Protein AF-A0AA36JED9-F1 (afdb_monomer_lite)

Sequence (822 aa):
MDDLSDEKKLVIKGGCACCGLGWLIFFIILGTSVKYVNERQQVVFISNTGRTVEQGPFTRIIWPSTRHEVRDAIQVSQREYAVLLHERSQLERHEPGPGQVFMDAYEVLLRIQEKIVLQKREYIRLIHKMTGLERVVRGPQILVPEPREEWPSGVETAIVIGHTNAVLVENKTSGMKRLVTEKGMFVPAPYERIIAEKDAVLLEPLMYAVVKDHLTGQTRNELGPQLLQVGPYEELLNVSSKWVLEKDSYLRLVNGQTGEERVMQGPSVVVPEPVESAPDGKQRAVYVDSQTAVRVVDRQTGQQRLDETAGTFIPLPYERILEVQQKTLVLPHQACVTRDVHGSVNLVTGASGATAFFLPPLTSLMEFNWSSYTSPVLVEPVPKVLLTMIDLRAQKMFFQNEVRTSDNVRLKLEGTIFWQVQDVMRMVSMTSDVPGDISQRARSGMIQQVGTLTLAQFMAGFNNLTQNTFNAQAADSFYTLRGVELQSLEITRFDSVDAATALVLQDIIKETTMRINELQKQESQNAVNAAKLAADILLEKQRTELIQTQADNTKLEKQFQGQSDGEKMVQAALAYIEGLNMSVPNVTERVEMYRLQQTLKARNNDTHSLSQGKAQIFMTPEDFNLKLGSEVPNEEANLAMSISAGLAGYATSILLVLIGLAVGPGEDQVSLNYQLLPLVLKFLLRPLLGESSVTEQPDPFRDPVELAFPASPILIGGVVGLVITSLNLLALGRLDGAVLARALRLNVSIIGVALLLSGSLSSPTGFMYGAFAFYAILLQGGYNSPARDAVSEPDAALKFLATALVASGIVLSIPGSLLPGL

Structure (mmCIF, N/CA/C/O backbone):
data_AF-A0AA36JED9-F1
#
_entry.id   AF-A0AA36JED9-F1
#
loop_
_atom_site.group_PDB
_atom_site.id
_atom_site.type_symbol
_atom_site.label_atom_id
_atom_site.label_alt_id
_atom_site.label_comp_id
_atom_site.label_asym_id
_atom_site.label_entity_id
_atom_site.label_seq_id
_atom_site.pdbx_PDB_ins_code
_atom_site.Cartn_x
_atom_site.Cartn_y
_atom_site.Cartn_z
_atom_site.occupancy
_atom_site.B_iso_or_equiv
_atom_site.auth_seq_id
_atom_site.auth_comp_id
_atom_site.auth_asym_id
_atom_site.auth_atom_id
_atom_site.pdbx_PDB_model_num
ATOM 1 N N . MET A 1 1 ? 117.188 -24.191 -97.552 1.00 36.94 1 MET A N 1
ATOM 2 C CA . MET A 1 1 ? 117.471 -24.862 -98.829 1.00 36.94 1 MET A CA 1
ATOM 3 C C . MET A 1 1 ? 116.652 -24.108 -99.852 1.00 36.94 1 MET A C 1
ATOM 5 O O . MET A 1 1 ? 115.451 -23.994 -99.645 1.00 36.94 1 MET A O 1
ATOM 9 N N . ASP A 1 2 ? 117.379 -23.524 -100.799 1.00 36.94 2 ASP A N 1
ATOM 10 C CA . ASP A 1 2 ? 116.998 -22.730 -101.976 1.00 36.94 2 ASP A CA 1
ATOM 11 C C . ASP A 1 2 ? 116.474 -21.306 -101.699 1.00 36.94 2 ASP A C 1
ATOM 13 O O . ASP A 1 2 ? 115.395 -21.121 -101.144 1.00 36.94 2 ASP A O 1
ATOM 17 N N . ASP A 1 3 ? 117.323 -20.272 -101.776 1.00 34.88 3 ASP A N 1
ATOM 18 C CA . ASP A 1 3 ? 117.953 -19.601 -102.950 1.00 34.88 3 ASP A CA 1
ATOM 19 C C . ASP A 1 3 ? 117.080 -18.441 -103.455 1.00 34.88 3 ASP A C 1
ATOM 21 O O . ASP A 1 3 ? 115.885 -18.605 -103.670 1.00 34.88 3 ASP A O 1
ATOM 25 N N . LEU A 1 4 ? 117.576 -17.194 -103.356 1.00 38.88 4 LEU A N 1
ATOM 26 C CA . LEU A 1 4 ? 118.281 -16.439 -104.420 1.00 38.88 4 LEU A C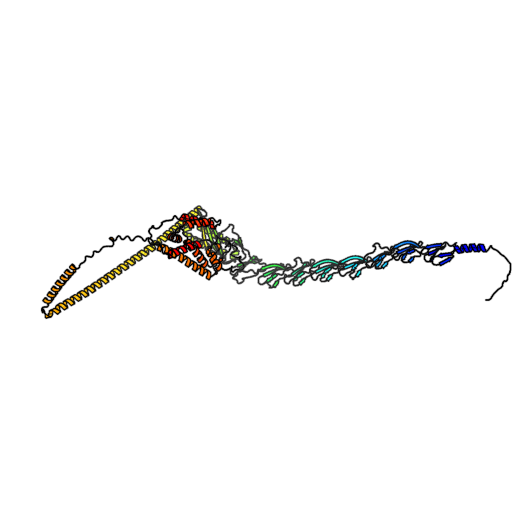A 1
ATOM 27 C C . LEU A 1 4 ? 117.331 -16.144 -105.592 1.00 38.88 4 LEU A C 1
ATOM 29 O O . LEU A 1 4 ? 116.583 -17.000 -106.029 1.00 38.88 4 LEU A O 1
ATOM 33 N N . SER A 1 5 ? 117.292 -14.990 -106.229 1.00 40.03 5 SER A N 1
ATOM 34 C CA . SER A 1 5 ? 117.959 -13.697 -106.159 1.00 40.03 5 SER A CA 1
ATOM 35 C C . SER A 1 5 ? 117.273 -12.871 -107.262 1.00 40.03 5 SER A C 1
ATOM 37 O O . SER A 1 5 ? 116.649 -13.436 -108.158 1.00 40.03 5 SER A O 1
ATOM 39 N N . ASP A 1 6 ? 117.335 -11.545 -107.204 1.00 37.22 6 ASP A N 1
ATOM 40 C CA . ASP A 1 6 ? 117.941 -10.753 -108.286 1.00 37.22 6 ASP A CA 1
ATOM 41 C C . ASP A 1 6 ? 117.543 -9.280 -108.217 1.00 37.22 6 ASP A C 1
ATOM 43 O O . ASP A 1 6 ? 116.383 -8.874 -108.316 1.00 37.22 6 ASP A O 1
ATOM 47 N N . GLU A 1 7 ? 118.596 -8.476 -108.099 1.00 43.69 7 GLU A N 1
ATOM 48 C CA . GLU A 1 7 ? 118.649 -7.067 -108.443 1.00 43.69 7 GLU A CA 1
ATOM 49 C C . GLU A 1 7 ? 118.179 -6.810 -109.880 1.00 43.69 7 GLU A C 1
ATOM 51 O O . GLU A 1 7 ? 118.676 -7.423 -110.824 1.00 43.69 7 GLU A O 1
ATOM 56 N N . LYS A 1 8 ? 117.418 -5.727 -110.071 1.00 34.72 8 LYS A N 1
ATOM 57 C CA . LYS A 1 8 ? 117.677 -4.799 -111.181 1.00 34.72 8 LYS A CA 1
ATOM 58 C C . LYS A 1 8 ? 117.554 -3.354 -110.709 1.00 34.72 8 LYS A C 1
ATOM 60 O O . LYS A 1 8 ? 116.486 -2.893 -110.319 1.00 34.72 8 LYS A O 1
ATOM 65 N N . LYS A 1 9 ? 118.672 -2.628 -110.789 1.00 45.22 9 LYS A N 1
ATOM 66 C CA . LYS A 1 9 ? 118.734 -1.164 -110.716 1.00 45.22 9 LYS A CA 1
ATOM 67 C C . LYS A 1 9 ? 118.064 -0.546 -111.947 1.00 45.22 9 LYS A C 1
ATOM 69 O O . LYS A 1 9 ? 118.359 -0.952 -113.069 1.00 45.22 9 LYS A O 1
ATOM 74 N N . LEU A 1 10 ? 117.286 0.517 -111.743 1.00 37.22 10 LEU A N 1
ATOM 75 C CA . LEU A 1 10 ? 117.040 1.540 -112.760 1.00 37.22 10 LEU A CA 1
ATOM 76 C C . LEU A 1 10 ? 116.920 2.916 -112.087 1.00 37.22 10 LEU A C 1
ATOM 78 O O . LEU A 1 10 ? 116.205 3.088 -111.104 1.00 37.22 10 LEU A O 1
ATOM 82 N N . VAL A 1 11 ? 117.684 3.875 -112.603 1.00 44.31 11 VAL A N 1
ATOM 83 C CA . VAL A 1 11 ? 117.812 5.253 -112.115 1.00 44.31 11 VAL A CA 1
ATOM 84 C C . VAL A 1 11 ? 116.826 6.165 -112.868 1.00 44.31 11 VAL A C 1
ATOM 86 O O . VAL A 1 11 ? 116.493 5.883 -114.017 1.00 44.31 11 VAL A O 1
ATOM 89 N N . ILE A 1 12 ? 116.524 7.320 -112.250 1.00 40.06 12 ILE A N 1
ATOM 90 C CA . ILE A 1 12 ? 116.182 8.644 -112.833 1.00 40.06 12 ILE A CA 1
ATOM 91 C C . ILE A 1 12 ? 114.695 9.063 -112.698 1.00 40.06 12 ILE A C 1
ATOM 93 O O . ILE A 1 12 ? 113.865 8.659 -113.500 1.00 40.06 12 ILE A O 1
ATOM 97 N N . LYS A 1 13 ? 114.364 9.979 -111.762 1.00 35.25 13 LYS A N 1
ATOM 98 C CA . LYS A 1 13 ? 114.265 11.462 -111.930 1.00 35.25 13 LYS A CA 1
ATOM 99 C C . LYS A 1 13 ? 113.404 12.090 -110.817 1.00 35.25 13 LYS A C 1
ATOM 101 O O . LYS A 1 13 ? 112.311 11.621 -110.529 1.00 35.25 13 LYS A O 1
ATOM 106 N N . GLY A 1 14 ? 113.902 13.172 -110.215 1.00 40.22 14 GLY A N 1
ATOM 107 C CA . GLY A 1 14 ? 113.198 13.952 -109.195 1.00 40.22 14 GLY A CA 1
ATOM 108 C C . GLY A 1 14 ? 112.132 14.901 -109.753 1.00 40.22 14 GLY A C 1
ATOM 109 O O . GLY A 1 14 ? 112.214 15.343 -110.899 1.00 40.22 14 GLY A O 1
ATOM 110 N N . GLY A 1 15 ? 111.164 15.245 -108.895 1.00 34.69 15 GLY A N 1
ATOM 111 C CA . GLY A 1 15 ? 110.144 16.260 -109.156 1.00 34.69 15 GLY A CA 1
ATOM 112 C C . GLY A 1 15 ? 109.242 16.565 -107.947 1.00 34.69 15 GLY A C 1
ATOM 113 O O . GLY A 1 15 ? 108.421 15.744 -107.568 1.00 34.69 15 GLY A O 1
ATOM 114 N N . CYS A 1 16 ? 109.390 17.789 -107.424 1.00 40.91 16 CYS A N 1
ATOM 115 C CA . CYS A 1 16 ? 108.430 18.634 -106.687 1.00 40.91 16 CYS A CA 1
ATOM 116 C C . CYS A 1 16 ? 107.914 18.225 -105.280 1.00 40.91 16 CYS A C 1
ATOM 118 O O . CYS A 1 16 ? 106.899 17.557 -105.113 1.00 40.91 16 CYS A O 1
ATOM 120 N N . ALA A 1 17 ? 108.555 18.797 -104.250 1.00 45.78 17 ALA A N 1
ATOM 121 C CA . ALA A 1 17 ? 108.225 18.689 -102.823 1.00 45.78 17 ALA A CA 1
ATOM 122 C C . ALA A 1 17 ? 107.164 19.701 -102.305 1.00 45.78 17 ALA A C 1
ATOM 124 O O . ALA A 1 17 ? 106.944 19.797 -101.099 1.00 45.78 17 ALA A O 1
ATOM 125 N N . CYS A 1 18 ? 106.469 20.447 -103.175 1.00 49.44 18 CYS A N 1
ATOM 126 C CA . CYS A 1 18 ? 105.465 21.448 -102.764 1.00 49.44 18 CYS A CA 1
ATOM 127 C C . CYS A 1 18 ? 104.045 20.878 -102.577 1.00 49.44 18 CYS A C 1
ATOM 129 O O . CYS A 1 18 ? 103.219 21.493 -101.907 1.00 49.44 18 CYS A O 1
ATOM 131 N N . CYS A 1 19 ? 103.764 19.675 -103.085 1.00 51.47 19 CYS A N 1
ATOM 132 C CA . CYS A 1 19 ? 102.492 18.982 -102.849 1.00 51.47 19 CYS A CA 1
ATOM 133 C C . CYS A 1 19 ? 102.451 18.275 -101.480 1.00 51.47 19 CYS A C 1
ATOM 135 O O . CYS A 1 19 ? 101.370 18.051 -100.940 1.00 51.47 19 CYS A O 1
ATOM 137 N N . GLY A 1 20 ? 103.617 17.978 -100.890 1.00 52.34 20 GLY A N 1
ATOM 138 C CA . GLY A 1 20 ? 103.728 17.271 -99.610 1.00 52.34 20 GLY A CA 1
ATOM 139 C C . GLY A 1 20 ? 103.322 18.109 -98.396 1.00 52.34 20 GLY A C 1
ATOM 140 O O . GLY A 1 20 ? 102.750 17.567 -97.463 1.00 52.34 20 GLY A O 1
ATOM 141 N N . LEU A 1 21 ? 103.547 19.428 -98.417 1.00 55.06 21 LEU A N 1
ATOM 142 C CA . LEU A 1 21 ? 103.258 20.331 -97.289 1.00 55.06 21 LEU A CA 1
ATOM 143 C C . LEU A 1 21 ? 101.780 20.751 -97.231 1.00 55.06 21 LEU A C 1
ATOM 145 O O . LEU A 1 21 ? 101.205 20.829 -96.149 1.00 55.06 21 LEU A O 1
ATOM 149 N N . GLY A 1 22 ? 101.142 20.939 -98.393 1.00 58.03 22 GLY A N 1
ATOM 150 C CA . GLY A 1 22 ? 99.690 21.109 -98.496 1.00 58.03 22 GLY A CA 1
ATOM 151 C C . GLY A 1 22 ? 98.941 19.842 -98.089 1.00 58.03 22 GLY A C 1
ATOM 152 O O . GLY A 1 22 ? 97.967 19.934 -97.350 1.00 58.03 22 GLY A O 1
ATOM 153 N N . TRP A 1 23 ? 99.448 18.662 -98.472 1.00 61.97 23 TRP A N 1
ATOM 154 C CA . TRP A 1 23 ? 98.969 17.391 -97.928 1.00 61.97 23 TRP A CA 1
ATOM 155 C C . TRP A 1 23 ? 99.220 17.308 -96.420 1.00 61.97 23 TRP A C 1
ATOM 157 O O . TRP A 1 23 ? 98.294 17.028 -95.686 1.00 61.97 23 TRP A O 1
ATOM 167 N N . LEU A 1 24 ? 100.398 17.642 -95.898 1.00 64.69 24 LEU A N 1
ATOM 168 C CA . LEU A 1 24 ? 100.673 17.527 -94.461 1.00 64.69 24 LEU A CA 1
ATOM 169 C C . LEU A 1 24 ? 99.804 18.471 -93.602 1.00 64.69 24 LEU A C 1
ATOM 171 O O . LEU A 1 24 ? 99.268 18.035 -92.590 1.00 64.69 24 LEU A O 1
ATOM 175 N N . ILE A 1 25 ? 99.566 19.718 -94.030 1.00 66.88 25 ILE A N 1
ATOM 176 C CA . ILE A 1 25 ? 98.627 20.647 -93.367 1.00 66.88 25 ILE A CA 1
ATOM 177 C C . ILE A 1 25 ? 97.179 20.175 -93.533 1.00 66.88 25 ILE A C 1
ATOM 179 O O . ILE A 1 25 ? 96.422 20.197 -92.566 1.00 66.88 25 ILE A O 1
ATOM 183 N N . PHE A 1 26 ? 96.793 19.699 -94.721 1.00 67.50 26 PHE A N 1
ATOM 184 C CA . PHE A 1 26 ? 95.479 19.099 -94.946 1.00 67.50 26 PHE A CA 1
ATOM 185 C C . PHE A 1 26 ? 95.265 17.882 -94.041 1.00 67.50 26 PHE A C 1
ATOM 187 O O . PHE A 1 26 ? 94.219 17.796 -93.422 1.00 67.50 26 PHE A O 1
ATOM 194 N N . PHE A 1 27 ? 96.256 17.004 -93.868 1.00 67.81 27 PHE A N 1
ATOM 195 C CA . PHE A 1 27 ? 96.202 15.835 -92.984 1.00 67.81 27 PHE A CA 1
ATOM 196 C C . PHE A 1 27 ? 96.260 16.205 -91.494 1.00 67.81 27 PHE A C 1
ATOM 198 O O . PHE A 1 27 ? 95.626 15.524 -90.694 1.00 67.81 27 PHE A O 1
ATOM 205 N N . ILE A 1 28 ? 96.934 17.293 -91.101 1.00 69.50 28 ILE A N 1
ATOM 206 C CA . ILE A 1 28 ? 96.889 17.825 -89.724 1.00 69.50 28 ILE A CA 1
ATOM 207 C C . ILE A 1 28 ? 95.511 18.434 -89.420 1.00 69.50 28 ILE A C 1
ATOM 209 O O . ILE A 1 28 ? 94.942 18.165 -88.361 1.00 69.50 28 ILE A O 1
ATOM 213 N N . ILE A 1 29 ? 94.935 19.209 -90.347 1.00 66.00 29 ILE A N 1
ATOM 214 C CA . ILE A 1 29 ? 93.574 19.753 -90.222 1.00 66.00 29 ILE A CA 1
ATOM 215 C C . ILE A 1 29 ? 92.553 18.609 -90.230 1.00 66.00 29 ILE A C 1
ATOM 217 O O . ILE A 1 29 ? 91.671 18.580 -89.379 1.00 66.00 29 ILE A O 1
ATOM 221 N N . LEU A 1 30 ? 92.696 17.629 -91.124 1.00 66.81 30 LEU A N 1
ATOM 222 C CA . LEU A 1 30 ? 91.839 16.444 -91.191 1.00 66.81 30 LEU A CA 1
ATOM 223 C C . LEU A 1 30 ? 91.942 15.623 -89.897 1.00 66.81 30 LEU A C 1
ATOM 225 O O . LEU A 1 30 ? 90.916 15.263 -89.335 1.00 66.81 30 LEU A O 1
ATOM 229 N N . GLY A 1 31 ? 93.156 15.395 -89.384 1.00 63.12 31 GLY A N 1
ATOM 230 C CA . GLY A 1 31 ? 93.416 14.621 -88.167 1.00 63.12 31 GLY A CA 1
ATOM 231 C C . GLY A 1 31 ? 92.910 15.289 -86.886 1.00 63.12 31 GLY A C 1
ATOM 232 O O . GLY A 1 31 ? 92.394 14.607 -86.009 1.00 63.12 31 GLY A O 1
ATOM 233 N N . THR A 1 32 ? 92.976 16.621 -86.794 1.00 66.94 32 THR A N 1
ATOM 234 C CA . THR A 1 32 ? 92.389 17.394 -85.676 1.00 66.94 32 THR A CA 1
ATOM 235 C C . THR A 1 32 ? 90.872 17.589 -85.805 1.00 66.94 32 THR A C 1
ATOM 237 O O . THR A 1 32 ? 90.198 17.860 -84.810 1.00 66.94 32 THR A O 1
ATOM 240 N N . SER A 1 33 ? 90.326 17.398 -87.011 1.00 70.56 33 SER A N 1
ATOM 241 C CA . SER A 1 33 ? 88.887 17.422 -87.317 1.00 70.56 33 SER A CA 1
ATOM 242 C C . SER A 1 33 ? 88.196 16.069 -87.117 1.00 70.56 33 SER A C 1
ATOM 244 O O . SER A 1 33 ? 86.967 16.000 -87.161 1.00 70.56 33 SER A O 1
ATOM 246 N N . VAL A 1 34 ? 88.948 14.986 -86.884 1.00 77.38 34 VAL A N 1
ATOM 247 C CA . VAL A 1 34 ? 88.381 13.705 -86.441 1.00 77.38 34 VAL A CA 1
ATOM 248 C C . VAL A 1 34 ? 87.933 13.867 -84.992 1.00 77.38 34 VAL A C 1
ATOM 250 O O . VAL A 1 34 ? 88.753 13.976 -84.079 1.00 77.38 34 VAL A O 1
ATOM 253 N N . LYS A 1 35 ? 86.619 13.880 -84.769 1.00 77.94 35 LYS A N 1
ATOM 254 C CA . LYS A 1 35 ? 86.044 13.857 -83.425 1.00 77.94 35 LYS A CA 1
ATOM 255 C C . LYS A 1 35 ? 85.546 12.454 -83.120 1.00 77.94 35 LYS A C 1
ATOM 257 O O . LYS A 1 35 ? 84.783 11.869 -83.887 1.00 77.94 35 LYS A O 1
ATOM 262 N N . TYR A 1 36 ? 86.013 11.931 -81.994 1.00 82.50 36 TYR A N 1
ATOM 263 C CA . TYR A 1 36 ? 85.501 10.708 -81.402 1.00 82.50 36 TYR A CA 1
ATOM 264 C C . TYR A 1 36 ? 84.410 11.084 -80.404 1.00 82.50 36 TYR A C 1
ATOM 266 O O . TYR A 1 36 ? 84.695 11.752 -79.410 1.00 82.50 36 TYR A O 1
ATOM 274 N N . VAL A 1 37 ? 83.173 10.692 -80.698 1.00 84.19 37 VAL A N 1
ATOM 275 C CA . VAL A 1 37 ? 82.015 10.915 -79.830 1.00 84.19 37 VAL A CA 1
ATOM 276 C C . VAL A 1 37 ? 81.694 9.582 -79.179 1.00 84.19 37 VAL A C 1
ATOM 278 O O . VAL A 1 37 ? 81.387 8.608 -79.869 1.00 84.19 37 VAL A O 1
ATOM 281 N N . ASN A 1 38 ? 81.827 9.522 -77.857 1.00 84.06 38 ASN A N 1
ATOM 282 C CA . ASN A 1 38 ? 81.580 8.291 -77.118 1.00 84.06 38 ASN A CA 1
ATOM 283 C C . ASN A 1 38 ? 80.069 7.993 -77.009 1.00 84.06 38 ASN A C 1
ATOM 285 O O . ASN A 1 38 ? 79.227 8.823 -77.338 1.00 84.06 38 ASN A O 1
ATOM 289 N N . GLU A 1 39 ? 79.722 6.806 -76.511 1.00 81.56 39 GLU A N 1
ATOM 290 C CA . GLU A 1 39 ? 78.327 6.371 -76.310 1.00 81.56 39 GLU A CA 1
ATOM 291 C C . GLU A 1 39 ? 77.525 7.253 -75.342 1.00 81.56 39 GLU A C 1
ATOM 293 O O . GLU A 1 39 ? 76.310 7.127 -75.288 1.00 81.56 39 GLU A O 1
ATOM 298 N N . ARG A 1 40 ? 78.186 8.122 -74.565 1.00 83.81 40 ARG A N 1
ATOM 299 C CA . ARG A 1 40 ? 77.562 9.038 -73.597 1.00 83.81 40 ARG A CA 1
ATOM 300 C C . ARG A 1 40 ? 77.580 10.486 -74.059 1.00 83.81 40 ARG A C 1
ATOM 302 O O . ARG A 1 40 ? 77.244 11.371 -73.281 1.00 83.81 40 ARG A O 1
ATOM 309 N N . GLN A 1 41 ? 78.021 10.744 -75.280 1.00 86.19 41 GLN A N 1
ATOM 310 C CA . GLN A 1 41 ? 78.174 12.078 -75.823 1.00 86.19 41 GLN A CA 1
ATOM 311 C C . GLN A 1 41 ? 77.316 12.221 -77.062 1.00 86.19 41 GLN A C 1
ATOM 313 O O . GLN A 1 41 ? 77.067 11.280 -77.815 1.00 86.19 41 GLN A O 1
ATOM 318 N N . GLN A 1 42 ? 76.878 13.444 -77.279 1.00 88.00 42 GLN A N 1
ATOM 319 C CA . GLN A 1 42 ? 76.212 13.847 -78.498 1.00 88.00 42 GLN A CA 1
ATOM 320 C C . GLN A 1 42 ? 76.835 15.134 -79.004 1.00 88.00 42 GLN A C 1
ATOM 322 O O . GLN A 1 42 ? 77.371 15.935 -78.232 1.00 88.00 42 GLN A O 1
ATOM 327 N N . VAL A 1 43 ? 76.752 15.340 -80.311 1.00 87.00 43 VAL A N 1
ATOM 328 C CA . VAL A 1 43 ? 77.232 16.566 -80.939 1.00 87.00 43 VAL A CA 1
ATOM 329 C C . VAL A 1 43 ? 76.045 17.332 -81.480 1.00 87.00 43 VAL A C 1
ATOM 331 O O . VAL A 1 43 ? 75.248 16.809 -82.256 1.00 87.00 43 VAL A O 1
ATOM 334 N N . VAL A 1 44 ? 75.943 18.591 -81.072 1.00 87.19 44 VAL A N 1
ATOM 335 C CA . VAL A 1 44 ? 74.963 19.537 -81.591 1.00 87.19 44 VAL A CA 1
ATOM 336 C C . VAL A 1 44 ? 75.647 20.386 -82.651 1.00 87.19 44 VAL A C 1
ATOM 338 O O . VAL A 1 44 ? 76.508 21.210 -82.344 1.00 87.19 44 VAL A O 1
ATOM 341 N N . PHE A 1 45 ? 75.273 20.194 -83.912 1.00 86.50 45 PHE A N 1
ATOM 342 C CA . PHE A 1 45 ? 75.749 21.004 -85.027 1.00 86.50 45 PHE A CA 1
ATOM 343 C C . PHE A 1 45 ? 74.947 22.298 -85.108 1.00 86.50 45 PHE A C 1
ATOM 345 O O . PHE A 1 45 ? 73.718 22.272 -85.174 1.00 86.50 45 PHE A O 1
ATOM 352 N N . ILE A 1 46 ? 75.641 23.433 -85.129 1.00 83.38 46 ILE A N 1
ATOM 353 C CA . ILE A 1 46 ? 75.058 24.773 -85.165 1.00 83.38 46 ILE A CA 1
ATOM 354 C C . ILE A 1 46 ? 75.285 25.350 -86.565 1.00 83.38 46 ILE A C 1
ATOM 356 O O . ILE A 1 46 ? 76.393 25.751 -86.920 1.00 83.38 46 ILE A O 1
ATOM 360 N N . SER A 1 47 ? 74.218 25.405 -87.358 1.00 81.12 47 SER A N 1
ATOM 361 C CA . SER A 1 47 ? 74.200 26.003 -88.698 1.00 81.12 47 SER A CA 1
ATOM 362 C C . SER A 1 47 ? 73.388 27.303 -88.710 1.00 81.12 47 SER A C 1
ATOM 364 O O . SER A 1 47 ? 72.608 27.564 -87.792 1.00 81.12 47 SER A O 1
ATOM 366 N N . ASN A 1 48 ? 73.502 28.101 -89.777 1.00 76.38 48 ASN A N 1
ATOM 367 C CA . ASN A 1 48 ? 72.670 29.302 -89.955 1.00 76.38 48 ASN A CA 1
ATOM 368 C C . ASN A 1 48 ? 71.169 28.971 -90.097 1.00 76.38 48 ASN A C 1
ATOM 370 O O . ASN A 1 48 ? 70.327 29.825 -89.840 1.00 76.38 48 ASN A O 1
ATOM 374 N N . THR A 1 49 ? 70.830 27.737 -90.485 1.00 76.44 49 THR A N 1
ATOM 375 C CA . THR A 1 49 ? 69.453 27.252 -90.671 1.00 76.44 49 THR A CA 1
ATOM 376 C C . THR A 1 49 ? 68.860 26.593 -89.420 1.00 76.44 49 THR A C 1
ATOM 378 O O . THR A 1 49 ? 67.648 26.414 -89.342 1.00 76.44 49 THR A O 1
ATOM 381 N N . GLY A 1 50 ? 69.679 26.254 -88.417 1.00 82.25 50 GLY A N 1
ATOM 382 C CA . GLY A 1 50 ? 69.225 25.630 -87.173 1.00 82.25 50 GLY A CA 1
ATOM 383 C C . GLY A 1 50 ? 70.284 24.778 -86.464 1.00 82.25 50 GLY A C 1
ATOM 384 O O . GLY A 1 50 ? 71.423 24.661 -86.920 1.00 82.25 50 GLY A O 1
ATOM 385 N N . ARG A 1 51 ? 69.894 24.188 -85.331 1.00 86.25 51 ARG A N 1
ATOM 386 C CA . ARG A 1 51 ? 70.667 23.216 -84.557 1.00 86.25 51 ARG A CA 1
ATOM 387 C C . ARG A 1 51 ? 70.153 21.813 -84.886 1.00 86.25 51 ARG A C 1
ATOM 389 O O . ARG A 1 51 ? 68.943 21.622 -84.964 1.00 86.25 51 ARG A O 1
ATOM 396 N N . THR A 1 52 ? 71.055 20.855 -85.069 1.00 85.50 52 THR A N 1
ATOM 397 C CA . THR A 1 52 ? 70.728 19.427 -85.256 1.00 85.50 52 THR A CA 1
ATOM 398 C C . THR A 1 52 ? 71.612 18.590 -84.343 1.00 85.50 52 THR A C 1
ATOM 400 O O . THR A 1 52 ? 72.734 19.007 -84.057 1.00 85.50 52 THR A O 1
ATOM 403 N N . VAL A 1 53 ? 71.114 17.451 -83.862 1.00 88.75 53 VAL A N 1
ATOM 404 C CA . VAL A 1 53 ? 71.844 16.585 -82.924 1.00 88.75 53 VAL A CA 1
ATOM 405 C C . VAL A 1 53 ? 72.131 15.243 -83.565 1.00 88.75 53 VAL A C 1
ATOM 407 O O . VAL A 1 53 ? 71.266 14.665 -84.217 1.00 88.75 53 VAL A O 1
ATOM 410 N N . GLU A 1 54 ? 73.339 14.740 -83.341 1.00 86.25 54 GLU A N 1
ATOM 411 C CA . GLU A 1 54 ? 73.716 13.368 -83.663 1.00 86.25 54 GLU A CA 1
ATOM 412 C C . GLU A 1 54 ? 74.253 12.705 -82.385 1.00 86.25 54 GLU A C 1
ATOM 414 O O . GLU A 1 54 ? 75.183 13.214 -81.750 1.00 86.25 54 GLU A O 1
ATOM 419 N N . GLN A 1 55 ? 73.622 11.600 -81.977 1.00 86.44 55 GLN A N 1
ATOM 420 C CA . GLN A 1 55 ? 73.995 10.833 -80.785 1.00 86.44 55 GLN A CA 1
ATOM 421 C C . GLN A 1 55 ? 75.132 9.860 -81.116 1.00 86.44 55 GLN A C 1
ATOM 423 O O . GLN A 1 55 ? 75.154 9.271 -82.198 1.00 86.44 55 GLN A O 1
ATOM 428 N N . GLY A 1 56 ? 76.088 9.704 -80.197 1.00 82.19 56 GLY A N 1
ATOM 429 C CA . GLY A 1 56 ? 77.156 8.713 -80.313 1.00 82.19 56 GLY A CA 1
ATOM 430 C C . GLY A 1 56 ? 76.659 7.262 -80.164 1.00 82.19 56 GLY A C 1
ATOM 431 O O . GLY A 1 56 ? 75.515 7.036 -79.774 1.00 82.19 56 GLY A O 1
ATOM 432 N N . PRO A 1 57 ? 77.511 6.257 -80.438 1.00 82.75 57 PRO A N 1
ATOM 433 C CA . PRO A 1 57 ? 78.923 6.394 -80.772 1.00 82.75 57 PRO A CA 1
ATOM 434 C C . PRO A 1 57 ? 79.161 6.529 -82.281 1.00 82.75 57 PRO A C 1
ATOM 436 O O . PRO A 1 57 ? 78.716 5.704 -83.078 1.00 82.75 57 PRO A O 1
ATOM 439 N N . PHE A 1 58 ? 79.943 7.530 -82.684 1.00 84.12 58 PHE A N 1
ATOM 440 C CA . PHE A 1 58 ? 80.475 7.600 -84.043 1.00 84.12 58 PHE A CA 1
ATOM 441 C C . PHE A 1 58 ? 81.810 8.341 -84.083 1.00 84.12 58 PHE A C 1
ATOM 443 O O . PHE A 1 58 ? 82.097 9.233 -83.282 1.00 84.12 58 PHE A O 1
ATOM 450 N N . THR A 1 59 ? 82.617 7.980 -85.076 1.00 79.75 59 THR A N 1
ATOM 451 C CA . THR A 1 59 ? 83.857 8.678 -85.414 1.00 79.75 59 THR A CA 1
ATOM 452 C C . THR A 1 59 ? 83.672 9.270 -86.798 1.00 79.75 59 THR A C 1
ATOM 454 O O . THR A 1 59 ? 83.639 8.542 -87.791 1.00 79.75 59 THR A O 1
ATOM 457 N N . ARG A 1 60 ? 83.515 10.591 -86.877 1.00 81.75 60 ARG A N 1
ATOM 458 C CA . ARG A 1 60 ? 83.363 11.303 -88.151 1.00 81.75 60 ARG A CA 1
ATOM 459 C C . ARG A 1 60 ? 84.264 12.532 -88.162 1.00 81.75 60 ARG A C 1
ATOM 461 O O . ARG A 1 60 ? 84.572 13.119 -87.127 1.00 81.75 60 ARG A O 1
ATOM 468 N N . ILE A 1 61 ? 84.691 12.911 -89.360 1.00 79.56 61 ILE A N 1
ATOM 469 C CA . ILE A 1 61 ? 85.391 14.169 -89.595 1.00 79.56 61 ILE A CA 1
ATOM 470 C C . ILE A 1 61 ? 84.351 15.292 -89.570 1.00 79.56 61 ILE A C 1
ATOM 472 O O . ILE A 1 61 ? 83.458 15.332 -90.417 1.00 79.56 61 ILE A O 1
ATOM 476 N N . ILE A 1 62 ? 84.465 16.194 -88.598 1.00 80.81 62 ILE A N 1
ATOM 477 C CA . ILE A 1 62 ? 83.652 17.409 -88.509 1.00 80.81 62 ILE A CA 1
ATOM 478 C C . ILE A 1 62 ? 84.495 18.563 -89.043 1.00 80.81 62 ILE A C 1
ATOM 480 O O . ILE A 1 62 ? 85.515 18.911 -88.454 1.00 80.81 62 ILE A O 1
ATOM 484 N N . TRP A 1 63 ? 84.082 19.158 -90.163 1.00 78.62 63 TRP A N 1
ATOM 485 C CA . TRP A 1 63 ? 84.829 20.247 -90.797 1.00 78.62 63 TRP A CA 1
ATOM 486 C C . TRP A 1 63 ? 85.016 21.445 -89.842 1.00 78.62 63 TRP A C 1
ATOM 488 O O . TRP A 1 63 ? 84.027 21.873 -89.243 1.00 78.62 63 TRP A O 1
ATOM 498 N N . PRO A 1 64 ? 86.217 22.060 -89.749 1.00 72.50 64 PRO A N 1
ATOM 499 C CA . PRO A 1 64 ? 86.514 23.143 -88.797 1.00 72.50 64 PRO A CA 1
ATOM 500 C C . PRO A 1 64 ? 85.618 24.382 -88.908 1.00 72.50 64 PRO A C 1
ATOM 502 O O . PRO A 1 64 ? 85.428 25.101 -87.932 1.00 72.50 64 PRO A O 1
ATOM 505 N N . SER A 1 65 ? 85.068 24.650 -90.096 1.00 74.19 65 SER A N 1
ATOM 506 C CA . SER A 1 65 ? 84.125 25.750 -90.330 1.00 74.19 65 SER A CA 1
ATOM 507 C C . SER A 1 65 ? 82.734 25.492 -89.736 1.00 74.19 65 SER A C 1
ATOM 509 O O . SER A 1 65 ? 81.937 26.423 -89.616 1.00 74.19 65 SER A O 1
ATOM 511 N N . THR A 1 66 ? 82.435 24.251 -89.346 1.00 78.56 66 THR A N 1
ATOM 512 C CA . THR A 1 66 ? 81.152 23.858 -88.759 1.00 78.56 66 THR A CA 1
ATOM 513 C C . THR A 1 66 ? 81.191 24.086 -87.255 1.00 78.56 66 THR A C 1
ATOM 515 O O . THR A 1 66 ? 81.899 23.392 -86.518 1.00 78.56 66 THR A O 1
ATOM 518 N N . ARG A 1 67 ? 80.399 25.049 -86.773 1.00 81.06 67 ARG A N 1
ATOM 519 C CA . ARG A 1 67 ? 80.222 25.254 -85.333 1.00 81.06 67 ARG A CA 1
ATOM 520 C C . ARG A 1 67 ? 79.491 24.054 -84.747 1.00 81.06 67 ARG A C 1
ATOM 522 O O . ARG A 1 67 ? 78.444 23.657 -85.251 1.00 81.06 67 ARG A O 1
ATOM 529 N N . HIS A 1 68 ? 80.040 23.488 -83.687 1.00 81.75 68 HIS A N 1
ATOM 530 C CA . HIS A 1 68 ? 79.450 22.353 -82.998 1.00 81.75 68 HIS A CA 1
ATOM 531 C C . HIS A 1 68 ? 79.736 22.437 -81.499 1.00 81.75 68 HIS A C 1
ATOM 533 O O . HIS A 1 68 ? 80.732 23.028 -81.083 1.00 81.75 68 HIS A O 1
ATOM 539 N N . GLU A 1 69 ? 78.854 21.848 -80.702 1.00 85.50 69 GLU A N 1
ATOM 540 C CA . GLU A 1 69 ? 78.973 21.725 -79.250 1.00 85.50 69 GLU A CA 1
ATOM 541 C C . GLU A 1 69 ? 78.861 20.242 -78.886 1.00 85.50 69 GLU A C 1
ATOM 543 O O . GLU A 1 69 ? 77.945 19.563 -79.347 1.00 85.50 69 GLU A O 1
ATOM 548 N N . VAL A 1 70 ? 79.793 19.727 -78.083 1.00 84.31 70 VAL A N 1
ATOM 549 C CA . VAL A 1 70 ? 79.710 18.360 -77.553 1.00 84.31 70 VAL A CA 1
ATOM 550 C C . VAL A 1 70 ? 79.017 18.427 -76.198 1.00 84.31 70 VAL A C 1
ATOM 552 O O . VAL A 1 70 ? 79.454 19.182 -75.332 1.00 84.31 70 VAL A O 1
ATOM 555 N N . ARG A 1 71 ? 77.942 17.657 -76.020 1.00 87.06 71 ARG A N 1
ATOM 556 C CA . ARG A 1 71 ? 77.192 17.564 -74.763 1.00 87.06 71 ARG A CA 1
ATOM 557 C C . ARG A 1 71 ? 77.295 16.149 -74.216 1.00 87.06 71 ARG A C 1
ATOM 559 O O . ARG A 1 71 ? 77.075 15.192 -74.960 1.00 87.06 71 ARG A O 1
ATOM 566 N N . ASP A 1 72 ? 77.589 16.028 -72.928 1.00 86.44 72 ASP A N 1
ATOM 567 C CA . ASP A 1 72 ? 77.478 14.756 -72.218 1.00 86.44 72 ASP A CA 1
ATOM 568 C C . ASP A 1 72 ? 75.998 14.455 -71.925 1.00 86.44 72 ASP A C 1
ATOM 570 O O . ASP A 1 72 ? 75.200 15.359 -71.654 1.00 86.44 72 ASP A O 1
ATOM 574 N N . ALA A 1 73 ? 75.620 13.182 -71.998 1.00 85.19 73 ALA A N 1
ATOM 575 C CA . ALA A 1 73 ? 74.288 12.716 -71.657 1.00 85.19 73 ALA A CA 1
ATOM 576 C C . ALA A 1 73 ? 74.053 12.836 -70.151 1.00 85.19 73 ALA A C 1
ATOM 578 O O . ALA A 1 73 ? 74.923 12.521 -69.334 1.00 85.19 73 ALA A O 1
ATOM 579 N N . ILE A 1 74 ? 72.848 13.252 -69.774 1.00 88.00 74 ILE A N 1
ATOM 580 C CA . ILE A 1 74 ? 72.489 13.414 -68.369 1.00 88.00 74 ILE A CA 1
ATOM 581 C C . ILE A 1 74 ? 72.174 12.034 -67.808 1.00 88.00 74 ILE A C 1
ATOM 583 O O . ILE A 1 74 ? 71.275 11.342 -68.288 1.00 88.00 74 ILE A O 1
ATOM 587 N N . GLN A 1 75 ? 72.916 11.621 -66.787 1.00 86.81 75 GLN A N 1
ATOM 588 C CA . GLN A 1 75 ? 72.646 10.367 -66.101 1.00 86.81 75 GLN A CA 1
ATOM 589 C C . GLN A 1 75 ? 71.488 10.570 -65.124 1.00 86.81 75 GLN A C 1
ATOM 591 O O . GLN A 1 75 ? 71.615 11.315 -64.156 1.00 86.81 75 GLN A O 1
ATOM 596 N N . VAL A 1 76 ? 70.368 9.893 -65.377 1.00 90.06 76 VAL A N 1
ATOM 597 C CA . VAL A 1 76 ? 69.179 9.961 -64.524 1.00 90.06 76 VAL A CA 1
ATOM 598 C C . VAL A 1 76 ? 68.995 8.624 -63.820 1.00 90.06 76 VAL A C 1
ATOM 600 O O . VAL A 1 76 ? 68.922 7.568 -64.461 1.00 90.06 76 VAL A O 1
ATOM 603 N N . SER A 1 77 ? 68.926 8.660 -62.490 1.00 88.12 77 SER A N 1
ATOM 604 C CA . SER A 1 77 ? 68.762 7.458 -61.672 1.00 88.12 77 SER A CA 1
ATOM 605 C C . SER A 1 77 ? 67.373 6.837 -61.851 1.00 88.12 77 SER A C 1
ATOM 607 O O . SER A 1 77 ? 66.421 7.476 -62.293 1.00 88.12 77 SER A O 1
ATOM 609 N N . GLN A 1 78 ? 67.200 5.577 -61.444 1.00 87.31 78 GLN A N 1
ATOM 610 C CA . GLN A 1 78 ? 65.913 4.869 -61.557 1.00 87.31 78 GLN A CA 1
ATOM 611 C C . GLN A 1 78 ? 64.745 5.586 -60.848 1.00 87.31 78 GLN A C 1
ATOM 613 O O . GLN A 1 78 ? 63.594 5.480 -61.287 1.00 87.31 78 GLN A O 1
ATOM 618 N N . ARG A 1 79 ? 65.049 6.321 -59.769 1.00 89.00 79 ARG A N 1
ATOM 619 C CA . ARG A 1 79 ? 64.102 7.097 -58.951 1.00 89.00 79 ARG A CA 1
ATOM 620 C C . ARG A 1 79 ? 64.011 8.572 -59.330 1.00 89.00 79 ARG A C 1
ATOM 622 O O . ARG A 1 79 ? 63.307 9.306 -58.655 1.00 89.00 79 ARG A O 1
ATOM 629 N N . GLU A 1 80 ? 64.666 8.998 -60.402 1.00 91.19 80 GLU A N 1
ATOM 630 C CA . GLU A 1 80 ? 64.700 10.396 -60.827 1.00 91.19 80 GLU A CA 1
ATOM 631 C C . GLU A 1 80 ? 64.132 10.551 -62.243 1.00 91.19 80 GLU A C 1
ATOM 633 O O . GLU A 1 80 ? 64.044 9.594 -63.020 1.00 91.19 80 GLU A O 1
ATOM 638 N N . TYR A 1 81 ? 63.726 11.766 -62.582 1.00 93.38 81 TYR A N 1
ATOM 639 C CA . TYR A 1 81 ? 63.395 12.175 -63.940 1.00 93.38 81 TYR A CA 1
ATOM 640 C C . TYR A 1 81 ? 64.009 13.547 -64.227 1.00 93.38 81 TYR A C 1
ATOM 642 O O . TYR A 1 81 ? 64.153 14.383 -63.330 1.00 93.38 81 TYR A O 1
ATOM 650 N N . ALA A 1 82 ? 64.404 13.767 -65.478 1.00 90.94 82 ALA A N 1
ATOM 651 C CA . ALA A 1 82 ? 64.930 15.049 -65.926 1.00 90.94 82 ALA A CA 1
ATOM 652 C C . ALA A 1 82 ? 63.796 15.910 -66.485 1.00 90.94 82 ALA A C 1
ATOM 654 O O . ALA A 1 82 ? 62.987 15.439 -67.286 1.00 90.94 82 ALA A O 1
ATOM 655 N N . VAL A 1 83 ? 63.757 17.179 -66.082 1.00 91.81 83 VAL A N 1
ATOM 656 C CA . VAL A 1 83 ? 62.864 18.188 -66.655 1.00 91.81 83 VAL A CA 1
ATOM 657 C C . VAL A 1 83 ? 63.658 18.997 -67.671 1.00 91.81 83 VAL A C 1
ATOM 659 O O . VAL A 1 83 ? 64.564 19.751 -67.306 1.00 91.81 83 VAL A O 1
ATOM 662 N N . LEU A 1 84 ? 63.327 18.823 -68.946 1.00 91.75 84 LEU A N 1
ATOM 663 C CA . LEU A 1 84 ? 63.957 19.497 -70.075 1.00 91.75 84 LEU A CA 1
ATOM 664 C C . LEU A 1 84 ? 63.035 20.604 -70.588 1.00 91.75 84 LEU A C 1
ATOM 666 O O . LEU A 1 84 ? 61.835 20.392 -70.735 1.00 91.75 84 LEU A O 1
ATOM 670 N N . LEU A 1 85 ? 63.589 21.776 -70.881 1.00 90.94 85 LEU A N 1
ATOM 671 C CA . LEU A 1 85 ? 62.872 22.886 -71.501 1.00 90.94 85 LEU A CA 1
ATOM 672 C C . LEU A 1 85 ? 63.379 23.087 -72.919 1.00 90.94 85 LEU A C 1
ATOM 674 O O . LEU A 1 85 ? 64.566 23.327 -73.136 1.00 90.94 85 LEU A O 1
ATOM 678 N N . HIS A 1 86 ? 62.470 23.047 -73.882 1.00 88.94 86 HIS A N 1
ATOM 679 C CA . HIS A 1 86 ? 62.797 23.371 -75.258 1.00 88.94 86 HIS A CA 1
ATOM 680 C C . HIS A 1 86 ? 62.803 24.898 -75.452 1.00 88.94 86 HIS A C 1
ATOM 682 O O . HIS A 1 86 ? 61.751 25.537 -75.484 1.00 88.94 86 HIS A O 1
ATOM 688 N N . GLU A 1 87 ? 63.979 25.499 -75.650 1.00 85.25 87 GLU A N 1
ATOM 689 C CA . GLU A 1 87 ? 64.211 26.954 -75.652 1.00 85.25 87 GLU A CA 1
ATOM 690 C C . GLU A 1 87 ? 63.302 27.724 -76.626 1.00 85.25 87 GLU A C 1
ATOM 692 O O . GLU A 1 87 ? 62.852 28.827 -76.319 1.00 85.25 87 GLU A O 1
ATOM 697 N N . ARG A 1 88 ? 62.999 27.158 -77.805 1.00 83.94 88 ARG A N 1
ATOM 698 C CA . ARG A 1 88 ? 62.159 27.839 -78.814 1.00 83.94 88 ARG A CA 1
ATOM 699 C C . ARG A 1 88 ? 60.658 27.775 -78.540 1.00 83.94 88 ARG A C 1
ATOM 701 O O . ARG A 1 88 ? 59.964 28.757 -78.762 1.00 83.94 88 ARG A O 1
ATOM 708 N N . SER A 1 89 ? 60.154 26.612 -78.136 1.00 83.00 89 SER A N 1
ATOM 709 C CA . SER A 1 89 ? 58.721 26.370 -77.949 1.00 83.00 89 SER A CA 1
ATOM 710 C C . SER A 1 89 ? 58.271 26.637 -76.514 1.00 83.00 89 SER A C 1
ATOM 712 O O . SER A 1 89 ? 57.070 26.701 -76.269 1.00 83.00 89 SER A O 1
ATOM 714 N N . GLN A 1 90 ? 59.216 26.795 -75.576 1.00 85.44 90 GLN A N 1
ATOM 715 C CA . GLN A 1 90 ? 58.958 26.916 -74.138 1.00 85.44 90 GLN A CA 1
ATOM 716 C C . GLN A 1 90 ? 58.082 25.762 -73.608 1.00 85.44 90 GLN A C 1
ATOM 718 O O . GLN A 1 90 ? 57.281 25.922 -72.682 1.00 85.44 90 GLN A O 1
ATOM 723 N N . LEU A 1 91 ? 58.212 24.591 -74.240 1.00 84.81 91 LEU A N 1
ATOM 724 C CA . LEU A 1 91 ? 57.555 23.357 -73.831 1.00 84.81 91 LEU A CA 1
ATOM 725 C C . LEU A 1 91 ? 58.495 22.566 -72.928 1.00 84.81 91 LEU A C 1
ATOM 727 O O . LEU A 1 91 ? 59.673 22.388 -73.241 1.00 84.81 91 LEU A O 1
ATOM 731 N N . GLU A 1 92 ? 57.948 22.108 -71.809 1.00 88.69 92 GLU A N 1
ATOM 732 C CA . GLU A 1 92 ? 58.630 21.213 -70.884 1.00 88.69 92 GLU A CA 1
ATOM 733 C C . GLU A 1 92 ? 58.423 19.765 -71.337 1.00 88.69 92 GLU A C 1
ATOM 735 O O . GLU A 1 92 ? 57.319 19.373 -71.721 1.00 88.69 92 GLU A O 1
ATOM 740 N N . ARG A 1 93 ? 59.486 18.968 -71.271 1.00 88.12 93 ARG A N 1
ATOM 741 C CA . ARG A 1 93 ? 59.489 17.527 -71.505 1.00 88.12 93 ARG A CA 1
ATOM 742 C C . ARG A 1 93 ? 60.072 16.847 -70.276 1.00 88.12 93 ARG A C 1
ATOM 744 O O . ARG A 1 93 ? 61.144 17.218 -69.802 1.00 88.12 93 ARG A O 1
ATOM 751 N N . HIS A 1 94 ? 59.362 15.856 -69.755 1.00 91.94 94 HIS A N 1
ATOM 752 C CA . HIS A 1 94 ? 59.830 15.050 -68.635 1.00 91.94 94 HIS A CA 1
ATOM 753 C C . HIS A 1 94 ? 60.353 13.719 -69.162 1.00 91.94 94 HIS A C 1
ATOM 755 O O . HIS A 1 94 ? 59.599 12.966 -69.772 1.00 91.94 94 HIS A O 1
ATOM 761 N N . GLU A 1 95 ? 61.625 13.425 -68.906 1.00 90.19 95 GLU A N 1
ATOM 762 C CA . GLU A 1 95 ? 62.243 12.166 -69.321 1.00 90.19 95 GLU A CA 1
ATOM 763 C C . GLU A 1 95 ? 62.482 11.262 -68.095 1.00 90.19 95 GLU A C 1
ATOM 765 O O . GLU A 1 95 ? 63.270 11.624 -67.209 1.00 90.19 95 GLU A O 1
ATOM 770 N N . PRO A 1 96 ? 61.805 10.102 -67.988 1.00 90.50 96 PRO A N 1
ATOM 771 C CA . PRO A 1 96 ? 61.954 9.201 -66.848 1.00 90.50 96 PRO A CA 1
ATOM 772 C C . PRO A 1 96 ? 63.261 8.391 -66.917 1.00 90.50 96 PRO A C 1
ATOM 774 O O . PRO A 1 96 ? 63.581 7.813 -67.949 1.00 90.50 96 PRO A O 1
ATOM 777 N N . GLY A 1 97 ? 63.974 8.245 -65.792 1.00 85.69 97 GLY A N 1
ATOM 778 C CA . GLY A 1 97 ? 65.073 7.270 -65.678 1.00 85.69 97 GLY A CA 1
ATOM 779 C C . GLY A 1 97 ? 64.586 5.809 -65.564 1.00 85.69 97 GLY A C 1
ATOM 780 O O . GLY A 1 97 ? 63.377 5.566 -65.498 1.00 85.69 97 GLY A O 1
ATOM 781 N N . PRO A 1 98 ? 65.473 4.806 -65.433 1.00 80.94 98 PRO A N 1
ATOM 782 C CA . PRO A 1 98 ? 66.927 4.914 -65.440 1.00 80.94 98 PRO A CA 1
ATOM 783 C C . PRO A 1 98 ? 67.479 4.948 -66.865 1.00 80.94 98 PRO A C 1
ATOM 785 O O . PRO A 1 98 ? 67.089 4.138 -67.703 1.00 80.94 98 PRO A O 1
ATOM 788 N N . GLY A 1 99 ? 68.430 5.839 -67.126 1.00 84.62 99 GLY A N 1
ATOM 789 C CA . GLY A 1 99 ? 69.059 5.913 -68.439 1.00 84.62 99 GLY A CA 1
ATOM 790 C C . GLY A 1 99 ? 69.930 7.143 -68.624 1.00 84.62 99 GLY A C 1
ATOM 791 O O . GLY A 1 99 ? 70.027 8.008 -67.752 1.00 84.62 99 GLY A O 1
ATOM 792 N N . GLN A 1 100 ? 70.581 7.192 -69.780 1.00 86.56 100 GLN A N 1
ATOM 793 C CA . GLN A 1 100 ? 71.255 8.386 -70.266 1.00 86.56 100 GLN A CA 1
ATOM 794 C C . GLN A 1 100 ? 70.253 9.190 -71.084 1.00 86.56 100 GLN A C 1
ATOM 796 O O . GLN A 1 100 ? 69.755 8.716 -72.104 1.00 86.56 100 GLN A O 1
ATOM 801 N N . VAL A 1 101 ? 69.934 10.388 -70.608 1.00 86.94 101 VAL A N 1
ATOM 802 C CA . VAL A 1 101 ? 69.013 11.295 -71.283 1.00 86.94 101 VAL A CA 1
ATOM 803 C C . VAL A 1 101 ? 69.814 12.198 -72.209 1.00 86.94 101 VAL A C 1
ATOM 805 O O . VAL A 1 101 ? 70.651 12.992 -71.770 1.00 86.94 101 VAL A O 1
ATOM 808 N N . PHE A 1 102 ? 69.540 12.064 -73.502 1.00 87.94 102 PHE A N 1
ATOM 809 C CA . PHE A 1 102 ? 70.097 12.903 -74.552 1.00 87.94 102 PHE A CA 1
ATOM 810 C C . PHE A 1 102 ? 69.135 14.052 -74.849 1.00 87.94 102 PHE A C 1
ATOM 812 O O . PHE A 1 102 ? 67.985 13.825 -75.220 1.00 87.94 102 PHE A O 1
ATOM 819 N N . MET A 1 103 ? 69.613 15.283 -74.669 1.00 88.62 103 MET A N 1
ATOM 820 C CA . MET A 1 103 ? 68.847 16.494 -74.974 1.00 88.62 103 MET A CA 1
ATOM 821 C C . MET A 1 103 ? 68.774 16.716 -76.484 1.00 88.62 103 MET A C 1
ATOM 823 O O . MET A 1 103 ? 69.796 16.621 -77.165 1.00 88.62 103 MET A O 1
ATOM 827 N N . ASP A 1 104 ? 67.610 17.095 -76.992 1.00 86.12 104 ASP A N 1
ATOM 828 C CA . ASP A 1 104 ? 67.457 17.516 -78.383 1.00 86.12 104 ASP A CA 1
ATOM 829 C C . ASP A 1 104 ? 68.137 18.883 -78.652 1.00 86.12 104 ASP A C 1
ATOM 831 O O . ASP A 1 104 ? 68.659 19.556 -77.756 1.00 86.12 104 ASP A O 1
ATOM 835 N N . ALA A 1 105 ? 68.149 19.327 -79.911 1.00 85.56 105 ALA A N 1
ATOM 836 C CA . ALA A 1 105 ? 68.972 20.432 -80.411 1.00 85.56 105 ALA A CA 1
ATOM 837 C C . ALA A 1 105 ? 68.747 21.773 -79.695 1.00 85.56 105 ALA A C 1
ATOM 839 O O . ALA A 1 105 ? 69.643 22.625 -79.633 1.00 85.56 105 ALA A O 1
ATOM 840 N N . TYR A 1 106 ? 67.540 21.964 -79.169 1.00 87.31 106 TYR A N 1
ATOM 841 C CA . TYR A 1 106 ? 67.092 23.171 -78.478 1.00 87.31 106 TYR A CA 1
ATOM 842 C C . TYR A 1 106 ? 66.619 22.891 -77.052 1.00 87.31 106 TYR A C 1
ATOM 844 O O . TYR A 1 106 ? 65.975 23.750 -76.460 1.00 87.31 106 TYR A O 1
ATOM 852 N N . GLU A 1 107 ? 66.899 21.713 -76.502 1.00 87.25 107 GLU A N 1
ATOM 853 C CA . GLU A 1 107 ? 66.545 21.389 -75.123 1.00 87.25 107 GLU A CA 1
ATOM 854 C C . GLU A 1 107 ? 67.668 21.791 -74.158 1.00 87.25 107 GLU A C 1
ATOM 856 O O . GLU A 1 107 ? 68.858 21.648 -74.460 1.00 87.25 107 GLU A O 1
ATOM 861 N N . VAL A 1 108 ? 67.267 22.292 -72.988 1.00 89.06 108 VAL A N 1
ATOM 862 C CA . VAL A 1 108 ? 68.135 22.607 -71.848 1.00 89.06 108 VAL A CA 1
ATOM 863 C C . VAL A 1 108 ? 67.575 21.936 -70.597 1.00 89.06 108 VAL A C 1
ATOM 865 O O . VAL A 1 108 ? 66.365 21.929 -70.373 1.00 89.06 108 VAL A O 1
ATOM 868 N N . LEU A 1 109 ? 68.453 21.381 -69.763 1.00 89.19 109 LEU A N 1
ATOM 869 C CA . LEU A 1 109 ? 68.078 20.820 -68.467 1.00 89.19 109 LEU A CA 1
ATOM 870 C C . LEU A 1 109 ? 67.701 21.936 -67.486 1.00 89.19 109 LEU A C 1
ATOM 872 O O . LEU A 1 109 ? 68.535 22.775 -67.154 1.00 89.19 109 LEU A O 1
ATOM 876 N N . LEU A 1 110 ? 66.469 21.908 -66.975 1.00 90.12 110 LEU A N 1
ATOM 877 C CA . LEU A 1 110 ? 66.046 22.796 -65.890 1.00 90.12 110 LEU A CA 1
ATOM 878 C C . LEU A 1 110 ? 66.456 22.241 -64.528 1.00 90.12 110 LEU A C 1
ATOM 880 O O . LEU A 1 110 ? 67.064 22.939 -63.720 1.00 90.12 110 LEU A O 1
ATOM 884 N N . ARG A 1 111 ? 66.072 20.991 -64.254 1.00 90.06 111 ARG A N 1
ATOM 885 C CA . ARG A 1 111 ? 66.305 20.316 -62.972 1.00 90.06 111 ARG A CA 1
ATOM 886 C C . ARG A 1 111 ? 66.108 18.810 -63.094 1.00 90.06 111 ARG A C 1
ATOM 888 O O . ARG A 1 111 ? 65.391 18.337 -63.974 1.00 90.06 111 ARG A O 1
ATOM 895 N N . ILE A 1 112 ? 66.706 18.080 -62.161 1.00 90.75 112 ILE A N 1
ATOM 896 C CA . ILE A 1 112 ? 66.447 16.659 -61.924 1.00 90.75 112 ILE A CA 1
ATOM 897 C C . ILE A 1 112 ? 65.551 16.574 -60.686 1.00 90.75 112 ILE A C 1
ATOM 899 O O . ILE A 1 112 ? 65.818 17.244 -59.688 1.00 90.75 112 ILE A O 1
ATOM 903 N N . GLN A 1 113 ? 64.460 15.816 -60.768 1.00 89.62 113 GLN A N 1
ATOM 904 C CA . GLN A 1 113 ? 63.504 15.647 -59.673 1.00 89.62 113 GLN A CA 1
ATOM 905 C C . GLN A 1 113 ? 63.285 14.169 -59.371 1.00 89.62 113 GLN A C 1
ATOM 907 O O . GLN A 1 113 ? 63.405 13.314 -60.248 1.00 89.62 113 GLN A O 1
ATOM 912 N N . GLU A 1 114 ? 62.931 13.865 -58.126 1.00 90.31 114 GLU A N 1
ATOM 913 C CA . GLU A 1 114 ? 62.554 12.512 -57.733 1.00 90.31 114 GLU A CA 1
ATOM 914 C C . GLU A 1 114 ? 61.170 12.154 -58.279 1.00 90.31 114 GLU A C 1
ATOM 916 O O . GLU A 1 114 ? 60.242 12.967 -58.287 1.00 90.31 114 GLU A O 1
ATOM 921 N N . LYS A 1 115 ? 61.028 10.910 -58.735 1.00 91.50 115 LYS A N 1
ATOM 922 C CA . LYS A 1 115 ? 59.740 10.351 -59.134 1.00 91.50 115 LYS A CA 1
ATOM 923 C C . LYS A 1 115 ? 58.856 10.175 -57.906 1.00 91.50 115 LYS A C 1
ATOM 925 O O . LYS A 1 115 ? 59.323 9.790 -56.836 1.00 91.50 115 LYS A O 1
ATOM 930 N N . ILE A 1 116 ? 57.557 10.367 -58.088 1.00 91.56 116 ILE A N 1
ATOM 931 C CA . ILE A 1 116 ? 56.577 10.196 -57.021 1.00 91.56 116 ILE A CA 1
ATOM 932 C C . ILE A 1 116 ? 56.381 8.698 -56.794 1.00 91.56 116 ILE A C 1
ATOM 934 O O . ILE A 1 116 ? 55.977 7.968 -57.699 1.00 91.56 116 ILE A O 1
ATOM 938 N N . VAL A 1 117 ? 56.686 8.223 -55.591 1.00 90.56 117 VAL A N 1
ATOM 939 C CA . VAL A 1 117 ? 56.498 6.818 -55.217 1.00 90.56 117 VAL A CA 1
ATOM 940 C C . VAL A 1 117 ? 55.161 6.687 -54.502 1.00 90.56 117 VAL A C 1
ATOM 942 O O . VAL A 1 117 ? 55.003 7.228 -53.414 1.00 90.56 117 VAL A O 1
ATOM 945 N N . LEU A 1 118 ? 54.215 5.964 -55.103 1.00 92.00 118 LEU A N 1
ATOM 946 C CA . LEU A 1 118 ? 52.916 5.678 -54.495 1.00 92.00 118 LEU A CA 1
ATOM 947 C C . LEU A 1 118 ? 52.919 4.265 -53.926 1.00 92.00 118 LEU A C 1
ATOM 949 O O . LEU A 1 118 ? 53.118 3.287 -54.657 1.00 92.00 118 LEU A O 1
ATOM 953 N N . GLN A 1 119 ? 52.672 4.144 -52.627 1.00 91.06 119 GLN A N 1
ATOM 954 C CA . GLN A 1 119 ? 52.481 2.859 -51.966 1.00 91.06 119 GLN A CA 1
ATOM 955 C C . GLN A 1 119 ? 51.100 2.261 -52.272 1.00 91.06 119 GLN A C 1
ATOM 957 O O . GLN A 1 119 ? 50.221 2.888 -52.858 1.00 91.06 119 GLN A O 1
ATOM 962 N N . LYS A 1 120 ? 50.872 1.013 -51.842 1.00 87.75 120 LYS A N 1
ATOM 963 C CA . LYS A 1 120 ? 49.631 0.264 -52.119 1.00 87.75 120 LYS A CA 1
ATOM 964 C C . LYS A 1 120 ? 48.351 0.973 -51.643 1.00 87.75 120 LYS A C 1
ATOM 966 O O . LYS A 1 120 ? 47.301 0.697 -52.202 1.00 87.75 120 LYS A O 1
ATOM 971 N N . ARG A 1 121 ? 48.423 1.823 -50.612 1.00 90.44 121 ARG A N 1
ATOM 972 C CA . ARG A 1 121 ? 47.283 2.556 -50.021 1.00 90.44 121 ARG A CA 1
ATOM 973 C C . ARG A 1 121 ? 47.289 4.046 -50.350 1.00 90.44 121 ARG A C 1
ATOM 975 O O . ARG A 1 121 ? 46.587 4.805 -49.698 1.00 90.44 121 ARG A O 1
ATOM 982 N N . GLU A 1 122 ? 48.090 4.468 -51.314 1.00 92.75 122 GLU A N 1
ATOM 983 C CA . GLU A 1 122 ? 48.275 5.877 -51.635 1.00 92.75 122 GLU A CA 1
ATOM 984 C C . GLU A 1 122 ? 47.786 6.170 -53.050 1.00 92.75 122 GLU A C 1
ATOM 986 O O . GLU A 1 122 ? 47.867 5.333 -53.957 1.00 92.75 122 GLU A O 1
ATOM 991 N N . TYR A 1 123 ? 47.271 7.377 -53.236 1.00 93.88 123 TYR A N 1
ATOM 992 C CA . TYR A 1 123 ? 46.926 7.924 -54.534 1.00 93.88 123 TYR A CA 1
ATOM 993 C C . TYR A 1 123 ? 47.346 9.389 -54.605 1.00 93.88 123 TYR A C 1
ATOM 995 O O . TYR A 1 123 ? 47.592 10.044 -53.596 1.00 93.88 123 TYR A O 1
ATOM 1003 N N . ILE A 1 124 ? 47.434 9.911 -55.820 1.00 93.25 124 ILE A N 1
ATOM 1004 C CA . ILE A 1 124 ? 47.727 11.322 -56.054 1.00 93.25 124 ILE A CA 1
ATOM 1005 C C . ILE A 1 124 ? 46.755 11.891 -57.075 1.00 93.25 124 ILE A C 1
ATOM 1007 O O . ILE A 1 124 ? 46.375 11.216 -58.038 1.00 93.25 124 ILE A O 1
ATOM 1011 N N . ARG A 1 125 ? 46.344 13.136 -56.841 1.00 91.56 125 ARG A N 1
ATOM 1012 C CA . ARG A 1 125 ? 45.514 13.916 -57.756 1.00 91.56 125 ARG A CA 1
ATOM 1013 C C . ARG A 1 125 ? 46.415 14.879 -58.509 1.00 91.56 125 ARG A C 1
ATOM 1015 O O . ARG A 1 125 ? 47.029 15.752 -57.900 1.00 91.56 125 ARG A O 1
ATOM 1022 N N . LEU A 1 126 ? 46.487 14.704 -59.820 1.00 91.94 126 LEU A N 1
ATOM 1023 C CA . LEU A 1 126 ? 47.247 15.563 -60.714 1.00 91.94 126 LEU A CA 1
ATOM 1024 C C . LEU A 1 126 ? 46.274 16.452 -61.477 1.00 91.94 126 LEU A C 1
ATOM 1026 O O . LEU A 1 126 ? 45.303 15.968 -62.058 1.00 91.94 126 LEU A O 1
ATOM 1030 N N . ILE A 1 127 ? 46.524 17.755 -61.431 1.00 91.25 127 ILE A N 1
ATOM 1031 C CA . ILE A 1 127 ? 45.715 18.786 -62.070 1.00 91.25 127 ILE A CA 1
ATOM 1032 C C . ILE A 1 127 ? 46.597 19.492 -63.088 1.00 91.25 127 ILE A C 1
ATOM 1034 O O . ILE A 1 127 ? 47.626 20.072 -62.742 1.00 91.25 127 ILE A O 1
ATOM 1038 N N . HIS A 1 128 ? 46.198 19.462 -64.353 1.00 90.12 128 HIS A N 1
ATOM 1039 C CA . HIS A 1 128 ? 46.951 20.136 -65.402 1.00 90.12 128 HIS A CA 1
ATOM 1040 C C . HIS A 1 128 ? 46.700 21.656 -65.367 1.00 90.12 128 HIS A C 1
ATOM 1042 O O . HIS A 1 128 ? 45.563 22.102 -65.541 1.00 90.12 128 HIS A O 1
ATOM 1048 N N . LYS A 1 129 ? 47.753 22.472 -65.195 1.00 85.69 129 LYS A N 1
ATOM 1049 C CA . LYS A 1 129 ? 47.657 23.930 -64.942 1.00 85.69 129 LYS A CA 1
ATOM 1050 C C . LYS A 1 129 ? 46.826 24.706 -65.971 1.00 85.69 129 LYS A C 1
ATOM 1052 O O . LYS A 1 129 ? 46.181 25.686 -65.619 1.00 85.69 129 LYS A O 1
ATOM 1057 N N . MET A 1 130 ? 46.877 24.307 -67.245 1.00 81.25 130 MET A N 1
ATOM 1058 C CA . MET A 1 130 ? 46.240 25.057 -68.342 1.00 81.25 130 MET A CA 1
ATOM 1059 C C . MET A 1 130 ? 44.812 24.605 -68.644 1.00 81.25 130 MET A C 1
ATOM 1061 O O . MET A 1 130 ? 44.003 25.401 -69.103 1.00 81.25 130 MET A O 1
ATOM 1065 N N . THR A 1 131 ? 44.517 23.319 -68.450 1.00 84.50 131 THR A N 1
ATOM 1066 C CA . THR A 1 131 ? 43.223 22.728 -68.837 1.00 84.50 131 THR A CA 1
ATOM 1067 C C . THR A 1 131 ? 42.324 22.479 -67.634 1.00 84.50 131 THR A C 1
ATOM 1069 O O . THR A 1 131 ? 41.130 22.270 -67.813 1.00 84.50 131 THR A O 1
ATOM 1072 N N . GLY A 1 132 ? 42.879 22.472 -66.417 1.00 83.56 132 GLY A N 1
ATOM 1073 C CA . GLY A 1 132 ? 42.161 22.113 -65.197 1.00 83.56 132 GLY A CA 1
ATOM 1074 C C . GLY A 1 132 ? 41.741 20.643 -65.140 1.00 83.56 132 GLY A C 1
ATOM 1075 O O . GLY A 1 132 ? 40.989 20.270 -64.242 1.00 83.56 132 GLY A O 1
ATOM 1076 N N . LEU A 1 133 ? 42.198 19.810 -66.085 1.00 86.81 133 LEU A N 1
ATOM 1077 C CA . LEU A 1 133 ? 41.864 18.391 -66.110 1.00 86.81 133 LEU A CA 1
ATOM 1078 C C . LEU A 1 133 ? 42.483 17.703 -64.892 1.00 86.81 133 LEU A C 1
ATOM 1080 O O . LEU A 1 133 ? 43.697 17.763 -64.693 1.00 86.81 133 LEU A O 1
ATOM 1084 N N . GLU A 1 134 ? 41.629 17.069 -64.090 1.00 87.81 134 GLU A N 1
ATOM 1085 C CA . GLU A 1 134 ? 42.019 16.257 -62.938 1.00 87.81 134 GLU A CA 1
ATOM 1086 C C . GLU A 1 134 ? 42.174 14.804 -63.405 1.00 87.81 134 GLU A C 1
ATOM 1088 O O . GLU A 1 134 ? 41.267 14.246 -64.027 1.00 87.81 134 GLU A O 1
ATOM 1093 N N . ARG A 1 135 ? 43.303 14.166 -63.089 1.00 89.56 135 ARG A N 1
ATOM 1094 C CA . ARG A 1 135 ? 43.453 12.708 -63.169 1.00 89.56 135 ARG A CA 1
ATOM 1095 C C . ARG A 1 135 ? 43.956 12.161 -61.842 1.00 89.56 135 ARG A C 1
ATOM 1097 O O . ARG A 1 135 ? 44.776 12.782 -61.168 1.00 89.56 135 ARG A O 1
ATOM 1104 N N . VAL A 1 136 ? 43.463 10.984 -61.470 1.00 92.56 136 VAL A N 1
ATOM 1105 C CA . VAL A 1 136 ? 43.826 10.318 -60.215 1.00 92.56 136 VAL A CA 1
ATOM 1106 C C . VAL A 1 136 ? 44.640 9.076 -60.529 1.00 92.56 136 VAL A C 1
ATOM 1108 O O . VAL A 1 136 ? 44.200 8.216 -61.294 1.00 92.56 136 VAL A O 1
ATOM 1111 N N . VAL A 1 137 ? 45.826 8.976 -59.934 1.00 92.44 137 VAL A N 1
ATOM 1112 C CA . VAL A 1 137 ? 46.725 7.834 -60.111 1.00 92.44 137 VAL A CA 1
ATOM 1113 C C . VAL A 1 137 ? 46.810 7.063 -58.798 1.00 92.44 137 VAL A C 1
ATOM 1115 O O . VAL A 1 137 ? 47.169 7.622 -57.765 1.00 92.44 137 VAL A O 1
ATOM 1118 N N . ARG A 1 138 ? 46.465 5.770 -58.840 1.00 92.31 138 ARG A N 1
ATOM 1119 C CA . ARG A 1 138 ? 46.481 4.853 -57.686 1.00 92.31 138 ARG A CA 1
ATOM 1120 C C . ARG A 1 138 ? 47.794 4.073 -57.601 1.00 92.31 138 ARG A C 1
ATOM 1122 O O . ARG A 1 138 ? 48.302 3.641 -58.635 1.00 92.31 138 ARG A O 1
ATOM 1129 N N . GLY A 1 139 ? 48.319 3.843 -56.401 1.00 89.25 139 GLY A N 1
ATOM 1130 C CA . GLY A 1 139 ? 49.449 2.935 -56.191 1.00 89.25 139 GLY A CA 1
ATOM 1131 C C . GLY A 1 139 ? 49.070 1.442 -56.280 1.00 89.25 139 GLY A C 1
ATOM 1132 O O . GLY A 1 139 ? 47.895 1.105 -56.444 1.00 89.25 139 GLY A O 1
ATOM 1133 N N . PRO A 1 140 ? 50.042 0.514 -56.162 1.00 90.31 140 PRO A N 1
ATOM 1134 C CA . PRO A 1 140 ? 51.473 0.763 -56.003 1.00 90.31 140 PRO A CA 1
ATOM 1135 C C . PRO A 1 140 ? 52.168 0.995 -57.356 1.00 90.31 140 PRO A C 1
ATOM 1137 O O . PRO A 1 140 ? 52.240 0.085 -58.179 1.00 90.31 140 PRO A O 1
ATOM 1140 N N . GLN A 1 141 ? 52.700 2.197 -57.587 1.00 91.19 141 GLN A N 1
ATOM 1141 C CA . GLN A 1 141 ? 53.485 2.509 -58.789 1.00 91.19 141 GLN A CA 1
ATOM 1142 C C . GLN A 1 141 ? 54.409 3.710 -58.566 1.00 91.19 141 GLN A C 1
ATOM 1144 O O . GLN A 1 141 ? 54.180 4.527 -57.676 1.00 91.19 141 GLN A O 1
ATOM 1149 N N . ILE A 1 142 ? 55.453 3.818 -59.388 1.00 89.88 142 ILE A N 1
ATOM 1150 C CA . ILE A 1 142 ? 56.313 5.002 -59.442 1.00 89.88 142 ILE A CA 1
ATOM 1151 C C . ILE A 1 142 ? 55.830 5.864 -60.606 1.00 89.88 142 ILE A C 1
ATOM 1153 O O . ILE A 1 142 ? 55.821 5.409 -61.748 1.00 89.88 142 ILE A O 1
ATOM 1157 N N . LEU A 1 143 ? 55.436 7.095 -60.307 1.00 91.81 143 LEU A N 1
ATOM 1158 C CA . LEU A 1 143 ? 54.814 8.021 -61.238 1.00 91.81 143 LEU A CA 1
ATOM 1159 C C . LEU A 1 143 ? 55.745 9.195 -61.544 1.00 91.81 143 LEU A C 1
ATOM 1161 O O . LEU A 1 143 ? 56.360 9.778 -60.650 1.00 91.81 143 LEU A O 1
ATOM 1165 N N . VAL A 1 144 ? 55.798 9.566 -62.819 1.00 91.44 144 VAL A N 1
ATOM 1166 C CA . VAL A 1 144 ? 56.350 10.846 -63.265 1.00 91.44 144 VAL A CA 1
ATOM 1167 C C . VAL A 1 144 ? 55.172 11.723 -63.683 1.00 91.44 144 VAL A C 1
ATOM 1169 O O . VAL A 1 144 ? 54.412 11.293 -64.552 1.00 91.44 144 VAL A O 1
ATOM 1172 N N . PRO A 1 145 ? 54.978 12.901 -63.063 1.00 90.69 145 PRO A N 1
ATOM 1173 C CA . PRO A 1 145 ? 53.967 13.855 -63.507 1.00 90.69 145 PRO A CA 1
ATOM 1174 C C . PRO A 1 145 ? 54.181 14.220 -64.973 1.00 90.69 145 PRO A C 1
ATOM 1176 O O . PRO A 1 145 ? 55.320 14.302 -65.432 1.00 90.69 145 PRO A O 1
ATOM 1179 N N . GLU A 1 146 ? 53.109 14.468 -65.710 1.00 90.19 146 GLU A N 1
ATOM 1180 C CA . GLU A 1 146 ? 53.211 15.077 -67.031 1.00 90.19 146 GLU A CA 1
ATOM 1181 C C . GLU A 1 146 ? 53.651 16.545 -66.900 1.00 90.19 146 GLU A C 1
ATOM 1183 O O . GLU A 1 146 ? 53.483 17.169 -65.841 1.00 90.19 146 GLU A O 1
ATOM 1188 N N . PRO A 1 147 ? 54.245 17.120 -67.959 1.00 87.19 147 PRO A N 1
ATOM 1189 C CA . PRO A 1 147 ? 54.579 18.535 -67.981 1.00 87.19 147 PRO A CA 1
ATOM 1190 C C . PRO A 1 147 ? 53.374 19.396 -67.587 1.00 87.19 147 PRO A C 1
ATOM 1192 O O . PRO A 1 147 ? 52.269 19.199 -68.090 1.00 87.19 147 PRO A O 1
ATOM 1195 N N . ARG A 1 148 ? 53.593 20.378 -66.704 1.00 85.62 148 ARG A N 1
ATOM 1196 C CA . ARG A 1 148 ? 52.555 21.301 -66.198 1.00 85.62 148 ARG A CA 1
ATOM 1197 C C . ARG A 1 148 ? 51.420 20.655 -65.388 1.00 85.62 148 ARG A C 1
ATOM 1199 O O . ARG A 1 148 ? 50.370 21.281 -65.234 1.00 85.62 148 ARG A O 1
ATOM 1206 N N . GLU A 1 149 ? 51.614 19.467 -64.829 1.00 89.44 149 GLU A N 1
ATOM 1207 C CA . GLU A 1 149 ? 50.738 18.949 -63.775 1.00 89.44 149 GLU A CA 1
ATOM 1208 C C . GLU A 1 149 ? 51.169 19.434 -62.385 1.00 89.44 149 GLU A C 1
ATOM 1210 O O . GLU A 1 149 ? 52.356 19.493 -62.064 1.00 89.44 149 GLU A O 1
ATOM 1215 N N . GLU A 1 150 ? 50.192 19.760 -61.542 1.00 88.31 150 GLU A N 1
ATOM 1216 C CA . GLU A 1 150 ? 50.377 20.081 -60.126 1.00 88.31 150 GLU A CA 1
ATOM 1217 C C . GLU A 1 150 ? 49.533 19.164 -59.245 1.00 88.31 150 GLU A C 1
ATOM 1219 O O . GLU A 1 150 ? 48.487 18.665 -59.655 1.00 88.31 150 GLU A O 1
ATOM 1224 N N . TRP A 1 151 ? 49.974 18.968 -58.005 1.00 91.31 151 TRP A N 1
ATOM 1225 C CA . TRP A 1 151 ? 49.289 18.153 -57.002 1.00 91.31 151 TRP A CA 1
ATOM 1226 C C . TRP A 1 151 ? 49.195 18.924 -55.673 1.00 91.31 151 TRP A C 1
ATOM 1228 O O . TRP A 1 151 ? 49.944 18.666 -54.732 1.00 91.31 151 TRP A O 1
ATOM 1238 N N . PRO A 1 152 ? 48.294 19.911 -55.559 1.00 86.00 152 PRO A N 1
ATOM 1239 C CA . PRO A 1 152 ? 48.257 20.808 -54.400 1.00 86.00 152 PRO A CA 1
ATOM 1240 C C . PRO A 1 152 ? 48.054 20.080 -53.059 1.00 86.00 152 PRO A C 1
ATOM 1242 O O . PRO A 1 152 ? 48.552 20.542 -52.037 1.00 86.00 152 PRO A O 1
ATOM 1245 N N . SER A 1 153 ? 47.367 18.934 -53.063 1.00 84.06 153 SER A N 1
ATOM 1246 C CA . SER A 1 153 ? 47.080 18.140 -51.860 1.00 84.06 153 SER A CA 1
ATOM 1247 C C . SER A 1 153 ? 48.193 17.171 -51.443 1.00 84.06 153 SER A C 1
ATOM 1249 O O . SER A 1 153 ? 48.061 16.518 -50.411 1.00 84.06 153 SER A O 1
ATOM 1251 N N . GLY A 1 154 ? 49.278 17.034 -52.214 1.00 89.00 154 GLY A N 1
ATOM 1252 C CA . GLY A 1 154 ? 50.277 15.999 -51.932 1.00 89.00 154 GLY A CA 1
ATOM 1253 C C . GLY A 1 154 ? 49.808 14.586 -52.302 1.00 89.00 154 GLY A C 1
ATOM 1254 O O . GLY A 1 154 ? 48.913 14.398 -53.127 1.00 89.00 154 GLY A O 1
ATOM 1255 N N . VAL A 1 155 ? 50.451 13.588 -51.694 1.00 90.62 155 VAL A N 1
ATOM 1256 C CA . VAL A 1 155 ? 50.034 12.180 -51.755 1.00 90.62 155 VAL A CA 1
ATOM 1257 C C . VAL A 1 155 ? 48.951 11.954 -50.698 1.00 90.62 155 VAL A C 1
ATOM 1259 O O . VAL A 1 155 ? 49.165 12.241 -49.522 1.00 90.62 155 VAL A O 1
ATOM 1262 N N . GLU A 1 156 ? 47.798 11.442 -51.117 1.00 89.50 156 GLU A N 1
ATOM 1263 C CA . GLU A 1 156 ? 46.642 11.155 -50.265 1.00 89.50 156 GLU A CA 1
ATOM 1264 C C . GLU A 1 156 ? 46.538 9.644 -49.998 1.00 89.50 156 GLU A C 1
ATOM 1266 O O . GLU A 1 156 ? 46.982 8.812 -50.795 1.00 89.50 156 GLU A O 1
ATOM 1271 N N . THR A 1 157 ? 45.932 9.263 -48.874 1.00 90.12 157 THR A N 1
ATOM 1272 C CA . THR A 1 157 ? 45.703 7.859 -48.518 1.00 90.12 157 THR A CA 1
ATOM 1273 C C . THR A 1 157 ? 44.299 7.409 -48.910 1.00 90.12 157 THR A C 1
ATOM 1275 O O . THR A 1 157 ? 43.306 8.098 -48.689 1.00 90.12 157 THR A O 1
ATOM 1278 N N . ALA A 1 158 ? 44.208 6.224 -49.506 1.00 89.00 158 ALA A N 1
ATOM 1279 C CA . ALA A 1 158 ? 42.951 5.587 -49.859 1.00 89.00 158 ALA A CA 1
ATOM 1280 C C . ALA A 1 158 ? 42.214 5.100 -48.603 1.00 89.00 158 ALA A C 1
ATOM 1282 O O . ALA A 1 158 ? 42.828 4.547 -47.684 1.00 89.00 158 ALA A O 1
ATOM 1283 N N . ILE A 1 159 ? 40.889 5.246 -48.593 1.00 90.00 159 ILE A N 1
ATOM 1284 C CA . ILE A 1 159 ? 40.048 4.821 -47.470 1.00 90.00 159 ILE A CA 1
ATOM 1285 C C . ILE A 1 159 ? 39.753 3.329 -47.615 1.00 90.00 159 ILE A C 1
ATOM 1287 O O . ILE A 1 159 ? 39.402 2.851 -48.695 1.00 90.00 159 ILE A O 1
ATOM 1291 N N . VAL A 1 160 ? 39.909 2.566 -46.534 1.00 89.19 160 VAL A N 1
ATOM 1292 C CA . VAL A 1 160 ? 39.584 1.136 -46.521 1.00 89.19 160 VAL A CA 1
ATOM 1293 C C . VAL A 1 160 ? 38.148 0.970 -46.040 1.00 89.19 160 VAL A C 1
ATOM 1295 O O . VAL A 1 160 ? 37.868 1.101 -44.855 1.00 89.19 160 VAL A O 1
ATOM 1298 N N . ILE A 1 161 ? 37.246 0.655 -46.966 1.00 89.88 161 ILE A N 1
ATOM 1299 C CA . ILE A 1 161 ? 35.832 0.419 -46.684 1.00 89.88 161 ILE A CA 1
ATOM 1300 C C . ILE A 1 161 ? 35.666 -1.020 -46.190 1.00 89.88 161 ILE A C 1
ATOM 1302 O O . ILE A 1 161 ? 35.901 -1.988 -46.923 1.00 89.88 161 ILE A O 1
ATOM 1306 N N . GLY A 1 162 ? 35.310 -1.143 -44.911 1.00 86.94 162 GLY A N 1
ATOM 1307 C CA . GLY A 1 162 ? 35.018 -2.406 -44.240 1.00 86.94 162 GLY A CA 1
ATOM 1308 C C . GLY A 1 162 ? 33.552 -2.831 -44.370 1.00 86.94 162 GLY A C 1
ATOM 1309 O O . GLY A 1 162 ? 32.873 -2.527 -45.341 1.00 86.94 162 GLY A O 1
ATOM 1310 N N . HIS A 1 163 ? 33.057 -3.568 -43.374 1.00 82.62 163 HIS A N 1
ATOM 1311 C CA . HIS A 1 163 ? 31.636 -3.936 -43.284 1.00 82.62 163 HIS A CA 1
ATOM 1312 C C . HIS A 1 163 ? 30.777 -2.840 -42.642 1.00 82.62 163 HIS A C 1
ATOM 1314 O O . HIS A 1 163 ? 29.583 -2.760 -42.912 1.00 82.62 163 HIS A O 1
ATOM 1320 N N . THR A 1 164 ? 31.385 -2.040 -41.770 1.00 86.25 164 THR A N 1
ATOM 1321 C CA . THR A 1 164 ? 30.724 -1.012 -40.965 1.00 86.25 164 THR A CA 1
ATOM 1322 C C . THR A 1 164 ? 30.885 0.377 -41.546 1.00 86.25 164 THR A C 1
ATOM 1324 O O . THR A 1 164 ? 30.096 1.238 -41.215 1.00 86.25 164 THR A O 1
ATOM 1327 N N . ASN A 1 165 ? 31.860 0.608 -42.416 1.00 88.75 165 ASN A N 1
ATOM 1328 C CA . ASN A 1 165 ? 32.194 1.954 -42.862 1.00 88.75 165 ASN A CA 1
ATOM 1329 C C . ASN A 1 165 ? 31.701 2.137 -44.294 1.00 88.75 165 ASN A C 1
ATOM 1331 O O . ASN A 1 165 ? 31.682 1.188 -45.078 1.00 88.75 165 ASN A O 1
ATOM 1335 N N . ALA A 1 166 ? 31.319 3.356 -44.637 1.00 90.50 166 ALA A N 1
ATOM 1336 C CA . ALA A 1 166 ? 30.946 3.776 -45.975 1.00 90.50 166 ALA A CA 1
ATOM 1337 C C . ALA A 1 166 ? 31.517 5.170 -46.237 1.00 90.50 166 ALA A C 1
ATOM 1339 O O . ALA A 1 166 ? 31.743 5.946 -45.313 1.00 90.50 166 ALA A O 1
ATOM 1340 N N . VAL A 1 167 ? 31.743 5.520 -47.500 1.00 91.56 167 VAL A N 1
ATOM 1341 C CA . VAL A 1 167 ? 32.289 6.837 -47.857 1.00 91.56 167 VAL A CA 1
ATOM 1342 C C . VAL A 1 167 ? 31.241 7.622 -48.624 1.00 91.56 167 VAL A C 1
ATOM 1344 O O . VAL A 1 167 ? 30.752 7.176 -49.662 1.00 91.56 167 VAL A O 1
ATOM 1347 N N . LEU A 1 168 ? 30.888 8.803 -48.119 1.00 92.19 168 LEU A N 1
ATOM 1348 C CA . LEU A 1 168 ? 30.033 9.744 -48.827 1.00 92.19 168 LEU A CA 1
ATOM 1349 C C . LEU A 1 168 ? 30.887 10.584 -49.774 1.00 92.19 168 LEU A C 1
ATOM 1351 O O . LEU A 1 168 ? 31.761 11.343 -49.347 1.00 92.19 168 LEU A O 1
ATOM 1355 N N . VAL A 1 169 ? 30.600 10.460 -51.064 1.00 92.75 169 VAL A N 1
ATOM 1356 C CA . VAL A 1 169 ? 31.355 11.096 -52.140 1.00 92.75 169 VAL A CA 1
ATOM 1357 C C . VAL A 1 169 ? 30.446 12.043 -52.898 1.00 92.75 169 VAL A C 1
ATOM 1359 O O . VAL A 1 169 ? 29.297 11.717 -53.183 1.00 92.75 169 VAL A O 1
ATOM 1362 N N . GLU A 1 170 ? 30.970 13.205 -53.252 1.00 92.94 170 GLU A N 1
ATOM 1363 C CA . GLU A 1 170 ? 30.294 14.200 -54.069 1.00 92.94 170 GLU A CA 1
ATOM 1364 C C . GLU A 1 170 ? 31.066 14.447 -55.352 1.00 92.94 170 GLU A C 1
ATOM 1366 O O . GLU A 1 170 ? 32.280 14.659 -55.353 1.00 92.94 170 GLU A O 1
ATOM 1371 N N . ASN A 1 171 ? 30.345 14.439 -56.462 1.00 91.19 171 ASN A N 1
ATOM 1372 C CA . ASN A 1 171 ? 30.906 14.793 -57.749 1.00 91.19 171 ASN A CA 1
ATOM 1373 C C . ASN A 1 171 ? 30.959 16.327 -57.876 1.00 91.19 171 ASN A C 1
ATOM 1375 O O . ASN A 1 171 ? 29.921 16.984 -57.873 1.00 91.19 171 ASN A O 1
ATOM 1379 N N . LYS A 1 172 ? 32.160 16.902 -58.023 1.00 85.19 172 LYS A N 1
ATOM 1380 C CA . LYS A 1 172 ? 32.382 18.358 -58.112 1.00 85.19 172 LYS A CA 1
ATOM 1381 C C . LYS A 1 172 ? 31.673 19.005 -59.309 1.00 85.19 172 LYS A C 1
ATOM 1383 O O . LYS A 1 172 ? 31.377 20.192 -59.259 1.00 85.19 172 LYS A O 1
ATOM 1388 N N . THR A 1 173 ? 31.423 18.252 -60.381 1.00 84.69 173 THR A N 1
ATOM 1389 C CA . THR A 1 173 ? 30.822 18.766 -61.621 1.00 84.69 173 THR A CA 1
ATOM 1390 C C . THR A 1 173 ? 29.297 18.765 -61.569 1.00 84.69 173 THR A C 1
ATOM 1392 O O . THR A 1 173 ? 28.672 19.683 -62.087 1.00 84.69 173 THR A O 1
ATOM 1395 N N . SER A 1 174 ? 28.688 17.746 -60.957 1.00 86.56 174 SER A N 1
ATOM 1396 C CA . SER A 1 174 ? 27.222 17.600 -60.900 1.00 86.56 174 SER A CA 1
ATOM 1397 C C . SER A 1 174 ? 26.602 17.945 -59.544 1.00 86.56 174 SER A C 1
ATOM 1399 O O . SER A 1 174 ? 25.388 18.091 -59.460 1.00 86.56 174 SER A O 1
ATOM 1401 N N . GLY A 1 175 ? 27.397 18.030 -58.474 1.00 85.06 175 GLY A N 1
ATOM 1402 C CA . GLY A 1 175 ? 26.911 18.178 -57.097 1.00 85.06 175 GLY A CA 1
ATOM 1403 C C . GLY A 1 175 ? 26.184 16.942 -56.550 1.00 85.06 175 GLY A C 1
ATOM 1404 O O . GLY A 1 175 ? 25.680 16.964 -55.428 1.00 85.06 175 GLY A O 1
ATOM 1405 N N . MET A 1 176 ? 26.108 15.850 -57.320 1.00 87.06 176 MET A N 1
ATOM 1406 C CA . MET A 1 176 ? 25.449 14.624 -56.879 1.00 87.06 176 MET A CA 1
ATOM 1407 C C . MET A 1 176 ? 26.287 13.914 -55.819 1.00 87.06 176 MET A C 1
ATOM 1409 O O . MET A 1 176 ? 27.495 13.722 -55.990 1.00 87.06 176 MET A O 1
ATOM 1413 N N . LYS A 1 177 ? 25.619 13.491 -54.743 1.00 89.88 177 LYS A N 1
ATOM 1414 C CA . LYS A 1 177 ? 26.212 12.719 -53.655 1.00 89.88 177 LYS A CA 1
ATOM 1415 C C . LYS A 1 177 ? 25.871 11.247 -53.838 1.00 89.88 177 LYS A C 1
ATOM 1417 O O . LYS A 1 177 ? 24.720 10.901 -54.094 1.00 89.88 177 LYS A O 1
ATOM 1422 N N . ARG A 1 178 ? 26.858 10.372 -53.667 1.00 90.06 178 ARG A N 1
ATOM 1423 C CA . ARG A 1 178 ? 26.677 8.918 -53.649 1.00 90.06 178 ARG A CA 1
ATOM 1424 C C . ARG A 1 178 ? 27.370 8.322 -52.435 1.00 90.06 178 ARG A C 1
ATOM 1426 O O . ARG A 1 178 ? 28.446 8.771 -52.046 1.00 90.06 178 ARG A O 1
ATOM 1433 N N . LEU A 1 179 ? 26.745 7.311 -51.847 1.00 91.38 179 LEU A N 1
ATOM 1434 C CA . LEU A 1 179 ? 27.331 6.541 -50.760 1.00 91.38 179 LEU A CA 1
ATOM 1435 C C . LEU A 1 179 ? 28.035 5.320 -51.352 1.00 91.38 179 LEU A C 1
ATOM 1437 O O . LEU A 1 179 ? 27.420 4.551 -52.088 1.00 91.38 179 LEU A O 1
ATOM 1441 N N . VAL A 1 180 ? 29.318 5.153 -51.048 1.00 91.19 180 VAL A N 1
ATOM 1442 C CA . VAL A 1 180 ? 30.106 3.996 -51.474 1.00 91.19 180 VAL A CA 1
ATOM 1443 C C . VAL A 1 180 ? 30.193 3.011 -50.319 1.00 91.19 180 VAL A C 1
ATOM 1445 O O . VAL A 1 180 ? 30.709 3.346 -49.255 1.00 91.19 180 VAL A O 1
ATOM 1448 N N . THR A 1 181 ? 29.675 1.806 -50.541 1.00 88.81 181 THR A N 1
ATOM 1449 C CA . THR A 1 181 ? 29.535 0.746 -49.527 1.00 88.81 181 THR A CA 1
ATOM 1450 C C . THR A 1 181 ? 30.254 -0.543 -49.940 1.00 88.81 181 THR A C 1
ATOM 1452 O O . THR A 1 181 ? 30.286 -1.522 -49.194 1.00 88.81 181 THR A O 1
ATOM 1455 N N . GLU A 1 182 ? 30.844 -0.553 -51.138 1.00 88.25 182 GLU A N 1
ATOM 1456 C CA . GLU A 1 182 ? 31.597 -1.682 -51.670 1.00 88.25 182 GLU A CA 1
ATOM 1457 C C . GLU A 1 182 ? 32.875 -1.905 -50.860 1.00 88.25 182 GLU A C 1
ATOM 1459 O O . GLU A 1 182 ? 33.703 -1.007 -50.700 1.00 88.25 182 GLU A O 1
ATOM 1464 N N . LYS A 1 183 ? 33.040 -3.133 -50.362 1.00 87.44 183 LYS A N 1
ATOM 1465 C CA . LYS A 1 183 ? 34.193 -3.512 -49.546 1.00 87.44 183 LYS A CA 1
ATOM 1466 C C . LYS A 1 183 ? 35.471 -3.439 -50.360 1.00 87.44 183 LYS A C 1
ATOM 1468 O O . LYS A 1 183 ? 35.572 -4.032 -51.434 1.00 87.44 183 LYS A O 1
ATOM 1473 N N . GLY A 1 184 ? 36.486 -2.814 -49.785 1.00 87.06 184 GLY A N 1
ATOM 1474 C CA . GLY A 1 184 ? 37.798 -2.723 -50.401 1.00 87.06 184 GLY A CA 1
ATOM 1475 C C . GLY A 1 184 ? 38.423 -1.354 -50.227 1.00 87.06 184 GLY A C 1
ATOM 1476 O O . GLY A 1 184 ? 38.029 -0.552 -49.388 1.00 87.06 184 GLY A O 1
ATOM 1477 N N . MET A 1 185 ? 39.463 -1.109 -51.012 1.00 87.81 185 MET A N 1
ATOM 1478 C CA . MET A 1 185 ? 40.152 0.169 -51.008 1.00 87.81 185 MET A CA 1
ATOM 1479 C C . MET A 1 185 ? 39.423 1.138 -51.930 1.00 87.81 185 MET A C 1
ATOM 1481 O O . MET A 1 185 ? 39.394 0.933 -53.144 1.00 87.81 185 MET A O 1
ATOM 1485 N N . PHE A 1 186 ? 38.858 2.190 -51.351 1.00 91.25 186 PHE A N 1
ATOM 1486 C CA . PHE A 1 186 ? 38.209 3.248 -52.095 1.00 91.25 186 PHE A CA 1
ATOM 1487 C C . PHE A 1 186 ? 39.208 4.345 -52.450 1.00 91.25 186 PHE A C 1
ATOM 1489 O O . PHE A 1 186 ? 39.827 4.965 -51.582 1.00 91.25 186 PHE A O 1
ATOM 1496 N N . VAL A 1 187 ? 39.338 4.581 -53.754 1.00 90.69 187 VAL A N 1
ATOM 1497 C CA . VAL A 1 187 ? 40.074 5.708 -54.323 1.00 90.69 187 VAL A CA 1
ATOM 1498 C C . VAL A 1 187 ? 39.063 6.556 -55.093 1.00 90.69 187 VAL A C 1
ATOM 1500 O O . VAL A 1 187 ? 38.381 6.008 -55.964 1.00 90.69 187 VAL A O 1
ATOM 1503 N N . PRO A 1 188 ? 38.943 7.858 -54.791 1.00 90.81 188 PRO A N 1
ATOM 1504 C CA . PRO A 1 188 ? 38.010 8.733 -55.485 1.00 90.81 188 PRO A CA 1
ATOM 1505 C C . PRO A 1 188 ? 38.381 8.853 -56.965 1.00 90.81 188 PRO A C 1
ATOM 1507 O O . PRO A 1 188 ? 39.558 8.955 -57.320 1.00 90.81 188 PRO A O 1
ATOM 1510 N N . ALA A 1 189 ? 37.374 8.853 -57.835 1.00 90.00 189 ALA A N 1
ATOM 1511 C CA . ALA A 1 189 ? 37.568 9.108 -59.256 1.00 90.00 189 ALA A CA 1
ATOM 1512 C C . ALA A 1 189 ? 37.940 10.588 -59.508 1.00 90.00 189 ALA A C 1
ATOM 1514 O O . ALA A 1 189 ? 37.804 11.433 -58.614 1.00 90.00 189 ALA A O 1
ATOM 1515 N N . PRO A 1 190 ? 38.395 10.949 -60.723 1.00 88.94 190 PRO A N 1
ATOM 1516 C CA . PRO A 1 190 ? 38.546 12.349 -61.100 1.00 88.94 190 PRO A CA 1
ATOM 1517 C C . PRO A 1 190 ? 37.285 13.160 -60.796 1.00 88.94 190 PRO A C 1
ATOM 1519 O O . PRO A 1 190 ? 36.172 12.697 -61.046 1.00 88.94 190 PRO A O 1
ATOM 1522 N N . TYR A 1 191 ? 37.463 14.366 -60.257 1.00 88.62 191 TYR A N 1
ATOM 1523 C CA . TYR A 1 191 ? 36.378 15.265 -59.852 1.00 88.62 191 TYR A CA 1
ATOM 1524 C C . TYR A 1 191 ? 35.493 14.749 -58.707 1.00 88.62 191 TYR A C 1
ATOM 1526 O O . TYR A 1 191 ? 34.512 15.404 -58.364 1.00 88.62 191 TYR A O 1
ATOM 1534 N N . GLU A 1 192 ? 35.827 13.630 -58.061 1.00 90.31 192 GLU A N 1
ATOM 1535 C CA . GLU A 1 192 ? 35.141 13.182 -56.851 1.00 90.31 192 GLU A CA 1
ATOM 1536 C C . GLU A 1 192 ? 35.811 13.743 -55.597 1.00 90.31 192 GLU A C 1
ATOM 1538 O O . GLU A 1 192 ? 37.029 13.656 -55.397 1.00 90.31 192 GLU A O 1
ATOM 1543 N N . ARG A 1 193 ? 34.997 14.317 -54.717 1.00 88.62 193 ARG A N 1
ATOM 1544 C CA . ARG A 1 193 ? 35.405 14.814 -53.409 1.00 88.62 193 ARG A CA 1
ATOM 1545 C C . ARG A 1 193 ? 34.787 13.945 -52.324 1.00 88.62 193 ARG A C 1
ATOM 1547 O O . ARG A 1 193 ? 33.580 13.732 -52.307 1.00 88.62 193 ARG A O 1
ATOM 1554 N N . ILE A 1 194 ? 35.616 13.476 -51.401 1.00 90.75 194 ILE A N 1
ATOM 1555 C CA . ILE A 1 194 ? 35.149 12.785 -50.200 1.00 90.75 194 ILE A CA 1
ATOM 1556 C C . ILE A 1 194 ? 34.588 13.847 -49.250 1.00 90.75 194 ILE A C 1
ATOM 1558 O O . ILE A 1 194 ? 35.284 14.808 -48.930 1.00 90.75 194 ILE A O 1
ATOM 1562 N N . ILE A 1 195 ? 33.325 13.700 -48.846 1.00 90.25 195 ILE A N 1
ATOM 1563 C CA . ILE A 1 195 ? 32.682 14.590 -47.870 1.00 90.25 195 ILE A CA 1
ATOM 1564 C C . ILE A 1 195 ? 32.931 14.071 -46.459 1.00 90.25 195 ILE A C 1
ATOM 1566 O O . ILE A 1 195 ? 33.343 14.830 -45.588 1.00 90.25 195 ILE A O 1
ATOM 1570 N N . ALA A 1 196 ? 32.626 12.794 -46.232 1.00 87.50 196 ALA A N 1
ATOM 1571 C CA . ALA A 1 196 ? 32.684 12.180 -44.915 1.00 87.50 196 ALA A CA 1
ATOM 1572 C C . ALA A 1 196 ? 32.797 10.658 -45.027 1.00 87.50 196 ALA A C 1
ATOM 1574 O O . ALA A 1 196 ? 32.243 10.048 -45.946 1.00 87.50 196 ALA A O 1
ATOM 1575 N N . GLU A 1 197 ? 33.469 10.055 -44.055 1.00 89.12 197 GLU A N 1
ATOM 1576 C CA . GLU A 1 197 ? 33.318 8.639 -43.736 1.00 89.12 197 GLU A CA 1
ATOM 1577 C C . GLU A 1 197 ? 32.096 8.497 -42.817 1.00 89.12 197 GLU A C 1
ATOM 1579 O O . GLU A 1 197 ? 31.958 9.231 -41.839 1.00 89.12 197 GLU A O 1
ATOM 1584 N N . LYS A 1 198 ? 31.156 7.629 -43.191 1.00 87.56 198 LYS A N 1
ATOM 1585 C CA . LYS A 1 198 ? 29.943 7.328 -42.433 1.00 87.56 198 LYS A CA 1
ATOM 1586 C C . LYS A 1 198 ? 30.050 5.914 -41.885 1.00 87.56 198 LYS A C 1
ATOM 1588 O O . LYS A 1 198 ? 30.158 4.964 -42.660 1.00 87.56 198 LYS A O 1
ATOM 1593 N N . ASP A 1 199 ? 29.925 5.783 -40.575 1.00 88.38 199 ASP A N 1
ATOM 1594 C CA . ASP A 1 199 ? 29.769 4.482 -39.944 1.00 88.38 199 ASP A CA 1
ATOM 1595 C C . ASP A 1 199 ? 28.302 4.042 -39.991 1.00 88.38 199 ASP A C 1
ATOM 1597 O O . ASP A 1 199 ? 27.369 4.830 -39.811 1.00 88.38 199 ASP A O 1
ATOM 1601 N N . ALA A 1 200 ? 28.099 2.763 -40.270 1.00 88.12 200 ALA A N 1
ATOM 1602 C CA . ALA A 1 200 ? 26.817 2.100 -40.250 1.00 88.12 200 ALA A CA 1
ATOM 1603 C C . ALA A 1 200 ? 26.389 1.876 -38.802 1.00 88.12 200 ALA A C 1
ATOM 1605 O O . ALA A 1 200 ? 27.188 1.511 -37.937 1.00 88.12 200 ALA A O 1
ATOM 1606 N N . VAL A 1 201 ? 25.103 2.064 -38.545 1.00 90.31 201 VAL A N 1
ATOM 1607 C CA . VAL A 1 201 ? 24.542 1.976 -37.202 1.00 90.31 201 VAL A CA 1
ATOM 1608 C C . VAL A 1 201 ? 23.957 0.590 -36.995 1.00 90.31 201 VAL A C 1
ATOM 1610 O O . VAL A 1 201 ? 23.070 0.157 -37.730 1.00 90.31 201 VAL A O 1
ATOM 1613 N N . LEU A 1 202 ? 24.463 -0.128 -35.995 1.00 91.81 202 LEU A N 1
ATOM 1614 C CA . LEU A 1 202 ? 23.931 -1.433 -35.622 1.00 91.81 202 LEU A CA 1
ATOM 1615 C C . LEU A 1 202 ? 22.582 -1.253 -34.920 1.00 91.81 202 LEU A C 1
ATOM 1617 O O . LEU A 1 202 ? 22.518 -0.694 -33.829 1.00 91.81 202 LEU A O 1
ATOM 1621 N N . LEU A 1 203 ? 21.514 -1.756 -35.536 1.00 93.31 203 LEU A N 1
ATOM 1622 C CA . LEU A 1 203 ? 20.196 -1.839 -34.920 1.00 93.31 203 LEU A CA 1
ATOM 1623 C C . LEU A 1 203 ? 19.991 -3.247 -34.382 1.00 93.31 203 LEU A C 1
ATOM 1625 O O . LEU A 1 203 ? 19.916 -4.211 -35.142 1.00 93.31 203 LEU A O 1
ATOM 1629 N N . GLU A 1 204 ? 19.881 -3.360 -33.065 1.00 91.62 204 GLU A N 1
ATOM 1630 C CA . GLU A 1 204 ? 19.532 -4.605 -32.383 1.00 91.62 204 GLU A CA 1
ATOM 1631 C C . GLU A 1 204 ? 18.045 -4.972 -32.586 1.00 91.62 204 GLU A C 1
ATOM 1633 O O . GLU A 1 204 ? 17.242 -4.114 -32.964 1.00 91.62 204 GLU A O 1
ATOM 1638 N N . PRO A 1 205 ? 17.613 -6.222 -32.310 1.00 92.00 205 PRO A N 1
ATOM 1639 C CA . PRO A 1 205 ? 16.219 -6.644 -32.503 1.00 92.00 205 PRO A CA 1
ATOM 1640 C C . PRO A 1 205 ? 15.173 -5.767 -31.796 1.00 92.00 205 PRO A C 1
ATOM 1642 O O . PRO A 1 205 ? 14.048 -5.633 -32.283 1.00 92.00 205 PRO A O 1
ATOM 1645 N N . LEU A 1 206 ? 15.540 -5.164 -30.662 1.00 93.25 206 LEU A N 1
ATOM 1646 C CA . LEU A 1 206 ? 14.686 -4.287 -29.857 1.00 93.25 206 LEU A CA 1
ATOM 1647 C C . LEU A 1 206 ? 14.936 -2.798 -30.117 1.00 93.25 206 LEU A C 1
ATOM 1649 O O . LEU A 1 206 ? 14.439 -1.972 -29.363 1.00 93.25 206 LEU A O 1
ATOM 1653 N N . MET A 1 207 ? 15.663 -2.437 -31.175 1.00 93.62 207 MET A N 1
ATOM 1654 C CA . MET A 1 207 ? 15.926 -1.048 -31.548 1.00 93.62 207 MET A CA 1
ATOM 1655 C C . MET A 1 207 ? 15.304 -0.701 -32.901 1.00 93.62 207 MET A C 1
ATOM 1657 O O . MET A 1 207 ? 15.076 -1.560 -33.759 1.00 93.62 207 MET A O 1
ATOM 1661 N N . TYR A 1 208 ? 15.022 0.582 -33.083 1.00 94.38 208 TYR A N 1
ATOM 1662 C CA . TYR A 1 208 ? 14.667 1.182 -34.359 1.00 94.38 208 TYR A CA 1
ATOM 1663 C C . TYR A 1 208 ? 15.374 2.533 -34.507 1.00 94.38 208 TYR A C 1
ATOM 1665 O O . TYR A 1 208 ? 15.727 3.178 -33.519 1.00 94.38 208 TYR A O 1
ATOM 1673 N N . ALA A 1 209 ? 15.598 2.953 -35.745 1.00 93.00 209 ALA A N 1
ATOM 1674 C CA . ALA A 1 209 ? 16.167 4.254 -36.072 1.00 93.00 209 ALA A CA 1
ATOM 1675 C C . ALA A 1 209 ? 15.146 5.103 -36.819 1.00 93.00 209 ALA A C 1
ATOM 1677 O O . ALA A 1 209 ? 14.423 4.585 -37.665 1.00 93.00 209 ALA A O 1
ATOM 1678 N N . VAL A 1 210 ? 15.120 6.403 -36.547 1.00 92.31 210 VAL A N 1
ATOM 1679 C CA . VAL A 1 210 ? 14.336 7.364 -37.325 1.00 92.31 210 VAL A CA 1
ATOM 1680 C C . VAL A 1 210 ? 15.268 8.045 -38.314 1.00 92.31 210 VAL A C 1
ATOM 1682 O O . VAL A 1 210 ? 16.237 8.707 -37.929 1.00 92.31 210 VAL A O 1
ATOM 1685 N N . VAL A 1 211 ? 14.974 7.874 -39.598 1.00 92.69 211 VAL A N 1
ATOM 1686 C CA . VAL A 1 211 ? 15.753 8.432 -40.702 1.00 92.69 211 VAL A CA 1
ATOM 1687 C C . VAL A 1 211 ? 14.913 9.479 -41.414 1.00 92.69 211 VAL A C 1
ATOM 1689 O O . VAL A 1 211 ? 13.750 9.238 -41.743 1.00 92.69 211 VAL A O 1
ATOM 1692 N N . LYS A 1 212 ? 15.509 10.646 -41.654 1.00 91.25 212 LYS A N 1
ATOM 1693 C CA . LYS A 1 212 ? 14.913 11.724 -42.439 1.00 91.25 212 LYS A CA 1
ATOM 1694 C C . LYS A 1 212 ? 15.629 11.841 -43.772 1.00 91.25 212 LYS A C 1
ATOM 1696 O O . LYS A 1 212 ? 16.847 11.999 -43.811 1.00 91.25 212 LYS A O 1
ATOM 1701 N N . ASP A 1 213 ? 14.870 11.802 -44.854 1.00 90.75 213 ASP A N 1
ATOM 1702 C CA . ASP A 1 213 ? 15.387 12.106 -46.183 1.00 90.75 213 ASP A CA 1
ATOM 1703 C C . ASP A 1 213 ? 15.296 13.619 -46.443 1.00 90.75 213 ASP A C 1
ATOM 1705 O O . ASP A 1 213 ? 14.220 14.214 -46.358 1.00 90.75 213 ASP A O 1
ATOM 1709 N N . HIS A 1 214 ? 16.427 14.259 -46.750 1.00 87.69 214 HIS A N 1
ATOM 1710 C CA . HIS A 1 214 ? 16.489 15.693 -47.049 1.00 87.69 214 HIS A CA 1
ATOM 1711 C C . HIS A 1 214 ? 15.945 16.055 -48.433 1.00 87.69 214 HIS A C 1
ATOM 1713 O O . HIS A 1 214 ? 15.613 17.218 -48.652 1.00 87.69 214 HIS A O 1
ATOM 1719 N N . LEU A 1 215 ? 15.835 15.101 -49.364 1.00 85.62 215 LEU A N 1
ATOM 1720 C CA . LEU A 1 215 ? 15.259 15.362 -50.688 1.00 85.62 215 LEU A CA 1
ATOM 1721 C C . LEU A 1 215 ? 13.733 15.404 -50.645 1.00 85.62 215 LEU A C 1
ATOM 1723 O O . LEU A 1 215 ? 13.122 16.288 -51.241 1.00 85.62 215 LEU A O 1
ATOM 1727 N N . THR A 1 216 ? 13.117 14.448 -49.949 1.00 85.81 216 THR A N 1
ATOM 1728 C CA . THR A 1 216 ? 11.653 14.326 -49.865 1.00 85.81 216 THR A CA 1
ATOM 1729 C C . THR A 1 216 ? 11.064 14.984 -48.618 1.00 85.81 216 THR A C 1
ATOM 1731 O O . THR A 1 216 ? 9.866 15.258 -48.576 1.00 85.81 216 THR A O 1
ATOM 1734 N N . GLY A 1 217 ? 11.881 15.232 -47.590 1.00 84.12 217 GLY A N 1
ATOM 1735 C CA . GLY A 1 217 ? 11.447 15.718 -46.279 1.00 84.12 217 GLY A CA 1
ATOM 1736 C C . GLY A 1 217 ? 10.735 14.663 -45.425 1.00 84.12 217 GLY A C 1
ATOM 1737 O O . GLY A 1 217 ? 10.349 14.970 -44.296 1.00 84.12 217 GLY A O 1
ATOM 1738 N N . GLN A 1 218 ? 10.560 13.440 -45.936 1.00 86.25 218 GLN A N 1
ATOM 1739 C CA . GLN A 1 218 ? 9.848 12.369 -45.247 1.00 86.25 218 GLN A CA 1
ATOM 1740 C C . GLN A 1 218 ? 10.717 11.738 -44.156 1.00 86.25 218 GLN A C 1
ATOM 1742 O O . GLN A 1 218 ? 11.919 11.520 -44.333 1.00 86.25 218 GLN A O 1
ATOM 1747 N N . THR A 1 219 ? 10.091 11.427 -43.024 1.00 89.62 219 THR A N 1
ATOM 1748 C CA . THR A 1 219 ? 10.684 10.642 -41.940 1.00 89.62 219 THR A CA 1
ATOM 1749 C C . THR A 1 219 ? 10.141 9.221 -41.985 1.00 89.62 219 THR A C 1
ATOM 1751 O O . THR A 1 219 ? 8.947 9.007 -42.188 1.00 89.62 219 THR A O 1
ATOM 1754 N N . ARG A 1 220 ? 11.016 8.233 -41.795 1.00 90.31 220 ARG A N 1
ATOM 1755 C CA . ARG A 1 220 ? 10.638 6.819 -41.705 1.00 90.31 220 ARG A CA 1
ATOM 1756 C C . ARG A 1 220 ? 11.399 6.120 -40.590 1.00 90.31 220 ARG A C 1
ATOM 1758 O O . ARG A 1 220 ? 12.488 6.552 -40.212 1.00 90.31 220 ARG A O 1
ATOM 1765 N N . ASN A 1 221 ? 10.831 5.021 -40.108 1.00 93.00 221 ASN A N 1
ATOM 1766 C CA . ASN A 1 221 ? 11.442 4.199 -39.073 1.00 93.00 221 ASN A CA 1
ATOM 1767 C C . ASN A 1 221 ? 12.041 2.935 -39.687 1.00 93.00 221 ASN A C 1
ATOM 1769 O O . ASN A 1 221 ? 11.353 2.183 -40.371 1.00 93.00 221 ASN A O 1
ATOM 1773 N N . GLU A 1 222 ? 13.313 2.693 -39.403 1.00 92.88 222 GLU A N 1
ATOM 1774 C CA . GLU A 1 222 ? 14.056 1.504 -39.805 1.00 92.88 222 GLU A CA 1
ATOM 1775 C C . GLU A 1 222 ? 14.126 0.532 -38.625 1.00 92.88 222 GLU A C 1
ATOM 1777 O O . GLU A 1 222 ? 14.596 0.881 -37.540 1.00 92.88 222 GLU A O 1
ATOM 1782 N N . LEU A 1 223 ? 13.636 -0.693 -38.817 1.00 92.56 223 LEU A N 1
ATOM 1783 C CA . LEU A 1 223 ? 13.518 -1.691 -37.752 1.00 92.56 223 LEU A CA 1
ATOM 1784 C C . LEU A 1 223 ? 14.769 -2.570 -37.675 1.00 92.56 223 LEU A C 1
ATOM 1786 O O . LEU A 1 223 ? 15.242 -3.061 -38.695 1.00 92.56 223 LEU A O 1
ATOM 1790 N N . GLY A 1 224 ? 15.273 -2.838 -36.468 1.00 89.69 224 GLY A N 1
ATOM 1791 C CA . GLY A 1 224 ? 16.257 -3.903 -36.255 1.00 89.69 224 GLY A CA 1
ATOM 1792 C C . GLY A 1 224 ? 15.627 -5.311 -36.262 1.00 89.69 224 GLY A C 1
ATOM 1793 O O . GLY A 1 224 ? 14.406 -5.428 -36.073 1.00 89.69 224 GLY A O 1
ATOM 1794 N N . PRO A 1 225 ? 16.429 -6.387 -36.411 1.00 92.19 225 PRO A N 1
ATOM 1795 C CA . PRO A 1 225 ? 17.891 -6.378 -36.422 1.00 92.19 225 PRO A CA 1
ATOM 1796 C C . PRO A 1 225 ? 18.498 -6.164 -37.816 1.00 92.19 225 PRO A C 1
ATOM 1798 O O . PRO A 1 225 ? 18.314 -6.991 -38.707 1.00 92.19 225 PRO A O 1
ATOM 1801 N N . GLN A 1 226 ? 19.268 -5.091 -37.994 1.00 92.00 226 GLN A N 1
ATOM 1802 C CA . GLN A 1 226 ? 20.020 -4.835 -39.227 1.00 92.00 226 GLN A CA 1
ATOM 1803 C C . GLN A 1 226 ? 21.182 -3.865 -38.985 1.00 92.00 226 GLN A C 1
ATOM 1805 O O . GLN A 1 226 ? 21.165 -3.082 -38.038 1.00 92.00 226 GLN A O 1
ATOM 1810 N N . LEU A 1 227 ? 22.193 -3.899 -39.853 1.00 90.12 227 LEU A N 1
ATOM 1811 C CA . LEU A 1 227 ? 23.250 -2.889 -39.887 1.00 90.12 227 LEU A CA 1
ATOM 1812 C C . LEU A 1 227 ? 22.812 -1.769 -40.840 1.00 90.12 227 LEU A C 1
ATOM 1814 O O . LEU A 1 227 ? 22.925 -1.911 -42.057 1.00 90.12 227 LEU A O 1
ATOM 1818 N N . LEU A 1 228 ? 22.263 -0.686 -40.290 1.00 91.62 228 LEU A N 1
ATOM 1819 C CA . LEU A 1 228 ? 21.674 0.402 -41.064 1.00 91.62 228 LEU A CA 1
ATOM 1820 C C . LEU A 1 228 ? 22.760 1.293 -41.675 1.00 91.62 228 LEU A C 1
ATOM 1822 O O . LEU A 1 228 ? 23.544 1.922 -40.963 1.00 91.62 228 LEU A O 1
ATOM 1826 N N . GLN A 1 229 ? 22.754 1.403 -43.003 1.00 89.06 229 GLN A N 1
ATOM 1827 C CA . GLN A 1 229 ? 23.554 2.377 -43.740 1.00 89.06 229 GLN A CA 1
ATOM 1828 C C . GLN A 1 229 ? 22.675 3.556 -44.148 1.00 89.06 229 GLN A C 1
ATOM 1830 O O . GLN A 1 229 ? 21.742 3.406 -44.931 1.00 89.06 229 GLN A O 1
ATOM 1835 N N . VAL A 1 230 ? 22.985 4.735 -43.614 1.00 89.12 230 VAL A N 1
ATOM 1836 C CA . VAL A 1 230 ? 22.240 5.964 -43.905 1.00 89.12 230 VAL A CA 1
ATOM 1837 C C . VAL A 1 230 ? 22.599 6.454 -45.306 1.00 89.12 230 VAL A C 1
ATOM 1839 O O . VAL A 1 230 ? 23.775 6.709 -45.584 1.00 89.12 230 VAL A O 1
ATOM 1842 N N . GLY A 1 231 ? 21.595 6.624 -46.168 1.00 87.75 231 GLY A N 1
ATOM 1843 C CA . GLY A 1 231 ? 21.764 7.024 -47.561 1.00 87.75 231 GLY A CA 1
ATOM 1844 C C . GLY A 1 231 ? 22.494 8.364 -47.784 1.00 87.75 231 GLY A C 1
ATOM 1845 O O . GLY A 1 231 ? 22.812 9.112 -46.848 1.00 87.75 231 GLY A O 1
ATOM 1846 N N . PRO A 1 232 ? 22.787 8.708 -49.053 1.00 88.44 232 PRO A N 1
ATOM 1847 C CA . PRO A 1 232 ? 23.570 9.897 -49.402 1.00 88.44 232 PRO A CA 1
ATOM 1848 C C . PRO A 1 232 ? 22.880 11.227 -49.063 1.00 88.44 232 PRO A C 1
ATOM 1850 O O . PRO A 1 232 ? 23.568 12.209 -48.782 1.00 88.44 232 PRO A O 1
ATOM 1853 N N . TYR A 1 233 ? 21.546 11.244 -49.059 1.00 88.94 233 TYR A N 1
ATOM 1854 C CA . TYR A 1 233 ? 20.715 12.409 -48.727 1.00 88.94 233 TYR A CA 1
ATOM 1855 C C . TYR A 1 233 ? 19.913 12.219 -47.439 1.00 88.94 233 TYR A C 1
ATOM 1857 O O . TYR A 1 233 ? 19.050 13.025 -47.108 1.00 88.94 233 TYR A O 1
ATOM 1865 N N . GLU A 1 234 ? 20.209 11.153 -46.708 1.00 89.94 234 GLU A N 1
ATOM 1866 C CA . GLU A 1 234 ? 19.510 10.808 -45.486 1.00 89.94 234 GLU A CA 1
ATOM 1867 C C . GLU A 1 234 ? 20.331 11.225 -44.268 1.00 89.94 234 GLU A C 1
ATOM 1869 O O . GLU A 1 234 ? 21.571 11.222 -44.275 1.00 89.94 234 GLU A O 1
ATOM 1874 N N . GLU A 1 235 ? 19.612 11.564 -43.208 1.00 89.44 235 GLU A N 1
ATOM 1875 C CA . GLU A 1 235 ? 20.147 11.880 -41.896 1.00 89.44 235 GLU A CA 1
ATOM 1876 C C . GLU A 1 235 ? 19.473 10.999 -40.846 1.00 89.44 235 GLU A C 1
ATOM 1878 O O . GLU A 1 235 ? 18.251 10.834 -40.826 1.00 89.44 235 GLU A O 1
ATOM 1883 N N . LEU A 1 236 ? 20.289 10.424 -39.967 1.00 91.31 236 LEU A N 1
ATOM 1884 C CA . LEU A 1 236 ? 19.816 9.703 -38.797 1.00 91.31 236 LEU A CA 1
ATOM 1885 C C . LEU A 1 236 ? 19.471 10.719 -37.709 1.00 91.31 236 LEU A C 1
ATOM 1887 O O . LEU A 1 236 ? 20.362 11.410 -37.221 1.00 91.31 236 LEU A O 1
ATOM 1891 N N . LEU A 1 237 ? 18.200 10.791 -37.320 1.00 90.75 237 LEU A N 1
ATOM 1892 C CA . LEU A 1 237 ? 17.757 11.701 -36.266 1.00 90.75 237 LEU A CA 1
ATOM 1893 C C . LEU A 1 237 ? 18.015 11.105 -34.881 1.00 90.75 237 LEU A C 1
ATOM 1895 O O . LEU A 1 237 ? 18.634 11.735 -34.028 1.00 90.75 237 LEU A O 1
ATOM 1899 N N . ASN A 1 238 ? 17.542 9.880 -34.658 1.00 90.06 238 ASN A N 1
ATOM 1900 C CA . ASN A 1 238 ? 17.670 9.187 -33.383 1.00 90.06 238 ASN A CA 1
ATOM 1901 C C . ASN A 1 238 ? 17.592 7.668 -33.553 1.00 90.06 238 ASN A C 1
ATOM 1903 O O . ASN A 1 238 ? 16.951 7.150 -34.467 1.00 90.06 238 ASN A O 1
ATOM 1907 N N . VAL A 1 239 ? 18.220 6.963 -32.614 1.00 92.56 239 VAL A N 1
ATOM 1908 C CA . VAL A 1 239 ? 18.061 5.522 -32.394 1.00 92.56 239 VAL A CA 1
ATOM 1909 C C . VAL A 1 239 ? 17.318 5.352 -31.077 1.00 92.56 239 VAL A C 1
ATOM 1911 O O . VAL A 1 239 ? 17.638 6.009 -30.086 1.00 92.56 239 VAL A O 1
ATOM 1914 N N . SER A 1 240 ? 16.276 4.533 -31.060 1.00 91.31 240 SER A N 1
ATOM 1915 C CA . SER A 1 240 ? 15.410 4.357 -29.895 1.00 91.31 240 SER A CA 1
ATOM 1916 C C . SER A 1 240 ? 14.979 2.903 -29.755 1.00 91.31 240 SER A C 1
ATOM 1918 O O . SER A 1 240 ? 14.990 2.132 -30.714 1.00 91.31 240 SER A O 1
ATOM 1920 N N . SER A 1 241 ? 14.625 2.505 -28.538 1.00 92.06 241 SER A N 1
ATOM 1921 C CA . SER A 1 241 ? 14.179 1.140 -28.261 1.00 92.06 241 SER A CA 1
ATOM 1922 C C . SER A 1 241 ? 12.702 0.965 -28.609 1.00 92.06 241 SER A C 1
ATOM 1924 O O . SER A 1 241 ? 11.885 1.845 -28.341 1.00 92.06 241 SER A O 1
ATOM 1926 N N . LYS A 1 242 ? 12.347 -0.188 -29.181 1.00 93.00 242 LYS A N 1
ATOM 1927 C CA . LYS A 1 242 ? 10.958 -0.607 -29.394 1.00 93.00 242 LYS A CA 1
ATOM 1928 C C . LYS A 1 242 ? 10.275 -0.779 -28.034 1.00 93.00 242 LYS A C 1
ATOM 1930 O O . LYS A 1 242 ? 10.891 -1.244 -27.073 1.00 93.00 242 LYS A O 1
ATOM 1935 N N . TRP A 1 243 ? 8.990 -0.459 -27.955 1.00 92.88 243 TRP A N 1
ATOM 1936 C CA . TRP A 1 243 ? 8.208 -0.659 -26.740 1.00 92.88 243 TRP A CA 1
ATOM 1937 C C . TRP A 1 243 ? 7.809 -2.123 -26.611 1.00 92.88 243 TRP A C 1
ATOM 1939 O O . TRP A 1 243 ? 7.108 -2.655 -27.467 1.00 92.88 243 TRP A O 1
ATOM 1949 N N . VAL A 1 244 ? 8.239 -2.778 -25.536 1.00 92.94 244 VAL A N 1
ATOM 1950 C CA . VAL A 1 244 ? 7.869 -4.168 -25.249 1.00 92.94 244 VAL A CA 1
ATOM 1951 C C . VAL A 1 244 ? 6.704 -4.185 -24.263 1.00 92.94 244 VAL A C 1
ATOM 1953 O O . VAL A 1 244 ? 6.853 -3.825 -23.087 1.00 92.94 244 VAL A O 1
ATOM 1956 N N . LEU A 1 245 ? 5.539 -4.596 -24.757 1.00 93.25 245 LEU A N 1
ATOM 1957 C CA . LEU A 1 245 ? 4.315 -4.726 -23.980 1.00 93.25 245 LEU A CA 1
ATOM 1958 C C . LEU A 1 245 ? 4.134 -6.177 -23.542 1.00 93.25 245 LEU A C 1
ATOM 1960 O O . LEU A 1 245 ? 4.070 -7.090 -24.360 1.00 93.25 245 LEU A O 1
ATOM 1964 N N . GLU A 1 246 ? 4.048 -6.368 -22.233 1.00 91.50 246 GLU A N 1
ATOM 1965 C CA . GLU A 1 246 ? 3.627 -7.601 -21.570 1.00 91.50 246 GLU A CA 1
ATOM 1966 C C . GLU A 1 246 ? 2.099 -7.745 -21.616 1.00 91.50 246 GLU A C 1
ATOM 1968 O O . GLU A 1 246 ? 1.387 -6.787 -21.921 1.00 91.50 246 GLU A O 1
ATOM 1973 N N . LYS A 1 247 ? 1.589 -8.942 -21.299 1.00 86.94 247 LYS A N 1
ATOM 1974 C CA . LYS A 1 247 ? 0.158 -9.295 -21.374 1.00 86.94 247 LYS A CA 1
ATOM 1975 C C . LYS A 1 247 ? -0.763 -8.352 -20.580 1.00 86.94 247 LYS A C 1
ATOM 1977 O O . LYS A 1 247 ? -1.921 -8.192 -20.941 1.00 86.94 247 LYS A O 1
ATOM 1982 N N . ASP A 1 248 ? -0.256 -7.742 -19.517 1.00 89.62 248 ASP A N 1
ATOM 1983 C CA . ASP A 1 248 ? -0.948 -6.827 -18.605 1.00 89.62 248 ASP A CA 1
ATOM 1984 C C . ASP A 1 248 ? -0.572 -5.355 -18.837 1.00 89.62 248 ASP A C 1
ATOM 1986 O O . ASP A 1 248 ? -0.779 -4.509 -17.969 1.00 89.62 248 ASP A O 1
ATOM 1990 N N . SER A 1 249 ? -0.001 -5.021 -19.995 1.00 92.50 249 SER A N 1
ATOM 1991 C CA . SER A 1 249 ? 0.431 -3.659 -20.299 1.00 92.50 249 SER A CA 1
ATOM 1992 C C . SER A 1 249 ? -0.095 -3.164 -21.636 1.00 92.50 249 SER A C 1
ATOM 1994 O O . SER A 1 249 ? -0.350 -3.937 -22.563 1.00 92.50 249 SER A O 1
ATOM 1996 N N . TYR A 1 250 ? -0.246 -1.850 -21.722 1.00 93.88 250 TYR A N 1
ATOM 1997 C CA . TYR A 1 250 ? -0.668 -1.162 -22.926 1.00 93.88 250 TYR A CA 1
ATOM 1998 C C . TYR A 1 250 ? 0.115 0.140 -23.112 1.00 93.88 250 TYR A C 1
ATOM 2000 O O . TYR A 1 250 ? 0.735 0.663 -22.183 1.00 93.88 250 TYR A O 1
ATOM 2008 N N . LEU A 1 251 ? 0.112 0.645 -24.341 1.00 94.19 251 LEU A N 1
ATOM 2009 C CA . LEU A 1 251 ? 0.761 1.891 -24.731 1.00 94.19 251 LEU A CA 1
ATOM 2010 C C . LEU A 1 251 ? -0.248 2.774 -25.450 1.00 94.19 251 LEU A C 1
ATOM 2012 O O . LEU A 1 251 ? -0.880 2.329 -26.409 1.00 94.19 251 LEU A O 1
ATOM 2016 N N . ARG A 1 252 ? -0.373 4.028 -25.016 1.00 92.50 252 ARG A N 1
ATOM 2017 C CA . ARG A 1 252 ? -1.149 5.043 -25.729 1.00 92.50 252 ARG A CA 1
ATOM 2018 C C . ARG A 1 252 ? -0.224 5.837 -26.642 1.00 92.50 252 ARG A C 1
ATOM 2020 O O . ARG A 1 252 ? 0.718 6.466 -26.165 1.00 92.50 252 ARG A O 1
ATOM 2027 N N . LEU A 1 253 ? -0.507 5.799 -27.938 1.00 92.75 253 LEU A N 1
ATOM 2028 C CA . LEU A 1 253 ? 0.183 6.575 -28.962 1.00 92.75 253 LEU A CA 1
ATOM 2029 C C . LEU A 1 253 ? -0.722 7.715 -29.412 1.00 92.75 253 LEU A C 1
ATOM 2031 O O . LEU A 1 253 ? -1.903 7.505 -29.684 1.00 92.75 253 LEU A O 1
ATOM 2035 N N . VAL A 1 254 ? -0.158 8.916 -29.468 1.00 92.38 254 VAL A N 1
ATOM 2036 C CA . VAL A 1 254 ? -0.837 10.135 -29.900 1.00 92.38 254 VAL A CA 1
ATOM 2037 C C . VAL A 1 254 ? -0.069 10.714 -31.075 1.00 92.38 254 VAL A C 1
ATOM 2039 O O . VAL A 1 254 ? 1.125 11.012 -30.960 1.00 92.38 254 VAL A O 1
ATOM 2042 N N . ASN A 1 255 ? -0.748 10.880 -32.205 1.00 90.50 255 ASN A N 1
ATOM 2043 C CA . ASN A 1 255 ? -0.186 11.538 -33.373 1.00 90.50 255 ASN A CA 1
ATOM 2044 C C . ASN A 1 255 ? -0.051 13.044 -33.100 1.00 90.50 255 ASN A C 1
ATOM 2046 O O . ASN A 1 255 ? -1.042 13.734 -32.862 1.00 90.50 255 ASN A O 1
ATOM 2050 N N . GLY A 1 256 ? 1.176 13.569 -33.145 1.00 84.44 256 GLY A N 1
ATOM 2051 C CA . GLY A 1 256 ? 1.461 14.970 -32.830 1.00 84.44 256 GLY A CA 1
ATOM 2052 C C . GLY A 1 256 ? 0.903 15.980 -33.838 1.00 84.44 256 GLY A C 1
ATOM 2053 O O . GLY A 1 256 ? 0.832 17.164 -33.521 1.00 84.44 256 GLY A O 1
ATOM 2054 N N . GLN A 1 257 ? 0.507 15.541 -35.038 1.00 85.44 257 GLN A N 1
ATOM 2055 C CA . GLN A 1 257 ? -0.065 16.408 -36.074 1.00 85.44 257 GLN A CA 1
ATOM 2056 C C . GLN A 1 257 ? -1.595 16.382 -36.088 1.00 85.44 257 GLN A C 1
ATOM 2058 O O . GLN A 1 257 ? -2.220 17.433 -36.206 1.00 85.44 257 GLN A O 1
ATOM 2063 N N . THR A 1 258 ? -2.203 15.196 -35.983 1.00 85.94 258 THR A N 1
ATOM 2064 C CA . THR A 1 258 ? -3.666 15.034 -36.078 1.00 85.94 258 THR A CA 1
ATOM 2065 C C . THR A 1 258 ? -4.361 15.006 -34.719 1.00 85.94 258 THR A C 1
ATOM 2067 O O . THR A 1 258 ? -5.565 15.239 -34.649 1.00 85.94 258 THR A O 1
ATOM 2070 N N . GLY A 1 259 ? -3.628 14.718 -33.638 1.00 83.75 259 GLY A N 1
ATOM 2071 C CA . GLY A 1 259 ? -4.202 14.453 -32.317 1.00 83.75 259 GLY A CA 1
ATOM 2072 C C . GLY A 1 259 ? -4.948 13.117 -32.229 1.00 83.75 259 GLY A C 1
ATOM 2073 O O . GLY A 1 259 ? -5.640 12.869 -31.244 1.00 83.75 259 GLY A O 1
ATOM 2074 N N . GLU A 1 260 ? -4.840 12.262 -33.250 1.00 88.50 260 GLU A N 1
ATOM 2075 C CA . GLU A 1 260 ? -5.441 10.932 -33.243 1.00 88.50 260 GLU A CA 1
ATOM 2076 C C . GLU A 1 260 ? -4.752 10.048 -32.196 1.00 88.50 260 GLU A C 1
ATOM 2078 O O . GLU A 1 260 ? -3.521 10.016 -32.114 1.00 88.50 260 GLU A O 1
ATOM 2083 N N . GLU A 1 261 ? -5.549 9.363 -31.373 1.00 89.81 261 GLU A N 1
ATOM 2084 C CA . GLU A 1 261 ? -5.051 8.466 -30.334 1.00 89.81 261 GLU A CA 1
ATOM 2085 C C . GLU A 1 261 ? -5.297 7.018 -30.765 1.00 89.81 261 GLU A C 1
ATOM 2087 O O . GLU A 1 261 ? -6.399 6.670 -31.184 1.00 89.81 261 GLU A O 1
ATOM 2092 N N . ARG A 1 262 ? -4.305 6.145 -30.591 1.00 91.06 262 ARG A N 1
ATOM 2093 C CA . ARG A 1 262 ? -4.501 4.692 -30.661 1.00 91.06 262 ARG A CA 1
ATOM 2094 C C . ARG A 1 262 ? -3.860 4.005 -29.467 1.00 91.06 262 ARG A C 1
ATOM 2096 O O . ARG A 1 262 ? -2.829 4.440 -28.954 1.00 91.06 262 ARG A O 1
ATOM 2103 N N . VAL A 1 263 ? -4.481 2.920 -29.018 1.00 93.12 263 VAL A N 1
ATOM 2104 C CA . VAL A 1 263 ? -4.019 2.136 -27.870 1.00 93.12 263 VAL A CA 1
ATOM 2105 C C . VAL A 1 263 ? -3.524 0.783 -28.359 1.00 93.12 263 VAL A C 1
ATOM 2107 O O . VAL A 1 263 ? -4.237 0.068 -29.058 1.00 93.12 263 VAL A O 1
ATOM 2110 N N . MET A 1 264 ? -2.296 0.435 -27.984 1.00 93.62 264 MET A N 1
ATOM 2111 C CA . MET A 1 264 ? -1.669 -0.840 -28.311 1.00 93.62 264 MET A CA 1
ATOM 2112 C C . MET A 1 264 ? -1.634 -1.726 -27.069 1.00 93.62 264 MET A C 1
ATOM 2114 O O . MET A 1 264 ? -1.141 -1.309 -26.025 1.00 93.62 264 MET A O 1
ATOM 2118 N N . GLN A 1 265 ? -2.138 -2.951 -27.190 1.00 92.25 265 GLN A N 1
ATOM 2119 C CA . GLN A 1 265 ? -2.213 -3.942 -26.115 1.00 92.25 265 GLN A CA 1
ATOM 2120 C C . GLN A 1 265 ? -1.083 -4.978 -26.239 1.00 92.25 265 GLN A C 1
ATOM 2122 O O . GLN A 1 265 ? -0.716 -5.385 -27.346 1.00 92.25 265 GLN A O 1
ATOM 2127 N N . GLY A 1 266 ? -0.547 -5.444 -25.107 1.00 88.31 266 GLY A N 1
ATOM 2128 C CA . GLY A 1 266 ? 0.365 -6.586 -25.073 1.00 88.31 266 GLY A CA 1
ATOM 2129 C C . GLY A 1 266 ? -0.336 -7.962 -25.057 1.00 88.31 266 GLY A C 1
ATOM 2130 O O . GLY A 1 266 ? -1.535 -8.054 -24.789 1.00 88.31 266 GLY A O 1
ATOM 2131 N N . PRO A 1 267 ? 0.388 -9.067 -25.317 1.00 91.00 267 PRO A N 1
ATOM 2132 C CA . PRO A 1 267 ? 1.830 -9.139 -25.532 1.00 91.00 267 PRO A CA 1
ATOM 2133 C C . PRO A 1 267 ? 2.221 -8.757 -26.967 1.00 91.00 267 PRO A C 1
ATOM 2135 O O . PRO A 1 267 ? 1.881 -9.457 -27.920 1.00 91.00 267 PRO A O 1
ATOM 2138 N N . SER A 1 268 ? 2.940 -7.649 -27.138 1.00 92.00 268 SER A N 1
ATOM 2139 C CA . SER A 1 268 ? 3.343 -7.152 -28.457 1.00 92.00 268 SER A CA 1
ATOM 2140 C C . SER A 1 268 ? 4.564 -6.234 -28.363 1.00 92.00 268 SER A C 1
ATOM 2142 O O . SER A 1 268 ? 4.855 -5.660 -27.313 1.00 92.00 268 SER A O 1
ATOM 2144 N N . VAL A 1 269 ? 5.310 -6.111 -29.462 1.00 91.88 269 VAL A N 1
ATOM 2145 C CA . VAL A 1 269 ? 6.414 -5.151 -29.590 1.00 91.88 269 VAL A CA 1
ATOM 2146 C C . VAL A 1 269 ? 5.956 -4.037 -30.515 1.00 91.88 269 VAL A C 1
ATOM 2148 O O . VAL A 1 269 ? 5.656 -4.281 -31.682 1.00 91.88 269 VAL A O 1
ATOM 2151 N N . VAL A 1 270 ? 5.890 -2.822 -29.986 1.00 92.69 270 VAL A N 1
ATOM 2152 C CA . VAL A 1 270 ? 5.306 -1.662 -30.655 1.00 92.69 270 VAL A CA 1
ATOM 2153 C C . VAL A 1 270 ? 6.398 -0.671 -31.024 1.00 92.69 270 VAL A C 1
ATOM 2155 O O . VAL A 1 270 ? 7.278 -0.352 -30.222 1.00 92.69 270 VAL A O 1
ATOM 2158 N N . VAL A 1 271 ? 6.321 -0.157 -32.246 1.00 92.69 271 VAL A N 1
ATOM 2159 C CA . VAL A 1 271 ? 7.156 0.945 -32.721 1.00 92.69 271 VAL A CA 1
ATOM 2160 C C . VAL A 1 271 ? 6.224 2.105 -33.051 1.00 92.69 271 VAL A C 1
ATOM 2162 O O . VAL A 1 271 ? 5.341 1.907 -33.884 1.00 92.69 271 VAL A O 1
ATOM 2165 N N . PRO A 1 272 ? 6.371 3.273 -32.400 1.00 91.38 272 PRO A N 1
ATOM 2166 C CA . PRO A 1 272 ? 5.592 4.456 -32.745 1.00 91.38 272 PRO A CA 1
ATOM 2167 C C . PRO A 1 272 ? 5.860 4.841 -34.196 1.00 91.38 272 PRO A C 1
ATOM 2169 O O . PRO A 1 272 ? 6.979 4.664 -34.677 1.00 91.38 272 PRO A O 1
ATOM 2172 N N . GLU A 1 273 ? 4.876 5.388 -34.895 1.00 89.75 273 GLU A N 1
ATOM 2173 C CA . GLU A 1 273 ? 5.119 6.024 -36.189 1.00 89.75 273 GLU A CA 1
ATOM 2174 C C . GLU A 1 273 ? 5.975 7.296 -36.034 1.00 89.75 273 GLU A C 1
ATOM 2176 O O . GLU A 1 273 ? 6.057 7.856 -34.940 1.00 89.75 273 GLU A O 1
ATOM 2181 N N . PRO A 1 274 ? 6.628 7.792 -37.103 1.00 86.00 274 PRO A N 1
ATOM 2182 C CA . PRO A 1 274 ? 7.558 8.924 -37.013 1.00 86.00 274 PRO A CA 1
ATOM 2183 C C . PRO A 1 274 ? 6.977 10.221 -36.422 1.00 86.00 274 PRO A C 1
ATOM 2185 O O . PRO A 1 274 ? 7.734 11.069 -35.956 1.00 86.00 274 PRO A O 1
ATOM 2188 N N . VAL A 1 275 ? 5.653 10.394 -36.468 1.00 86.31 275 VAL A N 1
ATOM 2189 C CA . VAL A 1 275 ? 4.926 11.558 -35.924 1.00 86.31 275 VAL A CA 1
ATOM 2190 C C . VAL A 1 275 ? 4.144 11.235 -34.648 1.00 86.31 275 VAL A C 1
ATOM 2192 O O . VAL A 1 275 ? 3.486 12.111 -34.086 1.00 86.31 275 VAL A O 1
ATOM 2195 N N . GLU A 1 276 ? 4.188 9.985 -34.191 1.00 89.94 276 GLU A N 1
ATOM 2196 C CA . GLU A 1 276 ? 3.519 9.549 -32.973 1.00 89.94 276 GLU A CA 1
ATOM 2197 C C . GLU A 1 276 ? 4.426 9.705 -31.757 1.00 89.94 276 GLU A C 1
ATOM 2199 O O . GLU A 1 276 ? 5.639 9.499 -31.797 1.00 89.94 276 GLU A O 1
ATOM 2204 N N . SER A 1 277 ? 3.800 10.031 -30.635 1.00 88.62 277 SER A N 1
ATOM 2205 C CA . SER A 1 277 ? 4.448 10.121 -29.335 1.00 88.62 277 SER A CA 1
ATOM 2206 C C . SER A 1 277 ? 3.656 9.334 -28.296 1.00 88.62 277 SER A C 1
ATOM 2208 O O . SER A 1 277 ? 2.440 9.191 -28.410 1.00 88.62 277 SER A O 1
ATOM 2210 N N . ALA A 1 278 ? 4.345 8.814 -27.282 1.00 90.88 278 ALA A N 1
ATOM 2211 C CA . ALA A 1 278 ? 3.731 8.130 -26.147 1.00 90.88 278 ALA A CA 1
ATOM 2212 C C . ALA A 1 278 ? 3.833 9.021 -24.894 1.00 90.88 278 ALA A C 1
ATOM 2214 O O . ALA A 1 278 ? 4.782 8.855 -24.127 1.00 90.88 278 ALA A O 1
ATOM 2215 N N . PRO A 1 279 ? 2.917 9.987 -24.684 1.00 86.94 279 PRO A N 1
ATOM 2216 C CA . PRO A 1 279 ? 3.041 10.967 -23.601 1.00 86.94 279 PRO A CA 1
ATOM 2217 C C . PRO A 1 279 ? 3.036 10.324 -22.208 1.00 86.94 279 PRO A C 1
ATOM 2219 O O . PRO A 1 279 ? 3.800 10.740 -21.342 1.00 86.94 279 PRO A O 1
ATOM 2222 N N . ASP A 1 280 ? 2.230 9.277 -22.013 1.00 86.31 280 ASP A N 1
ATOM 2223 C CA . ASP A 1 280 ? 2.092 8.591 -20.722 1.00 86.31 280 ASP A CA 1
ATOM 2224 C C . ASP A 1 280 ? 3.033 7.379 -20.562 1.00 86.31 280 ASP A C 1
ATOM 2226 O O . ASP A 1 280 ? 3.031 6.716 -19.523 1.00 86.31 280 ASP A O 1
ATOM 2230 N N . GLY A 1 281 ? 3.826 7.057 -21.592 1.00 90.06 281 GLY A N 1
ATOM 2231 C CA . GLY A 1 281 ? 4.679 5.869 -21.617 1.00 90.06 281 GLY A CA 1
ATOM 2232 C C . GLY A 1 281 ? 3.913 4.542 -21.480 1.00 90.06 281 GLY A C 1
ATOM 2233 O O . GLY A 1 281 ? 2.725 4.440 -21.791 1.00 90.06 281 GLY A O 1
ATOM 2234 N N . LYS A 1 282 ? 4.616 3.490 -21.039 1.00 92.06 282 LYS A N 1
ATOM 2235 C CA . LYS A 1 282 ? 4.044 2.151 -20.808 1.00 92.06 282 LYS A CA 1
ATOM 2236 C C . LYS A 1 282 ? 3.130 2.175 -19.579 1.00 92.06 282 LYS A C 1
ATOM 2238 O O . LYS A 1 282 ? 3.593 2.438 -18.471 1.00 92.06 282 LYS A O 1
ATOM 2243 N N . GLN A 1 283 ? 1.860 1.828 -19.767 1.00 90.88 283 GLN A N 1
ATOM 2244 C CA . GLN A 1 283 ? 0.850 1.759 -18.711 1.00 90.88 283 GLN A CA 1
ATOM 2245 C C . GLN A 1 283 ? 0.474 0.303 -18.412 1.00 90.88 283 GLN A C 1
ATOM 2247 O O . GLN A 1 283 ? 0.605 -0.582 -19.261 1.00 90.88 283 GLN A O 1
ATOM 2252 N N . ARG A 1 284 ? 0.016 0.042 -17.185 1.00 90.56 284 ARG A N 1
ATOM 2253 C CA . ARG A 1 284 ? -0.515 -1.266 -16.783 1.00 90.56 284 ARG A CA 1
ATOM 2254 C C . ARG A 1 284 ? -2.025 -1.295 -16.937 1.00 90.56 284 ARG A C 1
ATOM 2256 O O . ARG A 1 284 ? -2.710 -0.348 -16.554 1.00 90.56 284 ARG A O 1
ATOM 2263 N N . ALA A 1 285 ? -2.519 -2.388 -17.493 1.00 89.94 285 ALA A N 1
ATOM 2264 C CA . ALA A 1 285 ? -3.932 -2.696 -17.554 1.00 89.94 285 ALA A CA 1
ATOM 2265 C C . ALA A 1 285 ? -4.477 -2.973 -16.147 1.00 89.94 285 ALA A C 1
ATOM 2267 O O . ALA A 1 285 ? -3.744 -3.412 -15.258 1.00 89.94 285 ALA A O 1
ATOM 2268 N N . VAL A 1 286 ? -5.767 -2.717 -15.943 1.00 91.62 286 VAL A N 1
ATOM 2269 C CA . VAL A 1 286 ? -6.418 -2.957 -14.651 1.00 91.62 286 VAL A CA 1
ATOM 2270 C C . VAL A 1 286 ? -7.066 -4.330 -14.684 1.00 91.62 286 VAL A C 1
ATOM 2272 O O . VAL A 1 286 ? -7.777 -4.660 -15.627 1.00 91.62 286 VAL A O 1
ATOM 2275 N N . TYR A 1 287 ? -6.816 -5.150 -13.669 1.00 90.56 287 TYR A N 1
ATOM 2276 C CA . TYR A 1 287 ? -7.492 -6.434 -13.545 1.00 90.56 287 TYR A CA 1
ATOM 2277 C C . TYR A 1 287 ? -8.866 -6.225 -12.902 1.00 90.56 287 TYR A C 1
ATOM 2279 O O . TYR A 1 287 ? -8.957 -5.803 -11.752 1.00 90.56 287 TYR A O 1
ATOM 2287 N N . VAL A 1 288 ? -9.918 -6.482 -13.673 1.00 90.38 288 VAL A N 1
ATOM 2288 C CA . VAL A 1 288 ? -11.319 -6.424 -13.251 1.00 90.38 288 VAL A CA 1
ATOM 2289 C C . VAL A 1 288 ? -11.722 -7.821 -12.808 1.00 90.38 288 VAL A C 1
ATOM 2291 O O . VAL A 1 288 ? -11.607 -8.792 -13.560 1.00 90.38 288 VAL A O 1
ATOM 2294 N N . ASP A 1 289 ? -12.171 -7.929 -11.566 1.00 87.81 289 ASP A N 1
ATOM 2295 C CA . ASP A 1 289 ? -12.592 -9.179 -10.949 1.00 87.81 289 ASP A CA 1
ATOM 2296 C C . ASP A 1 289 ? -13.960 -9.012 -10.277 1.00 87.81 289 ASP A C 1
ATOM 2298 O O . ASP A 1 289 ? -14.638 -8.000 -10.426 1.00 87.81 289 ASP A O 1
ATOM 2302 N N . SER A 1 290 ? -14.397 -10.013 -9.512 1.00 84.44 290 SER A N 1
ATOM 2303 C CA . SER A 1 290 ? -15.691 -9.949 -8.818 1.00 84.44 290 SER A CA 1
ATOM 2304 C C . SER A 1 290 ? -15.805 -8.834 -7.760 1.00 84.44 290 SER A C 1
ATOM 2306 O O . SER A 1 290 ? -16.918 -8.567 -7.290 1.00 84.44 290 SER A O 1
ATOM 2308 N N . GLN A 1 291 ? -14.683 -8.223 -7.360 1.00 85.75 291 GLN A N 1
ATOM 2309 C CA . GLN A 1 291 ? -14.571 -7.182 -6.334 1.00 85.75 291 GLN A CA 1
ATOM 2310 C C . GLN A 1 291 ? -14.084 -5.832 -6.882 1.00 85.75 291 GLN A C 1
ATOM 2312 O O . GLN A 1 291 ? -14.146 -4.839 -6.161 1.00 85.75 291 GLN A O 1
ATOM 2317 N N . THR A 1 292 ? -13.637 -5.773 -8.133 1.00 88.25 292 THR A N 1
ATOM 2318 C CA . THR A 1 292 ? -12.964 -4.618 -8.725 1.00 88.25 292 THR A CA 1
ATOM 2319 C C . THR A 1 292 ? -13.612 -4.291 -10.057 1.00 88.25 292 THR A C 1
ATOM 2321 O O . THR A 1 292 ? -13.611 -5.129 -10.950 1.00 88.25 292 THR A O 1
ATOM 2324 N N . ALA A 1 293 ? -14.112 -3.068 -10.206 1.00 89.69 293 ALA A N 1
ATOM 2325 C CA . ALA A 1 293 ? -14.669 -2.536 -11.445 1.00 89.69 293 ALA A CA 1
ATOM 2326 C C . ALA A 1 293 ? -13.916 -1.267 -11.856 1.00 89.69 293 ALA A C 1
ATOM 2328 O O . ALA A 1 293 ? -13.295 -0.596 -11.028 1.00 89.69 293 ALA A O 1
ATOM 2329 N N . VAL A 1 294 ? -13.953 -0.914 -13.139 1.00 91.06 294 VAL A N 1
ATOM 2330 C CA . VAL A 1 294 ? -13.273 0.291 -13.636 1.00 91.06 294 VAL A CA 1
ATOM 2331 C C . VAL A 1 294 ? -14.298 1.304 -14.102 1.00 91.06 294 VAL A C 1
ATOM 2333 O O . VAL A 1 294 ? -15.148 1.014 -14.941 1.00 91.06 294 VAL A O 1
ATOM 2336 N N . ARG A 1 295 ? -14.194 2.525 -13.577 1.00 90.75 295 ARG A N 1
ATOM 2337 C CA . ARG A 1 295 ? -14.992 3.655 -14.036 1.00 90.75 295 ARG A CA 1
ATOM 2338 C C . ARG A 1 295 ? -14.223 4.424 -15.098 1.00 90.75 295 ARG A C 1
ATOM 2340 O O . ARG A 1 295 ? -13.126 4.939 -14.859 1.00 90.75 295 ARG A O 1
ATOM 2347 N N . VAL A 1 296 ? -14.828 4.514 -16.272 1.00 92.25 296 VAL A N 1
ATOM 2348 C CA . VAL A 1 296 ? -14.212 5.045 -17.486 1.00 92.25 296 VAL A CA 1
ATOM 2349 C C . VAL A 1 296 ? -15.010 6.246 -17.960 1.00 92.25 296 VAL A C 1
ATOM 2351 O O . VAL A 1 296 ? -16.240 6.237 -17.906 1.00 92.25 296 VAL A O 1
ATOM 2354 N N . VAL A 1 297 ? -14.309 7.275 -18.427 1.00 91.06 297 VAL A N 1
ATOM 2355 C CA . VAL A 1 297 ? -14.903 8.404 -19.141 1.00 91.06 297 VAL A CA 1
ATOM 2356 C C . VAL A 1 297 ? -14.402 8.426 -20.573 1.00 91.06 297 VAL A C 1
ATOM 2358 O O . VAL A 1 297 ? -13.199 8.329 -20.822 1.00 91.06 297 VAL A O 1
ATOM 2361 N N . ASP A 1 298 ? -15.317 8.585 -21.514 1.00 90.31 298 ASP A N 1
ATOM 2362 C CA . ASP A 1 298 ? -14.974 8.917 -22.889 1.00 90.31 298 ASP A CA 1
ATOM 2363 C C . ASP A 1 298 ? -14.701 10.427 -22.980 1.00 90.31 298 ASP A C 1
ATOM 2365 O O . ASP A 1 298 ? -15.549 11.253 -22.637 1.00 90.31 298 ASP A O 1
ATOM 2369 N N . ARG A 1 299 ? -13.495 10.810 -23.418 1.00 86.00 299 ARG A N 1
ATOM 2370 C CA . ARG A 1 299 ? -13.083 12.219 -23.523 1.00 86.00 299 ARG A CA 1
ATOM 2371 C C . ARG A 1 299 ? -13.775 12.965 -24.663 1.00 86.00 299 ARG A C 1
ATOM 2373 O O . ARG A 1 299 ? -13.779 14.193 -24.630 1.00 86.00 299 ARG A O 1
ATOM 2380 N N . GLN A 1 300 ? -14.328 12.266 -25.653 1.00 86.56 300 GLN A N 1
ATOM 2381 C CA . GLN A 1 300 ? -15.045 12.890 -26.764 1.00 86.56 300 GLN A CA 1
ATOM 2382 C C . GLN A 1 300 ? -16.490 13.206 -26.383 1.00 86.56 300 GLN A C 1
ATOM 2384 O O . GLN A 1 300 ? -16.962 14.318 -26.610 1.00 86.56 300 GLN A O 1
ATOM 2389 N N . THR A 1 301 ? -17.190 12.239 -25.789 1.00 87.44 301 THR A N 1
ATOM 2390 C CA . THR A 1 301 ? -18.616 12.376 -25.452 1.00 87.44 301 THR A CA 1
ATOM 2391 C C . THR A 1 301 ? -18.859 12.883 -24.030 1.00 87.44 301 THR A C 1
ATOM 2393 O O . THR A 1 301 ? -19.951 13.359 -23.725 1.00 87.44 301 THR A O 1
ATOM 2396 N N . GLY A 1 302 ? -17.865 12.773 -23.144 1.00 83.56 302 GLY A N 1
ATOM 2397 C CA . GLY A 1 302 ? -17.995 13.053 -21.713 1.00 83.56 302 GLY A CA 1
ATOM 2398 C C . GLY A 1 302 ? -18.815 12.008 -20.948 1.00 83.56 302 GLY A C 1
ATOM 2399 O O . GLY A 1 302 ? -19.026 12.164 -19.744 1.00 83.56 302 GLY A O 1
ATOM 2400 N N . GLN A 1 303 ? -19.287 10.949 -21.617 1.00 86.44 303 GLN A N 1
ATOM 2401 C CA . GLN A 1 303 ? -20.087 9.905 -20.987 1.00 86.44 303 GLN A CA 1
ATOM 2402 C C . GLN A 1 303 ? -19.219 9.034 -20.083 1.00 86.44 303 GLN A C 1
ATOM 2404 O O . GLN A 1 303 ? -18.079 8.701 -20.410 1.00 86.44 303 GLN A O 1
ATOM 2409 N N . GLN A 1 304 ? -19.778 8.662 -18.932 1.00 89.31 304 GLN A N 1
ATOM 2410 C CA . GLN A 1 304 ? -19.132 7.768 -17.981 1.00 89.31 304 GLN A CA 1
ATOM 2411 C C . GLN A 1 304 ? -19.840 6.424 -17.962 1.00 89.31 304 GLN A C 1
ATOM 2413 O O . GLN A 1 304 ? -21.068 6.368 -17.903 1.00 89.31 304 GLN A O 1
ATOM 2418 N N . ARG A 1 305 ? -19.057 5.350 -17.952 1.00 88.62 305 ARG A N 1
ATOM 2419 C CA . ARG A 1 305 ? -19.555 3.985 -17.794 1.00 88.62 305 ARG A CA 1
ATOM 2420 C C . ARG A 1 305 ? -18.736 3.239 -16.754 1.00 88.62 305 ARG A C 1
ATOM 2422 O O . ARG A 1 305 ? -17.560 3.539 -16.539 1.00 88.62 305 ARG A O 1
ATOM 2429 N N . LEU A 1 306 ? -19.380 2.275 -16.118 1.00 90.19 306 LEU A N 1
ATOM 2430 C CA . LEU A 1 306 ? -18.735 1.313 -15.241 1.00 90.19 306 LEU A CA 1
ATOM 2431 C C . LEU A 1 306 ? -18.534 0.019 -16.035 1.00 90.19 306 LEU A C 1
ATOM 2433 O O . LEU A 1 306 ? -19.475 -0.450 -16.673 1.00 90.19 306 LEU A O 1
ATOM 2437 N N . ASP A 1 307 ? -17.318 -0.520 -16.029 1.00 89.19 307 ASP A N 1
ATOM 2438 C CA . ASP A 1 307 ? -17.007 -1.815 -16.630 1.00 89.19 307 ASP A CA 1
ATOM 2439 C C . ASP A 1 307 ? -16.776 -2.865 -15.537 1.00 89.19 307 ASP A C 1
ATOM 2441 O O . ASP A 1 307 ? -15.877 -2.722 -14.702 1.00 89.19 307 ASP A O 1
ATOM 2445 N N . GLU A 1 308 ? -17.614 -3.902 -15.552 1.00 89.38 308 GLU A N 1
ATOM 2446 C CA . GLU A 1 308 ? -17.609 -5.035 -14.615 1.00 89.38 308 GLU A CA 1
ATOM 2447 C C . GLU A 1 308 ? -17.171 -6.344 -15.300 1.00 89.38 308 GLU A C 1
ATOM 2449 O O . GLU A 1 308 ? -17.252 -7.428 -14.717 1.00 89.38 308 GLU A O 1
ATOM 2454 N N . THR A 1 309 ? -16.739 -6.279 -16.564 1.00 87.75 309 THR A N 1
ATOM 2455 C CA . THR A 1 309 ? -16.387 -7.468 -17.343 1.00 87.75 309 THR A CA 1
ATOM 2456 C C . THR A 1 309 ? -15.125 -8.112 -16.776 1.00 87.75 309 THR A C 1
ATOM 2458 O O . THR A 1 309 ? -14.034 -7.555 -16.887 1.00 87.75 309 THR A O 1
ATOM 2461 N N . ALA A 1 310 ? -15.262 -9.303 -16.187 1.00 87.38 310 ALA A N 1
ATOM 2462 C CA . ALA A 1 310 ? -14.144 -10.018 -15.578 1.00 87.38 310 ALA A CA 1
ATOM 2463 C C . ALA A 1 310 ? -13.006 -10.254 -16.587 1.00 87.38 310 ALA A C 1
ATOM 2465 O O . ALA A 1 310 ? -13.205 -10.867 -17.639 1.00 87.38 310 ALA A O 1
ATOM 2466 N N . GLY A 1 311 ? -11.801 -9.795 -16.248 1.00 87.19 311 GLY A N 1
ATOM 2467 C CA . GLY A 1 311 ? -10.623 -9.892 -17.099 1.00 87.19 311 GLY A CA 1
ATOM 2468 C C . GLY A 1 311 ? -9.722 -8.663 -17.025 1.00 87.19 311 GLY A C 1
ATOM 2469 O O . GLY A 1 311 ? -9.830 -7.811 -16.150 1.00 87.19 311 GLY A O 1
ATOM 2470 N N . THR A 1 312 ? -8.776 -8.581 -17.953 1.00 88.44 312 THR A N 1
ATOM 2471 C CA . THR A 1 312 ? -7.866 -7.440 -18.062 1.00 88.44 312 THR A CA 1
ATOM 2472 C C . THR A 1 312 ? -8.556 -6.304 -18.812 1.00 88.44 312 THR A C 1
ATOM 2474 O O . THR A 1 312 ? -8.807 -6.418 -20.010 1.00 88.44 312 THR A O 1
ATOM 2477 N N . PHE A 1 313 ? -8.838 -5.205 -18.116 1.00 91.75 313 PHE A N 1
ATOM 2478 C CA . PHE A 1 313 ? -9.416 -4.001 -18.693 1.00 91.75 313 PHE A CA 1
ATOM 2479 C C . PHE A 1 313 ? -8.326 -3.074 -19.243 1.00 91.75 313 PHE A C 1
ATOM 2481 O O . PHE A 1 313 ? -7.399 -2.667 -18.532 1.00 91.75 313 PHE A O 1
ATOM 2488 N N . ILE A 1 314 ? -8.471 -2.716 -20.519 1.00 91.19 314 ILE A N 1
ATOM 2489 C CA . ILE A 1 314 ? -7.629 -1.756 -21.234 1.00 91.19 314 ILE A CA 1
ATOM 2490 C C . ILE A 1 314 ? -8.565 -0.706 -21.844 1.00 91.19 314 ILE A C 1
ATOM 2492 O O . ILE A 1 314 ? -9.514 -1.087 -22.529 1.00 91.19 314 ILE A O 1
ATOM 2496 N N . PRO A 1 315 ? -8.326 0.596 -21.609 1.00 91.56 315 PRO A N 1
ATOM 2497 C CA . PRO A 1 315 ? -9.175 1.645 -22.159 1.00 91.56 315 PRO A CA 1
ATOM 2498 C C . PRO A 1 315 ? -9.054 1.709 -23.686 1.00 91.56 315 PRO A C 1
ATOM 2500 O O . PRO A 1 315 ? -7.965 1.542 -24.241 1.00 91.56 315 PRO A O 1
ATOM 2503 N N . LEU A 1 316 ? -10.165 2.002 -24.360 1.00 90.81 316 LEU A N 1
ATOM 2504 C CA . LEU A 1 316 ? -10.192 2.271 -25.798 1.00 90.81 316 LEU A CA 1
ATOM 2505 C C . LEU A 1 316 ? -9.506 3.613 -26.142 1.00 90.81 316 LEU A C 1
ATOM 2507 O O . LEU A 1 316 ? -9.200 4.414 -25.246 1.00 90.81 316 LEU A O 1
ATOM 2511 N N . PRO A 1 317 ? -9.262 3.904 -27.437 1.00 88.50 317 PRO A N 1
ATOM 2512 C CA . PRO A 1 317 ? -8.896 5.251 -27.870 1.00 88.50 317 PRO A CA 1
ATOM 2513 C C . PRO A 1 317 ? -9.837 6.302 -27.275 1.00 88.50 317 PRO A C 1
ATOM 2515 O O . PRO A 1 317 ? -11.046 6.091 -27.231 1.00 88.50 317 PRO A O 1
ATOM 2518 N N . TYR A 1 318 ? -9.285 7.419 -26.793 1.00 88.94 318 TYR A N 1
ATOM 2519 C CA . TYR A 1 318 ? -10.022 8.521 -26.151 1.00 88.94 318 TYR A CA 1
ATOM 2520 C C . TYR A 1 318 ? -10.731 8.202 -24.825 1.00 88.94 318 TYR A C 1
ATOM 2522 O O . TYR A 1 318 ? -11.148 9.129 -24.129 1.00 88.94 318 TYR A O 1
ATOM 2530 N N . GLU A 1 319 ? -10.803 6.940 -24.404 1.00 90.56 319 GLU A N 1
ATOM 2531 C CA . GLU A 1 319 ? -11.254 6.586 -23.062 1.00 90.56 319 GLU A CA 1
ATOM 2532 C C . GLU A 1 319 ? -10.153 6.865 -22.037 1.00 90.56 319 GLU A C 1
ATOM 2534 O O . GLU A 1 319 ? -8.961 6.642 -22.277 1.00 90.56 319 GLU A O 1
ATOM 2539 N N . ARG A 1 320 ? -10.555 7.338 -20.860 1.00 89.00 320 ARG A N 1
ATOM 2540 C CA . ARG A 1 320 ? -9.680 7.556 -19.712 1.00 89.00 320 ARG A CA 1
ATOM 2541 C C . ARG A 1 320 ? -10.269 6.878 -18.485 1.00 89.00 320 ARG A C 1
ATOM 2543 O O . ARG A 1 320 ? -11.439 7.063 -18.162 1.00 89.00 320 ARG A O 1
ATOM 2550 N N . ILE A 1 321 ? -9.430 6.137 -17.771 1.00 91.25 321 ILE A N 1
ATOM 2551 C CA . ILE A 1 321 ? -9.784 5.583 -16.465 1.00 91.25 321 ILE A CA 1
ATOM 2552 C C . ILE A 1 321 ? -9.852 6.742 -15.465 1.00 91.25 321 ILE A C 1
ATOM 2554 O O . ILE A 1 321 ? -8.870 7.466 -15.293 1.00 91.25 321 ILE A O 1
ATOM 2558 N N . LEU A 1 322 ? -11.017 6.939 -14.847 1.00 88.12 322 LEU A N 1
ATOM 2559 C CA . LEU A 1 322 ? -11.199 7.917 -13.772 1.00 88.12 322 LEU A CA 1
ATOM 2560 C C . LEU A 1 322 ? -10.807 7.317 -12.428 1.00 88.12 322 LEU A C 1
ATOM 2562 O O . LEU A 1 322 ? -10.070 7.932 -11.665 1.00 88.12 322 LEU A O 1
ATOM 2566 N N . GLU A 1 323 ? -11.319 6.122 -12.153 1.00 88.50 323 GLU A N 1
ATOM 2567 C CA . GLU A 1 323 ? -11.203 5.479 -10.855 1.00 88.50 323 GLU A CA 1
ATOM 2568 C C . GLU A 1 323 ? -11.301 3.961 -11.017 1.00 88.50 323 GLU A C 1
ATOM 2570 O O . GLU A 1 323 ? -12.098 3.455 -11.813 1.00 88.50 323 GLU A O 1
ATOM 2575 N N . VAL A 1 324 ? -10.494 3.236 -10.244 1.00 90.88 324 VAL A N 1
ATOM 2576 C CA . VAL A 1 324 ? -10.656 1.796 -10.040 1.00 90.88 324 VAL A CA 1
ATOM 2577 C C . VAL A 1 324 ? -11.509 1.626 -8.791 1.00 90.88 324 VAL A C 1
ATOM 2579 O O . VAL A 1 324 ? -11.065 1.935 -7.687 1.00 90.88 324 VAL A O 1
ATOM 2582 N N . GLN A 1 325 ? -12.752 1.197 -8.976 1.00 87.56 325 GLN A N 1
ATOM 2583 C CA . GLN A 1 325 ? -13.734 1.096 -7.911 1.00 87.56 325 GLN A CA 1
ATOM 2584 C C . GLN A 1 325 ? -13.710 -0.290 -7.285 1.00 87.56 325 GLN A C 1
ATOM 2586 O O . GLN A 1 325 ? -13.838 -1.309 -7.965 1.00 87.56 325 GLN A O 1
ATOM 2591 N N . GLN A 1 326 ? -13.593 -0.319 -5.962 1.00 88.00 326 GLN A N 1
ATOM 2592 C CA . GLN A 1 326 ? -13.816 -1.534 -5.197 1.00 88.00 326 GLN A CA 1
ATOM 2593 C C . GLN A 1 326 ? -15.302 -1.710 -4.911 1.00 88.00 326 GLN A C 1
ATOM 2595 O O . GLN A 1 326 ? -16.056 -0.748 -4.733 1.00 88.00 326 GLN A O 1
ATOM 2600 N N . LYS A 1 327 ? -15.721 -2.967 -4.843 1.00 87.75 327 LYS A N 1
ATOM 2601 C CA . LYS A 1 327 ? -17.082 -3.332 -4.491 1.00 87.75 327 LYS A CA 1
ATOM 2602 C C . LYS A 1 327 ? -17.378 -2.848 -3.079 1.00 87.75 327 LYS A C 1
ATOM 2604 O O . LYS A 1 327 ? -16.705 -3.218 -2.119 1.00 87.75 327 LYS A O 1
ATOM 2609 N N . THR A 1 328 ? -18.405 -2.022 -2.957 1.00 88.25 328 THR A N 1
ATOM 2610 C CA . THR A 1 328 ? -18.854 -1.496 -1.675 1.00 88.25 328 THR A CA 1
ATOM 2611 C C . THR A 1 328 ? -19.633 -2.593 -0.961 1.00 88.25 328 THR A C 1
ATOM 2613 O O . THR A 1 328 ? -20.730 -2.963 -1.383 1.00 88.25 328 THR A O 1
ATOM 2616 N N . LEU A 1 329 ? -19.038 -3.154 0.092 1.00 87.44 329 LEU A N 1
ATOM 2617 C CA . LEU A 1 329 ? -19.666 -4.156 0.949 1.00 87.44 329 LEU A CA 1
ATOM 2618 C C . LEU A 1 329 ? -20.491 -3.455 2.034 1.00 87.44 329 LEU A C 1
ATOM 2620 O O . LEU A 1 329 ? -19.960 -2.640 2.786 1.00 87.44 329 LEU A O 1
ATOM 2624 N N . VAL A 1 330 ? -21.769 -3.809 2.137 1.00 89.81 330 VAL A N 1
ATOM 2625 C CA . VAL A 1 330 ? -22.678 -3.365 3.195 1.00 89.81 330 VAL A CA 1
ATOM 2626 C C . VAL A 1 330 ? -23.084 -4.589 4.007 1.00 89.81 330 VAL A C 1
ATOM 2628 O O . VAL A 1 330 ? -23.777 -5.484 3.517 1.00 89.81 330 VAL A O 1
ATOM 2631 N N . LEU A 1 331 ? -22.631 -4.652 5.261 1.00 87.94 331 LEU A N 1
ATOM 2632 C CA . LEU A 1 331 ? -22.975 -5.760 6.154 1.00 87.94 331 LEU A CA 1
ATOM 2633 C C . LEU A 1 331 ? -24.485 -5.771 6.459 1.00 87.94 331 LEU A C 1
ATOM 2635 O O . LEU A 1 331 ? -25.124 -4.723 6.399 1.00 87.94 331 LEU A O 1
ATOM 2639 N N . PRO A 1 332 ? -25.081 -6.913 6.863 1.00 88.19 332 PRO A N 1
ATOM 2640 C CA . PRO A 1 332 ? -26.522 -7.007 7.138 1.00 88.19 332 PRO A CA 1
ATOM 2641 C C . PRO A 1 332 ? -27.056 -5.982 8.148 1.00 88.19 332 PRO A C 1
ATOM 2643 O O . PRO A 1 332 ? -28.218 -5.597 8.090 1.00 88.19 332 PRO A O 1
ATOM 2646 N N . HIS A 1 333 ? -26.196 -5.543 9.066 1.00 88.12 333 HIS A N 1
ATOM 2647 C CA . HIS A 1 333 ? -26.494 -4.561 10.103 1.00 88.12 333 HIS A CA 1
ATOM 2648 C C . HIS A 1 333 ? -26.004 -3.146 9.761 1.00 88.12 333 HIS A C 1
ATOM 2650 O O . HIS A 1 333 ? -26.001 -2.276 10.624 1.00 88.12 333 HIS A O 1
ATOM 2656 N N . GLN A 1 334 ? -25.550 -2.921 8.531 1.00 91.25 334 GLN A N 1
ATOM 2657 C CA . GLN A 1 334 ? -25.090 -1.628 8.051 1.00 91.25 334 GLN A CA 1
ATOM 2658 C C . GLN A 1 334 ? -26.024 -1.087 6.971 1.00 91.25 334 GLN A C 1
ATOM 2660 O O . GLN A 1 334 ? -26.707 -1.825 6.251 1.00 91.25 334 GLN A O 1
ATOM 2665 N N . ALA A 1 335 ? -26.015 0.231 6.851 1.00 90.44 335 ALA A N 1
ATOM 2666 C CA . ALA A 1 335 ? -26.630 0.956 5.764 1.00 90.44 335 ALA A CA 1
ATOM 2667 C C . ALA A 1 335 ? -25.654 1.993 5.218 1.00 90.44 335 ALA A C 1
ATOM 2669 O O . ALA A 1 335 ? -24.918 2.628 5.973 1.00 90.44 335 ALA A O 1
ATOM 2670 N N . CYS A 1 336 ? -25.680 2.197 3.909 1.00 91.25 336 CYS A N 1
ATOM 2671 C CA . CYS A 1 336 ? -25.004 3.316 3.278 1.00 91.25 336 CYS A CA 1
ATOM 2672 C C . CYS A 1 336 ? -25.998 4.133 2.466 1.00 91.25 336 CYS A C 1
ATOM 2674 O O . CYS A 1 336 ? -27.064 3.666 2.053 1.00 91.25 336 CYS A O 1
ATOM 2676 N N . VAL A 1 337 ? -25.644 5.394 2.278 1.00 90.88 337 VAL A N 1
ATOM 2677 C CA . VAL A 1 337 ? -26.489 6.365 1.605 1.00 90.88 337 VAL A CA 1
ATOM 2678 C C . VAL A 1 337 ? -25.743 6.824 0.369 1.00 90.88 337 VAL A C 1
ATOM 2680 O O . VAL A 1 337 ? -24.612 7.300 0.454 1.00 90.88 337 VAL A O 1
ATOM 2683 N N . THR A 1 338 ? -26.368 6.652 -0.787 1.00 91.12 338 THR A N 1
ATOM 2684 C CA . THR A 1 338 ? -25.809 7.063 -2.075 1.00 91.12 338 THR A CA 1
ATOM 2685 C C . THR A 1 338 ? -26.531 8.308 -2.566 1.00 91.12 338 THR A C 1
ATOM 2687 O O . THR A 1 338 ? -27.736 8.466 -2.355 1.00 91.12 338 THR A O 1
ATOM 2690 N N . ARG A 1 339 ? -25.787 9.213 -3.198 1.00 90.88 339 ARG A N 1
ATOM 2691 C CA . ARG A 1 339 ? -26.312 10.436 -3.796 1.00 90.88 339 ARG A CA 1
ATOM 2692 C C . ARG A 1 339 ? -26.018 10.431 -5.287 1.00 90.88 339 ARG A C 1
ATOM 2694 O O . ARG A 1 339 ? -24.864 10.315 -5.693 1.00 90.88 339 ARG A O 1
ATOM 2701 N N . ASP A 1 340 ? -27.070 10.576 -6.077 1.00 88.19 340 ASP A N 1
ATOM 2702 C CA . ASP A 1 340 ? -26.974 10.727 -7.527 1.00 88.19 340 ASP A CA 1
ATOM 2703 C C . ASP A 1 340 ? -26.738 12.202 -7.926 1.00 88.19 340 ASP A C 1
ATOM 2705 O O . ASP A 1 340 ? -26.917 13.116 -7.115 1.00 88.19 340 ASP A O 1
ATOM 2709 N N . VAL A 1 341 ? -26.379 12.462 -9.187 1.00 84.25 341 VAL A N 1
ATOM 2710 C CA . VAL A 1 341 ? -26.119 13.803 -9.756 1.00 84.25 341 VAL A CA 1
ATOM 2711 C C . VAL A 1 341 ? -27.296 14.751 -9.575 1.00 84.25 341 VAL A C 1
ATOM 2713 O O . VAL A 1 341 ? -27.113 15.944 -9.346 1.00 84.25 341 VAL A O 1
ATOM 2716 N N . HIS A 1 342 ? -28.517 14.222 -9.655 1.00 85.19 342 HIS A N 1
ATOM 2717 C CA . HIS A 1 342 ? -29.746 14.993 -9.470 1.00 85.19 342 HIS A CA 1
ATOM 2718 C C . HIS A 1 342 ? -30.025 15.347 -8.000 1.00 85.19 342 HIS A C 1
ATOM 2720 O O . HIS A 1 342 ? -31.044 15.964 -7.698 1.00 85.19 342 HIS A O 1
ATOM 2726 N N . GLY A 1 343 ? -29.145 14.948 -7.076 1.00 81.31 343 GLY A N 1
ATOM 2727 C CA . GLY A 1 343 ? -29.313 15.147 -5.639 1.00 81.31 343 GLY A CA 1
ATOM 2728 C C . GLY A 1 343 ? -30.300 14.172 -4.995 1.00 81.31 343 GLY A C 1
ATOM 2729 O O . GLY A 1 343 ? -30.580 14.307 -3.806 1.00 81.31 343 GLY A O 1
ATOM 2730 N N . SER A 1 344 ? -30.809 13.188 -5.749 1.00 87.06 344 SER A N 1
ATOM 2731 C CA . SER A 1 344 ? -31.634 12.112 -5.197 1.00 87.06 344 SER A CA 1
ATOM 2732 C C . SER A 1 344 ? -30.799 11.241 -4.260 1.00 87.06 344 SER A C 1
ATOM 2734 O O . SER A 1 344 ? -29.652 10.908 -4.570 1.00 87.06 344 SER A O 1
ATOM 2736 N N . VAL A 1 345 ? -31.374 10.890 -3.112 1.00 89.12 345 VAL A N 1
ATOM 2737 C CA . VAL A 1 345 ? -30.716 10.121 -2.055 1.00 89.12 345 VAL A CA 1
ATOM 2738 C C . VAL A 1 345 ? -31.336 8.730 -2.005 1.00 89.12 345 VAL A C 1
ATOM 2740 O O . VAL A 1 345 ? -32.532 8.601 -1.752 1.00 89.12 345 VAL A O 1
ATOM 2743 N N . ASN A 1 346 ? -30.521 7.698 -2.221 1.00 88.44 346 ASN A N 1
ATOM 2744 C CA . ASN A 1 346 ? -30.952 6.304 -2.181 1.00 88.44 346 ASN A CA 1
ATOM 2745 C C . ASN A 1 346 ? -30.302 5.582 -0.996 1.00 88.44 346 ASN A C 1
ATOM 2747 O O . ASN A 1 346 ? -29.087 5.662 -0.790 1.00 88.44 346 ASN A O 1
ATOM 2751 N N . LEU A 1 347 ? -31.118 4.852 -0.238 1.00 89.00 347 LEU A N 1
ATOM 2752 C CA . LEU A 1 347 ? -30.672 4.021 0.875 1.00 89.00 347 LEU A CA 1
ATOM 2753 C C . LEU A 1 347 ? -30.357 2.610 0.381 1.00 89.00 347 LEU A C 1
ATOM 2755 O O . LEU A 1 347 ? -31.215 1.960 -0.214 1.00 89.00 347 LEU A O 1
ATOM 2759 N N . VAL A 1 348 ? -29.165 2.116 0.703 1.00 87.50 348 VAL A N 1
ATOM 2760 C CA . VAL A 1 348 ? -28.802 0.710 0.511 1.00 87.50 348 VAL A CA 1
ATOM 2761 C C . VAL A 1 348 ? -28.582 0.078 1.879 1.00 87.50 348 VAL A C 1
ATOM 2763 O O . VAL A 1 348 ? -27.742 0.532 2.655 1.00 87.50 348 VAL A O 1
ATOM 2766 N N . THR A 1 349 ? -29.349 -0.967 2.191 1.00 85.38 349 THR A N 1
ATOM 2767 C CA . THR A 1 349 ? -29.239 -1.712 3.454 1.00 85.38 349 THR A CA 1
ATOM 2768 C C . THR A 1 349 ? -28.791 -3.142 3.192 1.00 85.38 349 THR A C 1
ATOM 2770 O O . THR A 1 349 ? -29.285 -3.791 2.267 1.00 85.38 349 THR A O 1
ATOM 2773 N N . GLY A 1 350 ? -27.910 -3.680 4.038 1.00 77.31 350 GLY A N 1
ATOM 2774 C CA . GLY A 1 350 ? -27.425 -5.056 3.869 1.00 77.31 350 GLY A CA 1
ATOM 2775 C C . GLY A 1 350 ? -28.514 -6.128 4.027 1.00 77.31 350 GLY A C 1
ATOM 2776 O O . GLY A 1 350 ? -28.358 -7.242 3.535 1.00 77.31 350 GLY A O 1
ATOM 2777 N N . ALA A 1 351 ? -29.643 -5.797 4.663 1.00 69.12 351 ALA A N 1
ATOM 2778 C CA . ALA A 1 351 ? -30.798 -6.686 4.811 1.00 69.12 351 ALA A CA 1
ATOM 2779 C C . ALA A 1 351 ? -31.614 -6.867 3.514 1.00 69.12 351 ALA A C 1
ATOM 2781 O O . ALA A 1 351 ? -32.318 -7.862 3.365 1.00 69.12 351 ALA A O 1
ATOM 2782 N N . SER A 1 352 ? -31.516 -5.930 2.564 1.00 62.84 352 SER A N 1
ATOM 2783 C CA . SER A 1 352 ? -32.315 -5.913 1.326 1.00 62.84 352 SER A CA 1
ATOM 2784 C C . SER A 1 352 ? -31.755 -6.788 0.188 1.00 62.84 352 SER A C 1
ATOM 2786 O O . SER A 1 352 ? -32.218 -6.712 -0.947 1.00 62.84 352 SER A O 1
ATOM 2788 N N . GLY A 1 353 ? -30.771 -7.648 0.483 1.00 56.50 353 GLY A N 1
ATOM 2789 C CA . GLY A 1 353 ? -30.182 -8.607 -0.462 1.00 56.50 353 GLY A CA 1
ATOM 2790 C C . GLY A 1 353 ? -28.988 -8.077 -1.265 1.00 56.50 353 GLY A C 1
ATOM 2791 O O . GLY A 1 353 ? -28.199 -8.874 -1.768 1.00 56.50 353 GLY A O 1
ATOM 2792 N N . ALA A 1 354 ? -28.783 -6.759 -1.329 1.00 57.34 354 ALA A N 1
ATOM 2793 C CA . ALA A 1 354 ? -27.589 -6.149 -1.912 1.00 57.34 354 ALA A CA 1
ATOM 2794 C C . ALA A 1 354 ? -26.472 -6.032 -0.860 1.00 57.34 354 ALA A C 1
ATOM 2796 O O . ALA A 1 354 ? -26.176 -4.952 -0.357 1.00 57.34 354 ALA A O 1
ATOM 2797 N N . THR A 1 355 ? -25.853 -7.160 -0.499 1.00 72.75 355 THR A N 1
ATOM 2798 C CA . THR A 1 355 ? -24.733 -7.174 0.460 1.00 72.75 355 THR A CA 1
ATOM 2799 C C . THR A 1 355 ? -23.471 -6.532 -0.110 1.00 72.75 355 THR A C 1
ATOM 2801 O O . THR A 1 355 ? -22.649 -6.027 0.645 1.00 72.75 355 THR A O 1
ATOM 2804 N N . ALA A 1 356 ? -23.306 -6.519 -1.434 1.00 82.12 356 ALA A N 1
ATOM 2805 C CA . ALA A 1 356 ? -22.166 -5.903 -2.096 1.00 82.12 356 ALA A CA 1
ATOM 2806 C C . ALA A 1 356 ? -22.565 -5.364 -3.475 1.00 82.12 356 ALA A C 1
ATOM 2808 O O . ALA A 1 356 ? -23.113 -6.112 -4.286 1.00 82.12 356 ALA A O 1
ATOM 2809 N N . PHE A 1 357 ? -22.250 -4.104 -3.766 1.00 87.00 357 PHE A N 1
ATOM 2810 C CA . PHE A 1 357 ? -22.572 -3.464 -5.044 1.00 87.00 357 PHE A CA 1
ATOM 2811 C C . PHE A 1 357 ? -21.442 -2.537 -5.508 1.00 87.00 357 PHE A C 1
ATOM 2813 O O . PHE A 1 357 ? -20.621 -2.091 -4.705 1.00 87.00 357 PHE A O 1
ATOM 2820 N N . PHE A 1 358 ? -21.379 -2.263 -6.810 1.00 87.00 358 PHE A N 1
ATOM 2821 C CA . PHE A 1 358 ? -20.524 -1.210 -7.351 1.00 87.00 358 PHE A CA 1
ATOM 2822 C C . PHE A 1 358 ? -21.303 0.097 -7.431 1.00 87.00 358 PHE A C 1
ATOM 2824 O O . PHE A 1 358 ? -22.506 0.092 -7.698 1.00 87.00 358 PHE A O 1
ATOM 2831 N N . LEU A 1 359 ? -20.628 1.219 -7.191 1.00 87.50 359 LEU A N 1
ATOM 2832 C CA . LEU A 1 359 ? -21.273 2.523 -7.276 1.00 87.50 359 LEU A CA 1
ATOM 2833 C C . LEU A 1 359 ? -21.615 2.826 -8.741 1.00 87.50 359 LEU A C 1
ATOM 2835 O O . LEU A 1 359 ? -20.718 2.808 -9.586 1.00 87.50 359 LEU A O 1
ATOM 2839 N N . PRO A 1 360 ? -22.886 3.126 -9.065 1.00 84.69 360 PRO A N 1
ATOM 2840 C CA . PRO A 1 360 ? -23.254 3.480 -10.427 1.00 84.69 360 PRO A CA 1
ATOM 2841 C C . PRO A 1 360 ? -22.491 4.715 -10.933 1.00 84.69 360 PRO A C 1
ATOM 2843 O O . PRO A 1 360 ? -22.029 5.544 -10.134 1.00 84.69 360 PRO A O 1
ATOM 2846 N N . PRO A 1 361 ? -22.384 4.893 -12.264 1.00 82.06 361 PRO A N 1
ATOM 2847 C CA . PRO A 1 361 ? -21.787 6.087 -12.840 1.00 82.06 361 PRO A CA 1
ATOM 2848 C C . PRO A 1 361 ? -22.436 7.349 -12.273 1.00 82.06 361 PRO A C 1
ATOM 2850 O O . PRO A 1 361 ? -23.649 7.423 -12.107 1.00 82.06 361 PRO A O 1
ATOM 2853 N N . LEU A 1 362 ? -21.605 8.349 -11.987 1.00 82.00 362 LEU A N 1
ATOM 2854 C CA . LEU A 1 362 ? -22.015 9.661 -11.485 1.00 82.00 362 LEU A CA 1
ATOM 2855 C C . LEU A 1 362 ? -22.705 9.670 -10.104 1.00 82.00 362 LEU A C 1
ATOM 2857 O O . LEU A 1 362 ? -23.111 10.730 -9.637 1.00 82.00 362 LEU A O 1
ATOM 2861 N N . THR A 1 363 ? -22.739 8.534 -9.409 1.00 86.94 363 THR A N 1
ATOM 2862 C CA . THR A 1 363 ? -23.188 8.431 -8.015 1.00 86.94 363 THR A CA 1
ATOM 2863 C C . THR A 1 363 ? -21.991 8.517 -7.061 1.00 86.94 363 THR A C 1
ATOM 2865 O O . THR A 1 363 ? -20.889 8.067 -7.392 1.00 86.94 363 THR A O 1
ATOM 2868 N N . SER A 1 364 ? -22.188 9.084 -5.869 1.00 88.56 364 SER A N 1
ATOM 2869 C CA . SER A 1 364 ? -21.198 9.086 -4.784 1.00 88.56 364 SER A CA 1
ATOM 2870 C C . SER A 1 364 ? -21.793 8.601 -3.461 1.00 88.56 364 SER A C 1
ATOM 2872 O O . SER A 1 364 ? -23.003 8.684 -3.232 1.00 88.56 364 SER A O 1
ATOM 2874 N N . LEU A 1 365 ? -20.943 8.074 -2.576 1.00 90.50 365 LEU A N 1
ATOM 2875 C CA . LEU A 1 365 ? -21.331 7.773 -1.198 1.00 90.50 365 LEU A CA 1
ATOM 2876 C C . LEU A 1 365 ? -21.431 9.072 -0.399 1.00 90.50 365 LEU A C 1
ATOM 2878 O O . LEU A 1 365 ? -20.591 9.962 -0.526 1.00 90.50 365 LEU A O 1
ATOM 2882 N N . MET A 1 366 ? -22.474 9.181 0.417 1.00 90.38 366 MET A N 1
ATOM 2883 C CA . MET A 1 366 ? -22.639 10.303 1.325 1.00 90.38 366 MET A CA 1
ATOM 2884 C C . MET A 1 366 ? -21.742 10.111 2.548 1.00 90.38 366 MET A C 1
ATOM 2886 O O . MET A 1 366 ? -21.784 9.076 3.211 1.00 90.38 366 MET A O 1
ATOM 2890 N N . GLU A 1 367 ? -20.947 11.132 2.842 1.00 92.19 367 GLU A N 1
ATOM 2891 C CA . GLU A 1 367 ? -20.076 11.176 4.012 1.00 92.19 367 GLU A CA 1
ATOM 2892 C C . GLU A 1 367 ? -20.772 11.920 5.156 1.00 92.19 367 GLU A C 1
ATOM 2894 O O . GLU A 1 367 ? -21.351 12.995 4.971 1.00 92.19 367 GLU A O 1
ATOM 2899 N N . PHE A 1 368 ? -20.700 11.346 6.351 1.00 91.56 368 PHE A N 1
ATOM 2900 C CA . PHE A 1 368 ? -21.229 11.903 7.590 1.00 91.56 368 PHE A CA 1
ATOM 2901 C C . PHE A 1 368 ? -20.082 12.245 8.530 1.00 91.56 368 PHE A C 1
ATOM 2903 O O . PHE A 1 368 ? -19.090 11.527 8.573 1.00 91.56 368 PHE A O 1
ATOM 2910 N N . ASN A 1 369 ? -20.212 13.323 9.302 1.00 93.38 369 ASN A N 1
ATOM 2911 C CA . ASN A 1 369 ? -19.171 13.757 10.230 1.00 93.38 369 ASN A CA 1
ATOM 2912 C C . ASN A 1 369 ? -19.724 13.790 11.658 1.00 93.38 369 ASN A C 1
ATOM 2914 O O . ASN A 1 369 ? -20.248 14.815 12.107 1.00 93.38 369 ASN A O 1
ATOM 2918 N N . TRP A 1 370 ? -19.658 12.646 12.339 1.00 93.94 370 TRP A N 1
ATOM 2919 C CA . TRP A 1 370 ? -20.294 12.431 13.641 1.00 93.94 370 TRP A CA 1
ATOM 2920 C C . TRP A 1 370 ? -19.334 12.660 14.799 1.00 93.94 370 TRP A C 1
ATOM 2922 O O . TRP A 1 370 ? -18.167 12.282 14.735 1.00 93.94 370 TRP A O 1
ATOM 2932 N N . SER A 1 371 ? -19.835 13.230 15.888 1.00 93.19 371 SER A N 1
ATOM 2933 C CA . SER A 1 371 ? -19.090 13.368 17.138 1.00 93.19 371 SER A CA 1
ATOM 2934 C C . SER A 1 371 ? -18.818 11.993 17.764 1.00 93.19 371 SER A C 1
ATOM 2936 O O . SER A 1 371 ? -19.722 11.176 17.930 1.00 93.19 371 SER A O 1
ATOM 2938 N N . SER A 1 372 ? -17.563 11.726 18.126 1.00 90.81 372 SER A N 1
ATOM 2939 C CA . SER A 1 372 ? -17.111 10.430 18.639 1.00 90.81 372 SER A CA 1
ATOM 2940 C C . SER A 1 372 ? -17.075 10.397 20.166 1.00 90.81 372 SER A C 1
ATOM 2942 O O . SER A 1 372 ? -16.212 11.005 20.798 1.00 90.81 372 SER A O 1
ATOM 2944 N N . TYR A 1 373 ? -17.969 9.604 20.755 1.00 90.69 373 TYR A N 1
ATOM 2945 C CA . TYR A 1 373 ? -18.128 9.426 22.204 1.00 90.69 373 TYR A CA 1
ATOM 2946 C C . TYR A 1 373 ? -17.679 8.036 22.690 1.00 90.69 373 TYR A C 1
ATOM 2948 O O . TYR A 1 373 ? -18.244 7.478 23.629 1.00 90.69 373 TYR A O 1
ATOM 2956 N N . THR A 1 374 ? -16.683 7.446 22.030 1.00 86.88 374 THR A N 1
ATOM 2957 C CA . THR A 1 374 ? -16.193 6.082 22.306 1.00 86.88 374 THR A CA 1
ATOM 2958 C C . THR A 1 374 ? -15.291 6.000 23.540 1.00 86.88 374 THR A C 1
ATOM 2960 O O . THR A 1 374 ? -15.135 4.927 24.115 1.00 86.88 374 THR A O 1
ATOM 2963 N N . SER A 1 375 ? -14.690 7.121 23.953 1.00 86.00 375 SER A N 1
ATOM 2964 C CA . SER A 1 375 ? -13.828 7.206 25.138 1.00 86.00 375 SER A CA 1
ATOM 2965 C C . SER A 1 375 ? -14.634 7.626 26.373 1.00 86.00 375 SER A C 1
ATOM 2967 O O . SER A 1 375 ? -15.437 8.554 26.267 1.00 86.00 375 SER A O 1
ATOM 2969 N N . PRO A 1 376 ? -14.396 7.018 27.553 1.00 80.25 376 PRO A N 1
ATOM 2970 C CA . PRO A 1 376 ? -15.007 7.457 28.808 1.00 80.25 376 PRO A CA 1
ATOM 2971 C C . PRO A 1 376 ? -14.508 8.839 29.248 1.00 80.25 376 PRO A C 1
ATOM 2973 O O . PRO A 1 376 ? -15.240 9.583 29.892 1.00 80.25 376 PRO A O 1
ATOM 2976 N N . VAL A 1 377 ? -13.275 9.203 28.877 1.00 81.38 377 VAL A N 1
ATOM 2977 C CA . VAL A 1 377 ? -12.735 10.546 29.102 1.00 81.38 377 VAL A CA 1
ATOM 2978 C C . VAL A 1 377 ? -13.072 11.396 27.888 1.00 81.38 377 VAL A C 1
ATOM 2980 O O . VAL A 1 377 ? -12.528 11.174 26.801 1.00 81.38 377 VAL A O 1
ATOM 2983 N N . LEU A 1 378 ? -13.977 12.354 28.076 1.00 81.12 378 LEU A N 1
ATOM 2984 C CA . LEU A 1 378 ? -14.391 13.280 27.030 1.00 81.12 378 LEU A CA 1
ATOM 2985 C C . LEU A 1 378 ? -13.540 14.550 27.082 1.00 81.12 378 LEU A C 1
ATOM 2987 O O . LEU A 1 378 ? -13.437 15.206 28.118 1.00 81.12 378 LEU A O 1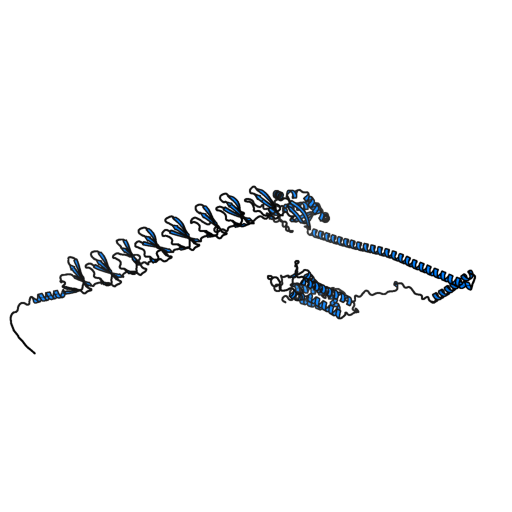
ATOM 2991 N N . VAL A 1 379 ? -12.951 14.898 25.940 1.00 79.25 379 VAL A N 1
ATOM 2992 C CA . VAL A 1 379 ? -12.242 16.163 25.722 1.00 79.25 379 VAL A CA 1
ATOM 2993 C C . VAL A 1 379 ? -13.145 17.049 24.873 1.00 79.25 379 VAL A C 1
ATOM 2995 O O . VAL A 1 379 ? -13.620 16.610 23.828 1.00 79.25 379 VAL A O 1
ATOM 2998 N N . GLU A 1 380 ? -13.414 18.274 25.325 1.00 81.00 380 GLU A N 1
ATOM 2999 C CA . GLU A 1 380 ? -14.204 19.243 24.561 1.00 81.00 380 GLU A CA 1
ATOM 3000 C C . GLU A 1 380 ? -13.276 20.203 23.786 1.00 81.00 380 GLU A C 1
ATOM 3002 O O . GLU A 1 380 ? -12.322 20.719 24.375 1.00 81.00 380 GLU A O 1
ATOM 3007 N N . PRO A 1 381 ? -13.529 20.467 22.486 1.00 82.56 381 PRO A N 1
ATOM 3008 C CA . PRO A 1 381 ? -14.613 19.925 21.661 1.00 82.56 381 PRO A CA 1
ATOM 3009 C C . PRO A 1 381 ? -14.393 18.451 21.282 1.00 82.56 381 PRO A C 1
ATOM 3011 O O . PRO A 1 381 ? -13.274 18.028 20.998 1.00 82.56 381 PRO A O 1
ATOM 3014 N N . VAL A 1 382 ? -15.486 17.682 21.256 1.00 87.81 382 VAL A N 1
ATOM 3015 C CA . VAL A 1 382 ? -15.458 16.241 20.959 1.00 87.81 382 VAL A CA 1
ATOM 3016 C C . VAL A 1 382 ? -14.969 16.019 19.519 1.00 87.81 382 VAL A C 1
ATOM 3018 O O . VAL A 1 382 ? -15.458 16.698 18.609 1.00 87.81 382 VAL A O 1
ATOM 3021 N N . PRO A 1 383 ? -14.017 15.094 19.280 1.00 90.00 383 PRO A N 1
ATOM 3022 C CA . PRO A 1 383 ? -13.509 14.829 17.940 1.00 90.00 383 PRO A CA 1
ATOM 3023 C C . PRO A 1 383 ? -14.619 14.287 17.042 1.00 90.00 383 PRO A C 1
ATOM 3025 O O . PRO A 1 383 ? -15.450 13.490 17.483 1.00 90.00 383 PRO A O 1
ATOM 3028 N N . LYS A 1 384 ? -14.613 14.694 15.772 1.00 90.75 384 LYS A N 1
ATOM 3029 C CA . LYS A 1 384 ? -15.552 14.180 14.777 1.00 90.75 384 LYS A CA 1
ATOM 3030 C C . LYS A 1 384 ? -14.901 13.129 13.882 1.00 90.75 384 LYS A C 1
ATOM 3032 O O . LYS A 1 384 ? -13.722 13.243 13.553 1.00 90.75 384 LYS A O 1
ATOM 3037 N N . VAL A 1 385 ? -15.671 12.113 13.517 1.00 92.12 385 VAL A N 1
ATOM 3038 C CA . VAL A 1 385 ? -15.251 10.970 12.705 1.00 92.12 385 VAL A CA 1
ATOM 3039 C C . VAL A 1 385 ? -16.063 10.952 11.419 1.00 92.12 385 VAL A C 1
ATOM 3041 O O . VAL A 1 385 ? -17.294 11.042 11.446 1.00 92.12 385 VAL A O 1
ATOM 3044 N N . LEU A 1 386 ? -15.352 10.822 10.299 1.00 92.62 386 LEU A N 1
ATOM 3045 C CA . LEU A 1 386 ? -15.949 10.685 8.980 1.00 92.62 386 LEU A CA 1
ATOM 3046 C C . LEU A 1 386 ? -16.426 9.243 8.774 1.00 92.62 386 LEU A C 1
ATOM 3048 O O . LEU A 1 386 ? -15.653 8.297 8.925 1.00 92.62 386 LEU A O 1
ATOM 3052 N N . LEU A 1 387 ? -17.704 9.085 8.447 1.00 90.75 387 LEU A N 1
ATOM 3053 C CA . LEU A 1 387 ? -18.393 7.806 8.309 1.00 90.75 387 LEU A CA 1
ATOM 3054 C C . LEU A 1 387 ? -19.121 7.760 6.966 1.00 90.75 387 LEU A C 1
ATOM 3056 O O . LEU A 1 387 ? -19.862 8.676 6.623 1.00 90.75 387 LEU A O 1
ATOM 3060 N N . THR A 1 388 ? -18.945 6.672 6.225 1.00 91.06 388 THR A N 1
ATOM 3061 C CA . THR A 1 388 ? -19.709 6.359 5.000 1.00 91.06 388 THR A CA 1
ATOM 3062 C C . THR A 1 388 ? -20.716 5.230 5.221 1.00 91.06 388 THR A C 1
ATOM 3064 O O . THR A 1 388 ? -21.710 5.122 4.504 1.00 91.06 388 THR A O 1
ATOM 3067 N N . MET A 1 389 ? -20.464 4.402 6.239 1.00 91.19 389 MET A N 1
ATOM 3068 C CA . MET A 1 389 ? -21.281 3.262 6.641 1.00 91.19 389 MET A CA 1
ATOM 3069 C C . MET A 1 389 ? -21.902 3.534 8.007 1.00 91.19 389 MET A C 1
ATOM 3071 O O . MET A 1 389 ? -21.195 3.822 8.972 1.00 91.19 389 MET A O 1
ATOM 3075 N N . ILE A 1 390 ? -23.222 3.415 8.086 1.00 92.25 390 ILE A N 1
ATOM 3076 C CA . ILE A 1 390 ? -24.000 3.595 9.309 1.00 92.25 390 ILE A CA 1
ATOM 3077 C C . ILE A 1 390 ? -24.305 2.214 9.884 1.00 92.25 390 ILE A C 1
ATOM 3079 O O . ILE A 1 390 ? -24.927 1.392 9.216 1.00 92.25 390 ILE A O 1
ATOM 3083 N N . ASP A 1 391 ? -23.879 1.952 11.118 1.00 91.06 391 ASP A N 1
ATOM 3084 C CA . ASP A 1 391 ? -24.252 0.738 11.853 1.00 91.06 391 ASP A CA 1
ATOM 3085 C C . ASP A 1 391 ? -25.638 0.933 12.492 1.00 91.06 391 ASP A C 1
ATOM 3087 O O . ASP A 1 391 ? -25.866 1.906 13.211 1.00 91.06 391 ASP A O 1
ATOM 3091 N N . LEU A 1 392 ? -26.559 0.015 12.196 1.00 91.31 392 LEU A N 1
ATOM 3092 C CA . LEU A 1 392 ? -27.956 0.031 12.640 1.00 91.31 392 LEU A CA 1
ATOM 3093 C C . LEU A 1 392 ? -28.158 -0.636 14.008 1.00 91.31 392 LEU A C 1
ATOM 3095 O O . LEU A 1 392 ? -29.263 -0.613 14.545 1.00 91.31 392 LEU A O 1
ATOM 3099 N N . ARG A 1 393 ? -27.126 -1.271 14.575 1.00 92.00 393 ARG A N 1
ATOM 3100 C CA . ARG A 1 393 ? -27.216 -1.911 15.895 1.00 92.00 393 ARG A CA 1
ATOM 3101 C C . ARG A 1 393 ? -27.235 -0.874 17.011 1.00 92.00 393 ARG A C 1
ATOM 3103 O O . ARG A 1 393 ? -26.873 0.284 16.826 1.00 92.00 393 ARG A O 1
ATOM 3110 N N . ALA A 1 394 ? -27.586 -1.342 18.205 1.00 93.19 394 ALA A N 1
ATOM 3111 C CA . ALA A 1 394 ? -27.402 -0.590 19.434 1.00 93.19 394 ALA A CA 1
ATOM 3112 C C . ALA A 1 394 ? -25.927 -0.215 19.634 1.00 93.19 394 ALA A C 1
ATOM 3114 O O . ALA A 1 394 ? -25.050 -1.077 19.725 1.00 93.19 394 ALA A O 1
ATOM 3115 N N . GLN A 1 395 ? -25.669 1.084 19.718 1.00 92.62 395 GLN A N 1
ATOM 3116 C CA . GLN A 1 395 ? -24.372 1.680 19.972 1.00 92.62 395 GLN A CA 1
ATOM 3117 C C . GLN A 1 395 ? -24.317 2.226 21.393 1.00 92.62 395 GLN A C 1
ATOM 3119 O O . GLN A 1 395 ? -25.278 2.801 21.906 1.00 92.62 395 GLN A O 1
ATOM 3124 N N . LYS A 1 396 ? -23.151 2.072 22.018 1.00 92.94 396 LYS A N 1
ATOM 3125 C CA . LYS A 1 396 ? -22.836 2.651 23.320 1.00 92.94 396 LYS A CA 1
ATOM 3126 C C . LYS A 1 396 ? -22.032 3.926 23.118 1.00 92.94 396 LYS A C 1
ATOM 3128 O O . LYS A 1 396 ? -21.014 3.911 22.431 1.00 92.94 396 LYS A O 1
ATOM 3133 N N . MET A 1 397 ? -22.438 4.995 23.787 1.00 93.44 397 MET A N 1
ATOM 3134 C CA . MET A 1 397 ? -21.660 6.224 23.884 1.00 93.44 397 MET A CA 1
ATOM 3135 C C . MET A 1 397 ? -21.499 6.660 25.336 1.00 93.44 397 MET A C 1
ATOM 3137 O O . MET A 1 397 ? -22.392 6.457 26.157 1.00 93.44 397 MET A O 1
ATOM 3141 N N . PHE A 1 398 ? -20.364 7.270 25.654 1.00 91.88 398 PHE A N 1
ATOM 3142 C CA . PHE A 1 398 ? -20.130 7.875 26.958 1.00 91.88 398 PHE A CA 1
ATOM 3143 C C . PHE A 1 398 ? -20.614 9.320 26.960 1.00 91.88 398 PHE A C 1
ATOM 3145 O O . PHE A 1 398 ? -20.463 10.048 25.978 1.00 91.88 398 PHE A O 1
ATOM 3152 N N . PHE A 1 399 ? -21.181 9.754 28.078 1.00 89.00 399 PHE A N 1
ATOM 3153 C CA . PHE A 1 399 ? -21.504 11.154 28.290 1.00 89.00 399 PHE A CA 1
ATOM 3154 C C . PHE A 1 399 ? -20.975 11.615 29.643 1.00 89.00 399 PHE A C 1
ATOM 3156 O O . PHE A 1 399 ? -20.966 10.882 30.631 1.00 89.00 399 PHE A O 1
ATOM 3163 N N . GLN A 1 400 ? -20.548 12.869 29.664 1.00 89.06 400 GLN A N 1
ATOM 3164 C CA . GLN A 1 400 ? -20.122 13.583 30.853 1.00 89.06 400 GLN A CA 1
ATOM 3165 C C . GLN A 1 400 ? -20.865 14.911 30.868 1.00 89.06 400 GLN A C 1
ATOM 3167 O O . GLN A 1 400 ? -20.966 15.573 29.825 1.00 89.06 400 GLN A O 1
ATOM 3172 N N . ASN A 1 401 ? -21.401 15.278 32.027 1.00 88.38 401 ASN A N 1
ATOM 3173 C CA . ASN A 1 401 ? -22.148 16.513 32.200 1.00 88.38 401 ASN A CA 1
ATOM 3174 C C . ASN A 1 401 ? -21.914 17.120 33.584 1.00 88.38 401 ASN A C 1
ATOM 3176 O O . ASN A 1 401 ? -21.922 16.403 34.581 1.00 88.38 401 ASN A O 1
ATOM 3180 N N . GLU A 1 402 ? -21.764 18.439 33.650 1.00 90.38 402 GLU A N 1
ATOM 3181 C CA . GLU A 1 402 ? -21.796 19.177 34.912 1.00 90.38 402 GLU A CA 1
ATOM 3182 C C . GLU A 1 402 ? -23.219 19.694 35.137 1.00 90.38 402 GLU A C 1
ATOM 3184 O O . GLU A 1 402 ? -23.777 20.418 34.314 1.00 90.38 402 GLU A O 1
ATOM 3189 N N . VAL A 1 403 ? -23.824 19.293 36.249 1.00 91.00 403 VAL A N 1
ATOM 3190 C CA . VAL A 1 403 ? -25.183 19.670 36.639 1.00 91.00 403 VAL A CA 1
ATOM 3191 C C . VAL A 1 403 ? -25.173 20.316 38.014 1.00 91.00 403 VAL A C 1
ATOM 3193 O O . VAL A 1 403 ? -24.251 20.136 38.810 1.00 91.00 403 VAL A O 1
ATOM 3196 N N . ARG A 1 404 ? -26.226 21.071 38.313 1.00 91.50 404 ARG A N 1
ATOM 3197 C CA . ARG A 1 404 ? -26.401 21.718 39.609 1.00 91.50 404 ARG A CA 1
ATOM 3198 C C . ARG A 1 404 ? -27.736 21.304 40.200 1.00 91.50 404 ARG A C 1
ATOM 3200 O O . ARG A 1 404 ? -28.738 21.366 39.496 1.00 91.50 404 ARG A O 1
ATOM 3207 N N . THR A 1 405 ? -27.737 20.892 41.459 1.00 91.19 405 THR A N 1
ATOM 3208 C CA . THR A 1 405 ? -28.956 20.592 42.221 1.00 91.19 405 THR A CA 1
ATOM 3209 C C . THR A 1 405 ? -29.656 21.878 42.681 1.00 91.19 405 THR A C 1
ATOM 3211 O O . THR A 1 405 ? -29.067 22.967 42.660 1.00 91.19 405 THR A O 1
ATOM 3214 N N . SER A 1 406 ? -30.909 21.775 43.132 1.00 92.31 406 SER A N 1
ATOM 3215 C CA . SER A 1 406 ? -31.703 22.922 43.602 1.00 92.31 406 SER A CA 1
ATOM 3216 C C . SER A 1 406 ? -31.115 23.586 44.856 1.00 92.31 406 SER A C 1
ATOM 3218 O O . SER A 1 406 ? -31.287 24.783 45.068 1.00 92.31 406 SER A O 1
ATOM 3220 N N . ASP A 1 407 ? -30.391 22.820 45.678 1.00 89.75 407 ASP A N 1
ATOM 3221 C CA . ASP A 1 407 ? -29.621 23.271 46.847 1.00 89.75 407 ASP A CA 1
ATOM 3222 C C . ASP A 1 407 ? -28.186 23.695 46.495 1.00 89.75 407 ASP A C 1
ATOM 3224 O O . ASP A 1 407 ? -27.336 23.847 47.371 1.00 89.75 407 ASP A O 1
ATOM 3228 N N . ASN A 1 408 ? -27.943 23.987 45.214 1.00 87.81 408 ASN A N 1
ATOM 3229 C CA . ASN A 1 408 ? -26.771 24.699 44.725 1.00 87.81 408 ASN A CA 1
ATOM 3230 C C . ASN A 1 408 ? -25.470 23.878 44.673 1.00 87.81 408 ASN A C 1
ATOM 3232 O O . ASN A 1 408 ? -24.402 24.469 44.483 1.00 87.81 408 ASN A O 1
ATOM 3236 N N . VAL A 1 409 ? -25.548 22.550 44.787 1.00 87.00 409 VAL A N 1
ATOM 3237 C CA . VAL A 1 409 ? -24.393 21.645 44.733 1.00 87.00 409 VAL A CA 1
ATOM 3238 C C . VAL A 1 409 ? -24.062 21.322 43.280 1.00 87.00 409 VAL A C 1
ATOM 3240 O O . VAL A 1 409 ? -24.931 20.939 42.498 1.00 87.00 409 VAL A O 1
ATOM 3243 N N . ARG A 1 410 ? -22.793 21.499 42.901 1.00 90.75 410 ARG A N 1
ATOM 3244 C CA . ARG A 1 410 ? -22.306 21.157 41.560 1.00 90.75 410 ARG A CA 1
ATOM 3245 C C . ARG A 1 410 ? -21.863 19.706 41.526 1.00 90.75 410 ARG A C 1
ATOM 3247 O O . ARG A 1 410 ? -20.942 19.322 42.250 1.00 90.75 410 ARG A O 1
ATOM 3254 N N . LEU A 1 411 ? -22.498 18.933 40.661 1.00 89.06 411 LEU A N 1
ATOM 3255 C CA . LEU A 1 411 ? -22.225 17.524 40.450 1.00 89.06 411 LEU A CA 1
ATOM 3256 C C . LEU A 1 411 ? -21.716 17.313 39.031 1.00 89.06 411 LEU A C 1
ATOM 3258 O O . LEU A 1 411 ? -22.264 17.834 38.063 1.00 89.06 411 LEU A O 1
ATOM 3262 N N . LYS A 1 412 ? -20.675 16.508 38.909 1.00 90.25 412 LYS A N 1
ATOM 3263 C CA . LYS A 1 412 ? -20.194 15.964 37.656 1.00 90.25 412 LYS A CA 1
ATOM 3264 C C . LYS A 1 412 ? -20.783 14.564 37.506 1.00 90.25 412 LYS A C 1
ATOM 3266 O O . LYS A 1 412 ? -20.478 13.677 38.297 1.00 90.25 412 LYS A O 1
ATOM 3271 N N . LEU A 1 413 ? -21.636 14.384 36.506 1.00 89.00 413 LEU A N 1
ATOM 3272 C CA . LEU A 1 413 ? -22.239 13.103 36.156 1.00 89.00 413 LEU A CA 1
ATOM 3273 C C . LEU A 1 413 ? -21.471 12.473 34.998 1.00 89.00 413 LEU A C 1
ATOM 3275 O O . LEU A 1 413 ? -21.203 13.132 33.991 1.00 89.00 413 LEU A O 1
ATOM 3279 N N . GLU A 1 414 ? -21.165 11.191 35.137 1.00 90.50 414 GLU A N 1
ATOM 3280 C CA . GLU A 1 414 ? -20.567 10.344 34.113 1.00 90.50 414 GLU A CA 1
ATOM 3281 C C . GLU A 1 414 ? -21.474 9.134 33.895 1.00 90.50 414 GLU A C 1
ATOM 3283 O O . GLU A 1 414 ? -21.962 8.506 34.840 1.00 90.50 414 GLU A O 1
ATOM 3288 N N . GLY A 1 415 ? -21.720 8.807 32.635 1.00 89.62 415 GLY A N 1
ATOM 3289 C CA . GLY A 1 415 ? -22.621 7.723 32.303 1.00 89.62 415 GLY A CA 1
ATOM 3290 C C . GLY A 1 415 ? -22.511 7.264 30.866 1.00 89.62 415 GLY A C 1
ATOM 3291 O O . GLY A 1 415 ? -21.660 7.708 30.090 1.00 89.62 415 GLY A O 1
ATOM 3292 N N . THR A 1 416 ? -23.401 6.348 30.521 1.00 92.19 416 THR A N 1
ATOM 3293 C CA . THR A 1 416 ? -23.459 5.710 29.214 1.00 92.19 416 THR A CA 1
ATOM 3294 C C . THR A 1 416 ? -24.858 5.815 28.639 1.00 92.19 416 THR A C 1
ATOM 3296 O O . THR A 1 416 ? -25.853 5.682 29.349 1.00 92.19 416 THR A O 1
ATOM 3299 N N . ILE A 1 417 ? -24.921 6.060 27.338 1.00 91.88 417 ILE A N 1
ATOM 3300 C CA . ILE A 1 417 ? -26.156 6.127 26.568 1.00 91.88 417 ILE A CA 1
ATOM 3301 C C . ILE A 1 417 ? -26.115 5.007 25.539 1.00 91.88 417 ILE A C 1
ATOM 3303 O O . ILE A 1 417 ? -25.136 4.881 24.798 1.00 91.88 417 ILE A O 1
ATOM 3307 N N . PHE A 1 418 ? -27.178 4.215 25.494 1.00 93.00 418 PHE A N 1
ATOM 3308 C CA . PHE A 1 418 ? -27.387 3.191 24.483 1.00 93.00 418 PHE A CA 1
ATOM 3309 C C . PHE A 1 418 ? -28.461 3.667 23.511 1.00 93.00 418 PHE A C 1
ATOM 3311 O O . PHE A 1 418 ? -29.566 4.036 23.915 1.00 93.00 418 PHE A O 1
ATOM 3318 N N . TRP A 1 419 ? -28.130 3.693 22.226 1.00 93.06 419 TRP A N 1
ATOM 3319 C CA . TRP A 1 419 ? -28.992 4.238 21.181 1.00 93.06 419 TRP A CA 1
ATOM 3320 C C . TRP A 1 419 ? -28.827 3.459 19.878 1.00 93.06 419 TRP A C 1
ATOM 3322 O O . TRP A 1 419 ? -27.815 2.798 19.678 1.00 93.06 419 TRP A O 1
ATOM 3332 N N . GLN A 1 420 ? -29.811 3.524 18.988 1.00 94.06 420 GLN A N 1
ATOM 3333 C CA . GLN A 1 420 ? -29.754 2.868 17.680 1.00 94.06 420 GLN A CA 1
ATOM 3334 C C . GLN A 1 420 ? -30.412 3.718 16.593 1.00 94.06 420 GLN A C 1
ATOM 3336 O O . GLN A 1 420 ? -31.341 4.482 16.866 1.00 94.06 420 GLN A O 1
ATOM 3341 N N . VAL A 1 421 ? -29.948 3.577 15.351 1.00 93.31 421 VAL A N 1
ATOM 3342 C CA . VAL A 1 421 ? -30.600 4.184 14.181 1.00 93.31 421 VAL A CA 1
ATOM 3343 C C . VAL A 1 421 ? -31.688 3.237 13.681 1.00 93.31 421 VAL A C 1
ATOM 3345 O O . VAL A 1 421 ? -31.391 2.123 13.264 1.00 93.31 421 VAL A O 1
ATOM 3348 N N . GLN A 1 422 ? -32.940 3.693 13.697 1.00 90.44 422 GLN A N 1
ATOM 3349 C CA . GLN A 1 422 ? -34.093 2.945 13.180 1.00 90.44 422 GLN A CA 1
ATOM 3350 C C . GLN A 1 422 ? -34.389 3.311 11.719 1.00 90.44 422 GLN A C 1
ATOM 3352 O O . GLN A 1 422 ? -34.548 2.435 10.873 1.00 90.44 422 GLN A O 1
ATOM 3357 N N . ASP A 1 423 ? -34.440 4.609 11.403 1.00 91.19 423 ASP A N 1
ATOM 3358 C CA . ASP A 1 423 ? -34.774 5.117 10.067 1.00 91.19 423 ASP A CA 1
ATOM 3359 C C . ASP A 1 423 ? -33.670 6.047 9.553 1.00 91.19 423 ASP A C 1
ATOM 3361 O O . ASP A 1 423 ? -33.592 7.229 9.900 1.00 91.19 423 ASP A O 1
ATOM 3365 N N . VAL A 1 424 ? -32.820 5.494 8.687 1.00 90.88 424 VAL A N 1
ATOM 3366 C CA . VAL A 1 424 ? -31.681 6.204 8.098 1.00 90.88 424 VAL A CA 1
ATOM 3367 C C . VAL A 1 424 ? -32.134 7.357 7.201 1.00 90.88 424 VAL A C 1
ATOM 3369 O O . VAL A 1 424 ? -31.506 8.411 7.207 1.00 90.88 424 VAL A O 1
ATOM 3372 N N . MET A 1 425 ? -33.229 7.216 6.448 1.00 90.81 425 MET A N 1
ATOM 3373 C CA . MET A 1 425 ? -33.666 8.278 5.532 1.00 90.81 425 MET A CA 1
ATOM 3374 C C . MET A 1 425 ? -34.180 9.497 6.296 1.00 90.81 425 MET A C 1
ATOM 3376 O O . MET A 1 425 ? -33.841 10.631 5.948 1.00 90.81 425 MET A O 1
ATOM 3380 N N . ARG A 1 426 ? -34.933 9.280 7.382 1.00 90.19 426 ARG A N 1
ATOM 3381 C CA . ARG A 1 426 ? -35.325 10.374 8.285 1.00 90.19 426 ARG A CA 1
ATOM 3382 C C . ARG A 1 426 ? -34.115 11.015 8.946 1.00 90.19 426 ARG A C 1
ATOM 3384 O O . ARG A 1 426 ? -34.031 12.243 8.976 1.00 90.19 426 ARG A O 1
ATOM 3391 N N . MET A 1 427 ? -33.163 10.205 9.403 1.00 91.94 427 MET A N 1
ATOM 3392 C CA . MET A 1 427 ? -31.922 10.678 10.011 1.00 91.94 427 MET A CA 1
ATOM 3393 C C . MET A 1 427 ? -31.161 11.635 9.088 1.00 91.94 427 MET A C 1
ATOM 3395 O O . MET A 1 427 ? -30.892 12.766 9.487 1.00 91.94 427 MET A O 1
ATOM 3399 N N . VAL A 1 428 ? -30.909 11.235 7.836 1.00 90.44 428 VAL A N 1
ATOM 3400 C CA . VAL A 1 428 ? -30.194 12.055 6.839 1.00 90.44 428 VAL A CA 1
ATOM 3401 C C . VAL A 1 428 ? -30.892 13.392 6.575 1.00 90.44 428 VAL A C 1
ATOM 3403 O O . VAL A 1 428 ? -30.226 14.395 6.328 1.00 90.44 428 VAL A O 1
ATOM 3406 N N . SER A 1 429 ? -32.227 13.424 6.627 1.00 88.81 429 SER A N 1
ATOM 3407 C CA . SER A 1 429 ? -33.000 14.646 6.374 1.00 88.81 429 SER A CA 1
ATOM 3408 C C . SER A 1 429 ? -32.996 15.643 7.538 1.00 88.81 429 SER A C 1
ATOM 3410 O O . SER A 1 429 ? -33.179 16.837 7.307 1.00 88.81 429 SER A O 1
ATOM 3412 N N . MET A 1 430 ? -32.790 15.170 8.772 1.00 89.62 430 MET A N 1
ATOM 3413 C CA . MET A 1 430 ? -32.996 15.975 9.982 1.00 89.62 430 MET A CA 1
ATOM 3414 C C . MET A 1 430 ? -31.729 16.291 10.768 1.00 89.62 430 MET A C 1
ATOM 3416 O O . MET A 1 430 ? -31.716 17.279 11.502 1.00 89.62 430 MET A O 1
ATOM 3420 N N . THR A 1 431 ? -30.675 15.481 10.660 1.00 89.94 431 THR A N 1
ATOM 3421 C CA . THR A 1 431 ? -29.439 15.714 11.413 1.00 89.94 431 THR A CA 1
ATOM 3422 C C . THR A 1 431 ? -28.195 15.301 10.635 1.00 89.94 431 THR A C 1
ATOM 3424 O O . THR A 1 431 ? -28.192 14.340 9.870 1.00 89.94 431 THR A O 1
ATOM 3427 N N . SER A 1 432 ? -27.115 16.052 10.845 1.00 87.50 432 SER A N 1
ATOM 3428 C CA . SER A 1 432 ? -25.782 15.753 10.319 1.00 87.50 432 SER A CA 1
ATOM 3429 C C . SER A 1 432 ? -24.871 15.075 11.349 1.00 87.50 432 SER A C 1
ATOM 3431 O O . SER A 1 432 ? -23.851 14.508 10.960 1.00 87.50 432 SER A O 1
ATOM 3433 N N . ASP A 1 433 ? -25.231 15.109 12.639 1.00 92.38 433 ASP A N 1
ATOM 3434 C CA . ASP A 1 433 ? -24.429 14.604 13.758 1.00 92.38 433 ASP A CA 1
ATOM 3435 C C . ASP A 1 433 ? -25.331 13.980 14.833 1.00 92.38 433 ASP A C 1
ATOM 3437 O O . ASP A 1 433 ? -25.719 14.614 15.817 1.00 92.38 433 ASP A O 1
ATOM 3441 N N . VAL A 1 434 ? -25.672 12.708 14.622 1.00 92.19 434 VAL A N 1
ATOM 3442 C CA . VAL A 1 434 ? -26.589 11.972 15.499 1.00 92.19 434 VAL A CA 1
ATOM 3443 C C . VAL A 1 434 ? -26.062 11.861 16.934 1.00 92.19 434 VAL A C 1
ATOM 3445 O O . VAL A 1 434 ? -26.789 12.257 17.848 1.00 92.19 434 VAL A O 1
ATOM 3448 N N . PRO A 1 435 ? -24.827 11.374 17.189 1.00 92.62 435 PRO A N 1
ATOM 3449 C CA . PRO A 1 435 ? -24.350 11.224 18.562 1.00 92.62 435 PRO A CA 1
ATOM 3450 C C . PRO A 1 435 ? -24.251 12.571 19.287 1.00 92.62 435 PRO A C 1
ATOM 3452 O O . PRO A 1 435 ? -24.543 12.652 20.481 1.00 92.62 435 PRO A O 1
ATOM 3455 N N . GLY A 1 436 ? -23.877 13.640 18.571 1.00 91.50 436 GLY A N 1
ATOM 3456 C CA . GLY A 1 436 ? -23.851 14.999 19.111 1.00 91.50 436 GLY A CA 1
ATOM 3457 C C . GLY A 1 436 ? -25.232 15.465 19.579 1.00 91.50 436 GLY A C 1
ATOM 3458 O O . GLY A 1 436 ? -25.377 15.898 20.725 1.00 91.50 436 GLY A O 1
ATOM 3459 N N . ASP A 1 437 ? -26.253 15.308 18.735 1.00 91.69 437 ASP A N 1
ATOM 3460 C CA . ASP A 1 437 ? -27.641 15.663 19.057 1.00 91.69 437 ASP A CA 1
ATOM 3461 C C . ASP A 1 437 ? -28.176 14.869 20.262 1.00 91.69 437 ASP A C 1
ATOM 3463 O O . ASP A 1 437 ? -28.806 15.442 21.159 1.00 91.69 437 ASP A O 1
ATOM 3467 N N . ILE A 1 438 ? -27.895 13.559 20.323 1.00 91.69 438 ILE A N 1
ATOM 3468 C CA . ILE A 1 438 ? -28.283 12.697 21.452 1.00 91.69 438 ILE A CA 1
ATOM 3469 C C . ILE A 1 438 ? -27.609 13.172 22.739 1.00 91.69 438 ILE A C 1
ATOM 3471 O O . ILE A 1 438 ? -28.288 13.340 23.754 1.00 91.69 438 ILE A O 1
ATOM 3475 N N . SER A 1 439 ? -26.296 13.420 22.700 1.00 90.50 439 SER A N 1
ATOM 3476 C CA . SER A 1 439 ? -25.523 13.889 23.854 1.00 90.50 439 SER A CA 1
ATOM 3477 C C . SER A 1 439 ? -26.069 15.208 24.391 1.00 90.50 439 SER A C 1
ATOM 3479 O O . SER A 1 439 ? -26.327 15.339 25.588 1.00 90.50 439 SER A O 1
ATOM 3481 N N . GLN A 1 440 ? -26.317 16.182 23.511 1.00 89.75 440 GLN A N 1
ATOM 3482 C CA . GLN A 1 440 ? -26.854 17.484 23.901 1.00 89.75 440 GLN A CA 1
ATOM 3483 C C . GLN A 1 440 ? -28.252 17.364 24.511 1.00 89.75 440 GLN A C 1
ATOM 3485 O O . GLN A 1 440 ? -28.503 17.936 25.576 1.00 89.75 440 GLN A O 1
ATOM 3490 N N . ARG A 1 441 ? -29.147 16.577 23.898 1.00 91.12 441 ARG A N 1
ATOM 3491 C CA . ARG A 1 441 ? -30.499 16.362 24.434 1.00 91.12 441 ARG A CA 1
ATOM 3492 C C . ARG A 1 441 ? -30.464 15.667 25.794 1.00 91.12 441 ARG A C 1
ATOM 3494 O O . ARG A 1 441 ? -31.150 16.111 26.718 1.00 91.12 441 ARG A O 1
ATOM 3501 N N . ALA A 1 442 ? -29.627 14.639 25.937 1.00 88.75 442 ALA A N 1
ATOM 3502 C CA . ALA A 1 442 ? -29.431 13.924 27.192 1.00 88.75 442 ALA A CA 1
ATOM 3503 C C . ALA A 1 442 ? -28.909 14.858 28.297 1.00 88.75 442 ALA A C 1
ATOM 3505 O O . ALA A 1 442 ? -29.470 14.882 29.395 1.00 88.75 442 ALA A O 1
ATOM 3506 N N . ARG A 1 443 ? -27.907 15.697 27.990 1.00 88.62 443 ARG A N 1
ATOM 3507 C CA . ARG A 1 443 ? -27.373 16.720 28.906 1.00 88.62 443 ARG A CA 1
ATOM 3508 C C . ARG A 1 443 ? -28.454 17.701 29.354 1.00 88.62 443 ARG A C 1
ATOM 3510 O O . ARG A 1 443 ? -28.593 17.937 30.552 1.00 88.62 443 ARG A O 1
ATOM 3517 N N . SER A 1 444 ? -29.243 18.243 28.423 1.00 89.94 444 SER A N 1
ATOM 3518 C CA . SER A 1 444 ? -30.330 19.172 28.757 1.00 89.94 444 SER A CA 1
ATOM 3519 C C . SER A 1 444 ? -31.392 18.531 29.649 1.00 89.94 444 SER A C 1
ATOM 3521 O O . SER A 1 444 ? -31.807 19.151 30.626 1.00 89.94 444 SER A O 1
ATOM 3523 N N . GLY A 1 445 ? -31.803 17.291 29.365 1.00 88.69 445 GLY A N 1
ATOM 3524 C CA . GLY A 1 445 ? -32.779 16.592 30.205 1.00 88.69 445 GLY A CA 1
ATOM 3525 C C . GLY A 1 445 ? -32.254 16.306 31.612 1.00 88.69 445 GLY A C 1
ATOM 3526 O O . GLY A 1 445 ? -32.979 16.517 32.581 1.00 88.69 445 GLY A O 1
ATOM 3527 N N . MET A 1 446 ? -30.979 15.922 31.742 1.00 88.44 446 MET A N 1
ATOM 3528 C CA . MET A 1 446 ? -30.346 15.731 33.052 1.00 88.44 446 MET A CA 1
ATOM 3529 C C . MET A 1 446 ? -30.256 17.034 33.847 1.00 88.44 446 MET A C 1
ATOM 3531 O O . MET A 1 446 ? -30.562 17.041 35.035 1.00 88.44 446 MET A O 1
ATOM 3535 N N . ILE A 1 447 ? -29.886 18.148 33.205 1.00 89.44 447 ILE A N 1
ATOM 3536 C CA . ILE A 1 447 ? -29.854 19.467 33.857 1.00 89.44 447 ILE A CA 1
ATOM 3537 C C . ILE A 1 447 ? -31.249 19.849 34.364 1.00 89.44 447 ILE A C 1
ATOM 3539 O O . ILE A 1 447 ? -31.379 20.327 35.489 1.00 89.44 447 ILE A O 1
ATOM 3543 N N . GLN A 1 448 ? -32.291 19.613 33.563 1.00 88.69 448 GLN A N 1
ATOM 3544 C CA . GLN A 1 448 ? -33.670 19.920 33.946 1.00 88.69 448 GLN A CA 1
ATOM 3545 C C . GLN A 1 448 ? -34.152 19.071 35.124 1.00 88.69 448 GLN A C 1
ATOM 3547 O O . GLN A 1 448 ? -34.734 19.615 36.055 1.00 88.69 448 GLN A O 1
ATOM 3552 N N . GLN A 1 449 ? -33.896 17.762 35.114 1.00 88.19 449 GLN A N 1
ATOM 3553 C CA . GLN A 1 449 ? -34.343 16.865 36.183 1.00 88.19 449 GLN A CA 1
ATOM 3554 C C . GLN A 1 449 ? -33.553 17.090 37.477 1.00 88.19 449 GLN A C 1
ATOM 3556 O O . GLN A 1 449 ? -34.146 17.341 38.525 1.00 88.19 449 GLN A O 1
ATOM 3561 N N . VAL A 1 450 ? -32.217 17.098 37.412 1.00 89.69 450 VAL A N 1
ATOM 3562 C CA . VAL A 1 450 ? -31.362 17.291 38.597 1.00 89.69 450 VAL A CA 1
ATOM 3563 C C . VAL A 1 450 ? -31.523 18.691 39.190 1.00 89.69 450 VAL A C 1
ATOM 3565 O O . VAL A 1 450 ? -31.518 18.835 40.409 1.00 89.69 450 VAL A O 1
ATOM 3568 N N . GLY A 1 451 ? -31.753 19.711 38.358 1.00 88.81 451 GLY A N 1
ATOM 3569 C CA . GLY A 1 451 ? -31.984 21.084 38.816 1.00 88.81 451 GLY A CA 1
ATOM 3570 C C . GLY A 1 451 ? -33.226 21.267 39.692 1.00 88.81 451 GLY A C 1
ATOM 3571 O O . GLY A 1 451 ? -33.304 22.248 40.428 1.00 88.81 451 GLY A O 1
ATOM 3572 N N . THR A 1 452 ? -34.182 20.331 39.652 1.00 89.81 452 THR A N 1
ATOM 3573 C CA . THR A 1 452 ? -35.395 20.372 40.490 1.00 89.81 452 THR A CA 1
ATOM 3574 C C . THR A 1 452 ? -35.252 19.656 41.834 1.00 89.81 452 THR A C 1
ATOM 3576 O O . THR A 1 452 ? -36.111 19.821 42.697 1.00 89.81 452 THR A O 1
ATOM 3579 N N . LEU A 1 453 ? -34.182 18.879 42.026 1.00 90.00 453 LEU A N 1
ATOM 3580 C CA . LEU A 1 453 ? -33.984 18.026 43.197 1.00 90.00 453 LEU A CA 1
ATOM 3581 C C . LEU A 1 453 ? -32.905 18.587 44.122 1.00 90.00 453 LEU A C 1
ATOM 3583 O O . LEU A 1 453 ? -31.910 19.154 43.665 1.00 90.00 453 LEU A O 1
ATOM 3587 N N . THR A 1 454 ? -33.061 18.355 45.425 1.00 90.44 454 THR A N 1
ATOM 3588 C CA . THR A 1 454 ? -31.976 18.560 46.398 1.00 90.44 454 THR A CA 1
ATOM 3589 C C . THR A 1 454 ? -30.970 17.409 46.339 1.00 90.44 454 THR A C 1
ATOM 3591 O O . THR A 1 454 ? -31.296 16.314 45.872 1.00 90.44 454 THR A O 1
ATOM 3594 N N . LEU A 1 455 ? -29.756 17.600 46.866 1.00 86.31 455 LEU A N 1
ATOM 3595 C CA . LEU A 1 455 ? -28.736 16.547 46.912 1.00 86.31 455 LEU A CA 1
ATOM 3596 C C . LEU A 1 455 ? -29.224 15.298 47.664 1.00 86.31 455 LEU A C 1
ATOM 3598 O O . LEU A 1 455 ? -29.003 14.174 47.220 1.00 86.31 455 LEU A O 1
ATOM 3602 N N . ALA A 1 456 ? -29.937 15.479 48.778 1.00 84.19 456 ALA A N 1
ATOM 3603 C CA . ALA A 1 456 ? -30.479 14.365 49.556 1.00 84.19 456 ALA A CA 1
ATOM 3604 C C . ALA A 1 456 ? -31.527 13.559 48.765 1.00 84.19 456 ALA A C 1
ATOM 3606 O O . ALA A 1 456 ? -31.517 12.328 48.795 1.00 84.19 456 ALA A O 1
ATOM 3607 N N . GLN A 1 457 ? -32.402 14.245 48.021 1.00 87.38 457 GLN A N 1
ATOM 3608 C CA . GLN A 1 457 ? -33.392 13.601 47.151 1.00 87.38 457 GLN A CA 1
ATOM 3609 C C . GLN A 1 457 ? -32.727 12.884 45.972 1.00 87.38 457 GLN A C 1
ATOM 3611 O O . GLN A 1 457 ? -33.134 11.777 45.624 1.00 87.38 457 GLN A O 1
ATOM 3616 N N . PHE A 1 458 ? -31.678 13.480 45.400 1.00 87.19 458 PHE A N 1
ATOM 3617 C CA . PHE A 1 458 ? -30.867 12.860 44.357 1.00 87.19 458 PHE A CA 1
ATOM 3618 C C . PHE A 1 458 ? -30.223 11.553 44.842 1.00 87.19 458 PHE A C 1
ATOM 3620 O O . PHE A 1 458 ? -30.349 10.534 44.171 1.00 87.19 458 PHE A O 1
ATOM 3627 N N . MET A 1 459 ? -29.605 11.546 46.029 1.00 81.56 459 MET A N 1
ATOM 3628 C CA . MET A 1 459 ? -28.954 10.355 46.595 1.00 81.56 459 MET A CA 1
ATOM 3629 C C . MET A 1 459 ? -29.950 9.239 46.928 1.00 81.56 459 MET A C 1
ATOM 3631 O O . MET A 1 459 ? -29.686 8.072 46.650 1.00 81.56 459 MET A O 1
ATOM 3635 N N . ALA A 1 460 ? -31.110 9.586 47.495 1.00 83.06 460 ALA A N 1
ATOM 3636 C CA . ALA A 1 460 ? -32.146 8.611 47.836 1.00 83.06 460 ALA A CA 1
ATOM 3637 C C . ALA A 1 460 ? -32.853 8.032 46.595 1.00 83.06 460 ALA A C 1
ATOM 3639 O O . ALA A 1 460 ? -33.302 6.887 46.612 1.00 83.06 460 ALA A O 1
ATOM 3640 N N . GLY A 1 461 ? -32.969 8.825 45.526 1.00 82.44 461 GLY A N 1
ATOM 3641 C CA . GLY A 1 461 ? -33.703 8.493 44.305 1.00 82.44 461 GLY A CA 1
ATOM 3642 C C . GLY A 1 461 ? -32.832 8.215 43.081 1.00 82.44 461 GLY A C 1
ATOM 3643 O O . GLY A 1 461 ? -33.375 8.192 41.978 1.00 82.44 461 GLY A O 1
ATOM 3644 N N . PHE A 1 462 ? -31.520 8.016 43.241 1.00 78.06 462 PHE A N 1
ATOM 3645 C CA . PHE A 1 462 ? -30.552 7.959 42.137 1.00 78.06 462 PHE A CA 1
ATOM 3646 C C . PHE A 1 462 ? -30.953 6.974 41.027 1.00 78.06 462 PHE A C 1
ATOM 3648 O O . PHE A 1 462 ? -30.991 7.344 39.856 1.00 78.06 462 PHE A O 1
ATOM 3655 N N . ASN A 1 463 ? -31.363 5.756 41.396 1.00 74.06 463 ASN A N 1
ATOM 3656 C CA . ASN A 1 463 ? -31.781 4.728 40.433 1.00 74.06 463 ASN A CA 1
ATOM 3657 C C . ASN A 1 463 ? -33.065 5.109 39.670 1.00 74.06 463 ASN A C 1
ATOM 3659 O O . ASN A 1 463 ? -33.222 4.772 38.498 1.00 74.06 463 ASN A O 1
ATOM 3663 N N . ASN A 1 464 ? -33.977 5.842 40.315 1.00 83.12 464 ASN A N 1
ATOM 3664 C CA . ASN A 1 464 ? -35.240 6.270 39.710 1.00 83.12 464 ASN A CA 1
ATOM 3665 C C . ASN A 1 464 ? -35.063 7.525 38.843 1.00 83.12 464 ASN A C 1
ATOM 3667 O O . ASN A 1 464 ? -35.804 7.719 37.882 1.00 83.12 464 ASN A O 1
ATOM 3671 N N . LEU A 1 465 ? -34.071 8.371 39.144 1.00 82.62 465 LEU A N 1
ATOM 3672 C CA . LEU A 1 465 ? -33.777 9.591 38.390 1.00 82.62 465 LEU A CA 1
ATOM 3673 C C . LEU A 1 465 ? -33.510 9.296 36.914 1.00 82.62 465 LEU A C 1
ATOM 3675 O O . LEU A 1 465 ? -34.022 9.992 36.031 1.00 82.62 465 LEU A O 1
ATOM 3679 N N . THR A 1 466 ? -32.699 8.276 36.641 1.00 80.69 466 THR A N 1
ATOM 3680 C CA . THR A 1 466 ? -32.304 7.960 35.273 1.00 80.69 466 THR A CA 1
ATOM 3681 C C . THR A 1 466 ? -33.484 7.418 34.472 1.00 80.69 466 THR A C 1
ATOM 3683 O O . THR A 1 466 ? -33.693 7.850 33.340 1.00 80.69 466 THR A O 1
ATOM 3686 N N . GLN A 1 467 ? -34.331 6.584 35.088 1.00 82.75 467 GLN A N 1
ATOM 3687 C CA . GLN A 1 467 ? -35.577 6.113 34.473 1.00 82.75 467 GLN A CA 1
ATOM 3688 C C . GLN A 1 467 ? -36.585 7.246 34.246 1.00 82.75 467 GLN A C 1
ATOM 3690 O O . GLN A 1 467 ? -37.209 7.308 33.192 1.00 82.75 467 GLN A O 1
ATOM 3695 N N . ASN A 1 468 ? -36.718 8.185 35.185 1.00 84.12 468 ASN A N 1
ATOM 3696 C CA . ASN A 1 468 ? -37.609 9.338 35.031 1.00 84.12 468 ASN A CA 1
ATOM 3697 C C . ASN A 1 468 ? -37.145 10.266 33.902 1.00 84.12 468 ASN A C 1
ATOM 3699 O O . ASN A 1 468 ? -37.959 10.701 33.088 1.00 84.12 468 ASN A O 1
ATOM 3703 N N . THR A 1 469 ? -35.836 10.526 33.818 1.00 81.56 469 THR A N 1
ATOM 3704 C CA . THR A 1 469 ? -35.241 11.297 32.716 1.00 81.56 469 THR A CA 1
ATOM 3705 C C . THR A 1 469 ? -35.453 10.589 31.380 1.00 81.56 469 THR A C 1
ATOM 3707 O O . THR A 1 469 ? -35.865 11.231 30.416 1.00 81.56 469 THR A O 1
ATOM 3710 N N . PHE A 1 470 ? -35.233 9.272 31.334 1.00 85.25 470 PHE A N 1
ATOM 3711 C CA . PHE A 1 470 ? -35.466 8.454 30.147 1.00 85.25 470 PHE A CA 1
ATOM 3712 C C . PHE A 1 470 ? -36.935 8.489 29.709 1.00 85.25 470 PHE A C 1
ATOM 3714 O O . PHE A 1 470 ? -37.207 8.798 28.558 1.00 85.25 470 PHE A O 1
ATOM 3721 N N . ASN A 1 471 ? -37.890 8.271 30.616 1.00 85.06 471 ASN A N 1
ATOM 3722 C CA . ASN A 1 471 ? -39.322 8.286 30.300 1.00 85.06 471 ASN A CA 1
ATOM 3723 C C . ASN A 1 471 ? -39.799 9.668 29.826 1.00 85.06 471 ASN A C 1
ATOM 3725 O O . ASN A 1 471 ? -40.578 9.764 28.879 1.00 85.06 471 ASN A O 1
ATOM 3729 N N . ALA A 1 472 ? -39.305 10.744 30.448 1.00 83.31 472 ALA A N 1
ATOM 3730 C CA . ALA A 1 472 ? -39.602 12.111 30.022 1.00 83.31 472 ALA A CA 1
ATOM 3731 C C . ALA A 1 472 ? -39.056 12.408 28.615 1.00 83.31 472 ALA A C 1
ATOM 3733 O O . ALA A 1 472 ? -39.694 13.111 27.835 1.00 83.31 472 ALA A O 1
ATOM 3734 N N . GLN A 1 473 ? -37.888 11.857 28.285 1.00 82.44 473 GLN A N 1
ATOM 3735 C CA . GLN A 1 473 ? -37.267 11.970 26.968 1.00 82.44 473 GLN A CA 1
ATOM 3736 C C . GLN A 1 473 ? -37.904 11.052 25.918 1.00 82.44 473 GLN A C 1
ATOM 3738 O O . GLN A 1 473 ? -38.014 11.445 24.762 1.00 82.44 473 GLN A O 1
ATOM 3743 N N . ALA A 1 474 ? -38.354 9.862 26.305 1.00 76.25 474 ALA A N 1
ATOM 3744 C CA . ALA A 1 474 ? -39.031 8.911 25.429 1.00 76.25 474 ALA A CA 1
ATOM 3745 C C . ALA A 1 474 ? -40.436 9.389 25.029 1.00 76.25 474 ALA A C 1
ATOM 3747 O O . ALA A 1 474 ? -40.907 9.079 23.939 1.00 76.25 474 ALA A O 1
ATOM 3748 N N . ALA A 1 475 ? -41.097 10.177 25.885 1.00 79.44 475 ALA A N 1
ATOM 3749 C CA . ALA A 1 475 ? -42.359 10.839 25.556 1.00 79.44 475 ALA A CA 1
ATOM 3750 C C . ALA A 1 475 ? -42.198 11.985 24.535 1.00 79.44 475 ALA A C 1
ATOM 3752 O O . ALA A 1 475 ? -43.186 12.441 23.958 1.00 79.44 475 ALA A O 1
ATOM 3753 N N . ASP A 1 476 ? -40.973 12.467 24.315 1.00 81.50 476 ASP A N 1
ATOM 3754 C CA . ASP A 1 476 ? -40.673 13.541 23.376 1.00 81.50 476 ASP A CA 1
ATOM 3755 C C . ASP A 1 476 ? -40.448 13.008 21.948 1.00 81.50 476 ASP A C 1
ATOM 3757 O O . ASP A 1 476 ? -39.823 11.976 21.712 1.00 81.50 476 ASP A O 1
ATOM 3761 N N . SER A 1 477 ? -40.916 13.768 20.960 1.00 85.88 477 SER A N 1
ATOM 3762 C CA . SER A 1 477 ? -40.762 13.466 19.531 1.00 85.88 477 SER A CA 1
ATOM 3763 C C . SER A 1 477 ? -39.343 13.700 18.988 1.00 85.88 477 SER A C 1
ATOM 3765 O O . SER A 1 477 ? -39.064 13.397 17.830 1.00 85.88 477 SER A O 1
ATOM 3767 N N . PHE A 1 478 ? -38.425 14.237 19.799 1.00 90.06 478 PHE A N 1
ATOM 3768 C CA . PHE A 1 478 ? -37.076 14.615 19.368 1.00 90.06 478 PHE A CA 1
ATOM 3769 C C . PHE A 1 478 ? -36.300 13.484 18.671 1.00 90.06 478 PHE A C 1
ATOM 3771 O O . PHE A 1 478 ? -35.716 13.716 17.607 1.00 90.06 478 PHE A O 1
ATOM 3778 N N . TYR A 1 479 ? -36.288 12.279 19.256 1.00 89.75 479 TYR A N 1
ATOM 3779 C CA . TYR A 1 479 ? -35.540 11.130 18.726 1.00 89.75 479 TYR A CA 1
ATOM 3780 C C . TYR A 1 479 ? -36.238 10.511 17.507 1.00 89.75 479 TYR A C 1
ATOM 3782 O O . TYR A 1 479 ? -35.600 10.263 16.482 1.00 89.75 479 TYR A O 1
ATOM 3790 N N . THR A 1 480 ? -37.566 10.369 17.562 1.00 89.50 480 THR A N 1
ATOM 3791 C CA . THR A 1 480 ? -38.365 9.774 16.478 1.00 89.50 480 THR A CA 1
ATOM 3792 C C . THR A 1 480 ? -38.364 10.626 15.207 1.00 89.50 480 THR A C 1
ATOM 3794 O O . THR A 1 480 ? -38.295 10.074 14.107 1.00 89.50 480 THR A O 1
ATOM 3797 N N . LEU A 1 481 ? -38.356 11.960 15.330 1.00 90.38 481 LEU A N 1
ATOM 3798 C CA . LEU A 1 481 ? -38.206 12.881 14.195 1.00 90.38 481 LEU A CA 1
ATOM 3799 C C . LEU A 1 481 ? -36.847 12.738 13.495 1.00 90.38 481 LEU A C 1
ATOM 3801 O O . LEU A 1 481 ? -36.767 12.920 12.284 1.00 90.38 481 LEU A O 1
ATOM 3805 N N . ARG A 1 482 ? -35.792 12.374 14.234 1.00 91.88 482 ARG A N 1
ATOM 3806 C CA . ARG A 1 482 ? -34.441 12.124 13.703 1.00 91.88 482 ARG A CA 1
ATOM 3807 C C . ARG A 1 482 ? -34.215 10.675 13.263 1.00 91.88 482 ARG A C 1
ATOM 3809 O O . ARG A 1 482 ? -33.106 10.348 12.867 1.00 91.88 482 ARG A O 1
ATOM 3816 N N . GLY A 1 483 ? -35.229 9.807 13.325 1.00 90.88 483 GLY A N 1
ATOM 3817 C CA . GLY A 1 483 ? -35.095 8.394 12.946 1.00 90.88 483 GLY A CA 1
ATOM 3818 C C . GLY A 1 483 ? -34.217 7.569 13.895 1.00 90.88 483 GLY A C 1
ATOM 3819 O O . GLY A 1 483 ? -33.695 6.526 13.506 1.00 90.88 483 GLY A O 1
ATOM 3820 N N . VAL A 1 484 ? -34.042 8.033 15.132 1.00 92.56 484 VAL A N 1
ATOM 3821 C CA . VAL A 1 484 ? -33.173 7.427 16.146 1.00 92.56 484 VAL A CA 1
ATOM 3822 C C . VAL A 1 484 ? -34.019 6.956 17.321 1.00 92.56 484 VAL A C 1
ATOM 3824 O O . VAL A 1 484 ? -35.038 7.561 17.649 1.00 92.56 484 VAL A O 1
ATOM 3827 N N . GLU A 1 485 ? -33.584 5.888 17.976 1.00 91.06 485 GLU A N 1
ATOM 3828 C CA . GLU A 1 485 ? -34.205 5.361 19.184 1.00 91.06 485 GLU A CA 1
ATOM 3829 C C . GLU A 1 485 ? -33.199 5.341 20.337 1.00 91.06 485 GLU A C 1
ATOM 3831 O O . GLU A 1 485 ? -32.074 4.855 20.203 1.00 91.06 485 GLU A O 1
ATOM 3836 N N . LEU A 1 486 ? -33.622 5.874 21.481 1.00 90.75 486 LEU A N 1
ATOM 3837 C CA . LEU A 1 486 ? -32.891 5.796 22.738 1.00 90.75 486 LEU A CA 1
ATOM 3838 C C . LEU A 1 486 ? -33.306 4.503 23.452 1.00 90.75 486 LEU A C 1
ATOM 3840 O O . LEU A 1 486 ? -34.475 4.354 23.794 1.00 90.75 486 LEU A O 1
ATOM 3844 N N . GLN A 1 487 ? -32.370 3.581 23.682 1.00 90.50 487 GLN A N 1
ATOM 3845 C CA . GLN A 1 487 ? -32.662 2.307 24.350 1.00 90.50 487 GLN A CA 1
ATOM 3846 C C . GLN A 1 487 ? -32.557 2.422 25.866 1.00 90.50 487 GLN A C 1
ATOM 3848 O O . GLN A 1 487 ? -33.459 2.006 26.589 1.00 90.50 487 GLN A O 1
ATOM 3853 N N . SER A 1 488 ? -31.455 2.992 26.350 1.00 88.94 488 SER A N 1
ATOM 3854 C CA . SER A 1 488 ? -31.272 3.249 27.772 1.00 88.94 488 SER A CA 1
ATOM 3855 C C . SER A 1 488 ? -30.301 4.397 28.017 1.00 88.94 488 SER A C 1
ATOM 3857 O O . SER A 1 488 ? -29.446 4.742 27.196 1.00 88.94 488 SER A O 1
ATOM 3859 N N . LEU A 1 489 ? -30.470 5.009 29.181 1.00 89.06 489 LEU A N 1
ATOM 3860 C CA . LEU A 1 489 ? -29.616 6.049 29.722 1.00 89.06 489 LEU A CA 1
ATOM 3861 C C . LEU A 1 489 ? -29.220 5.575 31.113 1.00 89.06 489 LEU A C 1
ATOM 3863 O O . LEU A 1 489 ? -30.095 5.225 31.900 1.00 89.06 489 LEU A O 1
ATOM 3867 N N . GLU A 1 490 ? -27.925 5.526 31.402 1.00 88.00 490 GLU A N 1
ATOM 3868 C CA . GLU A 1 490 ? -27.398 5.001 32.661 1.00 88.00 490 GLU A CA 1
ATOM 3869 C C . GLU A 1 490 ? -26.343 5.955 33.214 1.00 88.00 490 GLU A C 1
ATOM 3871 O O . GLU A 1 490 ? -25.446 6.391 32.492 1.00 88.00 490 GLU A O 1
ATOM 3876 N N . ILE A 1 491 ? -26.442 6.289 34.501 1.00 87.50 491 ILE A N 1
ATOM 3877 C CA . ILE A 1 491 ? -25.412 7.059 35.202 1.00 87.50 491 ILE A CA 1
ATOM 3878 C C . ILE A 1 491 ? -24.531 6.054 35.933 1.00 87.50 491 ILE A C 1
ATOM 3880 O O . ILE A 1 491 ? -24.990 5.365 36.840 1.00 87.50 491 ILE A O 1
ATOM 3884 N N . THR A 1 492 ? -23.266 5.969 35.539 1.00 84.62 492 THR A N 1
ATOM 3885 C CA . THR A 1 492 ? -22.311 5.025 36.131 1.00 84.62 492 THR A CA 1
ATOM 3886 C C . THR A 1 492 ? -21.598 5.625 37.331 1.00 84.62 492 THR A C 1
ATOM 3888 O O . THR A 1 492 ? -21.206 4.902 38.243 1.00 84.62 492 THR A O 1
ATOM 3891 N N . ARG A 1 493 ? -21.402 6.947 37.332 1.00 85.19 493 ARG A N 1
ATOM 3892 C CA . ARG A 1 493 ? -20.662 7.647 38.377 1.00 85.19 493 ARG A CA 1
ATOM 3893 C C . ARG A 1 493 ? -21.152 9.081 38.526 1.00 85.19 493 ARG A C 1
ATOM 3895 O O . ARG A 1 493 ? -21.503 9.742 37.552 1.00 85.19 493 ARG A O 1
ATOM 3902 N N . PHE A 1 494 ? -21.143 9.574 39.755 1.00 87.25 494 PHE A N 1
ATOM 3903 C CA . PHE A 1 494 ? -21.292 10.990 40.047 1.00 87.25 494 PHE A CA 1
ATOM 3904 C C . PHE A 1 494 ? -20.232 11.402 41.067 1.00 87.25 494 PHE A C 1
ATOM 3906 O O . PHE A 1 494 ? -19.959 10.666 42.011 1.00 87.25 494 PHE A O 1
ATOM 3913 N N . ASP A 1 495 ? -19.651 12.578 40.872 1.00 85.81 495 ASP A N 1
ATOM 3914 C CA . ASP A 1 495 ? -18.735 13.220 41.814 1.00 85.81 495 ASP A CA 1
ATOM 3915 C C . ASP A 1 495 ? -19.218 14.657 42.053 1.00 85.81 495 ASP A C 1
ATOM 3917 O O . ASP A 1 495 ? -19.879 15.239 41.193 1.00 85.81 495 ASP A O 1
ATOM 3921 N N . SER A 1 496 ? -18.883 15.281 43.183 1.00 86.25 496 SER A N 1
ATOM 3922 C CA . SER A 1 496 ? -19.033 16.736 43.287 1.00 86.25 496 SER A CA 1
ATOM 3923 C C . SER A 1 496 ? -17.855 17.433 42.616 1.00 86.25 496 SER A C 1
ATOM 3925 O O . SER A 1 496 ? -16.711 16.994 42.715 1.00 86.25 496 SER A O 1
ATOM 3927 N N . VAL A 1 497 ? -18.130 18.550 41.945 1.00 87.19 497 VAL A N 1
ATOM 3928 C CA . VAL A 1 497 ? -17.085 19.375 41.315 1.00 87.19 497 VAL A CA 1
ATOM 3929 C C . VAL A 1 497 ? -16.200 20.029 42.377 1.00 87.19 497 VAL A C 1
ATOM 3931 O O . VAL A 1 497 ? -15.004 20.218 42.175 1.00 87.19 497 VAL A O 1
ATOM 3934 N N . ASP A 1 498 ? -16.793 20.361 43.524 1.00 85.25 498 ASP A N 1
ATOM 3935 C CA . ASP A 1 498 ? -16.073 20.884 44.676 1.00 85.25 498 ASP A CA 1
ATOM 3936 C C . ASP A 1 498 ? -15.447 19.749 45.504 1.00 85.25 498 ASP A C 1
ATOM 3938 O O . ASP A 1 498 ? -16.136 18.814 45.924 1.00 85.25 498 ASP A O 1
ATOM 3942 N N . ALA A 1 499 ? -14.142 19.858 45.761 1.00 80.94 499 ALA A N 1
ATOM 3943 C CA . ALA A 1 499 ? -13.365 18.854 46.482 1.00 80.94 499 ALA A CA 1
ATOM 3944 C C . ALA A 1 499 ? -13.745 18.771 47.970 1.00 80.94 499 ALA A C 1
ATOM 3946 O O . ALA A 1 499 ? -13.730 17.682 48.542 1.00 80.94 499 ALA A O 1
ATOM 3947 N N . ALA A 1 500 ? -14.124 19.893 48.597 1.00 80.62 500 ALA A N 1
ATOM 3948 C CA . ALA A 1 500 ? -14.556 19.894 49.995 1.00 80.62 500 ALA A CA 1
ATOM 3949 C C . ALA A 1 500 ? -15.890 19.149 50.156 1.00 80.62 500 ALA A C 1
ATOM 3951 O O . ALA A 1 500 ? -16.024 18.280 51.016 1.00 80.62 500 ALA A O 1
ATOM 3952 N N . THR A 1 501 ? -16.846 19.420 49.264 1.00 78.75 501 THR A N 1
ATOM 3953 C CA . THR A 1 501 ? -18.125 18.698 49.210 1.00 78.75 501 THR A CA 1
ATOM 3954 C C . THR A 1 501 ? -17.940 17.204 48.897 1.00 78.75 501 THR A C 1
ATOM 3956 O O . THR A 1 501 ? -18.681 16.376 49.426 1.00 78.75 501 THR A O 1
ATOM 3959 N N . ALA A 1 502 ? -16.921 16.830 48.111 1.00 78.38 502 ALA A N 1
ATOM 3960 C CA . ALA A 1 502 ? -16.652 15.432 47.755 1.00 78.38 502 ALA A CA 1
ATOM 3961 C C . ALA A 1 502 ? -16.244 14.603 48.976 1.00 78.38 502 ALA A C 1
ATOM 3963 O O . ALA A 1 502 ? -16.683 13.464 49.132 1.00 78.38 502 ALA A O 1
ATOM 3964 N N . LEU A 1 503 ? -15.430 15.190 49.859 1.00 81.12 503 LEU A N 1
ATOM 3965 C CA . LEU A 1 503 ? -15.028 14.563 51.118 1.00 81.12 503 LEU A CA 1
ATOM 3966 C C . LEU A 1 503 ? -16.233 14.349 52.034 1.00 81.12 503 LEU A C 1
ATOM 3968 O O . LEU A 1 503 ? -16.421 13.249 52.545 1.00 81.12 503 LEU A O 1
ATOM 3972 N N . VAL A 1 504 ? -17.095 15.362 52.162 1.00 82.25 504 VAL A N 1
ATOM 3973 C CA . VAL A 1 504 ? -18.330 15.256 52.952 1.00 82.25 504 VAL A CA 1
ATOM 3974 C C . VAL A 1 504 ? -19.237 14.151 52.406 1.00 82.25 504 VAL A C 1
ATOM 3976 O O . VAL A 1 504 ? -19.747 13.341 53.173 1.00 82.25 504 VAL A O 1
ATOM 3979 N N . LEU A 1 505 ? -19.404 14.060 51.083 1.00 78.50 505 LEU A N 1
ATOM 3980 C CA . LEU A 1 505 ? -20.169 12.983 50.448 1.00 78.50 505 LEU A CA 1
ATOM 3981 C C . LEU A 1 505 ? -19.568 11.599 50.715 1.00 78.50 505 LEU A C 1
ATOM 3983 O O . LEU A 1 505 ? -20.305 10.666 51.033 1.00 78.50 505 LEU A O 1
ATOM 3987 N N . GLN A 1 506 ? -18.244 11.453 50.626 1.00 79.75 506 GLN A N 1
ATOM 3988 C CA . GLN A 1 506 ? -17.576 10.196 50.964 1.00 79.75 506 GLN A CA 1
ATOM 3989 C C . GLN A 1 506 ? -17.778 9.818 52.430 1.00 79.75 506 GLN A C 1
ATOM 3991 O O . GLN A 1 506 ? -17.986 8.644 52.726 1.00 79.75 506 GLN A O 1
ATOM 3996 N N . ASP A 1 507 ? -17.741 10.786 53.340 1.00 82.31 507 ASP A N 1
ATOM 3997 C CA . ASP A 1 507 ? -17.958 10.535 54.762 1.00 82.31 507 ASP A CA 1
ATOM 3998 C C . ASP A 1 507 ? -19.411 10.140 55.050 1.00 82.31 507 ASP A C 1
ATOM 4000 O O . ASP A 1 507 ? -19.633 9.170 55.773 1.00 82.31 507 ASP A O 1
ATOM 4004 N N . ILE A 1 508 ? -20.389 10.770 54.389 1.00 80.12 508 ILE A N 1
ATOM 4005 C CA . ILE A 1 508 ? -21.802 10.356 54.440 1.00 80.12 508 ILE A CA 1
ATOM 4006 C C . ILE A 1 508 ? -21.967 8.920 53.921 1.00 80.12 508 ILE A C 1
ATOM 4008 O O . ILE A 1 508 ? -22.663 8.114 54.542 1.00 80.12 508 ILE A O 1
ATOM 4012 N N . ILE A 1 509 ? -21.322 8.562 52.805 1.00 75.00 509 ILE A N 1
ATOM 4013 C CA . ILE A 1 509 ? -21.381 7.201 52.246 1.00 75.00 509 ILE A CA 1
ATOM 4014 C C . ILE A 1 509 ? -20.743 6.189 53.210 1.00 75.00 509 ILE A C 1
ATOM 4016 O O . ILE A 1 509 ? -21.328 5.130 53.456 1.00 75.00 509 ILE A O 1
ATOM 4020 N N . LYS A 1 510 ? -19.580 6.505 53.797 1.00 80.38 510 LYS A N 1
ATOM 4021 C CA . LYS A 1 510 ? -18.916 5.653 54.800 1.00 80.38 510 LYS A CA 1
ATOM 4022 C C . LYS A 1 510 ? -19.798 5.456 56.027 1.00 80.38 510 LYS A C 1
ATOM 4024 O O . LYS A 1 510 ? -19.986 4.319 56.450 1.00 80.38 510 LYS A O 1
ATOM 4029 N N . GLU A 1 511 ? -20.360 6.530 56.576 1.00 84.31 511 GLU A N 1
ATOM 4030 C CA . GLU A 1 511 ? -21.242 6.467 57.743 1.00 84.31 511 GLU A CA 1
ATOM 4031 C C . GLU A 1 511 ? -22.498 5.642 57.446 1.00 84.31 511 GLU A C 1
ATOM 4033 O O . GLU A 1 511 ? -22.848 4.748 58.215 1.00 84.31 511 GLU A O 1
ATOM 4038 N N . THR A 1 512 ? -23.130 5.866 56.291 1.00 78.12 512 THR A N 1
ATOM 4039 C CA . THR A 1 512 ? -24.314 5.108 55.865 1.00 78.12 512 THR A CA 1
ATOM 4040 C C . THR A 1 512 ? -23.990 3.620 55.706 1.00 78.12 512 THR A C 1
ATOM 4042 O O . THR A 1 512 ? -24.752 2.773 56.167 1.00 78.12 512 THR A O 1
ATOM 4045 N N . THR A 1 513 ? -22.832 3.286 55.128 1.00 78.44 513 THR A N 1
ATOM 4046 C CA . THR A 1 513 ? -22.370 1.896 54.971 1.00 78.44 513 THR A CA 1
ATOM 4047 C C . THR A 1 513 ? -22.098 1.243 56.325 1.00 78.44 513 THR A C 1
ATOM 4049 O O . THR A 1 513 ? -22.547 0.125 56.571 1.00 78.44 513 THR A O 1
ATOM 4052 N N . MET A 1 514 ? -21.415 1.946 57.235 1.00 82.38 514 MET A N 1
ATOM 4053 C CA . MET A 1 514 ? -21.194 1.467 58.602 1.00 82.38 514 MET A CA 1
ATOM 4054 C C . MET A 1 514 ? -22.522 1.227 59.319 1.00 82.38 514 MET A C 1
ATOM 4056 O O . MET A 1 514 ? -22.704 0.179 59.929 1.00 82.38 514 MET A O 1
ATOM 4060 N N . ARG A 1 515 ? -23.479 2.151 59.186 1.00 83.88 515 ARG A N 1
ATOM 4061 C CA . ARG A 1 515 ? -24.809 2.020 59.781 1.00 83.88 515 ARG A CA 1
ATOM 4062 C C . ARG A 1 515 ? -25.576 0.818 59.232 1.00 83.88 515 ARG A C 1
ATOM 4064 O O . ARG A 1 515 ? -26.187 0.107 60.021 1.00 83.88 515 ARG A O 1
ATOM 4071 N N . ILE A 1 516 ? -25.548 0.579 57.918 1.00 79.25 516 ILE A N 1
ATOM 4072 C CA . ILE A 1 516 ? -26.196 -0.589 57.297 1.00 79.25 516 ILE A CA 1
ATOM 4073 C C . ILE A 1 516 ? -25.539 -1.884 57.778 1.00 79.25 516 ILE A C 1
ATOM 4075 O O . ILE A 1 516 ? -26.248 -2.803 58.168 1.00 79.25 516 ILE A O 1
ATOM 4079 N N . ASN A 1 517 ? -24.207 -1.946 57.816 1.00 83.25 517 ASN A N 1
ATOM 4080 C CA . ASN A 1 517 ? -23.488 -3.127 58.295 1.00 83.25 517 ASN A CA 1
ATOM 4081 C C . ASN A 1 517 ? -23.785 -3.418 59.772 1.00 83.25 517 ASN A C 1
ATOM 4083 O O . ASN A 1 517 ? -24.014 -4.571 60.134 1.00 83.25 517 ASN A O 1
ATOM 4087 N N . GLU A 1 518 ? -23.817 -2.388 60.621 1.00 89.25 518 GLU A N 1
ATOM 4088 C CA . GLU A 1 518 ? -24.197 -2.535 62.030 1.00 89.25 518 GLU A CA 1
ATOM 4089 C C . GLU A 1 518 ? -25.656 -2.979 62.177 1.00 89.25 518 GLU A C 1
ATOM 4091 O O . GLU A 1 518 ? -25.949 -3.877 62.965 1.00 89.25 518 GLU A O 1
ATOM 4096 N N . LEU A 1 519 ? -26.567 -2.429 61.371 1.00 91.19 519 LEU A N 1
ATOM 4097 C CA . LEU A 1 519 ? -27.971 -2.833 61.370 1.00 91.19 519 LEU A CA 1
ATOM 4098 C C . LEU A 1 519 ? -28.133 -4.286 60.901 1.00 91.19 519 LEU A C 1
ATOM 4100 O O . LEU A 1 519 ? -28.798 -5.066 61.572 1.00 91.19 519 LEU A O 1
ATOM 4104 N N . GLN A 1 520 ? -27.464 -4.694 59.823 1.00 86.31 520 GLN A N 1
ATOM 4105 C CA . GLN A 1 520 ? -27.503 -6.065 59.309 1.00 86.31 520 GLN A CA 1
ATOM 4106 C C . GLN A 1 520 ? -26.878 -7.063 60.295 1.00 86.31 520 GLN A C 1
ATOM 4108 O O . GLN A 1 520 ? -27.377 -8.179 60.468 1.00 86.31 520 GLN A O 1
ATOM 4113 N N . LYS A 1 521 ? -25.807 -6.664 60.991 1.00 88.88 521 LYS A N 1
ATOM 4114 C CA . LYS A 1 521 ? -25.210 -7.439 62.085 1.00 88.88 521 LYS A CA 1
ATOM 4115 C C . LYS A 1 521 ? -26.188 -7.588 63.248 1.00 88.88 521 LYS A C 1
ATOM 4117 O O . LYS A 1 521 ? -26.331 -8.686 63.784 1.00 88.88 521 LYS A O 1
ATOM 4122 N N . GLN A 1 522 ? -26.888 -6.516 63.611 1.00 91.12 522 GLN A N 1
ATOM 4123 C CA . GLN A 1 522 ? -27.909 -6.542 64.651 1.00 91.12 522 GLN A CA 1
ATOM 4124 C C . GLN A 1 522 ? -29.101 -7.424 64.257 1.00 91.12 522 GLN A C 1
ATOM 4126 O O . GLN A 1 522 ? -29.543 -8.236 65.066 1.00 91.12 522 GLN A O 1
ATOM 4131 N N . GLU A 1 523 ? -29.597 -7.326 63.023 1.00 90.62 523 GLU A N 1
ATOM 4132 C CA . GLU A 1 523 ? -30.665 -8.185 62.497 1.00 90.62 523 GLU A CA 1
ATOM 4133 C C . GLU A 1 523 ? -30.253 -9.656 62.494 1.00 90.62 523 GLU A C 1
ATOM 4135 O O . GLU A 1 523 ? -31.007 -10.506 62.967 1.00 90.62 523 GLU A O 1
ATOM 4140 N N . SER A 1 524 ? -29.028 -9.953 62.053 1.00 89.56 524 SER A N 1
ATOM 4141 C CA . SER A 1 524 ? -28.474 -11.310 62.077 1.00 89.56 524 SER A CA 1
ATOM 4142 C C . SER A 1 524 ? -28.386 -11.847 63.507 1.00 89.56 524 SER A C 1
ATOM 4144 O O . SER A 1 524 ? -28.799 -12.974 63.777 1.00 89.56 524 SER A O 1
ATOM 4146 N N . GLN A 1 525 ? -27.919 -11.029 64.456 1.00 90.81 525 GLN A N 1
ATOM 4147 C CA . GLN A 1 525 ? -27.846 -11.414 65.864 1.00 90.81 525 GLN A CA 1
ATOM 4148 C C . GLN A 1 525 ? -29.237 -11.638 66.471 1.00 90.81 525 GLN A C 1
ATOM 4150 O O . GLN A 1 525 ? -29.444 -12.606 67.204 1.00 90.81 525 GLN A O 1
ATOM 4155 N N . ASN A 1 526 ? -30.202 -10.775 66.148 1.00 91.69 526 ASN A N 1
ATOM 4156 C CA . ASN A 1 526 ? -31.587 -10.915 66.585 1.00 91.69 526 ASN A CA 1
ATOM 4157 C C . ASN A 1 526 ? -32.222 -12.189 66.016 1.00 91.69 526 ASN A C 1
ATOM 4159 O O . ASN A 1 526 ? -32.897 -12.904 66.754 1.00 91.69 526 ASN A O 1
ATOM 4163 N N . ALA A 1 527 ? -31.961 -12.515 64.747 1.00 89.75 527 ALA A N 1
ATOM 4164 C CA . ALA A 1 527 ? -32.438 -13.738 64.111 1.00 89.75 527 ALA A CA 1
ATOM 4165 C C . ALA A 1 527 ? -31.856 -14.996 64.779 1.00 89.75 527 ALA A C 1
ATOM 4167 O O . ALA A 1 527 ? -32.603 -15.922 65.093 1.00 89.75 527 ALA A O 1
ATOM 4168 N N . VAL A 1 528 ? -30.549 -15.011 65.075 1.00 91.56 528 VAL A N 1
ATOM 4169 C CA . VAL A 1 528 ? -29.897 -16.117 65.802 1.00 91.56 528 VAL A CA 1
ATOM 4170 C C . VAL A 1 528 ? -30.470 -16.266 67.212 1.00 91.56 528 VAL A C 1
ATOM 4172 O O . VAL A 1 528 ? -30.800 -17.376 67.629 1.00 91.56 528 VAL A O 1
ATOM 4175 N N . ASN A 1 529 ? -30.639 -15.162 67.943 1.00 89.50 529 ASN A N 1
ATOM 4176 C CA . ASN A 1 529 ? -31.201 -15.184 69.294 1.00 89.50 529 ASN A CA 1
ATOM 4177 C C . ASN A 1 529 ? -32.658 -15.673 69.299 1.00 89.50 529 ASN A C 1
ATOM 4179 O O . ASN A 1 529 ? -33.033 -16.467 70.161 1.00 89.50 529 ASN A O 1
ATOM 4183 N N . ALA A 1 530 ? -33.467 -15.245 68.326 1.00 91.25 530 ALA A N 1
ATOM 4184 C CA . ALA A 1 530 ? -34.846 -15.697 68.172 1.00 91.25 530 ALA A CA 1
ATOM 4185 C C . ALA A 1 530 ? -34.921 -17.195 67.839 1.00 91.25 530 ALA A C 1
ATOM 4187 O O . ALA A 1 530 ? -35.710 -17.918 68.447 1.00 91.25 530 ALA A O 1
ATOM 4188 N N . ALA A 1 531 ? -34.066 -17.678 66.929 1.00 89.31 531 ALA A N 1
ATOM 4189 C CA . ALA A 1 531 ? -33.981 -19.096 66.588 1.00 89.31 531 ALA A CA 1
ATOM 4190 C C . ALA A 1 531 ? -33.550 -19.950 67.791 1.00 89.31 531 ALA A C 1
ATOM 4192 O O . ALA A 1 531 ? -34.147 -20.995 68.048 1.00 89.31 531 ALA A O 1
ATOM 4193 N N . LYS A 1 532 ? -32.565 -19.480 68.569 1.00 92.81 532 LYS A N 1
ATOM 4194 C CA . LYS A 1 532 ? -32.123 -20.144 69.800 1.00 92.81 532 LYS A CA 1
ATOM 4195 C C . LYS A 1 532 ? -33.248 -20.226 70.832 1.00 92.81 532 LYS A C 1
ATOM 4197 O O . LYS A 1 532 ? -33.530 -21.308 71.326 1.00 92.81 532 LYS A O 1
ATOM 4202 N N . LEU A 1 533 ? -33.936 -19.116 71.102 1.00 90.75 533 LEU A N 1
ATOM 4203 C CA . LEU A 1 533 ? -35.054 -19.093 72.046 1.00 90.75 533 LEU A CA 1
ATOM 4204 C C . LEU A 1 533 ? -36.187 -20.036 71.610 1.00 90.75 533 LEU A C 1
ATOM 4206 O O . LEU A 1 533 ? -36.763 -20.735 72.438 1.00 90.75 533 LEU A O 1
ATOM 4210 N N . ALA A 1 534 ? -36.493 -20.089 70.311 1.00 90.75 534 ALA A N 1
ATOM 4211 C CA . ALA A 1 534 ? -37.484 -21.017 69.775 1.00 90.75 534 ALA A CA 1
ATOM 4212 C C . ALA A 1 534 ? -37.064 -22.486 69.965 1.00 90.75 534 ALA A C 1
ATOM 4214 O O . ALA A 1 534 ? -37.895 -23.311 70.351 1.00 90.75 534 ALA A O 1
ATOM 4215 N N . ALA A 1 535 ? -35.784 -22.803 69.739 1.00 90.38 535 ALA A N 1
ATOM 4216 C CA . ALA A 1 535 ? -35.231 -24.131 69.992 1.00 90.38 535 ALA A CA 1
ATOM 4217 C C . ALA A 1 535 ? -35.281 -24.498 71.485 1.00 90.38 535 ALA A C 1
ATOM 4219 O O . ALA A 1 535 ? -35.706 -25.601 71.821 1.00 90.38 535 ALA A O 1
ATOM 4220 N N . ASP A 1 536 ? -34.939 -23.563 72.376 1.00 90.19 536 ASP A N 1
ATOM 4221 C CA . ASP A 1 536 ? -34.986 -23.759 73.829 1.00 90.19 536 ASP A CA 1
ATOM 4222 C C . ASP A 1 536 ? -36.428 -24.005 74.315 1.00 90.19 536 ASP A C 1
ATOM 4224 O O . ASP A 1 536 ? -36.680 -24.938 75.076 1.00 90.19 536 ASP A O 1
ATOM 4228 N N . ILE A 1 537 ? -37.411 -23.240 73.818 1.00 90.69 537 ILE A N 1
ATOM 4229 C CA . ILE A 1 537 ? -38.837 -23.459 74.124 1.00 90.69 537 ILE A CA 1
ATOM 4230 C C . ILE A 1 537 ? -39.294 -24.848 73.661 1.00 90.69 537 ILE A C 1
ATOM 4232 O O . ILE A 1 537 ? -40.059 -25.517 74.360 1.00 90.69 537 ILE A O 1
ATOM 4236 N N . LEU A 1 538 ? -38.864 -25.283 72.474 1.00 91.62 538 LEU A N 1
ATOM 4237 C CA . LEU A 1 538 ? -39.216 -26.597 71.940 1.00 91.62 538 LEU A CA 1
ATOM 4238 C C . LEU A 1 538 ? -38.597 -27.722 72.777 1.00 91.62 538 LEU A C 1
ATOM 4240 O O . LEU A 1 538 ? -39.292 -28.683 73.105 1.00 91.62 538 LEU A O 1
ATOM 4244 N N . LEU A 1 539 ? -37.333 -27.570 73.175 1.00 92.88 539 LEU A N 1
ATOM 4245 C CA . LEU A 1 539 ? -36.647 -28.511 74.053 1.00 92.88 539 LEU A CA 1
ATOM 4246 C C . LEU A 1 539 ? -37.351 -28.624 75.413 1.00 92.88 539 LEU A C 1
ATOM 4248 O O . LEU A 1 539 ? -37.559 -29.731 75.902 1.00 92.88 539 LEU A O 1
ATOM 4252 N N . GLU A 1 540 ? -37.770 -27.506 76.010 1.00 87.38 540 GLU A N 1
ATOM 4253 C CA . GLU A 1 540 ? -38.492 -27.515 77.290 1.00 87.38 540 GLU A CA 1
ATOM 4254 C C . GLU A 1 540 ? -39.888 -28.152 77.186 1.00 87.38 540 GLU A C 1
ATOM 4256 O O . GLU A 1 540 ? -40.317 -28.881 78.088 1.00 87.38 540 GLU A O 1
ATOM 4261 N N . LYS A 1 541 ? -40.586 -27.978 76.055 1.00 92.12 541 LYS A N 1
ATOM 4262 C CA . LYS A 1 541 ? -41.833 -28.715 75.784 1.00 92.12 541 LYS A CA 1
ATOM 4263 C C . LYS A 1 541 ? -41.593 -30.223 75.717 1.00 92.12 541 LYS A C 1
ATOM 4265 O O . LYS A 1 541 ? -42.301 -30.974 76.382 1.00 92.12 541 LYS A O 1
ATOM 4270 N N . GLN A 1 542 ? -40.570 -30.653 74.977 1.00 91.25 542 GLN A N 1
ATOM 4271 C CA . GLN A 1 542 ? -40.201 -32.069 74.871 1.00 91.25 542 GLN A CA 1
ATOM 4272 C C . GLN A 1 542 ? -39.767 -32.654 76.220 1.00 91.25 542 GLN A C 1
ATOM 4274 O O . GLN A 1 542 ? -40.126 -33.782 76.549 1.00 91.25 542 GLN A O 1
ATOM 4279 N N . ARG A 1 543 ? -39.040 -31.885 77.040 1.00 90.12 543 ARG A N 1
ATOM 4280 C CA . ARG A 1 543 ? -38.695 -32.283 78.414 1.00 90.12 543 ARG A CA 1
ATOM 4281 C C . ARG A 1 543 ? -39.935 -32.498 79.267 1.00 90.12 543 ARG A C 1
ATOM 4283 O O . ARG A 1 543 ? -40.015 -33.499 79.971 1.00 90.12 543 ARG A O 1
ATOM 4290 N N . THR A 1 544 ? -40.903 -31.590 79.185 1.00 89.44 544 THR A N 1
ATOM 4291 C CA . THR A 1 544 ? -42.161 -31.707 79.934 1.00 89.44 544 THR A CA 1
ATOM 4292 C C . THR A 1 544 ? -42.921 -32.976 79.537 1.00 89.44 544 THR A C 1
ATOM 4294 O O . THR A 1 544 ? -43.377 -33.713 80.409 1.00 89.44 544 THR A O 1
ATOM 4297 N N . GLU A 1 545 ? -42.999 -33.275 78.239 1.00 91.00 545 GLU A N 1
ATOM 4298 C CA . GLU A 1 545 ? -43.644 -34.484 77.710 1.00 91.00 545 GLU A CA 1
ATOM 4299 C C . GLU A 1 545 ? -42.919 -35.771 78.137 1.00 91.00 545 GLU A C 1
ATOM 4301 O O . GLU A 1 545 ? -43.552 -36.736 78.577 1.00 91.00 545 GLU A O 1
ATOM 4306 N N . LEU A 1 546 ? -41.582 -35.775 78.091 1.00 90.38 546 LEU A N 1
ATOM 4307 C CA . LEU A 1 546 ? -40.769 -36.890 78.575 1.00 90.38 546 LEU A CA 1
ATOM 4308 C C . LEU A 1 546 ? -41.003 -37.137 80.070 1.00 90.38 546 LEU A C 1
ATOM 4310 O O . LEU A 1 546 ? -41.200 -38.281 80.472 1.00 90.38 546 LEU A O 1
ATOM 4314 N N . ILE A 1 547 ? -41.017 -36.082 80.889 1.00 88.69 547 ILE A N 1
ATOM 4315 C CA . ILE A 1 547 ? -41.254 -36.185 82.336 1.00 88.69 547 ILE A CA 1
ATOM 4316 C C . ILE A 1 547 ? -42.662 -36.714 82.620 1.00 88.69 547 ILE A C 1
ATOM 4318 O O . ILE A 1 547 ? -42.811 -37.580 83.478 1.00 88.69 547 ILE A O 1
ATOM 4322 N N . GLN A 1 548 ? -43.686 -36.245 81.901 1.00 90.19 548 GLN A N 1
ATOM 4323 C CA . GLN A 1 548 ? -45.050 -36.773 82.031 1.00 90.19 548 GLN A CA 1
ATOM 4324 C C . GLN A 1 548 ? -45.097 -38.265 81.698 1.00 90.19 548 GLN A C 1
ATOM 4326 O O . GLN A 1 548 ? -45.591 -39.057 82.496 1.00 90.19 548 GLN A O 1
ATOM 4331 N N . THR A 1 549 ? -44.482 -38.662 80.584 1.00 86.88 549 THR A N 1
ATOM 4332 C CA . THR A 1 549 ? -44.413 -40.067 80.165 1.00 86.88 549 THR A CA 1
ATOM 4333 C C . THR A 1 549 ? -43.656 -40.924 81.182 1.00 86.88 549 THR A C 1
ATOM 4335 O O . THR A 1 549 ? -44.083 -42.026 81.516 1.00 86.88 549 THR A O 1
ATOM 4338 N N . GLN A 1 550 ? -42.541 -40.425 81.722 1.00 89.00 550 GLN A N 1
ATOM 4339 C CA . GLN A 1 550 ? -41.790 -41.111 82.773 1.00 89.00 550 GLN A CA 1
ATOM 4340 C C . GLN A 1 550 ? -42.600 -41.230 84.063 1.00 89.00 550 GLN A C 1
ATOM 4342 O O . GLN A 1 550 ? -42.589 -42.292 84.683 1.00 89.00 550 GLN A O 1
ATOM 4347 N N . ALA A 1 551 ? -43.316 -40.180 84.465 1.00 87.06 551 ALA A N 1
ATOM 4348 C CA . ALA A 1 551 ? -44.180 -40.207 85.637 1.00 87.06 551 ALA A CA 1
ATOM 4349 C C . ALA A 1 551 ? -45.321 -41.221 85.465 1.00 87.06 551 ALA A C 1
ATOM 4351 O O . ALA A 1 551 ? -45.588 -41.996 86.384 1.00 87.06 551 ALA A O 1
ATOM 4352 N N . ASP A 1 552 ? -45.935 -41.275 84.283 1.00 89.88 552 ASP A N 1
ATOM 4353 C CA . ASP A 1 552 ? -46.992 -42.232 83.956 1.00 89.88 552 ASP A CA 1
ATOM 4354 C C . ASP A 1 552 ? -46.469 -43.670 83.908 1.00 89.88 552 ASP A C 1
ATOM 4356 O O . ASP A 1 552 ? -47.074 -44.556 84.515 1.00 89.88 552 ASP A O 1
ATOM 4360 N N . ASN A 1 553 ? -45.309 -43.905 83.289 1.00 87.56 553 ASN A N 1
ATOM 4361 C CA . ASN A 1 553 ? -44.648 -45.212 83.298 1.00 87.56 553 ASN A CA 1
ATOM 4362 C C . ASN A 1 553 ? -44.309 -45.649 84.725 1.00 87.56 553 ASN A C 1
ATOM 4364 O O . ASN A 1 553 ? -44.626 -46.766 85.121 1.00 87.56 553 ASN A O 1
ATOM 4368 N N . THR A 1 554 ? -43.749 -44.747 85.533 1.00 89.06 554 THR A N 1
ATOM 4369 C CA . THR A 1 554 ? -43.426 -45.028 86.939 1.00 89.06 554 THR A CA 1
ATOM 4370 C C . THR A 1 554 ? -44.693 -45.349 87.732 1.00 89.06 554 THR A C 1
ATOM 4372 O O . THR A 1 554 ? -44.713 -46.270 88.548 1.00 89.06 554 THR A O 1
ATOM 4375 N N . LYS A 1 555 ? -45.787 -44.619 87.494 1.00 88.94 555 LYS A N 1
ATOM 4376 C CA . LYS A 1 555 ? -47.081 -44.877 88.130 1.00 88.94 555 LYS A CA 1
ATOM 4377 C C . LYS A 1 555 ? -47.643 -46.238 87.722 1.00 88.94 555 LYS A C 1
ATOM 4379 O O . LYS A 1 555 ? -48.104 -46.967 88.597 1.00 88.94 555 LYS A O 1
ATOM 4384 N N . LEU A 1 556 ? -47.587 -46.585 86.436 1.00 89.75 556 LEU A N 1
ATOM 4385 C CA . LEU A 1 556 ? -48.007 -47.887 85.915 1.00 89.75 556 LEU A CA 1
ATOM 4386 C C . LEU A 1 556 ? -47.183 -49.020 86.529 1.00 89.75 556 LEU A C 1
ATOM 4388 O O . LEU A 1 556 ? -47.761 -49.974 87.042 1.00 89.75 556 LEU A O 1
ATOM 4392 N N . GLU A 1 557 ? -45.856 -48.893 86.569 1.00 86.12 557 GLU A N 1
ATOM 4393 C CA . GLU A 1 557 ? -44.972 -49.862 87.227 1.00 86.12 557 GLU A CA 1
ATOM 4394 C C . GLU A 1 557 ? -45.343 -50.054 88.701 1.00 86.12 557 GLU A C 1
ATOM 4396 O O . GLU A 1 557 ? -45.493 -51.186 89.161 1.00 86.12 557 GLU A O 1
ATOM 4401 N N . LYS A 1 558 ? -45.559 -48.960 89.446 1.00 85.44 558 LYS A N 1
ATOM 4402 C CA . LYS A 1 558 ? -45.965 -49.028 90.858 1.00 85.44 558 LYS A CA 1
ATOM 4403 C C . LYS A 1 558 ? -47.359 -49.620 91.047 1.00 85.44 558 LYS A C 1
ATOM 4405 O O . LYS A 1 558 ? -47.570 -50.346 92.016 1.00 85.44 558 LYS A O 1
ATOM 4410 N N . GLN A 1 559 ? -48.298 -49.352 90.141 1.00 86.31 559 GLN A N 1
ATOM 4411 C CA . GLN A 1 559 ? -49.626 -49.965 90.161 1.00 86.31 559 GLN A CA 1
ATOM 4412 C C . GLN A 1 559 ? -49.558 -51.468 89.890 1.00 86.31 559 GLN A C 1
ATOM 4414 O O . GLN A 1 559 ? -50.139 -52.231 90.657 1.00 86.31 559 GLN A O 1
ATOM 4419 N N . PHE A 1 560 ? -48.822 -51.904 88.864 1.00 83.75 560 PHE A N 1
ATOM 4420 C CA . PHE A 1 560 ? -48.620 -53.326 88.578 1.00 83.75 560 PHE A CA 1
ATOM 4421 C C . PHE A 1 560 ? -47.906 -54.036 89.725 1.00 83.75 560 PHE A C 1
ATOM 4423 O O . PHE A 1 560 ? -48.319 -55.123 90.124 1.00 83.75 560 PHE A O 1
ATOM 4430 N N . GLN A 1 561 ? -46.881 -53.407 90.304 1.00 85.38 561 GLN A N 1
ATOM 4431 C CA . GLN A 1 561 ? -46.183 -53.941 91.468 1.00 85.38 561 GLN A CA 1
ATOM 4432 C C . GLN A 1 561 ? -47.136 -54.083 92.664 1.00 85.38 561 GLN A C 1
ATOM 4434 O O . GLN A 1 561 ? -47.213 -55.158 93.253 1.00 85.38 561 GLN A O 1
ATOM 4439 N N . GLY A 1 562 ? -47.932 -53.051 92.965 1.00 83.69 562 GLY A N 1
ATOM 4440 C CA . GLY A 1 562 ? -48.934 -53.090 94.031 1.00 83.69 562 GLY A CA 1
ATOM 4441 C C . GLY A 1 562 ? -50.040 -54.127 93.800 1.00 83.69 562 GLY A C 1
ATOM 4442 O O . GLY A 1 562 ? -50.440 -54.804 94.744 1.00 83.69 562 GLY A O 1
ATOM 4443 N N . GLN A 1 563 ? -50.507 -54.299 92.558 1.00 85.38 563 GLN A N 1
ATOM 4444 C CA . GLN A 1 563 ? -51.479 -55.337 92.198 1.00 85.38 563 GLN A CA 1
ATOM 4445 C C . GLN A 1 563 ? -50.889 -56.741 92.357 1.00 85.38 563 GLN A C 1
ATOM 4447 O O . GLN A 1 563 ? -51.506 -57.572 93.016 1.00 85.38 563 GLN A O 1
ATOM 4452 N N . SER A 1 564 ? -49.682 -56.987 91.837 1.00 79.50 564 SER A N 1
ATOM 4453 C CA . SER A 1 564 ? -48.971 -58.263 91.996 1.00 79.50 564 SER A CA 1
ATOM 4454 C C . SER A 1 564 ? -48.732 -58.592 93.470 1.00 79.50 564 SER A C 1
ATOM 4456 O O . SER A 1 564 ? -48.946 -59.723 93.899 1.00 79.50 564 SER A O 1
ATOM 4458 N N . ASP A 1 565 ? -48.279 -57.621 94.264 1.00 81.19 565 ASP A N 1
ATOM 4459 C CA . ASP A 1 565 ? -48.015 -57.840 95.685 1.00 81.19 565 ASP A CA 1
ATOM 4460 C C . ASP A 1 565 ? -49.316 -58.063 96.469 1.00 81.19 565 ASP A C 1
ATOM 4462 O O . ASP A 1 565 ? -49.368 -58.953 97.320 1.00 81.19 565 ASP A O 1
ATOM 4466 N N . GLY A 1 566 ? -50.392 -57.344 96.133 1.00 80.25 566 GLY A N 1
ATOM 4467 C CA . GLY A 1 566 ? -51.732 -57.583 96.673 1.00 80.25 566 GLY A CA 1
ATOM 4468 C C . GLY A 1 566 ? -52.266 -58.978 96.335 1.00 80.25 566 GLY A C 1
ATOM 4469 O O . GLY A 1 566 ? -52.740 -59.688 97.220 1.00 80.25 566 GLY A O 1
ATOM 4470 N N . GLU A 1 567 ? -52.128 -59.417 95.084 1.00 82.88 567 GLU A N 1
ATOM 4471 C CA . GLU A 1 567 ? -52.538 -60.750 94.637 1.00 82.88 567 GLU A CA 1
ATOM 4472 C C . GLU A 1 567 ? -51.732 -61.852 95.338 1.00 82.88 567 GLU A C 1
ATOM 4474 O O . GLU A 1 567 ? -52.312 -62.803 95.867 1.00 82.88 567 GLU A O 1
ATOM 4479 N N . LYS A 1 568 ? -50.407 -61.684 95.463 1.00 79.38 568 LYS A N 1
ATOM 4480 C CA . LYS A 1 568 ? -49.549 -62.587 96.250 1.00 79.38 568 LYS A CA 1
ATOM 4481 C C . LYS A 1 568 ? -49.974 -62.649 97.717 1.00 79.38 568 LYS A C 1
ATOM 4483 O O . LYS A 1 568 ? -49.981 -63.736 98.292 1.00 79.38 568 LYS A O 1
ATOM 4488 N N . MET A 1 569 ? -50.328 -61.518 98.336 1.00 75.94 569 MET A N 1
ATOM 4489 C CA . MET A 1 569 ? -50.803 -61.486 99.725 1.00 75.94 569 MET A CA 1
ATOM 4490 C C . MET A 1 569 ? -52.142 -62.206 99.897 1.00 75.94 569 MET A C 1
ATOM 4492 O O . MET A 1 569 ? -52.303 -62.944 100.869 1.00 75.94 569 MET A O 1
ATOM 4496 N N . VAL A 1 570 ? -53.084 -62.032 98.966 1.00 78.38 570 VAL A N 1
ATOM 4497 C CA . VAL A 1 570 ? -54.378 -62.732 98.993 1.00 78.38 570 VAL A CA 1
ATOM 4498 C C . VAL A 1 570 ? -54.182 -64.236 98.812 1.00 78.38 570 VAL A C 1
ATOM 4500 O O . VAL A 1 570 ? -54.715 -65.009 99.603 1.00 78.38 570 VAL A O 1
ATOM 4503 N N . GLN A 1 571 ? -53.362 -64.662 97.847 1.00 79.19 571 GLN A N 1
ATOM 4504 C CA . GLN A 1 571 ? -53.037 -66.078 97.637 1.00 79.19 571 GLN A CA 1
ATOM 4505 C C . GLN A 1 571 ? -52.337 -66.694 98.858 1.00 79.19 571 GLN A C 1
ATOM 4507 O O . GLN A 1 571 ? -52.686 -67.793 99.285 1.00 79.19 571 GLN A O 1
ATOM 4512 N N . ALA A 1 572 ? -51.398 -65.974 99.481 1.00 77.69 572 ALA A N 1
ATOM 4513 C CA . ALA A 1 572 ? -50.737 -66.426 100.706 1.00 77.69 572 ALA A CA 1
ATOM 4514 C C . ALA A 1 572 ? -51.710 -66.533 101.894 1.00 77.69 572 ALA A C 1
ATOM 4516 O O . ALA A 1 572 ? -51.622 -67.484 102.672 1.00 77.69 572 ALA A O 1
ATOM 4517 N N . ALA A 1 573 ? -52.646 -65.587 102.029 1.00 75.38 573 ALA A N 1
ATOM 4518 C CA . ALA A 1 573 ? -53.685 -65.627 103.054 1.00 75.38 573 ALA A CA 1
ATOM 4519 C C . ALA A 1 573 ? -54.633 -66.817 102.848 1.00 75.38 573 ALA A C 1
ATOM 4521 O O . ALA A 1 573 ? -54.915 -67.539 103.803 1.00 75.38 573 ALA A O 1
ATOM 4522 N N . LEU A 1 574 ? -55.079 -67.053 101.609 1.00 79.38 574 LEU A N 1
ATOM 4523 C CA . LEU A 1 574 ? -55.919 -68.198 101.247 1.00 79.38 574 LEU A CA 1
ATOM 4524 C C . LEU A 1 574 ? -55.209 -69.520 101.547 1.00 79.38 574 LEU A C 1
ATOM 4526 O O . LEU A 1 574 ? -55.756 -70.339 102.280 1.00 79.38 574 LEU A O 1
ATOM 4530 N N . ALA A 1 575 ? -53.965 -69.689 101.087 1.00 78.75 575 ALA A N 1
ATOM 4531 C CA . ALA A 1 575 ? -53.182 -70.900 101.333 1.00 78.75 575 ALA A CA 1
ATOM 4532 C C . ALA A 1 575 ? -52.979 -71.177 102.835 1.00 78.75 575 ALA A C 1
ATOM 4534 O O . ALA A 1 575 ? -53.055 -72.325 103.274 1.00 78.75 575 ALA A O 1
ATOM 4535 N N . TYR A 1 576 ? -52.755 -70.134 103.643 1.00 77.69 576 TYR A N 1
ATOM 4536 C CA . TYR A 1 576 ? -52.607 -70.269 105.094 1.00 77.69 576 TYR A CA 1
ATOM 4537 C C . TYR A 1 576 ? -53.929 -70.632 105.789 1.00 77.69 576 TYR A C 1
ATOM 4539 O O . TYR A 1 576 ? -53.962 -71.533 106.629 1.00 77.69 576 TYR A O 1
ATOM 4547 N N . ILE A 1 577 ? -55.029 -69.960 105.430 1.00 79.25 577 ILE A N 1
ATOM 4548 C CA . ILE A 1 577 ? -56.354 -70.207 106.017 1.00 79.25 577 ILE A CA 1
ATOM 4549 C C . ILE A 1 577 ? -56.883 -71.594 105.618 1.00 79.25 577 ILE A C 1
ATOM 4551 O O . ILE A 1 577 ? -57.449 -72.288 106.463 1.00 79.25 577 ILE A O 1
ATOM 4555 N N . GLU A 1 578 ? -56.690 -72.027 104.371 1.00 79.62 578 GLU A N 1
ATOM 4556 C CA . GLU A 1 578 ? -57.088 -73.363 103.907 1.00 79.62 578 GLU A CA 1
ATOM 4557 C C . GLU A 1 578 ? -56.205 -74.469 104.493 1.00 79.62 578 GLU A C 1
ATOM 4559 O O . GLU A 1 578 ? -56.727 -75.493 104.935 1.00 79.62 578 GLU A O 1
ATOM 4564 N N . GLY A 1 579 ? -54.886 -74.260 104.583 1.00 79.38 579 GLY A N 1
ATOM 4565 C CA . GLY A 1 579 ? -53.963 -75.234 105.174 1.00 79.38 579 GLY A CA 1
ATOM 4566 C C . GLY A 1 579 ? -54.267 -75.555 106.644 1.00 79.38 579 GLY A C 1
ATOM 4567 O O . GLY A 1 579 ? -54.046 -76.677 107.097 1.00 79.38 579 GLY A O 1
ATOM 4568 N N . LEU A 1 580 ? -54.844 -74.602 107.385 1.00 75.88 580 LEU A N 1
ATOM 4569 C CA . LEU A 1 580 ? -55.260 -74.778 108.781 1.00 75.88 580 LEU A CA 1
ATOM 4570 C C . LEU A 1 580 ? -56.630 -75.455 108.950 1.00 75.88 580 LEU A C 1
ATOM 4572 O O . LEU A 1 580 ? -57.045 -75.707 110.083 1.00 75.88 580 LEU A O 1
ATOM 4576 N N . ASN A 1 581 ? -57.332 -75.782 107.860 1.00 74.69 581 ASN A N 1
ATOM 4577 C CA . ASN A 1 581 ? -58.691 -76.325 107.910 1.00 74.69 581 ASN A CA 1
ATOM 4578 C C . ASN A 1 581 ? -58.789 -77.681 108.628 1.00 74.69 581 ASN A C 1
ATOM 4580 O O . ASN A 1 581 ? -59.785 -77.944 109.295 1.00 74.69 581 ASN A O 1
ATOM 4584 N N . MET A 1 582 ? -57.751 -78.520 108.546 1.00 72.44 582 MET A N 1
ATOM 4585 C CA . MET A 1 582 ? -57.738 -79.820 109.233 1.00 72.44 582 MET A CA 1
ATOM 4586 C C . MET A 1 582 ? -57.507 -79.709 110.746 1.00 72.44 582 MET A C 1
ATOM 4588 O O . MET A 1 582 ? -57.931 -80.588 111.491 1.00 72.44 582 MET A O 1
ATOM 4592 N N . SER A 1 583 ? -56.837 -78.648 111.197 1.00 74.06 583 SER A N 1
ATOM 4593 C CA . SER A 1 583 ? -56.414 -78.490 112.595 1.00 74.06 583 SER A CA 1
ATOM 4594 C C . SER A 1 583 ? -57.340 -77.571 113.393 1.00 74.06 583 SER A C 1
ATOM 4596 O O . SER A 1 583 ? -57.451 -77.723 114.606 1.00 74.06 583 SER A O 1
ATOM 4598 N N . VAL A 1 584 ? -58.004 -76.620 112.727 1.00 75.06 584 VAL A N 1
ATOM 4599 C CA . VAL A 1 584 ? -58.915 -75.645 113.344 1.00 75.06 584 VAL A CA 1
ATOM 4600 C C . VAL A 1 584 ? -60.184 -75.531 112.482 1.00 75.06 584 VAL A C 1
ATOM 4602 O O . VAL A 1 584 ? -60.140 -74.908 111.417 1.00 75.06 584 VAL A O 1
ATOM 4605 N N . PRO A 1 585 ? -61.329 -76.109 112.903 1.00 70.69 585 PRO A N 1
ATOM 4606 C CA . PRO A 1 585 ? -62.560 -76.107 112.102 1.00 70.69 585 PRO A CA 1
ATOM 4607 C C . PRO A 1 585 ? -63.211 -74.721 111.968 1.00 70.69 585 PRO A C 1
ATOM 4609 O O . PRO A 1 585 ? -63.889 -74.445 110.980 1.00 70.69 585 PRO A O 1
ATOM 4612 N N . ASN A 1 586 ? -63.021 -73.844 112.960 1.00 78.31 586 ASN A N 1
ATOM 4613 C CA . ASN A 1 586 ? -63.664 -72.533 113.020 1.00 78.31 586 ASN A CA 1
ATOM 4614 C C . ASN A 1 586 ? -62.940 -71.503 112.132 1.00 78.31 586 ASN A C 1
ATOM 4616 O O . ASN A 1 586 ? -61.786 -71.154 112.375 1.00 78.31 586 ASN A O 1
ATOM 4620 N N . VAL A 1 587 ? -63.641 -70.975 111.123 1.00 77.00 587 VAL A N 1
ATOM 4621 C CA . VAL A 1 587 ? -63.112 -69.985 110.163 1.00 77.00 587 VAL A CA 1
ATOM 4622 C C . VAL A 1 587 ? -62.647 -68.703 110.860 1.00 77.00 587 VAL A C 1
ATOM 4624 O O . VAL A 1 587 ? -61.612 -68.150 110.489 1.00 77.00 587 VAL A O 1
ATOM 4627 N N . THR A 1 588 ? -63.375 -68.246 111.882 1.00 79.19 588 THR A N 1
ATOM 4628 C CA . THR A 1 588 ? -63.071 -66.996 112.594 1.00 79.19 588 THR A CA 1
ATOM 4629 C C . THR A 1 588 ? -61.728 -67.085 113.320 1.00 79.19 588 THR A C 1
ATOM 4631 O O . THR A 1 588 ? -60.914 -66.170 113.223 1.00 79.19 588 THR A O 1
ATOM 4634 N N . GLU A 1 589 ? -61.442 -68.224 113.955 1.00 75.44 589 GLU A N 1
ATOM 4635 C CA . GLU A 1 589 ? -60.170 -68.465 114.649 1.00 75.44 589 GLU A CA 1
ATOM 4636 C C . GLU A 1 589 ? -58.987 -68.586 113.675 1.00 75.44 589 GLU A C 1
ATOM 4638 O O . GLU A 1 589 ? -57.892 -68.098 113.965 1.00 75.44 589 GLU A O 1
ATOM 4643 N N . ARG A 1 590 ? -59.193 -69.157 112.477 1.00 78.62 590 ARG A N 1
ATOM 4644 C CA . ARG A 1 590 ? -58.145 -69.223 111.438 1.00 78.62 590 ARG A CA 1
ATOM 4645 C C . ARG A 1 590 ? -57.706 -67.835 110.963 1.00 78.62 590 ARG A C 1
ATOM 4647 O O . ARG A 1 590 ? -56.515 -67.604 110.748 1.00 78.62 590 ARG A O 1
ATOM 4654 N N . VAL A 1 591 ? -58.649 -66.901 110.833 1.00 79.06 591 VAL A N 1
ATOM 4655 C CA . VAL A 1 591 ? -58.356 -65.508 110.455 1.00 79.06 591 VAL A CA 1
ATOM 4656 C C . VAL A 1 591 ? -57.595 -64.777 111.566 1.00 79.06 591 VAL A C 1
ATOM 4658 O O . VAL A 1 591 ? -56.671 -64.015 111.271 1.00 79.06 591 VAL A O 1
ATOM 4661 N N . GLU A 1 592 ? -57.929 -65.015 112.837 1.00 80.19 592 GLU A N 1
ATOM 4662 C CA . GLU A 1 592 ? -57.195 -64.417 113.962 1.00 80.19 592 GLU A CA 1
ATOM 4663 C C . GLU A 1 592 ? -55.751 -64.921 114.060 1.00 80.19 592 GLU A C 1
ATOM 4665 O O . GLU A 1 592 ? -54.835 -64.118 114.255 1.00 80.19 592 GLU A O 1
ATOM 4670 N N . MET A 1 593 ? -55.519 -66.216 113.828 1.00 76.44 593 MET A N 1
ATOM 4671 C CA . MET A 1 593 ? -54.165 -66.781 113.790 1.00 76.44 593 MET A CA 1
ATOM 4672 C C . MET A 1 593 ? -53.323 -66.203 112.643 1.00 76.44 593 MET A C 1
ATOM 4674 O O . MET A 1 593 ? -52.156 -65.861 112.846 1.00 76.44 593 MET A O 1
ATOM 4678 N N . TYR A 1 594 ? -53.917 -66.007 111.460 1.00 80.19 594 TYR A N 1
ATOM 4679 C CA . TYR A 1 594 ? -53.238 -65.335 110.348 1.00 80.19 594 TYR A CA 1
ATOM 4680 C C . TYR A 1 594 ? -52.864 -63.888 110.697 1.00 80.19 594 TYR A C 1
ATOM 4682 O O . TYR A 1 594 ? -51.736 -63.460 110.444 1.00 80.19 594 TYR A O 1
ATOM 4690 N N . ARG A 1 595 ? -53.776 -63.137 111.335 1.00 79.81 595 ARG A N 1
ATOM 4691 C CA . ARG A 1 595 ? -53.479 -61.778 111.817 1.00 79.81 595 ARG A CA 1
ATOM 4692 C C . ARG A 1 595 ? -52.307 -61.786 112.787 1.00 79.81 595 ARG A C 1
ATOM 4694 O O . ARG A 1 595 ? -51.376 -61.016 112.588 1.00 79.81 595 ARG A O 1
ATOM 4701 N N . LEU A 1 596 ? -52.310 -62.676 113.780 1.00 81.44 596 LEU A N 1
ATOM 4702 C CA . LEU A 1 596 ? -51.219 -62.787 114.749 1.00 81.44 596 LEU A CA 1
ATOM 4703 C C . LEU A 1 596 ? -49.872 -63.074 114.066 1.00 81.44 596 LEU A C 1
ATOM 4705 O O . LEU A 1 596 ? -48.873 -62.429 114.388 1.00 81.44 596 LEU A O 1
ATOM 4709 N N . GLN A 1 597 ? -49.845 -63.984 113.087 1.00 82.50 597 GLN A N 1
ATOM 4710 C CA . GLN A 1 597 ? -48.642 -64.282 112.309 1.00 82.50 597 GLN A CA 1
ATOM 4711 C C . GLN A 1 597 ? -48.136 -63.054 111.539 1.00 82.50 597 GLN A C 1
ATOM 4713 O O . GLN A 1 597 ? -46.934 -62.783 111.556 1.00 82.50 597 GLN A O 1
ATOM 4718 N N . GLN A 1 598 ? -49.025 -62.296 110.888 1.00 81.25 598 GLN A N 1
ATOM 4719 C CA . GLN A 1 598 ? -48.642 -61.076 110.171 1.00 81.25 598 GLN A CA 1
ATOM 4720 C C . GLN A 1 598 ? -48.074 -60.020 111.122 1.00 81.25 598 GLN A C 1
ATOM 4722 O O . GLN A 1 598 ? -47.045 -59.424 110.813 1.00 81.25 598 GLN A O 1
ATOM 4727 N N . THR A 1 599 ? -48.656 -59.849 112.313 1.00 78.75 599 THR A N 1
ATOM 4728 C CA . THR A 1 599 ? -48.139 -58.919 113.330 1.00 78.75 599 THR A CA 1
ATOM 4729 C C . THR A 1 599 ? -46.743 -59.316 113.813 1.00 78.75 599 THR A C 1
ATOM 4731 O O . THR A 1 599 ? -45.878 -58.460 114.003 1.00 78.75 599 THR A O 1
ATOM 4734 N N . LEU A 1 600 ? -46.491 -60.617 113.989 1.00 76.50 600 LEU A N 1
ATOM 4735 C CA . LEU A 1 600 ? -45.172 -61.126 114.373 1.00 76.50 600 LEU A CA 1
ATOM 4736 C C . LEU A 1 600 ? -44.152 -60.985 113.239 1.00 76.50 600 LEU A C 1
ATOM 4738 O O . LEU A 1 600 ? -43.014 -60.597 113.492 1.00 76.50 600 LEU A O 1
ATOM 4742 N N . LYS A 1 601 ? -44.553 -61.245 111.990 1.00 77.81 601 LYS A N 1
ATOM 4743 C CA . LYS A 1 601 ? -43.697 -61.085 110.808 1.00 77.81 601 LYS A CA 1
ATOM 4744 C C . LYS A 1 601 ? -43.343 -59.618 110.563 1.00 77.81 601 LYS A C 1
ATOM 4746 O O . LYS A 1 601 ? -42.183 -59.328 110.290 1.00 77.81 601 LYS A O 1
ATOM 4751 N N . ALA A 1 602 ? -44.306 -58.710 110.731 1.00 73.69 602 ALA A N 1
ATOM 4752 C CA . ALA A 1 602 ? -44.083 -57.267 110.702 1.00 73.69 602 ALA A CA 1
ATOM 4753 C C . ALA A 1 602 ? -43.084 -56.851 111.787 1.00 73.69 602 ALA A C 1
ATOM 4755 O O . ALA A 1 602 ? -42.049 -56.290 111.454 1.00 73.69 602 ALA A O 1
ATOM 4756 N N . ARG A 1 603 ? -43.288 -57.261 113.052 1.00 73.88 603 ARG A N 1
ATOM 4757 C CA . ARG A 1 603 ? -42.309 -57.008 114.127 1.00 73.88 603 ARG A CA 1
ATOM 4758 C C . ARG A 1 603 ? -40.916 -57.533 113.802 1.00 73.88 603 ARG A C 1
ATOM 4760 O O . ARG A 1 603 ? -39.935 -56.859 114.099 1.00 73.88 603 ARG A O 1
ATOM 4767 N N . ASN A 1 604 ? -40.810 -58.729 113.227 1.00 75.19 604 ASN A N 1
ATOM 4768 C CA . ASN A 1 604 ? -39.516 -59.325 112.912 1.00 75.19 604 ASN A CA 1
ATOM 4769 C C . ASN A 1 604 ? -38.824 -58.585 111.754 1.00 75.19 604 ASN A C 1
ATOM 4771 O O . ASN A 1 604 ? -37.625 -58.335 111.823 1.00 75.19 604 ASN A O 1
ATOM 4775 N N . ASN A 1 605 ? -39.582 -58.162 110.736 1.00 72.69 605 ASN A N 1
ATOM 4776 C CA . ASN A 1 605 ? -39.083 -57.325 109.644 1.00 72.69 605 ASN A CA 1
ATOM 4777 C C . ASN A 1 605 ? -38.686 -55.925 110.122 1.00 72.69 605 ASN A C 1
ATOM 4779 O O . ASN A 1 605 ? -37.643 -55.430 109.704 1.00 72.69 605 ASN A O 1
ATOM 4783 N N . ASP A 1 606 ? -39.458 -55.309 111.017 1.00 68.62 606 ASP A N 1
ATOM 4784 C CA . ASP A 1 606 ? -39.138 -54.008 111.614 1.00 68.62 606 ASP A CA 1
ATOM 4785 C C . ASP A 1 606 ? -37.854 -54.108 112.446 1.00 68.62 606 ASP A C 1
ATOM 4787 O O . ASP A 1 606 ? -36.941 -53.297 112.296 1.00 68.62 606 ASP A O 1
ATOM 4791 N N . THR A 1 607 ? -37.727 -55.168 113.252 1.00 69.00 607 THR A N 1
ATOM 4792 C CA . THR A 1 607 ? -36.522 -55.447 114.052 1.00 69.00 607 THR A CA 1
ATOM 4793 C C . THR A 1 607 ? -35.311 -55.711 113.150 1.00 69.00 607 THR A C 1
ATOM 4795 O O . THR A 1 607 ? -34.221 -55.201 113.406 1.00 69.00 607 THR A O 1
ATOM 4798 N N . HIS A 1 608 ? -35.499 -56.444 112.050 1.00 67.25 608 HIS A N 1
ATOM 4799 C CA . HIS A 1 608 ? -34.452 -56.714 111.066 1.00 67.25 608 HIS A CA 1
ATOM 4800 C C . HIS A 1 608 ? -34.027 -55.442 110.309 1.00 67.25 608 HIS A C 1
ATOM 4802 O O . HIS A 1 608 ? -32.832 -55.190 110.156 1.00 67.25 608 HIS A O 1
ATOM 4808 N N . SER A 1 609 ? -34.979 -54.599 109.898 1.00 62.03 609 SER A N 1
ATOM 4809 C CA . SER A 1 609 ? -34.733 -53.336 109.182 1.00 62.03 609 SER A CA 1
ATOM 4810 C C . SER A 1 609 ? -34.015 -52.311 110.065 1.00 62.03 609 SER A C 1
ATOM 4812 O O . SER A 1 609 ? -33.084 -51.649 109.609 1.00 62.03 609 SER A O 1
ATOM 4814 N N . LEU A 1 610 ? -34.367 -52.250 111.354 1.00 62.16 610 LEU A N 1
ATOM 4815 C CA . LEU A 1 610 ? -33.655 -51.454 112.357 1.00 62.16 610 LEU A CA 1
ATOM 4816 C C . LEU A 1 610 ? -32.240 -51.992 112.629 1.00 62.16 610 LEU A C 1
ATOM 4818 O O . LEU A 1 610 ? -31.337 -51.207 112.902 1.00 62.16 610 LEU A O 1
ATOM 4822 N N . SER A 1 611 ? -32.021 -53.307 112.507 1.00 65.12 611 SER A N 1
ATOM 4823 C CA . SER A 1 611 ? -30.704 -53.931 112.718 1.00 65.12 611 SER A CA 1
ATOM 4824 C C . SER A 1 611 ? -29.723 -53.783 111.540 1.00 65.12 611 SER A C 1
ATOM 4826 O O . SER A 1 611 ? -28.519 -53.928 111.737 1.00 65.12 611 SER A O 1
ATOM 4828 N N . GLN A 1 612 ? -30.208 -53.487 110.325 1.00 60.72 612 GLN A N 1
ATOM 4829 C CA . GLN A 1 612 ? -29.395 -53.435 109.094 1.00 60.72 612 GLN A CA 1
ATOM 4830 C C . GLN A 1 612 ? -29.264 -52.039 108.457 1.00 60.72 612 GLN A C 1
ATOM 4832 O O . GLN A 1 612 ? -28.549 -51.881 107.465 1.00 60.72 612 GLN A O 1
ATOM 4837 N N . GLY A 1 613 ? -29.916 -51.012 109.006 1.00 46.94 613 GLY A N 1
ATOM 4838 C CA . GLY A 1 613 ? -29.882 -49.654 108.460 1.00 46.94 613 GLY A CA 1
ATOM 4839 C C . GLY A 1 613 ? -28.509 -48.982 108.576 1.00 46.94 613 GLY A C 1
ATOM 4840 O O . GLY A 1 613 ? -28.192 -48.372 109.594 1.00 46.94 613 GLY A O 1
ATOM 4841 N N . LYS A 1 614 ? -27.701 -49.029 107.509 1.00 50.53 614 LYS A N 1
ATOM 4842 C CA . LYS A 1 614 ? -26.577 -48.101 107.302 1.00 50.53 614 LYS A CA 1
ATOM 4843 C C . LYS A 1 614 ? -27.141 -46.736 106.909 1.00 50.53 614 LYS A C 1
ATOM 4845 O O . LYS A 1 614 ? -27.690 -46.596 105.819 1.00 50.53 614 LYS A O 1
ATOM 4850 N N . ALA A 1 615 ? -26.987 -45.733 107.770 1.00 47.72 615 ALA A N 1
ATOM 4851 C CA . ALA A 1 615 ? -27.266 -44.346 107.413 1.00 47.72 615 ALA A CA 1
ATOM 4852 C C . ALA A 1 615 ? -26.339 -43.920 106.258 1.00 47.72 615 ALA A C 1
ATOM 4854 O O . ALA A 1 615 ? -25.122 -43.851 106.426 1.00 47.72 615 ALA A O 1
ATOM 4855 N N . GLN A 1 616 ? -26.910 -43.676 105.078 1.00 48.44 616 GLN A N 1
ATOM 4856 C CA . GLN A 1 616 ? -26.227 -43.036 103.956 1.00 48.44 616 GLN A CA 1
ATOM 4857 C C . GLN A 1 616 ? -26.611 -41.556 103.949 1.00 48.44 616 GLN A C 1
ATOM 4859 O O . GLN A 1 616 ? -27.792 -41.214 103.926 1.00 48.44 616 GLN A O 1
ATOM 4864 N N . ILE A 1 617 ? -25.605 -40.687 104.013 1.00 43.91 617 ILE A N 1
ATOM 4865 C CA . ILE A 1 617 ? -25.765 -39.235 103.919 1.00 43.91 617 ILE A CA 1
ATOM 4866 C C . ILE A 1 617 ? -25.776 -38.867 102.433 1.00 43.91 617 ILE A C 1
ATOM 4868 O O . ILE A 1 617 ? -24.856 -39.225 101.700 1.00 43.91 617 ILE A O 1
ATOM 4872 N N . PHE A 1 618 ? -26.810 -38.150 101.998 1.00 42.31 618 PHE A N 1
ATOM 4873 C CA . PHE A 1 618 ? -26.846 -37.493 100.693 1.00 42.31 618 PHE A CA 1
ATOM 4874 C C . PHE A 1 618 ? -26.134 -36.139 100.805 1.00 42.31 618 PHE A C 1
ATOM 4876 O O . PHE A 1 618 ? -26.524 -35.310 101.623 1.00 42.31 618 PHE A O 1
ATOM 4883 N N . MET A 1 619 ? -25.095 -35.929 99.995 1.00 46.69 619 MET A N 1
ATOM 4884 C CA . MET A 1 619 ? -24.383 -34.652 99.851 1.00 46.69 619 MET A CA 1
ATOM 4885 C C . MET A 1 619 ? -24.664 -34.059 98.468 1.00 46.69 619 MET A C 1
ATOM 4887 O O . MET A 1 619 ? -24.758 -34.794 97.482 1.00 46.69 619 MET A O 1
ATOM 4891 N N . THR A 1 620 ? -24.823 -32.738 98.401 1.00 48.53 620 THR A N 1
ATOM 4892 C CA . THR A 1 620 ? -25.083 -31.980 97.171 1.00 48.53 620 THR A CA 1
ATOM 4893 C C . THR A 1 620 ? -23.775 -31.495 96.524 1.00 48.53 620 THR A C 1
ATOM 4895 O O . THR A 1 620 ? -22.760 -31.364 97.207 1.00 48.53 620 THR A O 1
ATOM 4898 N N . PRO A 1 621 ? -23.764 -31.202 95.207 1.00 46.22 621 PRO A N 1
ATOM 4899 C CA . PRO A 1 621 ? -22.552 -30.836 94.455 1.00 46.22 621 PRO A CA 1
ATOM 4900 C C . PRO A 1 621 ? -21.822 -29.558 94.907 1.00 46.22 621 PRO A C 1
ATOM 4902 O O . PRO A 1 621 ? -20.746 -29.270 94.392 1.00 46.22 621 PRO A O 1
ATOM 4905 N N . GLU A 1 622 ? -22.381 -28.784 95.839 1.00 53.06 622 GLU A N 1
ATOM 4906 C CA . GLU A 1 622 ? -21.780 -27.539 96.340 1.00 53.06 622 GLU A CA 1
ATOM 4907 C C . GLU A 1 622 ? -20.567 -27.788 97.257 1.00 53.06 622 GLU A C 1
ATOM 4909 O O . GLU A 1 622 ? -19.695 -26.927 97.360 1.00 53.06 622 GLU A O 1
ATOM 4914 N N . ASP A 1 623 ? -20.444 -28.988 97.839 1.00 46.41 623 ASP A N 1
ATOM 4915 C CA . ASP A 1 623 ? -19.345 -29.344 98.750 1.00 46.41 623 ASP A CA 1
ATOM 4916 C C . ASP A 1 623 ? -18.085 -29.880 98.035 1.00 46.41 623 ASP A C 1
ATOM 4918 O O . ASP A 1 623 ? -17.105 -30.257 98.684 1.00 46.41 623 ASP A O 1
ATOM 4922 N N . PHE A 1 624 ? -18.056 -29.884 96.693 1.00 43.41 624 PHE A N 1
ATOM 4923 C CA . PHE A 1 624 ? -16.871 -30.255 95.912 1.00 43.41 624 PHE A CA 1
ATOM 4924 C C . PHE A 1 624 ? -16.225 -29.029 95.255 1.00 43.41 624 PHE A C 1
ATOM 4926 O O . PHE A 1 624 ? -16.525 -28.663 94.122 1.00 43.41 624 PHE A O 1
ATOM 4933 N N . ASN A 1 625 ? -15.245 -28.424 95.930 1.00 39.91 625 ASN A N 1
ATOM 4934 C CA . ASN A 1 625 ? -14.346 -27.456 95.298 1.00 39.91 625 ASN A CA 1
ATOM 4935 C C . ASN A 1 625 ? -13.188 -28.185 94.588 1.00 39.91 625 ASN A C 1
ATOM 4937 O O . ASN A 1 625 ? -12.026 -28.072 94.982 1.00 39.91 625 ASN A O 1
ATOM 4941 N N . LEU A 1 626 ? -13.503 -28.962 93.544 1.00 41.12 626 LEU A N 1
ATOM 4942 C CA . LEU A 1 626 ? -12.505 -29.394 92.561 1.00 41.12 626 LEU A CA 1
ATOM 4943 C C . LEU A 1 626 ? -12.364 -28.277 91.530 1.00 41.12 626 LEU A C 1
ATOM 4945 O O . LEU A 1 626 ? -13.114 -28.197 90.558 1.00 41.12 626 LEU A O 1
ATOM 4949 N N . LYS A 1 627 ? -11.370 -27.412 91.733 1.00 37.66 627 LYS A N 1
ATOM 4950 C CA . LYS A 1 627 ? -10.840 -26.589 90.648 1.00 37.66 627 LYS A CA 1
ATOM 4951 C C . LYS A 1 627 ? -10.154 -27.522 89.654 1.00 37.66 627 LYS A C 1
ATOM 4953 O O . LYS A 1 627 ? -8.979 -27.841 89.812 1.00 37.66 627 LYS A O 1
ATOM 4958 N N . LEU A 1 628 ? -10.888 -27.961 88.635 1.00 43.94 628 LEU A N 1
ATOM 4959 C CA . LEU A 1 628 ? -10.270 -28.371 87.381 1.00 43.94 628 LEU A CA 1
ATOM 4960 C C . LEU A 1 628 ? -9.519 -27.144 86.869 1.00 43.94 628 LEU A C 1
ATOM 4962 O O . LEU A 1 628 ? -10.125 -26.124 86.537 1.00 43.94 628 LEU A O 1
ATOM 4966 N N . GLY A 1 629 ? -8.190 -27.213 86.929 1.00 34.25 629 GLY A N 1
ATOM 4967 C CA . GLY A 1 629 ? -7.334 -26.214 86.318 1.00 34.25 629 GLY A CA 1
ATOM 4968 C C . GLY A 1 629 ? -7.758 -26.054 84.867 1.00 34.25 629 GLY A C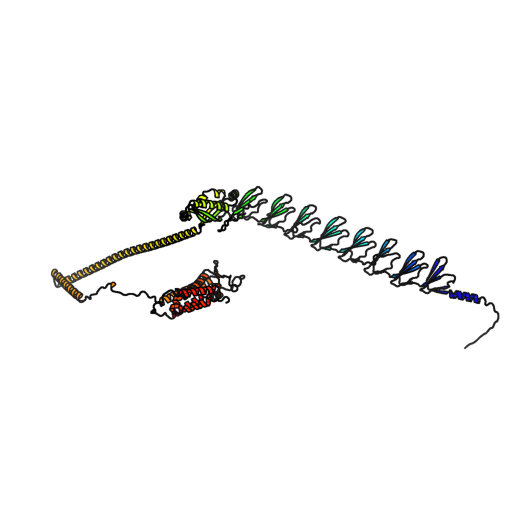 1
ATOM 4969 O O . GLY A 1 629 ? -7.880 -27.040 84.144 1.00 34.25 629 GLY A O 1
ATOM 4970 N N . SER A 1 630 ? -8.021 -24.810 84.479 1.00 39.88 630 SER A N 1
ATOM 4971 C CA . SER A 1 630 ? -8.093 -24.390 83.086 1.00 39.88 630 SER A CA 1
ATOM 4972 C C . SER A 1 630 ? -7.015 -25.111 82.281 1.00 39.88 630 SER A C 1
ATOM 4974 O O . SER A 1 630 ? -5.851 -25.076 82.690 1.00 39.88 630 SER A O 1
ATOM 4976 N N . GLU A 1 631 ? -7.416 -25.756 81.187 1.00 45.03 631 GLU A N 1
ATOM 4977 C CA . GLU A 1 631 ? -6.539 -26.443 80.242 1.00 45.03 631 GLU A CA 1
ATOM 4978 C C . GLU A 1 631 ? -5.292 -25.598 79.968 1.00 45.03 631 GLU A C 1
ATOM 4980 O O . GLU A 1 631 ? -5.326 -24.580 79.275 1.00 45.03 631 GLU A O 1
ATOM 4985 N N . VAL A 1 632 ? -4.174 -26.015 80.554 1.00 50.22 632 VAL A N 1
ATOM 4986 C CA . VAL A 1 632 ? -2.863 -25.613 80.067 1.00 50.22 632 VAL A CA 1
ATOM 4987 C C . VAL A 1 632 ? -2.711 -26.362 78.746 1.00 50.22 632 VAL A C 1
ATOM 4989 O O . VAL A 1 632 ? -2.813 -27.592 78.754 1.00 50.22 632 VAL A O 1
ATOM 4992 N N . PRO A 1 633 ? -2.529 -25.681 77.605 1.00 53.22 633 PRO A N 1
ATOM 4993 C CA . PRO A 1 633 ? -2.374 -26.385 76.347 1.00 53.22 633 PRO A CA 1
ATOM 4994 C C . PRO A 1 633 ? -1.107 -27.241 76.429 1.00 53.22 633 PRO A C 1
ATOM 4996 O O . PRO A 1 633 ? -0.019 -26.722 76.680 1.00 53.22 633 PRO A O 1
ATOM 4999 N N . ASN A 1 634 ? -1.259 -28.557 76.257 1.00 62.19 634 ASN A N 1
ATOM 5000 C CA . ASN A 1 634 ? -0.133 -29.479 76.164 1.00 62.19 634 ASN A CA 1
ATOM 5001 C C . ASN A 1 634 ? 0.769 -29.005 75.008 1.00 62.19 634 ASN A C 1
ATOM 5003 O O . ASN A 1 634 ? 0.302 -28.902 73.869 1.00 62.19 634 ASN A O 1
ATOM 5007 N N . GLU A 1 635 ? 2.038 -28.681 75.285 1.00 61.50 635 GLU A N 1
ATOM 5008 C CA . GLU A 1 635 ? 2.990 -28.237 74.255 1.00 61.50 635 GLU A CA 1
ATOM 5009 C C . GLU A 1 635 ? 3.087 -29.248 73.107 1.00 61.50 635 GLU A C 1
ATOM 5011 O O . GLU A 1 635 ? 3.236 -28.850 71.954 1.00 61.50 635 GLU A O 1
ATOM 5016 N N . GLU A 1 636 ? 2.916 -30.539 73.397 1.00 67.50 636 GLU A N 1
ATOM 5017 C CA . GLU A 1 636 ? 2.908 -31.603 72.396 1.00 67.50 636 GLU A CA 1
ATOM 5018 C C . GLU A 1 636 ? 1.712 -31.499 71.436 1.00 67.50 636 GLU A C 1
ATOM 5020 O O . GLU A 1 636 ? 1.874 -31.680 70.231 1.00 67.50 636 GLU A O 1
ATOM 5025 N N . ALA A 1 637 ? 0.527 -31.130 71.933 1.00 69.94 637 ALA A N 1
ATOM 5026 C CA . ALA A 1 637 ? -0.669 -30.957 71.106 1.00 69.94 637 ALA A CA 1
ATOM 5027 C C . ALA A 1 637 ? -0.571 -29.705 70.219 1.00 69.94 637 ALA A C 1
ATOM 5029 O O . ALA A 1 637 ? -0.898 -29.755 69.033 1.00 69.94 637 ALA A O 1
ATOM 5030 N N . ASN A 1 638 ? -0.045 -28.601 70.762 1.00 72.00 638 ASN A N 1
ATOM 5031 C CA . ASN A 1 638 ? 0.244 -27.393 69.981 1.00 72.00 638 ASN A CA 1
ATOM 5032 C C . ASN A 1 638 ? 1.312 -27.650 68.908 1.00 72.00 638 ASN A C 1
ATOM 5034 O O . ASN A 1 638 ? 1.188 -27.171 67.779 1.00 72.00 638 ASN A O 1
ATOM 5038 N N . LEU A 1 639 ? 2.344 -28.430 69.245 1.00 76.81 639 LEU A N 1
ATOM 5039 C CA . LEU A 1 639 ? 3.389 -28.839 68.313 1.00 76.81 639 LEU A CA 1
ATOM 5040 C C . LEU A 1 639 ? 2.823 -29.726 67.195 1.00 76.81 639 LEU A C 1
ATOM 5042 O O . LEU A 1 639 ? 3.059 -29.457 66.019 1.00 76.81 639 LEU A O 1
ATOM 5046 N N . ALA A 1 640 ? 2.045 -30.750 67.545 1.00 80.62 640 ALA A N 1
ATOM 5047 C CA . ALA A 1 640 ? 1.442 -31.672 66.589 1.00 80.62 640 ALA A CA 1
ATOM 5048 C C . ALA A 1 640 ? 0.452 -30.973 65.645 1.00 80.62 640 ALA A C 1
ATOM 5050 O O . ALA A 1 640 ? 0.436 -31.272 64.449 1.00 80.62 640 ALA A O 1
ATOM 5051 N N . MET A 1 641 ? -0.330 -30.008 66.143 1.00 81.38 641 MET A N 1
ATOM 5052 C CA . MET A 1 641 ? -1.250 -29.215 65.322 1.00 81.38 641 MET A CA 1
ATOM 5053 C C . MET A 1 641 ? -0.494 -28.381 64.277 1.00 81.38 641 MET A C 1
ATOM 5055 O O . MET A 1 641 ? -0.855 -28.398 63.101 1.00 81.38 641 MET A O 1
ATOM 5059 N N . SER A 1 642 ? 0.595 -27.722 64.682 1.00 83.00 642 SER A N 1
ATOM 5060 C CA . SER A 1 642 ? 1.414 -26.893 63.788 1.00 83.00 642 SER A CA 1
ATOM 5061 C C . SER A 1 642 ? 2.188 -27.726 62.749 1.00 83.00 642 SER A C 1
ATOM 5063 O O . SER A 1 642 ? 2.226 -27.381 61.567 1.00 83.00 642 SER A O 1
ATOM 5065 N N . ILE A 1 643 ? 2.721 -28.893 63.146 1.00 86.56 643 ILE A N 1
ATOM 5066 C CA . ILE A 1 643 ? 3.327 -29.868 62.218 1.00 86.56 643 ILE A CA 1
ATOM 5067 C C . ILE A 1 643 ? 2.292 -30.356 61.196 1.00 86.56 643 ILE A C 1
ATOM 5069 O O . ILE A 1 643 ? 2.583 -30.422 60.001 1.00 86.56 643 ILE A O 1
ATOM 5073 N N . SER A 1 644 ? 1.079 -30.675 61.653 1.00 86.12 644 SER A N 1
ATOM 5074 C CA . SER A 1 644 ? 0.006 -31.172 60.787 1.00 86.12 644 SER A CA 1
ATOM 5075 C C . SER A 1 644 ? -0.444 -30.118 59.776 1.00 86.12 644 SER A C 1
ATOM 5077 O O . SER A 1 644 ? -0.621 -30.445 58.605 1.00 86.12 644 SER A O 1
ATOM 5079 N N . ALA A 1 645 ? -0.566 -28.854 60.193 1.00 83.75 645 ALA A N 1
ATOM 5080 C CA . ALA A 1 645 ? -0.897 -27.742 59.305 1.00 83.75 645 ALA A CA 1
ATOM 5081 C C . ALA A 1 645 ? 0.169 -27.543 58.211 1.00 83.75 645 ALA A C 1
ATOM 5083 O O . ALA A 1 645 ? -0.167 -27.470 57.027 1.00 83.75 645 ALA A O 1
ATOM 5084 N N . GLY A 1 646 ? 1.456 -27.543 58.584 1.00 86.38 646 GLY A N 1
ATOM 5085 C CA . GLY A 1 646 ? 2.567 -27.420 57.634 1.00 86.38 646 GLY A CA 1
ATOM 5086 C C . GLY A 1 646 ? 2.653 -28.587 56.642 1.00 86.38 646 GLY A C 1
ATOM 5087 O O . GLY A 1 646 ? 2.807 -28.372 55.438 1.00 86.38 646 GLY A O 1
ATOM 5088 N N . LEU A 1 647 ? 2.503 -29.826 57.123 1.00 88.06 647 LEU A N 1
ATOM 5089 C CA . LEU A 1 647 ? 2.500 -31.022 56.272 1.00 88.06 647 LEU A CA 1
ATOM 5090 C C . LEU A 1 647 ? 1.301 -31.057 55.321 1.00 88.06 647 LEU A C 1
ATOM 5092 O O . LEU A 1 647 ? 1.475 -31.370 54.144 1.00 88.06 647 LEU A O 1
ATOM 5096 N N . ALA A 1 648 ? 0.102 -30.722 55.802 1.00 89.00 648 ALA A N 1
ATOM 5097 C CA . ALA A 1 648 ? -1.102 -30.690 54.978 1.00 89.00 648 ALA A CA 1
ATOM 5098 C C . ALA A 1 648 ? -1.010 -29.621 53.879 1.00 89.00 648 ALA A C 1
ATOM 5100 O O . ALA A 1 648 ? -1.368 -29.894 52.729 1.00 89.00 648 ALA A O 1
ATOM 5101 N N . GLY A 1 649 ? -0.473 -28.439 54.206 1.00 86.06 649 GLY A N 1
ATOM 5102 C CA . GLY A 1 649 ? -0.213 -27.374 53.237 1.00 86.06 649 GLY A CA 1
ATOM 5103 C C . GLY A 1 649 ? 0.721 -27.838 52.119 1.00 86.06 649 GLY A C 1
ATOM 5104 O O . GLY A 1 649 ? 0.352 -27.786 50.944 1.00 86.06 649 GLY A O 1
ATOM 5105 N N . TYR A 1 650 ? 1.880 -28.406 52.472 1.00 88.94 650 TYR A N 1
ATOM 5106 C CA . TYR A 1 650 ? 2.825 -28.911 51.475 1.00 88.94 650 TYR A CA 1
ATOM 5107 C C . TYR A 1 650 ? 2.273 -30.077 50.658 1.00 88.94 650 TYR A C 1
ATOM 5109 O O . TYR A 1 650 ? 2.405 -30.060 49.438 1.00 88.94 650 TYR A O 1
ATOM 5117 N N . ALA A 1 651 ? 1.624 -31.062 51.283 1.00 90.38 651 ALA A N 1
ATOM 5118 C CA . ALA A 1 651 ? 1.051 -32.200 50.566 1.00 90.38 651 ALA A CA 1
ATOM 5119 C C . ALA A 1 651 ? 0.015 -31.750 49.523 1.00 90.38 651 ALA A C 1
ATOM 5121 O O . ALA A 1 651 ? 0.048 -32.200 48.377 1.00 90.38 651 ALA A O 1
ATOM 5122 N N . THR A 1 652 ? -0.855 -30.807 49.895 1.00 91.56 652 THR A N 1
ATOM 5123 C CA . THR A 1 652 ? -1.884 -30.262 49.000 1.00 91.56 652 THR A CA 1
ATOM 5124 C C . THR A 1 652 ? -1.259 -29.468 47.855 1.00 91.56 652 THR A C 1
ATOM 5126 O O . THR A 1 652 ? -1.616 -29.659 46.695 1.00 91.56 652 THR A O 1
ATOM 5129 N N . SER A 1 653 ? -0.291 -28.599 48.153 1.00 89.75 653 SER A N 1
ATOM 5130 C CA . SER A 1 653 ? 0.363 -27.780 47.130 1.00 89.75 653 SER A CA 1
ATOM 5131 C C . SER A 1 653 ? 1.234 -28.604 46.174 1.00 89.75 653 SER A C 1
ATOM 5133 O O . SER A 1 653 ? 1.186 -28.366 44.971 1.00 89.75 653 SER A O 1
ATOM 5135 N N . ILE A 1 654 ? 1.961 -29.618 46.661 1.00 88.25 654 ILE A N 1
ATOM 5136 C CA . ILE A 1 654 ? 2.728 -30.549 45.812 1.00 88.25 654 ILE A CA 1
ATOM 5137 C C . ILE A 1 654 ? 1.787 -31.324 44.885 1.00 88.25 654 ILE A C 1
ATOM 5139 O O . ILE A 1 654 ? 2.068 -31.443 43.694 1.00 88.25 654 ILE A O 1
ATOM 5143 N N . LEU A 1 655 ? 0.653 -31.811 45.400 1.00 89.56 655 LEU A N 1
ATOM 5144 C CA . LEU A 1 655 ? -0.341 -32.513 44.589 1.00 89.56 655 LEU A CA 1
ATOM 5145 C C . LEU A 1 655 ? -0.893 -31.617 43.469 1.00 89.56 655 LEU A C 1
ATOM 5147 O O . LEU A 1 655 ? -0.978 -32.056 42.325 1.00 89.56 655 LEU A O 1
ATOM 5151 N N . LEU A 1 656 ? -1.205 -30.353 43.771 1.00 89.12 656 LEU A N 1
ATOM 5152 C CA . LEU A 1 656 ? -1.656 -29.380 42.770 1.00 89.12 656 LEU A CA 1
ATOM 5153 C C . LEU A 1 656 ? -0.579 -29.067 41.726 1.00 89.12 656 LEU A C 1
ATOM 5155 O O . LEU A 1 656 ? -0.902 -28.965 40.547 1.00 89.12 656 LEU A O 1
ATOM 5159 N N . VAL A 1 657 ? 0.694 -28.969 42.124 1.00 85.69 657 VAL A N 1
ATOM 5160 C CA . VAL A 1 657 ? 1.809 -28.803 41.176 1.00 85.69 657 VAL A CA 1
ATOM 5161 C C . VAL A 1 657 ? 1.916 -30.013 40.246 1.00 85.69 657 VAL A C 1
ATOM 5163 O O . VAL A 1 657 ? 2.022 -29.836 39.036 1.00 85.69 657 VAL A O 1
ATOM 5166 N N . LEU A 1 658 ? 1.831 -31.237 40.776 1.00 85.50 658 LEU A N 1
ATOM 5167 C CA . LEU A 1 658 ? 1.890 -32.463 39.972 1.00 85.50 658 LEU A CA 1
ATOM 5168 C C . LEU A 1 658 ? 0.714 -32.574 38.991 1.00 85.50 658 LEU A C 1
ATOM 5170 O O . LEU A 1 658 ? 0.924 -32.903 37.825 1.00 85.50 658 LEU A O 1
ATOM 5174 N N . ILE A 1 659 ? -0.506 -32.253 39.433 1.00 85.75 659 ILE A N 1
ATOM 5175 C CA . ILE A 1 659 ? -1.693 -32.218 38.564 1.00 85.75 659 ILE A CA 1
ATOM 5176 C C . ILE A 1 659 ? -1.542 -31.120 37.505 1.00 85.75 659 ILE A C 1
ATOM 5178 O O . ILE A 1 659 ? -1.779 -31.365 36.326 1.00 85.75 659 ILE A O 1
ATOM 5182 N N . GLY A 1 660 ? -1.103 -29.924 37.902 1.00 81.19 660 GLY A N 1
ATOM 5183 C CA . GLY A 1 660 ? -0.900 -28.794 36.997 1.00 81.19 660 GLY A CA 1
ATOM 5184 C C . GLY A 1 660 ? 0.147 -29.067 35.913 1.00 81.19 660 GLY A C 1
ATOM 5185 O O . GLY A 1 660 ? -0.059 -28.664 34.769 1.00 81.19 660 GLY A O 1
ATOM 5186 N N . LEU A 1 661 ? 1.224 -29.788 36.249 1.00 80.56 661 LEU A N 1
ATOM 5187 C CA . LEU A 1 661 ? 2.240 -30.250 35.296 1.00 80.56 661 LEU A CA 1
ATOM 5188 C C . LEU A 1 661 ? 1.710 -31.350 34.365 1.00 80.56 661 LEU A C 1
ATOM 5190 O O . LEU A 1 661 ? 2.030 -31.341 33.182 1.00 80.56 661 LEU A O 1
ATOM 5194 N N . ALA A 1 662 ? 0.889 -32.274 34.873 1.00 81.00 662 ALA A N 1
ATOM 5195 C CA . ALA A 1 662 ? 0.314 -33.356 34.071 1.00 81.00 662 ALA A CA 1
ATOM 5196 C C . ALA A 1 662 ? -0.743 -32.871 33.061 1.00 81.00 662 ALA A C 1
ATOM 5198 O O . ALA A 1 662 ? -0.889 -33.466 31.997 1.00 81.00 662 ALA A O 1
ATOM 5199 N N . VAL A 1 663 ? -1.479 -31.804 33.390 1.00 80.12 663 VAL A N 1
ATOM 5200 C CA . VAL A 1 663 ? -2.521 -31.221 32.525 1.00 80.12 663 VAL A CA 1
ATOM 5201 C C . VAL A 1 663 ? -1.928 -30.360 31.399 1.00 80.12 663 VAL A C 1
ATOM 5203 O O . VAL A 1 663 ? -2.514 -30.290 30.321 1.00 80.12 663 VAL A O 1
ATOM 5206 N N . GLY A 1 664 ? -0.763 -29.737 31.613 1.00 70.06 664 GLY A N 1
ATOM 5207 C CA . GLY A 1 664 ? -0.149 -28.819 30.644 1.00 70.06 664 GLY A CA 1
ATOM 5208 C C . GLY A 1 664 ? -0.913 -27.487 30.481 1.00 70.06 664 GLY A C 1
ATOM 5209 O O . GLY A 1 664 ? -1.903 -27.245 31.179 1.00 70.06 664 GLY A O 1
ATOM 5210 N N . PRO A 1 665 ? -0.445 -26.572 29.610 1.00 68.00 665 PRO A N 1
ATOM 5211 C CA . PRO A 1 665 ? -1.123 -25.301 29.350 1.00 68.00 665 PRO A CA 1
ATOM 5212 C C . PRO A 1 665 ? -2.384 -25.515 28.489 1.00 68.00 665 PRO A C 1
ATOM 5214 O O . PRO A 1 665 ? -2.289 -25.949 27.344 1.00 68.00 665 PRO A O 1
ATOM 5217 N N . GLY A 1 666 ? -3.565 -25.221 29.047 1.00 64.56 666 GLY A N 1
ATOM 5218 C CA . GLY A 1 666 ? -4.859 -25.262 28.342 1.00 64.56 666 GLY A CA 1
ATOM 5219 C C . GLY A 1 666 ? -5.185 -23.964 27.584 1.00 64.56 666 GLY A C 1
ATOM 5220 O O . GLY A 1 666 ? -4.311 -23.121 27.401 1.00 64.56 666 GLY A O 1
ATOM 5221 N N . GLU A 1 667 ? -6.445 -23.789 27.163 1.00 58.62 667 GLU A N 1
ATOM 5222 C CA . GLU A 1 667 ? -6.925 -22.570 26.473 1.00 58.62 667 GLU A CA 1
ATOM 5223 C C . GLU A 1 667 ? -6.890 -21.317 27.376 1.00 58.62 667 GLU A C 1
ATOM 5225 O O . GLU A 1 667 ? -6.603 -20.221 26.896 1.00 58.62 667 GLU A O 1
ATOM 5230 N N . ASP A 1 668 ? -7.064 -21.486 28.693 1.00 61.97 668 ASP A N 1
ATOM 5231 C CA . ASP A 1 668 ? -6.944 -20.423 29.703 1.00 61.97 668 ASP A CA 1
ATOM 5232 C C . ASP A 1 668 ? -5.488 -20.276 30.182 1.00 61.97 668 ASP A C 1
ATOM 5234 O O . ASP A 1 668 ? -5.110 -20.714 31.275 1.00 61.97 668 ASP A O 1
ATOM 5238 N N . GLN A 1 669 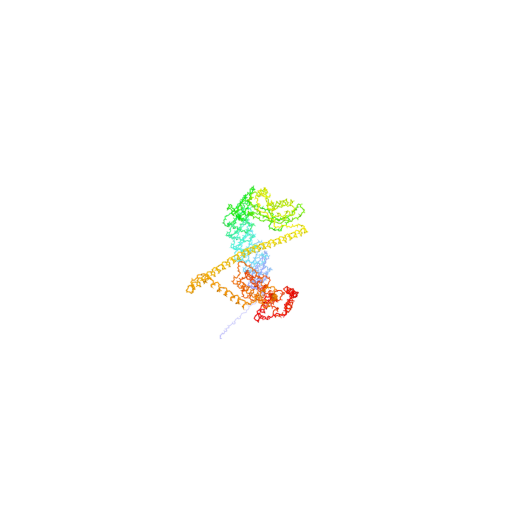? -4.633 -19.698 29.338 1.00 64.06 669 GLN A N 1
ATOM 5239 C CA . GLN A 1 669 ? -3.213 -19.529 29.649 1.00 64.06 669 GLN A CA 1
ATOM 5240 C C . GLN A 1 669 ? -2.982 -18.364 30.615 1.00 64.06 669 GLN A C 1
ATOM 5242 O O . GLN A 1 669 ? -3.338 -17.220 30.332 1.00 64.06 669 GLN A O 1
ATOM 5247 N N . VAL A 1 670 ? -2.312 -18.642 31.736 1.00 63.97 670 VAL A N 1
ATOM 5248 C CA . VAL A 1 670 ? -1.814 -17.610 32.650 1.00 63.97 670 VAL A CA 1
ATOM 5249 C C . VAL A 1 670 ? -0.294 -17.677 32.678 1.00 63.97 670 VAL A C 1
ATOM 5251 O O . VAL A 1 670 ? 0.305 -18.744 32.808 1.00 63.97 670 VAL A O 1
ATOM 5254 N N . SER A 1 671 ? 0.344 -16.524 32.527 1.00 67.62 671 SER A N 1
ATOM 5255 C CA . SER A 1 671 ? 1.787 -16.432 32.370 1.00 67.62 671 SER A CA 1
ATOM 5256 C C . SER A 1 671 ? 2.479 -16.388 33.739 1.00 67.62 671 SER A C 1
ATOM 5258 O O . SER A 1 671 ? 2.305 -15.419 34.483 1.00 67.62 671 SER A O 1
ATOM 5260 N N . LEU A 1 672 ? 3.268 -17.408 34.090 1.00 65.94 672 LEU A N 1
ATOM 5261 C CA . LEU A 1 672 ? 4.034 -17.414 35.338 1.00 65.94 672 LEU A CA 1
ATOM 5262 C C . LEU A 1 672 ? 5.449 -16.875 35.098 1.00 65.94 672 LEU A C 1
ATOM 5264 O O . LEU A 1 672 ? 6.179 -17.347 34.229 1.00 65.94 672 LEU A O 1
ATOM 5268 N N . ASN A 1 673 ? 5.844 -15.865 35.873 1.00 68.56 673 ASN A N 1
ATOM 5269 C CA . ASN A 1 673 ? 7.183 -15.294 35.782 1.00 68.56 673 ASN A CA 1
ATOM 5270 C C . ASN A 1 673 ? 8.180 -16.171 36.556 1.00 68.56 673 ASN A C 1
ATOM 5272 O O . ASN A 1 673 ? 8.092 -16.307 37.779 1.00 68.56 673 ASN A O 1
ATOM 5276 N N . TYR A 1 674 ? 9.159 -16.729 35.843 1.00 64.81 674 TYR A N 1
ATOM 5277 C CA . TYR A 1 674 ? 10.176 -17.608 36.413 1.00 64.81 674 TYR A CA 1
ATOM 5278 C C . TYR A 1 674 ? 11.025 -16.921 37.491 1.00 64.81 674 TYR A C 1
ATOM 5280 O O . TYR A 1 674 ? 11.420 -17.565 38.461 1.00 64.81 674 TYR A O 1
ATOM 5288 N N . GLN A 1 675 ? 11.282 -15.610 37.391 1.00 60.28 675 GLN A N 1
ATOM 5289 C CA . GLN A 1 675 ? 12.091 -14.897 38.384 1.00 60.28 675 GLN A CA 1
ATOM 5290 C C . GLN A 1 675 ? 11.473 -14.886 39.784 1.00 60.28 675 GLN A C 1
ATOM 5292 O O . GLN A 1 675 ? 12.221 -14.868 40.764 1.00 60.28 675 GLN A O 1
ATOM 5297 N N . LEU A 1 676 ? 10.141 -14.931 39.867 1.00 62.97 676 LEU A N 1
ATOM 5298 C CA . LEU A 1 676 ? 9.387 -14.891 41.119 1.00 62.97 676 LEU A CA 1
ATOM 5299 C C . LEU A 1 676 ? 9.344 -16.249 41.838 1.00 62.97 676 LEU A C 1
ATOM 5301 O O . LEU A 1 676 ? 8.885 -16.320 42.976 1.00 62.97 676 LEU A O 1
ATOM 5305 N N . LEU A 1 677 ? 9.842 -17.324 41.214 1.00 70.81 677 LEU A N 1
ATOM 5306 C CA . LEU A 1 677 ? 9.928 -18.639 41.846 1.00 70.81 677 LEU A CA 1
ATOM 5307 C C . LEU A 1 677 ? 11.053 -18.689 42.899 1.00 70.81 677 LEU A C 1
ATOM 5309 O O . LEU A 1 677 ? 12.148 -18.155 42.666 1.00 70.81 677 LEU A O 1
ATOM 5313 N N . PRO A 1 678 ? 10.840 -19.390 44.029 1.00 71.75 678 PRO A N 1
ATOM 5314 C CA . PRO A 1 678 ? 11.906 -19.720 44.966 1.00 71.75 678 PRO A CA 1
ATOM 5315 C C . PRO A 1 678 ? 13.067 -20.466 44.304 1.00 71.75 678 PRO A C 1
ATOM 5317 O O . PRO A 1 678 ? 12.862 -21.260 43.385 1.00 71.75 678 PRO A O 1
ATOM 5320 N N . LEU A 1 679 ? 14.287 -20.257 44.801 1.00 71.19 679 LEU A N 1
ATOM 5321 C CA . LEU A 1 679 ? 15.524 -20.781 44.209 1.00 71.19 679 LEU A CA 1
ATOM 5322 C C . LEU A 1 679 ? 15.487 -22.305 44.008 1.00 71.19 679 LEU A C 1
ATOM 5324 O O . LEU A 1 679 ? 15.845 -22.803 42.947 1.00 71.19 679 LEU A O 1
ATOM 5328 N N . VAL A 1 680 ? 15.021 -23.057 45.003 1.00 73.06 680 VAL A N 1
ATOM 5329 C CA . VAL A 1 680 ? 14.943 -24.525 44.906 1.00 73.06 680 VAL A CA 1
ATOM 5330 C C . VAL A 1 680 ? 13.856 -24.976 43.935 1.00 73.06 680 VAL A C 1
ATOM 5332 O O . VAL A 1 680 ? 14.040 -25.951 43.208 1.00 73.06 680 VAL A O 1
ATOM 5335 N N . LEU A 1 681 ? 12.749 -24.236 43.863 1.00 71.19 681 LEU A N 1
ATOM 5336 C CA . LEU A 1 681 ? 11.658 -24.545 42.947 1.00 71.19 681 LEU A CA 1
ATOM 5337 C C . LEU A 1 681 ? 12.057 -24.277 41.488 1.00 71.19 681 LEU A C 1
ATOM 5339 O O . LEU A 1 681 ? 11.661 -25.038 40.610 1.00 71.19 681 LEU A O 1
ATOM 5343 N N . LYS A 1 682 ? 12.919 -23.280 41.238 1.00 70.88 682 LYS A N 1
ATOM 5344 C CA . LYS A 1 682 ? 13.568 -23.069 39.933 1.00 70.88 682 LYS A CA 1
ATOM 5345 C C . LYS A 1 682 ? 14.331 -24.311 39.478 1.00 70.88 682 LYS A C 1
ATOM 5347 O O . LYS A 1 682 ? 14.088 -24.805 38.385 1.00 70.88 682 LYS A O 1
ATOM 5352 N N . PHE A 1 683 ? 15.197 -24.859 40.332 1.00 70.94 683 PHE A N 1
ATOM 5353 C CA . PHE A 1 683 ? 15.968 -26.064 40.006 1.00 70.94 683 PHE A CA 1
ATOM 5354 C C . PHE A 1 683 ? 15.094 -27.302 39.792 1.00 70.94 683 PHE A C 1
ATOM 5356 O O . PHE A 1 683 ? 15.361 -28.077 38.878 1.00 70.94 683 PHE A O 1
ATOM 5363 N N . LEU A 1 684 ? 14.059 -27.488 40.614 1.00 70.19 684 LEU A N 1
ATOM 5364 C CA . LEU A 1 684 ? 13.171 -28.649 40.521 1.00 70.19 684 LEU A CA 1
ATOM 5365 C C . LEU A 1 684 ? 12.257 -28.600 39.292 1.00 70.19 684 LEU A C 1
ATOM 5367 O O . LEU A 1 684 ? 12.036 -29.634 38.669 1.00 70.19 684 LEU A O 1
ATOM 5371 N N . LEU A 1 685 ? 11.738 -27.421 38.932 1.00 68.88 685 LEU A N 1
ATOM 5372 C CA . LEU A 1 685 ? 10.830 -27.261 37.792 1.00 68.88 685 LEU A CA 1
ATOM 5373 C C . LEU A 1 685 ? 11.562 -27.119 36.450 1.00 68.88 685 LEU A C 1
ATOM 5375 O O . LEU A 1 685 ? 10.995 -27.487 35.424 1.00 68.88 685 LEU A O 1
ATOM 5379 N N . ARG A 1 686 ? 12.819 -26.649 36.434 1.00 66.19 686 ARG A N 1
ATOM 5380 C CA . ARG A 1 686 ? 13.635 -26.491 35.213 1.00 66.19 686 ARG A CA 1
ATOM 5381 C C . ARG A 1 686 ? 13.673 -27.737 34.310 1.00 66.19 686 ARG A C 1
ATOM 5383 O O . ARG A 1 686 ? 13.412 -27.578 33.124 1.00 66.19 686 ARG A O 1
ATOM 5390 N N . PRO A 1 687 ? 13.952 -28.960 34.801 1.00 62.75 687 PRO A N 1
ATOM 5391 C CA . PRO A 1 687 ? 13.960 -30.151 33.947 1.00 62.75 687 PRO A CA 1
ATOM 5392 C C . PRO A 1 687 ? 12.558 -30.615 33.516 1.00 62.75 687 PRO A C 1
ATOM 5394 O O . PRO A 1 687 ? 12.445 -31.380 32.565 1.00 62.75 687 PRO A O 1
ATOM 5397 N N . LEU A 1 688 ? 11.497 -30.183 34.208 1.00 64.75 688 LEU A N 1
ATOM 5398 C CA . LEU A 1 688 ? 10.115 -30.621 33.969 1.00 64.75 688 LEU A CA 1
ATOM 5399 C C . LEU A 1 688 ? 9.364 -29.732 32.967 1.00 64.75 688 LEU A C 1
ATOM 5401 O O . LEU A 1 688 ? 8.395 -30.190 32.371 1.00 64.75 688 LEU A O 1
ATOM 5405 N N . LEU A 1 689 ? 9.801 -28.483 32.776 1.00 61.88 689 LEU A N 1
ATOM 5406 C CA . LEU A 1 689 ? 9.161 -27.509 31.881 1.00 61.88 689 LEU A CA 1
ATOM 5407 C C . LEU A 1 689 ? 9.655 -27.577 30.416 1.00 61.88 689 LEU A C 1
ATOM 5409 O O . LEU A 1 689 ? 9.079 -26.905 29.566 1.00 61.88 689 LEU A O 1
ATOM 5413 N N . GLY A 1 690 ? 10.652 -28.420 30.109 1.00 53.62 690 GLY A N 1
ATOM 5414 C CA . GLY A 1 690 ? 11.185 -28.640 28.752 1.00 53.62 690 GLY A CA 1
ATOM 5415 C C . GLY A 1 690 ? 12.022 -27.479 28.184 1.00 53.62 690 GLY A C 1
ATOM 5416 O O . GLY A 1 690 ? 11.985 -26.360 28.690 1.00 53.62 690 GLY A O 1
ATOM 5417 N N . GLU A 1 691 ? 12.803 -27.740 27.125 1.00 47.38 691 GLU A N 1
ATOM 5418 C CA . GLU A 1 691 ? 13.326 -26.666 26.261 1.00 47.38 691 GLU A CA 1
ATOM 5419 C C . GLU A 1 691 ? 12.149 -26.051 25.486 1.00 47.38 691 GLU A C 1
ATOM 5421 O O . GLU A 1 691 ? 11.267 -26.775 25.021 1.00 47.38 691 GLU A O 1
ATOM 5426 N N . SER A 1 692 ? 12.113 -24.718 25.396 1.00 44.75 692 SER A N 1
ATOM 5427 C CA . SER A 1 692 ? 11.006 -23.916 24.855 1.00 44.75 692 SER A CA 1
ATOM 5428 C C . SER A 1 692 ? 10.405 -24.512 23.575 1.00 44.75 692 SER A C 1
ATOM 5430 O O . SER A 1 692 ? 11.033 -24.508 22.518 1.00 44.75 692 SER A O 1
ATOM 5432 N N . SER A 1 693 ? 9.163 -24.989 23.648 1.00 40.19 693 SER A N 1
ATOM 5433 C CA . SER A 1 693 ? 8.474 -25.686 22.554 1.00 40.19 693 SER A CA 1
ATOM 5434 C C . SER A 1 693 ? 7.905 -24.762 21.462 1.00 40.19 693 SER A C 1
ATOM 5436 O O . SER A 1 693 ? 6.920 -25.117 20.816 1.00 40.19 693 SER A O 1
ATOM 5438 N N . VAL A 1 694 ? 8.490 -23.580 21.240 1.00 42.94 694 VAL A N 1
ATOM 5439 C CA . VAL A 1 694 ? 8.108 -22.667 20.148 1.00 42.94 694 VAL A CA 1
ATOM 5440 C C . VAL A 1 694 ? 9.375 -22.118 19.495 1.00 42.94 694 VAL A C 1
ATOM 5442 O O . VAL A 1 694 ? 10.114 -21.340 20.089 1.00 42.94 694 VAL A O 1
ATOM 5445 N N . THR A 1 695 ? 9.620 -22.535 18.256 1.00 46.09 695 THR A N 1
ATOM 5446 C CA . THR A 1 695 ? 10.876 -22.400 17.497 1.00 46.09 695 THR A CA 1
ATOM 5447 C C . THR A 1 695 ? 11.267 -20.970 17.082 1.00 46.09 695 THR A C 1
ATOM 5449 O O . THR A 1 695 ? 12.188 -20.809 16.288 1.00 46.09 695 THR A O 1
ATOM 5452 N N . GLU A 1 696 ? 10.614 -19.930 17.607 1.00 44.44 696 GLU A N 1
ATOM 5453 C CA . GLU A 1 696 ? 10.923 -18.521 17.294 1.00 44.44 696 GLU A CA 1
ATOM 5454 C C . GLU A 1 696 ? 11.011 -17.597 18.524 1.00 44.44 696 GLU A C 1
ATOM 5456 O O . GLU A 1 696 ? 11.269 -16.404 18.366 1.00 44.44 696 GLU A O 1
ATOM 5461 N N . GLN A 1 697 ? 10.861 -18.108 19.753 1.00 47.16 697 GLN A N 1
ATOM 5462 C CA . GLN A 1 697 ? 11.126 -17.309 20.955 1.00 47.16 697 GLN A CA 1
ATOM 5463 C C . GLN A 1 697 ? 12.570 -17.510 21.445 1.00 47.16 697 GLN A C 1
ATOM 5465 O O . GLN A 1 697 ? 13.033 -18.651 21.515 1.00 47.16 697 GLN A O 1
ATOM 5470 N N . PRO A 1 698 ? 13.302 -16.425 21.769 1.00 43.31 698 PRO A N 1
ATOM 5471 C CA . PRO A 1 698 ? 14.652 -16.523 22.305 1.00 43.31 698 PRO A CA 1
ATOM 5472 C C . PRO A 1 698 ? 14.640 -17.290 23.630 1.00 43.31 698 PRO A C 1
ATOM 5474 O O . PRO A 1 698 ? 13.715 -17.155 24.429 1.00 43.31 698 PRO A O 1
ATOM 5477 N N . ASP A 1 699 ? 15.684 -18.095 23.829 1.00 49.03 699 ASP A N 1
ATOM 5478 C CA . ASP A 1 699 ? 15.885 -18.957 24.991 1.00 49.03 699 ASP A CA 1
ATOM 5479 C C . ASP A 1 699 ? 15.506 -18.235 26.309 1.00 49.03 699 ASP A C 1
ATOM 5481 O O . ASP A 1 699 ? 16.167 -17.252 26.673 1.00 49.03 699 ASP A O 1
ATOM 5485 N N . PRO A 1 700 ? 14.470 -18.697 27.043 1.00 45.66 700 PRO A N 1
ATOM 5486 C CA . PRO A 1 700 ? 14.017 -18.076 28.291 1.00 45.66 700 PRO A CA 1
ATOM 5487 C C . PRO A 1 700 ? 15.084 -18.103 29.399 1.00 45.66 700 PRO A C 1
ATOM 5489 O O . PRO A 1 700 ? 14.910 -17.473 30.442 1.00 45.66 700 PRO A O 1
ATOM 5492 N N . PHE A 1 701 ? 16.202 -18.803 29.185 1.00 50.84 701 PHE A N 1
ATOM 5493 C CA . PHE A 1 701 ? 17.351 -18.823 30.084 1.00 50.84 701 PHE A CA 1
ATOM 5494 C C . PHE A 1 701 ? 18.414 -17.755 29.763 1.00 50.84 701 PHE A C 1
ATOM 5496 O O . PHE A 1 701 ? 19.378 -17.625 30.519 1.00 50.84 701 PHE A O 1
ATOM 5503 N N . ARG A 1 702 ? 18.253 -16.971 28.684 1.00 47.44 702 ARG A N 1
ATOM 5504 C CA . ARG A 1 702 ? 19.180 -15.891 28.293 1.00 47.44 702 ARG A CA 1
ATOM 5505 C C . ARG A 1 702 ? 18.696 -14.480 28.621 1.00 47.44 702 ARG A C 1
ATOM 5507 O O . ARG A 1 702 ? 19.556 -13.632 28.851 1.00 47.44 702 ARG A O 1
ATOM 5514 N N . ASP A 1 703 ? 17.382 -14.233 28.670 1.00 49.16 703 ASP A N 1
ATOM 5515 C CA . ASP A 1 703 ? 16.822 -12.887 28.885 1.00 49.16 703 ASP A CA 1
ATOM 5516 C C . ASP A 1 703 ? 15.859 -12.828 30.095 1.00 49.16 703 ASP A C 1
ATOM 5518 O O . ASP A 1 703 ? 14.700 -13.239 30.000 1.00 49.16 703 ASP A O 1
ATOM 5522 N N . PRO A 1 704 ? 16.311 -12.358 31.277 1.00 49.34 704 PRO A N 1
ATOM 5523 C CA . PRO A 1 704 ? 15.590 -12.572 32.533 1.00 49.34 704 PRO A CA 1
ATOM 5524 C C . PRO A 1 704 ? 14.343 -11.698 32.748 1.00 49.34 704 PRO A C 1
ATOM 5526 O O . PRO A 1 704 ? 13.636 -11.922 33.728 1.00 49.34 704 PRO A O 1
ATOM 5529 N N . VAL A 1 705 ? 14.102 -10.667 31.933 1.00 48.91 705 VAL A N 1
ATOM 5530 C CA . VAL A 1 705 ? 13.184 -9.567 32.293 1.00 48.91 705 VAL A CA 1
ATOM 5531 C C . VAL A 1 705 ? 11.798 -9.690 31.643 1.00 48.91 705 VAL A C 1
ATOM 5533 O O . VAL A 1 705 ? 10.835 -9.170 32.204 1.00 48.91 705 VAL A O 1
ATOM 5536 N N . GLU A 1 706 ? 11.655 -10.419 30.528 1.00 44.84 706 GLU A N 1
ATOM 5537 C CA . GLU A 1 706 ? 10.442 -10.323 29.690 1.00 44.84 706 GLU A CA 1
ATOM 5538 C C . GLU A 1 706 ? 9.724 -11.643 29.344 1.00 44.84 706 GLU A C 1
ATOM 5540 O O . GLU A 1 706 ? 8.652 -11.588 28.744 1.00 44.84 706 GLU A O 1
ATOM 5545 N N . LEU A 1 707 ? 10.212 -12.826 29.747 1.00 51.81 707 LEU A N 1
ATOM 5546 C CA . LEU A 1 707 ? 9.532 -14.090 29.415 1.00 51.81 707 LEU A CA 1
ATOM 5547 C C . LEU A 1 707 ? 8.793 -14.721 30.605 1.00 51.81 707 LEU A C 1
ATOM 5549 O O . LEU A 1 707 ? 9.385 -15.245 31.549 1.00 51.81 707 LEU A O 1
ATOM 5553 N N . ALA A 1 708 ? 7.463 -14.710 30.519 1.00 58.53 708 ALA A N 1
ATOM 5554 C CA . ALA A 1 708 ? 6.567 -15.478 31.372 1.00 58.53 708 ALA A CA 1
ATOM 5555 C C . ALA A 1 708 ? 6.115 -16.746 30.629 1.00 58.53 708 ALA A C 1
ATOM 5557 O O . ALA A 1 708 ? 5.747 -16.680 29.457 1.00 58.53 708 ALA A O 1
ATOM 5558 N N . PHE A 1 709 ? 6.165 -17.906 31.288 1.00 64.31 709 PHE A N 1
ATOM 5559 C CA . PHE A 1 709 ? 5.813 -19.177 30.651 1.00 64.31 709 PHE A CA 1
ATOM 5560 C C . PHE A 1 709 ? 4.311 -19.465 30.777 1.00 64.31 709 PHE A C 1
ATOM 5562 O O . PHE A 1 709 ? 3.724 -19.162 31.823 1.00 64.31 709 PHE A O 1
ATOM 5569 N N . PRO A 1 710 ? 3.673 -20.053 29.750 1.00 65.75 710 PRO A N 1
ATOM 5570 C CA . PRO A 1 710 ? 2.263 -20.411 29.817 1.00 65.75 710 PRO A CA 1
ATOM 5571 C C . PRO A 1 710 ? 2.068 -21.556 30.820 1.00 65.75 710 PRO A C 1
ATOM 5573 O O . PRO A 1 710 ? 2.607 -22.649 30.652 1.00 65.75 710 PRO A O 1
ATOM 5576 N N . ALA A 1 711 ? 1.305 -21.299 31.881 1.00 69.81 711 ALA A N 1
ATOM 5577 C CA . ALA A 1 711 ? 0.988 -22.254 32.934 1.00 69.81 711 ALA A CA 1
ATOM 5578 C C . ALA A 1 711 ? -0.531 -22.400 33.093 1.00 69.81 711 ALA A C 1
ATOM 5580 O O . ALA A 1 711 ? -1.292 -21.454 32.875 1.00 69.81 711 ALA A O 1
ATOM 5581 N N . SER A 1 712 ? -0.979 -23.586 33.512 1.00 80.56 712 SER A N 1
ATOM 5582 C CA . SER A 1 712 ? -2.371 -23.785 33.915 1.00 80.56 712 SER A CA 1
ATOM 5583 C C . SER A 1 712 ? -2.656 -23.057 35.239 1.00 80.56 712 SER A C 1
ATOM 5585 O O . SER A 1 712 ? -1.782 -23.010 36.113 1.00 80.56 712 SER A O 1
ATOM 5587 N N . PRO A 1 713 ? -3.881 -22.545 35.467 1.00 83.00 713 PRO A N 1
ATOM 5588 C CA . PRO A 1 713 ? -4.253 -21.930 36.745 1.00 83.00 713 PRO A CA 1
ATOM 5589 C C . PRO A 1 713 ? -4.025 -22.851 37.958 1.00 83.00 713 PRO A C 1
ATOM 5591 O O . PRO A 1 713 ? -3.696 -22.382 39.047 1.00 83.00 713 PRO A O 1
ATOM 5594 N N . ILE A 1 714 ? -4.133 -24.171 37.760 1.00 85.00 714 ILE A N 1
ATOM 5595 C CA . ILE A 1 714 ? -3.881 -25.201 38.782 1.00 85.00 714 ILE A CA 1
ATOM 5596 C C . ILE A 1 714 ? -2.400 -25.227 39.182 1.00 85.00 714 ILE A C 1
ATOM 5598 O O . ILE A 1 714 ? -2.088 -25.260 40.374 1.00 85.00 714 ILE A O 1
ATOM 5602 N N . LEU A 1 715 ? -1.487 -25.158 38.205 1.00 83.19 715 LEU A N 1
ATOM 5603 C CA . LEU A 1 715 ? -0.047 -25.099 38.460 1.00 83.19 715 LEU A CA 1
ATOM 5604 C C . LEU A 1 715 ? 0.321 -23.836 39.248 1.00 83.19 715 LEU A C 1
ATOM 5606 O O . LEU A 1 715 ? 1.071 -23.912 40.220 1.00 83.19 715 LEU A O 1
ATOM 5610 N N . ILE A 1 716 ? -0.254 -22.688 38.877 1.00 80.94 716 ILE A N 1
ATOM 5611 C CA . ILE A 1 716 ? -0.043 -21.419 39.586 1.00 80.94 716 ILE A CA 1
ATOM 5612 C C . ILE A 1 716 ? -0.564 -21.508 41.021 1.00 80.94 716 ILE A C 1
ATOM 5614 O O . ILE A 1 716 ? 0.151 -21.141 41.952 1.00 80.94 716 ILE A O 1
ATOM 5618 N N . GLY A 1 717 ? -1.770 -22.048 41.217 1.00 82.38 717 GLY A N 1
ATOM 5619 C CA . GLY A 1 717 ? -2.335 -22.274 42.547 1.00 82.38 717 GLY A CA 1
ATOM 5620 C C . GLY A 1 717 ? -1.453 -23.172 43.421 1.00 82.38 717 GLY A C 1
ATOM 5621 O O . GLY A 1 717 ? -1.236 -22.865 44.592 1.00 82.38 717 GLY A O 1
ATOM 5622 N N . GLY A 1 718 ? -0.876 -24.232 42.846 1.00 85.31 718 GLY A N 1
ATOM 5623 C CA . GLY A 1 718 ? 0.075 -25.108 43.536 1.00 85.31 718 GLY A CA 1
ATOM 5624 C C . GLY A 1 718 ? 1.372 -24.397 43.938 1.00 85.31 718 GLY A C 1
ATOM 5625 O O . GLY A 1 718 ? 1.805 -24.504 45.085 1.00 85.31 718 GLY A O 1
ATOM 5626 N N . VAL A 1 719 ? 1.969 -23.619 43.030 1.00 82.69 719 VAL A N 1
ATOM 5627 C CA . VAL A 1 719 ? 3.191 -22.837 43.298 1.00 82.69 719 VAL A CA 1
ATOM 5628 C C . VAL A 1 719 ? 2.953 -21.769 44.369 1.00 82.69 719 VAL A C 1
ATOM 5630 O O . VAL A 1 719 ? 3.742 -21.647 45.304 1.00 82.69 719 VAL A O 1
ATOM 5633 N N . VAL A 1 720 ? 1.856 -21.015 44.271 1.00 82.38 720 VAL A N 1
ATOM 5634 C CA . VAL A 1 720 ? 1.483 -19.999 45.268 1.00 82.38 720 VAL A CA 1
ATOM 5635 C C . VAL A 1 720 ? 1.220 -20.652 46.628 1.00 82.38 720 VAL A C 1
ATOM 5637 O O . VAL A 1 720 ? 1.687 -20.146 47.648 1.00 82.38 720 VAL A O 1
ATOM 5640 N N . GLY A 1 721 ? 0.553 -21.809 46.652 1.00 83.06 721 GLY A N 1
ATOM 5641 C CA . GLY A 1 721 ? 0.326 -22.588 47.870 1.00 83.06 721 GLY A CA 1
ATOM 5642 C C . GLY A 1 721 ? 1.622 -23.041 48.552 1.00 83.06 721 GLY A C 1
ATOM 5643 O O . GLY A 1 721 ? 1.740 -22.910 49.774 1.00 83.06 721 GLY A O 1
ATOM 5644 N N . LEU A 1 722 ? 2.627 -23.482 47.780 1.00 84.56 722 LEU A N 1
ATOM 5645 C CA . LEU A 1 722 ? 3.957 -23.812 48.306 1.00 84.56 722 LEU A CA 1
ATOM 5646 C C . LEU A 1 722 ? 4.602 -22.596 48.977 1.00 84.56 722 LEU A C 1
ATOM 5648 O O . LEU A 1 722 ? 5.041 -22.698 50.119 1.00 84.56 722 LEU A O 1
ATOM 5652 N N . VAL A 1 723 ? 4.608 -21.442 48.302 1.00 80.44 723 VAL A N 1
ATOM 5653 C CA . VAL A 1 723 ? 5.222 -20.210 48.823 1.00 80.44 723 VAL A CA 1
ATOM 5654 C C . VAL A 1 723 ? 4.536 -19.744 50.107 1.00 80.44 723 VAL A C 1
ATOM 5656 O O . VAL A 1 723 ? 5.214 -19.452 51.090 1.00 80.44 723 VAL A O 1
ATOM 5659 N N . ILE A 1 724 ? 3.201 -19.708 50.136 1.00 81.69 724 ILE A N 1
ATOM 5660 C CA . ILE A 1 724 ? 2.442 -19.279 51.320 1.00 81.69 724 ILE A CA 1
ATOM 5661 C C . ILE A 1 724 ? 2.689 -20.231 52.497 1.00 81.69 724 ILE A C 1
ATOM 5663 O O . ILE A 1 724 ? 2.928 -19.777 53.616 1.00 81.69 724 ILE A O 1
ATOM 5667 N N . THR A 1 725 ? 2.693 -21.544 52.251 1.00 86.31 725 THR A N 1
ATOM 5668 C CA . THR A 1 725 ? 2.974 -22.545 53.293 1.00 86.31 725 THR A CA 1
ATOM 5669 C C . THR A 1 725 ? 4.396 -22.387 53.840 1.00 86.31 725 THR A C 1
ATOM 5671 O O . THR A 1 725 ? 4.596 -22.412 55.053 1.00 86.31 725 THR A O 1
ATOM 5674 N N . SER A 1 726 ? 5.386 -22.140 52.976 1.00 81.88 726 SER A N 1
ATOM 5675 C CA . SER A 1 726 ? 6.770 -21.877 53.389 1.00 81.88 726 SER A CA 1
ATOM 5676 C C . SER A 1 726 ? 6.924 -20.584 54.191 1.00 81.88 726 SER A C 1
ATOM 5678 O O . SER A 1 726 ? 7.662 -20.572 55.175 1.00 81.88 726 SER A O 1
ATOM 5680 N N . LEU A 1 727 ? 6.200 -19.518 53.831 1.00 78.88 727 LEU A N 1
ATOM 5681 C CA . LEU A 1 727 ? 6.182 -18.264 54.592 1.00 78.88 727 LEU A CA 1
ATOM 5682 C C . LEU A 1 727 ? 5.566 -18.449 55.987 1.00 78.88 727 LEU A C 1
ATOM 5684 O O . LEU A 1 727 ? 6.104 -17.920 56.957 1.00 78.88 727 LEU A O 1
ATOM 5688 N N . ASN A 1 728 ? 4.505 -19.254 56.115 1.00 79.94 728 ASN A N 1
ATOM 5689 C CA . ASN A 1 728 ? 3.897 -19.595 57.409 1.00 79.94 728 ASN A CA 1
ATOM 5690 C C . ASN A 1 728 ? 4.811 -20.457 58.303 1.00 79.94 728 ASN A C 1
ATOM 5692 O O . ASN A 1 728 ? 4.650 -20.474 59.523 1.00 79.94 728 ASN A O 1
ATOM 5696 N N . LEU A 1 729 ? 5.794 -21.148 57.723 1.00 81.31 729 LEU A N 1
ATOM 5697 C CA . LEU A 1 729 ? 6.780 -21.956 58.450 1.00 81.31 729 LEU A CA 1
ATOM 5698 C C . LEU A 1 729 ? 8.054 -21.186 58.823 1.00 81.31 729 LEU A C 1
ATOM 5700 O O . LEU A 1 729 ? 8.943 -21.748 59.469 1.00 81.31 729 LEU A O 1
ATOM 5704 N N . LEU A 1 730 ? 8.145 -19.897 58.484 1.00 75.56 730 LEU A N 1
ATOM 5705 C CA . LEU A 1 730 ? 9.201 -19.032 59.000 1.00 75.56 730 LEU A CA 1
ATOM 5706 C C . LEU A 1 730 ? 9.006 -18.777 60.497 1.00 75.56 730 LEU A C 1
ATOM 5708 O O . LEU A 1 730 ? 7.891 -18.605 60.989 1.00 75.56 730 LEU A O 1
ATOM 5712 N N . ALA A 1 731 ? 10.116 -18.722 61.232 1.00 70.62 731 ALA A N 1
ATOM 5713 C CA . ALA A 1 731 ? 10.135 -18.505 62.676 1.00 70.62 731 ALA A CA 1
ATOM 5714 C C . ALA A 1 731 ? 9.818 -17.038 63.044 1.00 70.62 731 ALA A C 1
ATOM 5716 O O . ALA A 1 731 ? 10.663 -16.331 63.588 1.00 70.62 731 ALA A O 1
ATOM 5717 N N . LEU A 1 732 ? 8.616 -16.558 62.709 1.00 67.81 732 LEU A N 1
ATOM 5718 C CA . LEU A 1 732 ? 8.207 -15.157 62.824 1.00 67.81 732 LEU A CA 1
ATOM 5719 C C . LEU A 1 732 ? 6.860 -15.014 63.547 1.00 67.81 732 LEU A C 1
ATOM 5721 O O . LEU A 1 732 ? 5.848 -15.573 63.131 1.00 67.81 732 LEU A O 1
ATOM 5725 N N . GLY A 1 733 ? 6.831 -14.203 64.608 1.00 66.94 733 GLY A N 1
ATOM 5726 C CA . GLY A 1 733 ? 5.595 -13.768 65.268 1.00 66.94 733 GLY A CA 1
ATOM 5727 C C . GLY A 1 733 ? 4.668 -14.912 65.711 1.00 66.94 733 GLY A C 1
ATOM 5728 O O . GLY A 1 733 ? 5.062 -15.771 66.495 1.00 66.94 733 GLY A O 1
ATOM 5729 N N . ARG A 1 734 ? 3.413 -14.885 65.236 1.00 67.50 734 ARG A N 1
ATOM 5730 C CA . ARG A 1 734 ? 2.356 -15.875 65.544 1.00 67.50 734 ARG A CA 1
ATOM 5731 C C . ARG A 1 734 ? 2.230 -16.997 64.506 1.00 67.50 734 ARG A C 1
ATOM 5733 O O . ARG A 1 734 ? 1.278 -17.766 64.580 1.00 67.50 734 ARG A O 1
ATOM 5740 N N . LEU A 1 735 ? 3.133 -17.058 63.531 1.00 74.31 735 LEU A N 1
ATOM 5741 C CA . LEU A 1 735 ? 3.090 -18.080 62.491 1.00 74.31 735 LEU A CA 1
ATOM 5742 C C . LEU A 1 735 ? 3.482 -19.454 63.052 1.00 74.31 735 LEU A C 1
ATOM 5744 O O . LEU A 1 735 ? 4.174 -19.554 64.071 1.00 74.31 735 LEU A O 1
ATOM 5748 N N . ASP A 1 736 ? 3.067 -20.509 62.357 1.00 78.50 736 ASP A N 1
ATOM 5749 C CA . ASP A 1 736 ? 3.334 -21.904 62.721 1.00 78.50 736 ASP A CA 1
ATOM 5750 C C . ASP A 1 736 ? 4.834 -22.180 62.914 1.00 78.50 736 ASP A C 1
ATOM 5752 O O . ASP A 1 736 ? 5.250 -22.797 63.897 1.00 78.50 736 ASP A O 1
ATOM 5756 N N . GLY A 1 737 ? 5.686 -21.594 62.068 1.00 73.75 737 GLY A N 1
ATOM 5757 C CA . GLY A 1 737 ? 7.141 -21.680 62.201 1.00 73.75 737 GLY A CA 1
ATOM 5758 C C . GLY A 1 737 ? 7.698 -21.171 63.534 1.00 73.75 737 GLY A C 1
ATOM 5759 O O . GLY A 1 737 ? 8.701 -21.691 64.025 1.00 73.75 737 GLY A O 1
ATOM 5760 N N . ALA A 1 738 ? 7.051 -20.189 64.170 1.00 71.94 738 ALA A N 1
ATOM 5761 C CA . ALA A 1 738 ? 7.461 -19.673 65.477 1.00 71.94 738 ALA A CA 1
ATOM 5762 C C . ALA A 1 738 ? 7.060 -20.608 66.633 1.00 71.94 738 ALA A C 1
ATOM 5764 O O . ALA A 1 738 ? 7.741 -20.659 67.661 1.00 71.94 738 ALA A O 1
ATOM 5765 N N . VAL A 1 739 ? 5.971 -21.369 66.484 1.00 74.38 739 VAL A N 1
ATOM 5766 C CA . VAL A 1 739 ? 5.594 -22.440 67.424 1.00 74.38 739 VAL A CA 1
ATOM 5767 C C . VAL A 1 739 ? 6.609 -23.584 67.331 1.00 74.38 739 VAL A C 1
ATOM 5769 O O . VAL A 1 739 ? 7.151 -24.003 68.355 1.00 74.38 739 VAL A O 1
ATOM 5772 N N . LEU A 1 740 ? 6.959 -23.997 66.108 1.00 76.69 740 LEU A N 1
ATOM 5773 C CA . LEU A 1 740 ? 7.952 -25.042 65.836 1.00 76.69 740 LEU A CA 1
ATOM 5774 C C . LEU A 1 740 ? 9.355 -24.666 66.345 1.00 76.69 740 LEU A C 1
ATOM 5776 O O . LEU A 1 740 ? 10.003 -25.455 67.032 1.00 76.69 740 LEU A O 1
ATOM 5780 N N . ALA A 1 741 ? 9.820 -23.442 66.075 1.00 72.12 741 ALA A N 1
ATOM 5781 C CA . ALA A 1 741 ? 11.142 -22.981 66.501 1.00 72.12 741 ALA A CA 1
ATOM 5782 C C . ALA A 1 741 ? 11.293 -22.895 68.032 1.00 72.12 741 ALA A C 1
ATOM 5784 O O . ALA A 1 741 ? 12.370 -23.190 68.558 1.00 72.12 741 ALA A O 1
ATOM 5785 N N . ARG A 1 742 ? 10.217 -22.545 68.756 1.00 69.94 742 ARG A N 1
ATOM 5786 C CA . ARG A 1 742 ? 10.194 -22.524 70.231 1.00 69.94 742 ARG A CA 1
ATOM 5787 C C . ARG A 1 742 ? 10.282 -23.925 70.828 1.00 69.94 742 ARG A C 1
ATOM 5789 O O . ARG A 1 742 ? 11.114 -24.141 71.707 1.00 69.94 742 ARG A O 1
ATOM 5796 N N . ALA A 1 743 ? 9.500 -24.874 70.313 1.00 69.69 743 ALA A N 1
ATOM 5797 C CA . ALA A 1 743 ? 9.538 -26.269 70.760 1.00 69.69 743 ALA A CA 1
ATOM 5798 C C . ALA A 1 743 ? 10.912 -26.931 70.520 1.00 69.69 743 ALA A C 1
ATOM 5800 O O . ALA A 1 743 ? 11.345 -27.786 71.292 1.00 69.69 743 ALA A O 1
ATOM 5801 N N . LEU A 1 744 ? 11.632 -26.489 69.482 1.00 69.12 744 LEU A N 1
ATOM 5802 C CA . LEU A 1 744 ? 12.994 -26.927 69.156 1.00 69.12 744 LEU A CA 1
ATOM 5803 C C . LEU A 1 744 ? 14.099 -26.149 69.895 1.00 69.12 744 LEU A C 1
ATOM 5805 O O . LEU A 1 744 ? 15.277 -26.447 69.706 1.00 69.12 744 LEU A O 1
ATOM 5809 N N . ARG A 1 745 ? 13.746 -25.155 70.727 1.00 69.06 745 ARG A N 1
ATOM 5810 C CA . ARG A 1 745 ? 14.683 -24.245 71.419 1.00 69.06 745 ARG A CA 1
ATOM 5811 C C . ARG A 1 745 ? 15.694 -23.576 70.471 1.00 69.06 745 ARG A C 1
ATOM 5813 O O . ARG A 1 745 ? 16.829 -23.295 70.858 1.00 69.06 745 ARG A O 1
ATOM 5820 N N . LEU A 1 746 ? 15.290 -23.310 69.227 1.00 64.19 746 LEU A N 1
ATOM 5821 C CA . LEU A 1 746 ? 16.124 -22.634 68.236 1.00 64.19 746 LEU A CA 1
ATOM 5822 C C . LEU A 1 746 ? 16.214 -21.141 68.566 1.00 64.19 746 LEU A C 1
ATOM 5824 O O . LEU A 1 746 ? 15.209 -20.480 68.827 1.00 64.19 746 LEU A O 1
ATOM 5828 N N . ASN A 1 747 ? 17.425 -20.584 68.538 1.00 61.81 747 ASN A N 1
ATOM 5829 C CA . ASN A 1 747 ? 17.630 -19.163 68.795 1.00 61.81 747 ASN A CA 1
ATOM 5830 C C . ASN A 1 747 ? 17.264 -18.344 67.542 1.00 61.81 747 ASN A C 1
ATOM 5832 O O . ASN A 1 747 ? 18.086 -18.128 66.651 1.00 61.81 747 ASN A O 1
ATOM 5836 N N . VAL A 1 748 ? 16.002 -17.909 67.473 1.00 58.28 748 VAL A N 1
ATOM 5837 C CA . VAL A 1 748 ? 15.367 -17.230 66.322 1.00 58.28 748 VAL A CA 1
ATOM 5838 C C . VAL A 1 748 ? 16.080 -15.926 65.915 1.00 58.28 748 VAL A C 1
ATOM 5840 O O . VAL A 1 748 ? 16.000 -15.497 64.763 1.00 58.28 748 VAL A O 1
ATOM 5843 N N . SER A 1 749 ? 16.855 -15.329 66.828 1.00 57.16 749 SER A N 1
ATOM 5844 C CA . SER A 1 749 ? 17.683 -14.141 66.573 1.00 57.16 749 SER A CA 1
ATOM 5845 C C . SER A 1 749 ? 18.737 -14.354 65.474 1.00 57.16 749 SER A C 1
ATOM 5847 O O . SER A 1 749 ? 19.011 -13.437 64.705 1.00 57.16 749 SER A O 1
ATOM 5849 N N . ILE A 1 750 ? 19.268 -15.571 65.325 1.00 55.75 750 ILE A N 1
ATOM 5850 C CA . ILE A 1 750 ? 20.320 -15.891 64.346 1.00 55.75 750 ILE A CA 1
ATOM 5851 C C . ILE A 1 750 ? 19.766 -15.888 62.911 1.00 55.75 750 ILE A C 1
ATOM 5853 O O . ILE A 1 750 ? 20.443 -15.446 61.986 1.00 55.75 750 ILE A O 1
ATOM 5857 N N . ILE A 1 751 ? 18.513 -16.314 62.726 1.00 57.09 751 ILE A N 1
ATOM 5858 C CA . ILE A 1 751 ? 17.844 -16.365 61.414 1.00 57.09 751 ILE A CA 1
ATOM 5859 C C . ILE A 1 751 ? 17.496 -14.948 60.936 1.00 57.09 751 ILE A C 1
ATOM 5861 O O . ILE A 1 751 ? 17.728 -14.612 59.776 1.00 57.09 751 ILE A O 1
ATOM 5865 N N . GLY A 1 752 ? 17.018 -14.089 61.846 1.00 59.00 752 GLY A N 1
ATOM 5866 C CA . GLY A 1 752 ? 16.786 -12.670 61.562 1.00 59.00 752 GLY A CA 1
ATOM 5867 C C . GLY A 1 752 ? 18.071 -11.933 61.172 1.00 59.00 752 GLY A C 1
ATOM 5868 O O . GLY A 1 752 ? 18.068 -11.176 60.207 1.00 59.00 752 GLY A O 1
ATOM 5869 N N . VAL A 1 753 ? 19.189 -12.212 61.855 1.00 57.00 753 VAL A N 1
ATOM 5870 C CA . VAL A 1 753 ? 20.510 -11.631 61.545 1.00 57.00 753 VAL A CA 1
ATOM 5871 C C . VAL A 1 753 ? 21.077 -12.153 60.218 1.00 57.00 753 VAL A C 1
ATOM 5873 O O . VAL A 1 753 ? 21.633 -11.370 59.451 1.00 57.00 753 VAL A O 1
ATOM 5876 N N . ALA A 1 754 ? 20.899 -13.438 59.897 1.00 56.97 754 ALA A N 1
ATOM 5877 C CA . ALA A 1 754 ? 21.315 -14.009 58.613 1.00 56.97 754 ALA A CA 1
ATOM 5878 C C . ALA A 1 754 ? 20.550 -13.395 57.422 1.00 56.97 754 ALA A C 1
ATOM 5880 O O . ALA A 1 754 ? 21.156 -13.068 56.400 1.00 56.97 754 ALA A O 1
ATOM 5881 N N . LEU A 1 755 ? 19.240 -13.160 57.574 1.00 59.53 755 LEU A N 1
ATOM 5882 C CA . LEU A 1 755 ? 18.420 -12.461 56.578 1.00 59.53 755 LEU A CA 1
ATOM 5883 C C . LEU A 1 755 ? 18.823 -10.984 56.433 1.00 59.53 755 LEU A C 1
ATOM 5885 O O . LEU A 1 755 ? 18.893 -10.474 55.315 1.00 59.53 755 LEU A O 1
ATOM 5889 N N . LEU A 1 756 ? 19.176 -10.317 57.535 1.00 60.94 756 LEU A N 1
ATOM 5890 C CA . LEU A 1 756 ? 19.653 -8.929 57.533 1.00 60.94 756 LEU A CA 1
ATOM 5891 C C . LEU A 1 756 ? 21.017 -8.787 56.834 1.00 60.94 756 LEU A C 1
ATOM 5893 O O . LEU A 1 756 ? 21.214 -7.857 56.055 1.00 60.94 756 LEU A O 1
ATOM 5897 N N . LEU A 1 757 ? 21.926 -9.751 57.032 1.00 57.50 757 LEU A N 1
ATOM 5898 C CA . LEU A 1 757 ? 23.192 -9.842 56.295 1.00 57.50 757 LEU A CA 1
ATOM 5899 C C . LEU A 1 757 ? 22.957 -10.086 54.795 1.00 57.50 757 LEU A C 1
ATOM 5901 O O . LEU A 1 757 ? 23.623 -9.463 53.971 1.00 57.50 757 LEU A O 1
ATOM 5905 N N . SER A 1 758 ? 21.973 -10.913 54.422 1.00 56.44 758 SER A N 1
ATOM 5906 C CA . SER A 1 758 ? 21.616 -11.142 53.011 1.00 56.44 758 SER A CA 1
ATOM 5907 C C . SER A 1 758 ? 20.950 -9.935 52.327 1.00 56.44 758 SER A C 1
ATOM 5909 O O . SER A 1 758 ? 21.082 -9.766 51.116 1.00 56.44 758 SER A O 1
ATOM 5911 N N . GLY A 1 759 ? 20.308 -9.044 53.093 1.00 56.09 759 GLY A N 1
ATOM 5912 C CA . GLY A 1 759 ? 19.736 -7.786 52.597 1.00 56.09 759 GLY A CA 1
ATOM 5913 C C . GLY A 1 759 ? 20.765 -6.697 52.262 1.00 56.09 759 GLY A C 1
ATOM 5914 O O . GLY A 1 759 ? 20.402 -5.677 51.684 1.00 56.09 759 GLY A O 1
ATOM 5915 N N . SER A 1 760 ? 22.048 -6.907 52.588 1.00 54.00 760 SER A N 1
ATOM 5916 C CA . SER A 1 760 ? 23.140 -5.975 52.258 1.00 54.00 760 SER A CA 1
ATOM 5917 C C . SER A 1 760 ? 23.643 -6.084 50.810 1.00 54.00 760 SER A C 1
ATOM 5919 O O . SER A 1 760 ? 24.426 -5.247 50.359 1.00 54.00 760 SER A O 1
ATOM 5921 N N . LEU A 1 761 ? 23.180 -7.089 50.058 1.00 56.59 761 LEU A N 1
ATOM 5922 C CA . LEU A 1 761 ? 23.457 -7.224 48.630 1.00 56.59 761 LEU A CA 1
ATOM 5923 C C . LEU A 1 761 ? 22.588 -6.235 47.839 1.00 56.59 761 LEU A C 1
ATOM 5925 O O . LEU A 1 761 ? 21.362 -6.258 47.933 1.00 56.59 761 LEU A O 1
ATOM 5929 N N . SER A 1 762 ? 23.236 -5.371 47.054 1.00 50.97 762 SER A N 1
ATOM 5930 C CA . SER A 1 762 ? 22.659 -4.229 46.331 1.00 50.97 762 SER A CA 1
ATOM 5931 C C . SER A 1 762 ? 21.729 -4.635 45.176 1.00 50.97 762 SER A C 1
ATOM 5933 O O . SER A 1 762 ? 22.030 -4.404 44.006 1.00 50.97 762 SER A O 1
ATOM 5935 N N . SER A 1 763 ? 20.593 -5.251 45.494 1.00 59.44 763 SER A N 1
ATOM 5936 C CA . SER A 1 763 ? 19.486 -5.484 44.564 1.00 59.44 763 SER A CA 1
ATOM 5937 C C . SER A 1 763 ? 18.171 -4.963 45.161 1.00 59.44 763 SER A C 1
ATOM 5939 O O . SER A 1 763 ? 18.040 -4.924 46.389 1.00 59.44 763 SER A O 1
ATOM 5941 N N . PRO A 1 764 ? 17.169 -4.602 44.335 1.00 56.81 764 PRO A N 1
ATOM 5942 C CA . PRO A 1 764 ? 15.834 -4.224 44.813 1.00 56.81 764 PRO A CA 1
ATOM 5943 C C . PRO A 1 764 ? 15.211 -5.284 45.735 1.00 56.81 764 PRO A C 1
ATOM 5945 O O . PRO A 1 764 ? 14.523 -4.954 46.700 1.00 56.81 764 PRO A O 1
ATOM 5948 N N . THR A 1 765 ? 15.521 -6.562 45.496 1.00 55.44 765 THR A N 1
ATOM 5949 C CA . THR A 1 765 ? 15.089 -7.680 46.340 1.00 55.44 765 THR A CA 1
ATOM 5950 C C . THR A 1 765 ? 15.795 -7.683 47.699 1.00 55.44 765 THR A C 1
ATOM 5952 O O . THR A 1 765 ? 15.167 -7.980 48.711 1.00 55.44 765 THR A O 1
ATOM 5955 N N . GLY A 1 766 ? 17.072 -7.291 47.761 1.00 58.06 766 GLY A N 1
ATOM 5956 C CA . GLY A 1 766 ? 17.842 -7.169 49.008 1.00 58.06 766 GLY A CA 1
ATOM 5957 C C . GLY A 1 766 ? 17.234 -6.164 49.991 1.00 58.06 766 GLY A C 1
ATOM 5958 O O . GLY A 1 766 ? 17.159 -6.436 51.189 1.00 58.06 766 GLY A O 1
ATOM 5959 N N . PHE A 1 767 ? 16.685 -5.056 49.483 1.00 59.62 767 PHE A N 1
ATOM 5960 C CA . PHE A 1 767 ? 16.001 -4.052 50.306 1.00 59.62 767 PHE A CA 1
ATOM 5961 C C . PHE A 1 767 ? 14.710 -4.598 50.940 1.00 59.62 767 PHE A C 1
ATOM 5963 O O . PHE A 1 767 ? 14.428 -4.318 52.105 1.00 59.62 767 PHE A O 1
ATOM 5970 N N . MET A 1 768 ? 13.966 -5.441 50.214 1.00 59.50 768 MET A N 1
ATOM 5971 C CA . MET A 1 768 ? 12.802 -6.154 50.754 1.00 59.50 768 MET A CA 1
ATOM 5972 C C . MET A 1 768 ? 13.199 -7.136 51.866 1.00 59.50 768 MET A C 1
ATOM 5974 O O . MET A 1 768 ? 12.515 -7.184 52.884 1.00 59.50 768 MET A O 1
ATOM 5978 N N . TYR A 1 769 ? 14.324 -7.855 51.739 1.00 59.34 769 TYR A N 1
ATOM 5979 C CA . TYR A 1 769 ? 14.847 -8.703 52.827 1.00 59.34 769 TYR A CA 1
ATOM 5980 C C . TYR A 1 769 ? 15.297 -7.895 54.034 1.00 59.34 769 TYR A C 1
ATOM 5982 O O . TYR A 1 769 ? 15.006 -8.289 55.158 1.00 59.34 769 TYR A O 1
ATOM 5990 N N . GLY A 1 770 ? 15.948 -6.751 53.818 1.00 61.44 770 GLY A N 1
ATOM 5991 C CA . GLY A 1 770 ? 16.304 -5.826 54.890 1.00 61.44 770 GLY A CA 1
ATOM 5992 C C . GLY A 1 770 ? 15.070 -5.308 55.634 1.00 61.44 770 GLY A C 1
ATOM 5993 O O . GLY A 1 770 ? 15.033 -5.353 56.861 1.00 61.44 770 GLY A O 1
ATOM 5994 N N . ALA A 1 771 ? 14.028 -4.893 54.905 1.00 61.31 771 ALA A N 1
ATOM 5995 C CA . ALA A 1 771 ? 12.767 -4.424 55.478 1.00 61.31 771 ALA A CA 1
ATOM 5996 C C . ALA A 1 771 ? 11.999 -5.541 56.206 1.00 61.31 771 ALA A C 1
ATOM 5998 O O . ALA A 1 771 ? 11.502 -5.329 57.311 1.00 61.31 771 ALA A O 1
ATOM 5999 N N . PHE A 1 772 ? 11.947 -6.745 55.631 1.00 59.97 772 PHE A N 1
ATOM 6000 C CA . PHE A 1 772 ? 11.292 -7.906 56.234 1.00 59.97 772 PHE A CA 1
ATOM 6001 C C . PHE A 1 772 ? 12.056 -8.422 57.463 1.00 59.97 772 PHE A C 1
ATOM 6003 O O . PHE A 1 772 ? 11.435 -8.750 58.469 1.00 59.97 772 PHE A O 1
ATOM 6010 N N . ALA A 1 773 ? 13.394 -8.416 57.440 1.00 59.25 773 ALA A N 1
ATOM 6011 C CA . ALA A 1 773 ? 14.246 -8.737 58.588 1.00 59.25 773 ALA A CA 1
ATOM 6012 C C . ALA A 1 773 ? 14.125 -7.686 59.703 1.00 59.25 773 ALA A C 1
ATOM 6014 O O . ALA A 1 773 ? 14.053 -8.032 60.881 1.00 59.25 773 ALA A O 1
ATOM 6015 N N . PHE A 1 774 ? 14.037 -6.404 59.345 1.00 63.22 774 PHE A N 1
ATOM 6016 C CA . PHE A 1 774 ? 13.773 -5.322 60.291 1.00 63.22 774 PHE A CA 1
ATOM 6017 C C . PHE A 1 774 ? 12.398 -5.484 60.958 1.00 63.22 774 PHE A C 1
ATOM 6019 O O . PHE A 1 774 ? 12.290 -5.381 62.179 1.00 63.22 774 PHE A O 1
ATOM 6026 N N . TYR A 1 775 ? 11.366 -5.833 60.182 1.00 60.41 775 TYR A N 1
ATOM 6027 C CA . TYR A 1 775 ? 10.018 -6.125 60.681 1.00 60.41 775 TYR A CA 1
ATOM 6028 C C . TYR A 1 775 ? 9.982 -7.383 61.568 1.00 60.41 775 TYR A C 1
ATOM 6030 O O . TYR A 1 775 ? 9.362 -7.385 62.631 1.00 60.41 775 TYR A O 1
ATOM 6038 N N . ALA A 1 776 ? 10.713 -8.430 61.173 1.00 56.41 776 ALA A N 1
ATOM 6039 C CA . ALA A 1 776 ? 10.890 -9.668 61.925 1.00 56.41 776 ALA A CA 1
ATOM 6040 C C . ALA A 1 776 ? 11.539 -9.444 63.298 1.00 56.41 776 ALA A C 1
ATOM 6042 O O . ALA A 1 776 ? 11.098 -10.036 64.278 1.00 56.41 776 ALA A O 1
ATOM 6043 N N . ILE A 1 777 ? 12.560 -8.584 63.380 1.00 62.09 777 ILE A N 1
ATOM 6044 C CA . ILE A 1 777 ? 13.235 -8.232 64.638 1.00 62.09 777 ILE A CA 1
ATOM 6045 C C . ILE A 1 777 ? 12.340 -7.334 65.506 1.00 62.09 777 ILE A C 1
ATOM 6047 O O . ILE A 1 777 ? 12.252 -7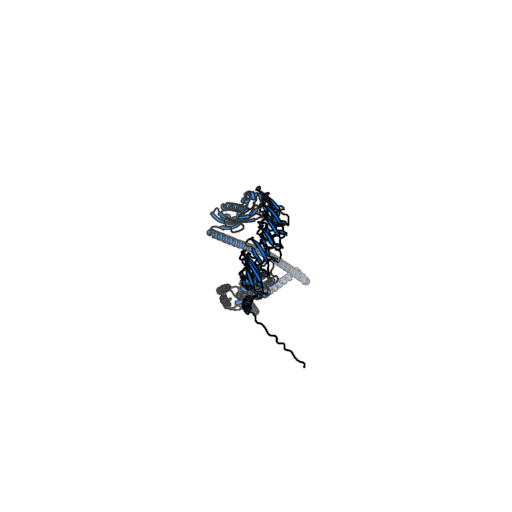.550 66.712 1.00 62.09 777 ILE A O 1
ATOM 6051 N N . LEU A 1 778 ? 11.623 -6.372 64.913 1.00 60.50 778 LEU A N 1
ATOM 6052 C CA . LEU A 1 778 ? 10.705 -5.479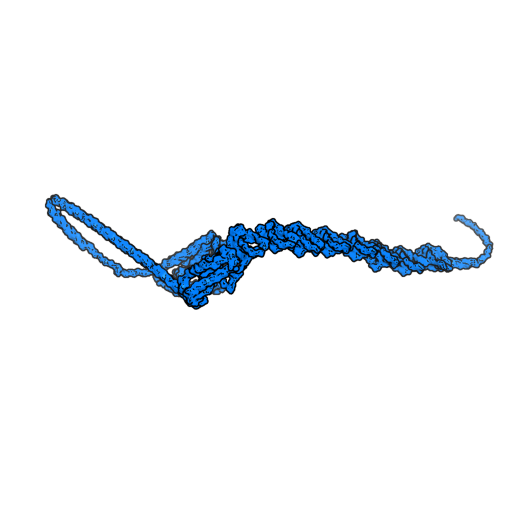 65.636 1.00 60.50 778 LEU A CA 1
ATOM 6053 C C . LEU A 1 778 ? 9.518 -6.214 66.273 1.00 60.50 778 LEU A C 1
ATOM 6055 O O . LEU A 1 778 ? 9.105 -5.874 67.381 1.00 60.50 778 LEU A O 1
ATOM 6059 N N . LEU A 1 779 ? 8.976 -7.232 65.601 1.00 55.22 779 LEU A N 1
ATOM 6060 C CA . LEU A 1 779 ? 7.824 -8.001 66.084 1.00 55.22 779 LEU A CA 1
ATOM 6061 C C . LEU A 1 779 ? 8.186 -9.206 66.968 1.00 55.22 779 LEU A C 1
ATOM 6063 O O . LEU A 1 779 ? 7.284 -9.919 67.413 1.00 55.22 779 LEU A O 1
ATOM 6067 N N . GLN A 1 780 ? 9.466 -9.415 67.303 1.00 56.09 780 GLN A N 1
ATOM 6068 C CA . GLN A 1 780 ? 9.873 -10.435 68.285 1.00 56.09 780 GLN A CA 1
ATOM 6069 C C . GLN A 1 780 ? 9.297 -10.181 69.693 1.00 56.09 780 GLN A C 1
ATOM 6071 O O . GLN A 1 780 ? 9.175 -11.118 70.477 1.00 56.09 780 GLN A O 1
ATOM 6076 N N . GLY A 1 781 ? 8.906 -8.942 70.018 1.00 49.84 781 GLY A N 1
ATOM 6077 C CA . GLY A 1 781 ? 8.428 -8.548 71.352 1.00 49.84 781 GLY A CA 1
ATOM 6078 C C . GLY A 1 781 ? 6.961 -8.875 71.687 1.00 49.84 781 GLY A C 1
ATOM 6079 O O . GLY A 1 781 ? 6.488 -8.504 72.759 1.00 49.84 781 GLY A O 1
ATOM 6080 N N . GLY A 1 782 ? 6.212 -9.540 70.801 1.00 48.06 782 GLY A N 1
ATOM 6081 C CA . GLY A 1 782 ? 4.763 -9.744 70.934 1.00 48.06 782 GLY A CA 1
ATOM 6082 C C . GLY A 1 782 ? 4.306 -10.998 71.705 1.00 48.06 782 GLY A C 1
ATOM 6083 O O . GLY A 1 782 ? 3.676 -11.861 71.102 1.00 48.06 782 GLY A O 1
ATOM 6084 N N . TYR A 1 783 ? 4.513 -11.015 73.030 1.00 49.56 783 TYR A N 1
ATOM 6085 C CA . TYR A 1 783 ? 3.823 -11.811 74.081 1.00 49.56 783 TYR A CA 1
ATOM 6086 C C . TYR A 1 783 ? 4.171 -13.296 74.398 1.00 49.56 783 TYR A C 1
ATOM 6088 O O . TYR A 1 783 ? 4.221 -14.174 73.542 1.00 49.56 783 TYR A O 1
ATOM 6096 N N . ASN A 1 784 ? 4.264 -13.512 75.727 1.00 45.16 784 ASN A N 1
ATOM 6097 C CA . ASN A 1 784 ? 4.140 -14.689 76.612 1.00 45.16 784 ASN A CA 1
ATOM 6098 C C . ASN A 1 784 ? 4.844 -16.009 76.251 1.00 45.16 784 ASN A C 1
ATOM 6100 O O . ASN A 1 784 ? 4.310 -16.863 75.544 1.00 45.16 784 ASN A O 1
ATOM 6104 N N . SER A 1 785 ? 5.990 -16.239 76.897 1.00 48.69 785 SER A N 1
ATOM 6105 C CA . SER A 1 785 ? 6.495 -17.588 77.171 1.00 48.69 785 SER A CA 1
ATOM 6106 C C . SER A 1 785 ? 5.465 -18.368 78.009 1.00 48.69 785 SER A C 1
ATOM 6108 O O . SER A 1 785 ? 4.972 -17.808 78.994 1.00 48.69 785 SER A O 1
ATOM 6110 N N . PRO A 1 786 ? 5.136 -19.631 77.680 1.00 51.12 786 PRO A N 1
ATOM 6111 C CA . PRO A 1 786 ? 4.400 -20.488 78.606 1.00 51.12 786 PRO A CA 1
ATOM 6112 C C . PRO A 1 786 ? 5.212 -20.689 79.899 1.00 51.12 786 PRO A C 1
ATOM 6114 O O . PRO A 1 786 ? 6.429 -20.474 79.927 1.00 51.12 786 PRO A O 1
ATOM 6117 N N . ALA A 1 787 ? 4.532 -21.042 80.994 1.00 47.88 787 ALA A N 1
ATOM 6118 C CA . ALA A 1 787 ? 5.182 -21.299 82.277 1.00 47.88 787 ALA A CA 1
ATOM 6119 C C . ALA A 1 787 ? 6.287 -22.359 82.112 1.00 47.88 787 ALA A C 1
ATOM 6121 O O . ALA A 1 787 ? 6.104 -23.331 81.386 1.00 47.88 787 ALA A O 1
ATOM 6122 N N . ARG A 1 788 ? 7.423 -22.177 82.799 1.00 49.72 788 ARG A N 1
ATOM 6123 C CA . ARG A 1 788 ? 8.617 -23.049 82.731 1.00 49.72 788 ARG A CA 1
ATOM 6124 C C . ARG A 1 788 ? 8.371 -24.527 83.088 1.00 49.72 788 ARG A C 1
ATOM 6126 O O . ARG A 1 788 ? 9.278 -25.328 82.888 1.00 49.72 788 ARG A O 1
ATOM 6133 N N . ASP A 1 789 ? 7.171 -24.874 83.545 1.00 49.09 789 ASP A N 1
ATOM 6134 C CA . ASP A 1 789 ? 6.805 -26.186 84.077 1.00 49.09 789 ASP A CA 1
ATOM 6135 C C . ASP A 1 789 ? 5.791 -26.917 83.167 1.00 49.09 789 ASP A C 1
ATOM 6137 O O . ASP A 1 789 ? 4.746 -27.382 83.621 1.00 49.09 789 ASP A O 1
ATOM 6141 N N . ALA A 1 790 ? 6.071 -27.003 81.860 1.00 49.88 790 ALA A N 1
ATOM 6142 C CA . ALA A 1 790 ? 5.339 -27.883 80.943 1.00 49.88 790 ALA A CA 1
ATOM 6143 C C . ALA A 1 790 ? 5.867 -29.329 81.075 1.00 49.88 790 ALA A C 1
ATOM 6145 O O . ALA A 1 790 ? 7.063 -29.579 80.949 1.00 49.88 790 ALA A O 1
ATOM 6146 N N . VAL A 1 791 ? 4.976 -30.276 81.386 1.00 51.72 791 VAL A N 1
ATOM 6147 C CA . VAL A 1 791 ? 5.309 -31.594 81.975 1.00 51.72 791 VAL A CA 1
ATOM 6148 C C . VAL A 1 791 ? 5.645 -32.694 80.942 1.00 51.72 791 VAL A C 1
ATOM 6150 O O . VAL A 1 791 ? 6.032 -33.791 81.334 1.00 51.72 791 VAL A O 1
ATOM 6153 N N . SER A 1 792 ? 5.585 -32.438 79.632 1.00 60.22 792 SER A N 1
ATOM 6154 C CA . SER A 1 792 ? 5.904 -33.447 78.603 1.00 60.22 792 SER A CA 1
ATOM 6155 C C . SER A 1 792 ? 6.892 -32.926 77.561 1.00 60.22 792 SER A C 1
ATOM 6157 O O . SER A 1 792 ? 6.584 -32.026 76.783 1.00 60.22 792 SER A O 1
ATOM 6159 N N . GLU A 1 793 ? 8.095 -33.509 77.518 1.00 61.81 793 GLU A N 1
ATOM 6160 C CA . GLU A 1 793 ? 9.023 -33.262 76.415 1.00 61.81 793 GLU A CA 1
ATOM 6161 C C . GLU A 1 793 ? 8.502 -33.919 75.126 1.00 61.81 793 GLU A C 1
ATOM 6163 O O . GLU A 1 793 ? 8.106 -35.084 75.163 1.00 61.81 793 GLU A O 1
ATOM 6168 N N . PRO A 1 794 ? 8.546 -33.226 73.973 1.00 65.56 794 PRO A N 1
ATOM 6169 C CA . PRO A 1 794 ? 8.064 -33.800 72.727 1.00 65.56 794 PRO A CA 1
ATOM 6170 C C . PRO A 1 794 ? 8.932 -34.976 72.263 1.00 65.56 794 PRO A C 1
ATOM 6172 O O . PRO A 1 794 ? 10.165 -34.935 72.391 1.00 65.56 794 PRO A O 1
ATOM 6175 N N . ASP A 1 795 ? 8.279 -35.984 71.680 1.00 75.75 795 ASP A N 1
ATOM 6176 C CA . ASP A 1 795 ? 8.913 -37.172 71.104 1.00 75.75 795 ASP A CA 1
ATOM 6177 C C . ASP A 1 795 ? 9.967 -36.803 70.038 1.00 75.75 795 ASP A C 1
ATOM 6179 O O . ASP A 1 795 ? 9.863 -35.796 69.325 1.00 75.75 795 ASP A O 1
ATOM 6183 N N . ALA A 1 796 ? 11.005 -37.630 69.914 1.00 77.31 796 ALA A N 1
ATOM 6184 C CA . ALA A 1 796 ? 12.101 -37.433 68.972 1.00 77.31 796 ALA A CA 1
ATOM 6185 C C . ALA A 1 796 ? 11.607 -37.379 67.515 1.00 77.31 796 ALA A C 1
ATOM 6187 O O . ALA A 1 796 ? 12.135 -36.600 66.718 1.00 77.31 796 ALA A O 1
ATOM 6188 N N . ALA A 1 797 ? 10.561 -38.143 67.178 1.00 77.56 797 ALA A N 1
ATOM 6189 C CA . ALA A 1 797 ? 9.950 -38.136 65.849 1.00 77.56 797 ALA A CA 1
ATOM 6190 C C . ALA A 1 797 ? 9.271 -36.793 65.519 1.00 77.56 797 ALA A C 1
ATOM 6192 O O . ALA A 1 797 ? 9.480 -36.238 64.438 1.00 77.56 797 ALA A O 1
ATOM 6193 N N . LEU A 1 798 ? 8.518 -36.225 66.468 1.00 78.31 798 LEU A N 1
ATOM 6194 C CA . LEU A 1 798 ? 7.874 -34.913 66.327 1.00 78.31 798 LEU A CA 1
ATOM 6195 C C . LEU A 1 798 ? 8.910 -33.786 66.225 1.00 78.31 798 LEU A C 1
ATOM 6197 O O . LEU A 1 798 ? 8.774 -32.900 65.382 1.00 78.31 798 LEU A O 1
ATOM 6201 N N . LYS A 1 799 ? 9.992 -33.848 67.013 1.00 79.12 799 LYS A N 1
ATOM 6202 C CA . LYS A 1 799 ? 11.121 -32.904 66.910 1.00 79.12 799 LYS A CA 1
ATOM 6203 C C . LYS A 1 799 ? 11.820 -32.995 65.550 1.00 79.12 799 LYS A C 1
ATOM 6205 O O . LYS A 1 799 ? 12.144 -31.964 64.959 1.00 79.12 799 LYS A O 1
ATOM 6210 N N . PHE A 1 800 ? 12.022 -34.202 65.020 1.00 82.19 800 PHE A N 1
ATOM 6211 C CA . PHE A 1 800 ? 12.609 -34.389 63.692 1.00 82.19 800 PHE A CA 1
ATOM 6212 C C . PHE A 1 800 ? 11.726 -33.788 62.591 1.00 82.19 800 PHE A C 1
ATOM 6214 O O . PHE A 1 800 ? 12.215 -33.002 61.780 1.00 82.19 800 PHE A O 1
ATOM 6221 N N . LEU A 1 801 ? 10.420 -34.079 62.605 1.00 82.81 801 LEU A N 1
ATOM 6222 C CA . LEU A 1 801 ? 9.459 -33.527 61.644 1.00 82.81 801 LEU A CA 1
ATOM 6223 C C . LEU A 1 801 ? 9.363 -32.000 61.726 1.00 82.81 801 LEU A C 1
ATOM 6225 O O . LEU A 1 801 ? 9.401 -31.332 60.695 1.00 82.81 801 LEU A O 1
ATOM 6229 N N . ALA A 1 802 ? 9.312 -31.438 62.935 1.00 79.44 802 ALA A N 1
ATOM 6230 C CA . ALA A 1 802 ? 9.339 -29.993 63.138 1.00 79.44 802 ALA A CA 1
ATOM 6231 C C . ALA A 1 802 ? 10.617 -29.362 62.564 1.00 79.44 802 ALA A C 1
ATOM 6233 O O . ALA A 1 802 ? 10.553 -28.329 61.898 1.00 79.44 802 ALA A O 1
ATOM 6234 N N . THR A 1 803 ? 11.775 -29.996 62.772 1.00 81.19 803 THR A N 1
ATOM 6235 C CA . THR A 1 803 ? 13.061 -29.501 62.257 1.00 81.19 803 THR A CA 1
ATOM 6236 C C . THR A 1 803 ? 13.100 -29.551 60.730 1.00 81.19 803 THR A C 1
ATOM 6238 O O . THR A 1 803 ? 13.513 -28.582 60.092 1.00 81.19 803 THR A O 1
ATOM 6241 N N . ALA A 1 804 ? 12.623 -30.646 60.133 1.00 81.44 804 ALA A N 1
ATOM 6242 C CA . ALA A 1 804 ? 12.530 -30.803 58.685 1.00 81.44 804 ALA A CA 1
ATOM 6243 C C . ALA A 1 804 ? 11.580 -29.771 58.052 1.00 81.44 804 ALA A C 1
ATOM 6245 O O . ALA A 1 804 ? 11.917 -29.173 57.030 1.00 81.44 804 ALA A O 1
ATOM 6246 N N . LEU A 1 805 ? 10.431 -29.501 58.680 1.00 83.31 805 LEU A N 1
ATOM 6247 C CA . LEU A 1 805 ? 9.475 -28.490 58.223 1.00 83.31 805 LEU A CA 1
ATOM 6248 C C . LEU A 1 805 ? 10.058 -27.078 58.274 1.00 83.31 805 LEU A C 1
ATOM 6250 O O . LEU A 1 805 ? 9.995 -26.370 57.271 1.00 83.31 805 LEU A O 1
ATOM 6254 N N . VAL A 1 806 ? 10.677 -26.683 59.390 1.00 78.88 806 VAL A N 1
ATOM 6255 C CA . VAL A 1 806 ? 11.313 -25.361 59.517 1.00 78.88 806 VAL A CA 1
ATOM 6256 C C . VAL A 1 806 ? 12.454 -25.209 58.506 1.00 78.88 806 VAL A C 1
ATOM 6258 O O . VAL A 1 806 ? 12.537 -24.188 57.826 1.00 78.88 806 VAL A O 1
ATOM 6261 N N . ALA A 1 807 ? 13.291 -26.237 58.331 1.00 78.19 807 ALA A N 1
ATOM 6262 C CA . ALA A 1 807 ? 14.352 -26.227 57.324 1.00 78.19 807 ALA A CA 1
ATOM 6263 C C . ALA A 1 807 ? 13.790 -26.101 55.895 1.00 78.19 807 ALA A C 1
ATOM 6265 O O . ALA A 1 807 ? 14.280 -25.286 55.115 1.00 78.19 807 ALA A O 1
ATOM 6266 N N . SER A 1 808 ? 12.731 -26.848 55.563 1.00 77.81 808 SER A N 1
ATOM 6267 C CA . SER A 1 808 ? 12.072 -26.765 54.253 1.00 77.81 808 SER A CA 1
ATOM 6268 C C . SER A 1 808 ? 11.429 -25.396 54.002 1.00 77.81 808 SER A C 1
ATOM 6270 O O . SER A 1 808 ? 11.579 -24.853 52.911 1.00 77.81 808 SER A O 1
ATOM 6272 N N . GLY A 1 809 ? 10.789 -24.800 55.017 1.00 75.88 809 GLY A N 1
ATOM 6273 C CA . GLY A 1 809 ? 10.207 -23.458 54.951 1.00 75.88 809 GLY A CA 1
ATOM 6274 C C . GLY A 1 809 ? 11.259 -22.385 54.696 1.00 75.88 809 GLY A C 1
ATOM 6275 O O . GLY A 1 809 ? 11.078 -21.548 53.817 1.00 75.88 809 GLY A O 1
ATOM 6276 N N . ILE A 1 810 ? 12.406 -22.466 55.378 1.00 74.31 810 ILE A N 1
ATOM 6277 C CA . ILE A 1 810 ? 13.540 -21.567 55.131 1.00 74.31 810 ILE A CA 1
ATOM 6278 C C . ILE A 1 810 ? 14.034 -21.726 53.690 1.00 74.31 810 ILE A C 1
ATOM 6280 O O . ILE A 1 810 ? 14.102 -20.742 52.962 1.00 74.31 810 ILE A O 1
ATOM 6284 N N . VAL A 1 811 ? 14.312 -22.952 53.246 1.00 73.31 811 VAL A N 1
ATOM 6285 C CA . VAL A 1 811 ? 14.868 -23.229 51.912 1.00 73.31 811 VAL A CA 1
ATOM 6286 C C . VAL A 1 811 ? 13.930 -22.787 50.778 1.00 73.31 811 VAL A C 1
ATOM 6288 O O . VAL A 1 811 ? 14.387 -22.214 49.789 1.00 73.31 811 VAL A O 1
ATOM 6291 N N . LEU A 1 812 ? 12.621 -23.008 50.922 1.00 74.50 812 LEU A N 1
ATOM 6292 C CA . LEU A 1 812 ? 11.605 -22.645 49.926 1.00 74.50 812 LEU A CA 1
ATOM 6293 C C . LEU A 1 812 ? 11.153 -21.177 50.003 1.00 74.50 812 LEU A C 1
ATOM 6295 O O . LEU A 1 812 ? 10.453 -20.712 49.109 1.00 74.50 812 LEU A O 1
ATOM 6299 N N . SER A 1 813 ? 11.571 -20.428 51.025 1.00 70.50 813 SER A N 1
ATOM 6300 C CA . SER A 1 813 ? 11.330 -18.979 51.132 1.00 70.50 813 SER A CA 1
ATOM 6301 C C . SER A 1 813 ? 12.419 -18.119 50.472 1.00 70.50 813 SER A C 1
ATOM 6303 O O . SER A 1 813 ? 12.244 -16.909 50.318 1.00 70.50 813 SER A O 1
ATOM 6305 N N . ILE A 1 814 ? 13.542 -18.726 50.062 1.00 70.19 814 ILE A N 1
ATOM 6306 C CA . ILE A 1 814 ? 14.647 -18.025 49.397 1.00 70.19 814 ILE A CA 1
ATOM 6307 C C . ILE A 1 814 ? 14.233 -17.728 47.948 1.00 70.19 814 ILE A C 1
ATOM 6309 O O . ILE A 1 814 ? 14.008 -18.664 47.174 1.00 70.19 814 ILE A O 1
ATOM 6313 N N . PRO A 1 815 ? 14.158 -16.454 47.532 1.00 61.97 815 PRO A N 1
ATOM 6314 C CA . PRO A 1 815 ? 13.766 -16.088 46.178 1.00 61.97 815 PRO A CA 1
ATOM 6315 C C . PRO A 1 815 ? 14.870 -16.488 45.203 1.00 61.97 815 PRO A C 1
ATOM 6317 O O . PRO A 1 815 ? 16.066 -16.431 45.503 1.00 61.97 815 PRO A O 1
ATOM 6320 N N . GLY A 1 816 ? 14.497 -16.823 43.977 1.00 59.84 816 GLY A N 1
ATOM 6321 C CA . GLY A 1 816 ? 15.482 -17.195 42.975 1.00 59.84 816 GLY A CA 1
ATOM 6322 C C . GLY A 1 816 ? 16.288 -16.031 42.381 1.00 59.84 816 GLY A C 1
ATOM 6323 O O . GLY A 1 816 ? 17.031 -16.278 41.438 1.00 59.84 816 GLY A O 1
ATOM 6324 N N . SER A 1 817 ? 16.134 -14.782 42.841 1.00 57.38 817 SER A N 1
ATOM 6325 C CA . SER A 1 817 ? 16.884 -13.619 42.325 1.00 57.38 817 SER A CA 1
ATOM 6326 C C . SER A 1 817 ? 18.286 -13.461 42.933 1.00 57.38 817 SER A C 1
ATOM 6328 O O . SER A 1 817 ? 19.052 -12.618 42.481 1.00 57.38 817 SER A O 1
ATOM 6330 N N . LEU A 1 818 ? 18.626 -14.244 43.965 1.00 52.19 818 LEU A N 1
ATOM 6331 C CA . LEU A 1 818 ? 19.925 -14.190 44.658 1.00 52.19 818 LEU A CA 1
ATOM 6332 C C . LEU A 1 818 ? 21.087 -14.805 43.855 1.00 52.19 818 LEU A C 1
ATOM 6334 O O . LEU A 1 818 ? 22.244 -14.524 44.152 1.00 52.19 818 LEU A O 1
ATOM 6338 N N . LEU A 1 819 ? 20.794 -15.614 42.832 1.00 54.94 819 LEU A N 1
ATOM 6339 C CA . LEU A 1 819 ? 21.779 -16.221 41.931 1.00 54.94 819 LEU A CA 1
ATOM 6340 C C . LEU A 1 819 ? 21.294 -16.066 40.480 1.00 54.94 819 LEU A C 1
ATOM 6342 O O . LEU A 1 819 ? 20.709 -16.996 39.931 1.00 54.94 819 LEU A O 1
ATOM 6346 N N . PRO A 1 820 ? 21.494 -14.897 39.845 1.00 47.84 820 PRO A N 1
ATOM 6347 C CA . PRO A 1 820 ? 20.984 -14.621 38.498 1.00 47.84 820 PRO A CA 1
ATOM 6348 C C . PRO A 1 820 ? 21.703 -15.386 37.366 1.00 47.84 820 PRO A C 1
ATOM 6350 O O . PRO A 1 820 ? 21.429 -15.119 36.203 1.00 47.84 820 PRO A O 1
ATOM 6353 N N . GLY A 1 821 ? 22.617 -16.315 37.677 1.00 48.19 821 GLY A N 1
ATOM 6354 C CA . GLY A 1 821 ? 23.491 -16.975 36.697 1.00 48.19 821 GLY A CA 1
ATOM 6355 C C . GLY A 1 821 ? 23.679 -18.485 36.877 1.00 48.19 821 GLY A C 1
ATOM 6356 O O . GLY A 1 821 ? 24.721 -18.994 36.470 1.00 48.19 821 GLY A O 1
ATOM 6357 N N . LEU A 1 822 ? 22.726 -19.189 37.499 1.00 39.47 822 LEU A N 1
ATOM 6358 C CA . LEU A 1 822 ? 22.725 -20.657 37.617 1.00 39.47 822 LEU A CA 1
ATOM 6359 C C . LEU A 1 822 ? 21.490 -21.284 36.961 1.00 39.47 822 LEU A C 1
ATOM 6361 O O . LEU A 1 822 ? 20.363 -20.866 37.305 1.00 39.47 822 LEU A O 1
#

Organism: NCBI:txid2562239

Radius of gyration: 74.94 Å; chains: 1; bounding box: 182×109×228 Å

Secondary structure (DSSP, 8-state):
----------------THHHHHHHHHHHHHHHHEEEE-TTEEEEEEETTEEEEEESSEEEE--TTSEEEEEEPEEE-TTEEEEEEETTTTEEEEEESSEEEPP-TTEEEEEEEEPEEE-TTEEEEEEETTT--EEEEESSEEE-PPTTEE-TT-EEEPEEE-SSEEEEEEETTT--EEEE--SEEE-PPTTEEEEEEEEPEEE-TTEEEEEEETTT--EEEEESSEEE---TTEEEEEEEEPEEE-TTEEEEEEETTT--EEEEESSEEE---TTEE-TT-EEEPEEEBTTEEEEEEETTT--EEEE--SEEE-PPTTEEEEEEEEPEE--TTEEEEEE-TT--EEEEEGGGS-SEEPPPTT-EEPPEEEE---SSS--SSPPEEEESEEE-S-EEEEEEEEEE-TT--EEEEEEEEEEEES-HHHHHHH-S-HHHHHHHHHHHHHHHHHTTS-HHHHHHTHHHHHHHHHHHHHTSTHHHHTTEEEEEEEEEEEEESSHHHHHHHHHHHHHHHHHHHHHHHHHHHHHHHHHHHHHHHHHHHHHHHHHHHHHHHHHHHHHHHHHHHHHHHHHHHHHHHHHGGGT---HHHHHHHHHHHHHHHHHHHHHHHHHH---PPP--GGG--------PPPHHHHHHHHHHHHHHHHHHHHHHHHHHHHH---SS-EEEEGGGSBHHHHHHHTTTS-S-SSTTS--TTT-TTT-EEEE-HHHHHHHHHHHHHHHHTSS-TTSHHHHHHHHTT--THHHHHHHHHHTTSSSHHHHHHHHHHHHHHHGGGSS-PPPS----PPPHHHHHHHHHHHHHHHHHHSBGGG-TT-

Foldseek 3Di:
DDDDDDDDDDDDDDDDPPVVVVVVVVVVQQVVQFDQAAQQKKKWWQDPVATFIDGDGDTDRHHPVIDIDIDGFDQADQFKWWWKAQQPVRFTDIGHDRDGHDAGNRIDTPDIGGWDAAAQFKKFWWAAQPPRWTFIGHDRDTHDDGTRIDTVPPIDGWDFQDQFKWWWKAQQVPRDIFIGRDGGTDDAGTRIDTDDIDTFDAAAQFKWWWKAFQVVRDIFIGHDRDRHDATNRIDTPDMDGWDQAAQFKKFWKAQQPPRWIFIGHDNDTHDHGPRIDGPPGIDGWDAADPFKWWWKAQQVPRDIFIGRPGGTHDDGTSIDTPDTWTKDFAAQQKKFWKAAPVRDIDIDHCVVVCRTGTAGPRMDTDKFWAFAQPDQDADPPGHTDIDRMFGQDWDKGKAWEWAAALQGFIKIWIWIWIKGQQDVVLQVVPDRYVVVLVRVLLRVLLNVQRHHHDPVRCVVCVVVSQVVSVVVVQPDCSQVSNRMGTDGITTPDMATPDPVVRVVVVVVVVVVVVVVVVVVVVVVVVVVVVVVVVVVVVVVVVVVVVVVVVVVVVVVVVVVVVVVVVVVVVVVLVCQLVVCCVVDVDSVVSVVVVVVVVVVVVVVVVVVCVVPDDDDDDDDPPPDPPPPDDDPDQLQVLLVVLLCLLVVLLVVLVVLLVVQLVVFFDPPWDFAQLQQFFQVVNVVCVVSLDFDPDPPDPGCLPDRPDHTDTTDPSNVVSRVSLQVSLVLLQCAAPGSVVSLCVLLVHPSVVVLVVLCVQLPPPDPVSVVSNVVSVVRVVRPPPDDDDPPPNPDRHDPVSNVSSVVSSVSSVRRNHGSPSCSND

pLDDT: mean 79.86, std 14.43, range [34.25, 94.38]

InterPro domains:
  IPR001107 Band 7 domain [PF01145] (389-495)
  IPR036013 Band 7/SPFH domain superfamily [G3DSA:3.30.479.30] (385-507)
  IPR036013 Band 7/SPFH domain superfamily [SSF117892] (388-495)
  IPR039059 Major vault protein [PTHR14165] (389-578)